Protein 5IYX (pdb70)

GO terms:
  GO:0005886 plasma membrane (C, IDA)
  GO:0005515 protein binding (F, IPI)
  GO:0004672 protein kinase activity (F, IDA)
  GO:0046777 protein autophosphorylation (P, IDA)
  GO:0045490 pectin catabolic process (P, IMP)
  GO:0010102 lateral root morphogenesis (P, IMP)
  GO:0010227 floral organ abscission (P, IMP)
  GO:0010468 regulation of gene expression (P, IMP)
  GO:0050829 defense response to Gram-negative bacterium (P, IMP)
  GO:0060866 leaf abscission (P, IMP)

Secondary structure (DSSP, 8-state):
-HHHHHHHHHHHHTSB-TT-TTTTTTS-TT--GGGSTTEEE-TTS-EEEEE-TT---EES--GGGGG-TT--EEE--SSEE-SB--GGGGSS-TT-SEEE--SS--EEPPPTTHHHH-TT-SEEE--SSEE-SPPPGGGGG-SS--EEE--SS---S---GGGGG-TT-SEEE--S--PPSBPPPGGGGG-TT-SEEE-TTS-BEEPPPGGGGG-TT-SEEE--SSEE-S---GGGGG-TT--EEE--SS---SPPPGGGGG-TT--EEE--SS---SPPPSS---TT--EEE--SS--EE---GGGGG-TT--EEE--SSEEEEEPPTTTTTSS---EEE--SSEEEEPPPTTTTTTS---EEE--SSEEEE---GGGGG-TT--EEE--SSEEEEEPPHHHHT-TT--EEE--SSEEEEPPPGGGGG-TT--EEE--SSEEEEEPPGGGGG-TT--EEE--SSEEESPPPGGGGG-TT--EEE--SS--EE---S--TT-TT--EEE--SSEEEEPPPGGGGG-TT--EEE--SSEEEEPPPGGGGGS--SEEE--SSEEEEEPPTTTTSGGGGGGGTT-TEEEEE-SS-EE--/---PPP-----B-/-HHHHHHHHHHHHHEE-TT-TTTT--TTBSSGGGSTTEEE-TTS-EEEEE-TTS--EE---GGGGG-TT--EEE--SSEEEEEPPGGGGG-TT--EEE--SSEEEEPPPGGGGG-TT--EEE--SSEEEEPPPGGGGG-TT--EEE--SSEEEEEPP-SGGGGG--GGGT-S-SEEESTTSSSPP-

CATH classification: 3.80.10.10

Organism: Arabidopsis thaliana (NCBI:txid3702)

Nearest PDB structures (foldseek):
  5iyx-assembly1_A  TM=1.002E+00  e=1.194E-97  Arabidopsis thaliana
  5ixt-assembly1_A  TM=9.736E-01  e=2.784E-84  Arabidopsis thaliana
  7odv-assembly1_AAA  TM=9.701E-01  e=9.876E-59  Arabidopsis thaliana
  7ogz-assembly2_DDD  TM=9.778E-01  e=3.346E-57  Arabidopsis thaliana
  5xjx-assembly1_A  TM=7.274E-01  e=4.740E-36  Arabidopsis thaliana

InterPro domains:
  IPR000719 Protein kinase domain [PF00069] (685-958)
  IPR000719 Protein kinase domain [PS50011] (683-968)
  IPR000719 Protein kinase domain [SM00220] (683-968)
  IPR001611 Leucine-rich repeat [PF00560] (214-235)
  IPR001611 Leucine-rich repeat [PF00560] (237-259)
  IPR001611 Leucine-rich repeat [PF00560] (357-376)
  IPR001611 Leucine-rich repeat [PF00560] (501-521)
  IPR001611 Leucine-rich repeat [PF00560] (524-543)
  IPR001611 Leucine-rich repeat [PF00560] (549-570)
  IPR001611 Leucine-rich repeat [PF00560] (571-589)
  IPR001611 Leucine-rich repeat [PF13855] (115-173)
  IPR001611 Leucine-rich repeat [PF13855] (404-463)
  IPR001611 Leucine-rich repeat [PS51450] (571-593)
  IPR003591 Leucine-rich repeat, typical subtype [SM00369] (88-112)
  IPR003591 Leucine-rich repeat, typical subtype [SM00369] (138-162)
  IPR003591 Leucine-rich repeat, typical subtype [SM00369] (186-211)
  IPR003591 Leucine-rich repeat, typical subtype [SM00369] (235-259)
  IPR003591 Leucine-rich repeat, typical subtype [SM00369] (306-330)
  IPR003591 Leucine-rich repeat, typical subtype [SM00369] (426-450)
  IPR003591 Leucine-rich repeat, typical subtype [SM00369] (498-521)

Sequence (795 aa):
LNQDATILRQAKLGLSDPAQSLSSWSDNNDVTPCKWLGVSCDATSNVVSVDLSSFMLVGPFPSILCHLPSLHSLSLYNNSINGSLSADDFDTCHNLISLDLSENLLVGSIPKSLPFNLPNLKFLEISGNNLSDTIPSSFGEFRKLESLNLAGNFLSGTIPASLGNVTTLKELKLAYNLFSPSQIPSQLGNLTELQVLWLAGCNLVGPIPPSLSRLTSLVNLDLTFNQLTGSIPSWITQLKTVEQIELFNNSFSGELPESMGNMTTLKRFDASMNKLTGKIPDNLNLLNLESLNLFENMLEGPLPESITRSKTLSELKLFNNRLTGVLPSQLGANSPLQYVDLSYNRFSGEIPANVCGEGKLEYLILIDNSFSGEISNNLGKCKSLTRVRLSNNNKLSGQIPHGFWGLPRLSLLELSDNSFTGSIPKTIIGAKNLSNLRISKNRFSGSIPNEIGSLNGIIEISGAENDFSGEIPESLVKLKQLSRLDLSKNQLSGEIPRELRGWKNLNELNLANNHLSGEIPKEVGILPVLNYLDLSSNQFSGEIPLELQNLKLNVLNLSYNHLSGKIPPLYANKIYAHDFIGNPGLCVDLDGLCRKIYVPIPPSASKRHNANLEGDALHTLRVTLVDPNNVLQSWDPTLVNPCTWFHVTCNNENSVIRVDLGNAELSGHLVPELGVLKNLQQYLELYSNNITGPIPSNLGDLTNLVSLDLYLNSFSGPIPESLGKLSKLRFLRLNNNSLTGSIPMSLTQITTLQVLDLSNNRLSGSVPDNGSFSLFTPISFANNLDLCGPVTSHPCP

Foldseek 3Di:
DPCLLVLVVVLVVQKDQVPCLQVQSPPCPPDQQCPGPQFHDDPVSQGAEGACAQRQIAHADRLSNLVRQNYAEYAPHAYAHEEEDEPVSQQSNQNYQEYHQDNYAYEEADYLCVCVSHQNYQYDAHEQYAYEEADHLSVLSRAQHAEYAHENYAYEEADHLSVLSHLNYQEDHHADYNYDEEADRLSVLSNQNHQYDHHANVQYEEAHHPSVLSVQNHAEAAHHHYAYEEAPDLSVLSNQQYAYYHQDNYAYEEAHHLSQQPNQNYAEYAHAHYAYEEEDHENHQNQRYAEDHHAHYAYEEEDYLCVVNNQAHAYDHHAHYAYEEEHNLCALQRYQHAADAHAHYAYEEADRQCNVNPLRYAHDHHHAYAYEEEHHPVCLVNLNYAYYADADYAYEEEHHLSNLQRQRHAADAHDHYAYEEENDLNNLNPLNHAHAHHAQYAYEEANDLSVLNNQRHAEDAHDNYAYEEEDHPSVLQRQRHAEDAHEHYAYEEEDDQDRQSPLNHQEDHHYNYAYEEADHLCVLVNNRHAADHHDQYAYEEEDHLSVVSDNHPHAAHAQYQYADEDNQVCLDPVNVNRYHNHQRYFHDPPPDTHRD/DDDDDDPDDPDDD/DLLQLVQVVVFVVQKDQPPPLQVQSDNPDPACCVGPQFHADPVRATAGRHCEQRQMEGEGDLSNLVSQNHAYYANAQYAYEEADDLSVLSNQNYAEDHHENYAHEEADHLSVLSNQNHAYYHHAHYAYEEEDHPSVLNNQNHAHAAHEHYAYAEEDDCHHNNVNDALRRHYHYNHYADDRDPHHGD

B-factor: mean 60.58, std 15.47, range [33.72, 133.99]

Solvent-accessible surface area: 31802 Å² total

Radius of gyration: 32.92 Å; Cα contacts (8 Å, |Δi|>4): 2300; chains: 3; bounding box: 84×80×84 Å

Structure (mmCIF, N/CA/C/O backbone):
data_5IYX
#
_entry.id   5IYX
#
_cell.length_a   74.507
_cell.length_b   100.456
_cell.length_c   142.759
_cell.angle_alpha   90.00
_cell.angle_beta   90.00
_cell.angle_gamma   90.00
#
_symmetry.space_group_name_H-M   'P 21 21 21'
#
loop_
_entity.id
_entity.type
_entity.pdbx_description
1 polymer 'Receptor-like protein kinase 5'
2 polymer 'Protein IDA'
3 polymer 'Somatic embryogenesis receptor kinase 1'
4 branched 2-acetamido-2-deoxy-beta-D-glucopyranose-(1-4)-2-acetamido-2-deoxy-beta-D-glucopyranose
5 non-polymer 2-acetamido-2-deoxy-beta-D-glucopyranose
6 non-polymer 1,2-ETHANEDIOL
7 water water
#
loop_
_atom_site.group_PDB
_atom_site.id
_atom_site.type_symbol
_atom_site.label_atom_id
_atom_site.label_alt_id
_atom_site.label_comp_id
_atom_site.label_asym_id
_atom_site.label_entity_id
_atom_site.label_seq_id
_atom_site.pdbx_PDB_ins_code
_atom_site.Cartn_x
_atom_site.Cartn_y
_atom_site.Cartn_z
_atom_site.occupancy
_atom_site.B_iso_or_equiv
_atom_site.auth_seq_id
_atom_site.auth_comp_id
_atom_site.auth_asym_id
_atom_site.auth_atom_id
_atom_site.pdbx_PDB_model_num
ATOM 1 N N . LEU A 1 7 ? 6.781 7.646 27.380 1.00 121.98 21 LEU A N 1
ATOM 2 C CA . LEU A 1 7 ? 8.274 7.526 27.378 1.00 122.24 21 LEU A CA 1
ATOM 3 C C . LEU A 1 7 ? 8.923 8.527 26.408 1.00 120.71 21 LEU A C 1
ATOM 4 O O . LEU A 1 7 ? 9.413 8.157 25.333 1.00 117.97 21 LEU A O 1
ATOM 6 N N . ASN A 1 8 ? 8.906 9.800 26.811 1.00 122.42 22 ASN A N 1
ATOM 7 C CA . ASN A 1 8 ? 9.473 10.920 26.037 1.00 121.58 22 ASN A CA 1
ATOM 8 C C . ASN A 1 8 ? 8.736 11.172 24.716 1.00 116.97 22 ASN A C 1
ATOM 9 O O . ASN A 1 8 ? 7.827 10.424 24.329 1.00 113.54 22 ASN A O 1
ATOM 11 N N . GLN A 1 9 ? 9.139 12.241 24.032 1.00 116.12 23 GLN A N 1
ATOM 12 C CA . GLN A 1 9 ? 8.556 12.597 22.730 1.00 112.18 23 GLN A CA 1
ATOM 13 C C . GLN A 1 9 ? 8.919 11.607 21.615 1.00 106.65 23 GLN A C 1
ATOM 14 O O . GLN A 1 9 ? 8.218 11.539 20.607 1.00 102.10 23 GLN A O 1
ATOM 20 N N . ASP A 1 10 ? 10.011 10.858 21.799 1.00 105.81 24 ASP A N 1
ATOM 21 C CA . ASP A 1 10 ? 10.425 9.807 20.861 1.00 101.72 24 ASP A CA 1
ATOM 22 C C . ASP A 1 10 ? 9.345 8.738 20.701 1.00 97.94 24 ASP A C 1
ATOM 23 O O . ASP A 1 10 ? 9.070 8.305 19.588 1.00 94.63 24 ASP A O 1
ATOM 28 N N . ALA A 1 11 ? 8.731 8.329 21.811 1.00 98.71 25 ALA A N 1
ATOM 29 C CA . ALA A 1 11 ? 7.581 7.406 21.782 1.00 95.93 25 ALA A CA 1
ATOM 30 C C . ALA A 1 11 ? 6.363 8.015 21.073 1.00 93.61 25 ALA A C 1
ATOM 31 O O . ALA A 1 11 ? 5.668 7.336 20.319 1.00 91.15 25 ALA A O 1
ATOM 33 N N . THR A 1 12 ? 6.116 9.295 21.337 1.00 94.44 26 THR A N 1
ATOM 34 C CA . THR A 1 12 ? 5.008 10.050 20.738 1.00 93.16 26 THR A CA 1
ATOM 35 C C . THR A 1 12 ? 5.172 10.236 19.228 1.00 90.32 26 THR A C 1
ATOM 36 O O . THR A 1 12 ? 4.255 9.955 18.456 1.00 88.78 26 THR A O 1
ATOM 40 N N . ILE A 1 13 ? 6.345 10.720 18.833 1.00 89.99 27 ILE A N 1
ATOM 41 C CA . ILE A 1 13 ? 6.673 10.987 17.432 1.00 88.34 27 ILE A CA 1
ATOM 42 C C . ILE A 1 13 ? 6.605 9.710 16.569 1.00 85.01 27 ILE A C 1
ATOM 43 O O . ILE A 1 13 ? 6.064 9.738 15.462 1.00 83.29 27 ILE A O 1
ATOM 48 N N . LEU A 1 14 ? 7.150 8.606 17.079 1.00 84.16 28 LEU A N 1
ATOM 49 C CA . LEU A 1 14 ? 7.099 7.314 16.382 1.00 81.59 28 LEU A CA 1
ATOM 50 C C . LEU A 1 14 ? 5.658 6.828 16.151 1.00 80.79 28 LEU A C 1
ATOM 51 O O . LEU A 1 14 ? 5.346 6.323 15.066 1.00 78.56 28 LEU A O 1
ATOM 56 N N . ARG A 1 15 ? 4.796 6.982 17.163 1.00 81.97 29 ARG A N 1
ATOM 57 C CA . ARG A 1 15 ? 3.382 6.596 17.052 1.00 81.97 29 ARG A CA 1
ATOM 58 C C . ARG A 1 15 ? 2.574 7.472 16.089 1.00 81.85 29 ARG A C 1
ATOM 59 O O . ARG A 1 15 ? 1.659 6.977 15.438 1.00 81.02 29 ARG A O 1
ATOM 67 N N . GLN A 1 16 ? 2.894 8.762 16.014 1.00 83.73 30 GLN A N 1
ATOM 68 C CA . GLN A 1 16 ? 2.303 9.658 14.998 1.00 84.84 30 GLN A CA 1
ATOM 69 C C . GLN A 1 16 ? 2.666 9.226 13.571 1.00 82.85 30 GLN A C 1
ATOM 70 O O . GLN A 1 16 ? 1.810 9.241 12.680 1.00 82.26 30 GLN A O 1
ATOM 76 N N . ALA A 1 17 ? 3.937 8.861 13.370 1.00 81.33 31 ALA A N 1
ATOM 77 C CA . ALA A 1 17 ? 4.422 8.330 12.096 1.00 79.93 31 ALA A CA 1
ATOM 78 C C . ALA A 1 17 ? 3.716 7.022 11.699 1.00 78.36 31 ALA A C 1
ATOM 79 O O . ALA A 1 17 ? 3.397 6.815 10.527 1.00 77.17 31 ALA A O 1
ATOM 81 N N . LYS A 1 18 ? 3.482 6.158 12.686 1.00 78.28 32 LYS A N 1
ATOM 82 C CA . LYS A 1 18 ? 2.740 4.911 12.496 1.00 77.93 32 LYS A CA 1
ATOM 83 C C . LYS A 1 18 ? 1.269 5.153 12.139 1.00 79.49 32 LYS A C 1
ATOM 84 O O . LYS A 1 18 ? 0.680 4.367 11.394 1.00 79.54 32 LYS A O 1
ATOM 90 N N . LEU A 1 19 ? 0.681 6.219 12.684 1.00 81.61 33 LEU A N 1
ATOM 91 C CA . LEU A 1 19 ? -0.696 6.616 12.362 1.00 84.11 33 LEU A CA 1
ATOM 92 C C . LEU A 1 19 ? -0.867 6.990 10.875 1.00 83.96 33 LEU A C 1
ATOM 93 O O . LEU A 1 19 ? -1.896 6.684 10.264 1.00 84.40 33 LEU A O 1
ATOM 98 N N . GLY A 1 20 ? 0.153 7.626 10.300 1.00 82.48 34 GLY A N 1
ATOM 99 C CA . GLY A 1 20 ? 0.132 8.033 8.897 1.00 82.60 34 GLY A CA 1
ATOM 100 C C . GLY A 1 20 ? 0.316 6.932 7.863 1.00 80.94 34 GLY A C 1
ATOM 101 O O . GLY A 1 20 ? 0.067 7.163 6.678 1.00 81.15 34 GLY A O 1
ATOM 102 N N . LEU A 1 21 ? 0.768 5.754 8.302 1.00 78.90 35 LEU A N 1
ATOM 103 C CA . LEU A 1 21 ? 1.011 4.611 7.422 1.00 77.01 35 LEU A CA 1
ATOM 104 C C . LEU A 1 21 ? 0.002 3.493 7.678 1.00 77.02 35 LEU A C 1
ATOM 105 O O . LEU A 1 21 ? -0.366 3.228 8.820 1.00 77.05 35 LEU A O 1
ATOM 110 N N . SER A 1 22 ? -0.424 2.841 6.597 1.00 77.29 36 SER A N 1
ATOM 111 C CA . SER A 1 22 ? -1.224 1.617 6.660 1.00 77.25 36 SER A CA 1
ATOM 112 C C . SER A 1 22 ? -0.290 0.402 6.873 1.00 75.99 36 SER A C 1
ATOM 113 O O . SER A 1 22 ? 0.747 0.271 6.204 1.00 73.91 36 SER A O 1
ATOM 116 N N . ASP A 1 23 ? -0.673 -0.470 7.808 1.00 76.67 37 ASP A N 1
ATOM 117 C CA . ASP A 1 23 ? 0.193 -1.533 8.333 1.00 75.56 37 ASP A CA 1
ATOM 118 C C . ASP A 1 23 ? -0.546 -2.878 8.324 1.00 75.78 37 ASP A C 1
ATOM 119 O O . ASP A 1 23 ? -0.835 -3.435 9.380 1.00 77.11 37 ASP A O 1
ATOM 124 N N . PRO A 1 24 ? -0.860 -3.408 7.128 1.00 75.79 38 PRO A N 1
ATOM 125 C CA . PRO A 1 24 ? -1.683 -4.634 7.049 1.00 77.06 38 PRO A CA 1
ATOM 126 C C . PRO A 1 24 ? -1.054 -5.884 7.698 1.00 76.19 38 PRO A C 1
ATOM 127 O O . PRO A 1 24 ? -1.782 -6.729 8.222 1.00 77.20 38 PRO A O 1
ATOM 131 N N . ALA A 1 25 ? 0.278 -5.984 7.675 1.00 74.14 39 ALA A N 1
ATOM 132 C CA . ALA A 1 25 ? 0.988 -7.125 8.271 1.00 73.69 39 ALA A CA 1
ATOM 133 C C . ALA A 1 25 ? 1.202 -7.009 9.787 1.00 73.75 39 ALA A C 1
ATOM 134 O O . ALA A 1 25 ? 1.680 -7.959 10.402 1.00 74.23 39 ALA A O 1
ATOM 136 N N . GLN A 1 26 ? 0.851 -5.857 10.370 1.00 73.54 40 GLN A N 1
ATOM 137 C CA . GLN A 1 26 ? 1.091 -5.544 11.780 1.00 73.27 40 GLN A CA 1
ATOM 138 C C . GLN A 1 26 ? 2.569 -5.668 12.168 1.00 71.80 40 GLN A C 1
ATOM 139 O O . GLN A 1 26 ? 2.899 -6.134 13.271 1.00 73.24 40 GLN A O 1
ATOM 145 N N . SER A 1 27 ? 3.437 -5.223 11.261 1.00 69.25 41 SER A N 1
ATOM 146 C CA . SER A 1 27 ? 4.885 -5.215 11.466 1.00 68.36 41 SER A CA 1
ATOM 147 C C . SER A 1 27 ? 5.317 -4.321 12.609 1.00 69.04 41 SER A C 1
ATOM 148 O O . SER A 1 27 ? 6.400 -4.522 13.158 1.00 69.75 41 SER A O 1
ATOM 151 N N . LEU A 1 28 ? 4.496 -3.320 12.940 1.00 69.99 42 LEU A N 1
ATOM 152 C CA . LEU A 1 28 ? 4.785 -2.379 14.021 1.00 70.90 42 LEU A CA 1
ATOM 153 C C . LEU A 1 28 ? 3.909 -2.635 15.251 1.00 72.69 42 LEU A C 1
ATOM 154 O O . LEU A 1 28 ? 3.594 -1.700 15.984 1.00 74.04 42 LEU A O 1
ATOM 159 N N . SER A 1 29 ? 3.526 -3.887 15.503 1.00 73.34 43 SER A N 1
ATOM 160 C CA . SER A 1 29 ? 2.644 -4.198 16.649 1.00 75.55 43 SER A CA 1
ATOM 161 C C . SER A 1 29 ? 3.305 -3.952 18.014 1.00 76.70 43 SER A C 1
ATOM 162 O O . SER A 1 29 ? 2.616 -3.688 18.984 1.00 79.34 43 SER A O 1
ATOM 165 N N . SER A 1 30 ? 4.632 -4.018 18.079 1.00 76.67 44 SER A N 1
ATOM 166 C CA . SER A 1 30 ? 5.382 -3.631 19.280 1.00 79.06 44 SER A CA 1
ATOM 167 C C . SER A 1 30 ? 5.264 -2.139 19.629 1.00 80.93 44 SER A C 1
ATOM 168 O O . SER A 1 30 ? 5.394 -1.774 20.791 1.00 83.92 44 SER A O 1
ATOM 171 N N . TRP A 1 31 ? 5.022 -1.291 18.628 1.00 80.86 45 TRP A N 1
ATOM 172 C CA . TRP A 1 31 ? 4.954 0.168 18.815 1.00 82.49 45 TRP A CA 1
ATOM 173 C C . TRP A 1 31 ? 3.675 0.581 19.533 1.00 86.68 45 TRP A C 1
ATOM 174 O O . TRP A 1 31 ? 3.724 1.189 20.599 1.00 89.02 45 TRP A O 1
ATOM 185 N N . SER A 1 32 ? 2.536 0.242 18.927 1.00 89.22 46 SER A N 1
ATOM 186 C CA . SER A 1 32 ? 1.209 0.573 19.444 1.00 92.66 46 SER A CA 1
ATOM 187 C C . SER A 1 32 ? 0.656 -0.629 20.182 1.00 96.12 46 SER A C 1
ATOM 188 O O . SER A 1 32 ? -0.365 -1.188 19.788 1.00 97.03 46 SER A O 1
ATOM 189 N N . ASP A 1 33 ? 1.350 -1.015 21.249 1.00 99.06 47 ASP A N 1
ATOM 190 C CA . ASP A 1 33 ? 0.968 -2.149 22.086 1.00 103.12 47 ASP A CA 1
ATOM 191 C C . ASP A 1 33 ? 1.839 -2.022 23.317 1.00 107.65 47 ASP A C 1
ATOM 192 O O . ASP A 1 33 ? 3.010 -2.396 23.288 1.00 107.22 47 ASP A O 1
ATOM 193 N N . ASN A 1 34 ? 1.248 -1.505 24.391 1.00 113.05 48 ASN A N 1
ATOM 194 C CA . ASN A 1 34 ? 1.990 -0.787 25.440 1.00 116.96 48 ASN A CA 1
ATOM 195 C C . ASN A 1 34 ? 2.966 -1.623 26.293 1.00 119.66 48 ASN A C 1
ATOM 196 O O . ASN A 1 34 ? 4.129 -1.783 25.914 1.00 117.35 48 ASN A O 1
ATOM 201 N N . ASN A 1 35 ? 2.492 -2.131 27.437 1.00 123.56 49 ASN A N 1
ATOM 202 C CA . ASN A 1 35 ? 3.337 -2.710 28.496 1.00 127.08 49 ASN A CA 1
ATOM 203 C C . ASN A 1 35 ? 4.443 -1.787 29.062 1.00 130.07 49 ASN A C 1
ATOM 204 O O . ASN A 1 35 ? 5.428 -2.275 29.630 1.00 133.99 49 ASN A O 1
ATOM 209 N N . ASP A 1 36 ? 4.256 -0.464 28.941 1.00 129.39 50 ASP A N 1
ATOM 210 C CA . ASP A 1 36 ? 5.227 0.555 29.403 1.00 129.44 50 ASP A CA 1
ATOM 211 C C . ASP A 1 36 ? 6.643 0.457 28.783 1.00 125.93 50 ASP A C 1
ATOM 212 O O . ASP A 1 36 ? 7.604 0.998 29.342 1.00 127.77 50 ASP A O 1
ATOM 214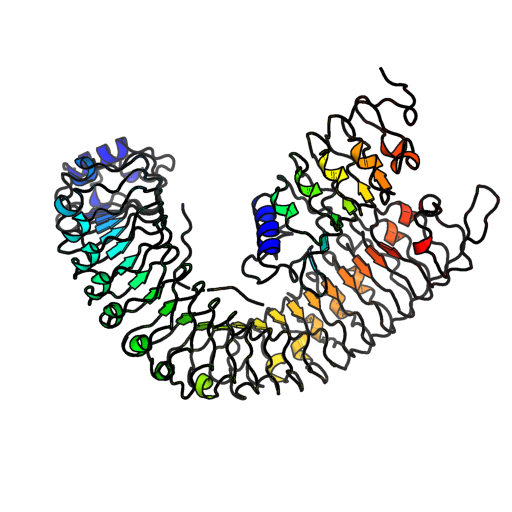 N N . VAL A 1 37 ? 6.761 -0.203 27.626 1.00 121.35 51 VAL A N 1
ATOM 215 C CA . VAL A 1 37 ? 8.073 -0.427 26.990 1.00 118.80 51 VAL A CA 1
ATOM 216 C C . VAL A 1 37 ? 8.536 0.852 26.272 1.00 116.17 51 VAL A C 1
ATOM 217 O O . VAL A 1 37 ? 7.755 1.494 25.562 1.00 113.28 51 VAL A O 1
ATOM 221 N N . THR A 1 38 ? 9.803 1.219 26.478 1.00 116.33 52 THR A N 1
ATOM 222 C CA . THR A 1 38 ? 10.370 2.461 25.929 1.00 114.26 52 THR A CA 1
ATOM 223 C C . THR A 1 38 ? 10.755 2.247 24.451 1.00 108.17 52 THR A C 1
ATOM 224 O O . THR A 1 38 ? 10.901 1.096 24.024 1.00 104.98 52 THR A O 1
ATOM 228 N N . PRO A 1 39 ? 10.913 3.346 23.665 1.00 105.46 53 PRO A N 1
ATOM 229 C CA . PRO A 1 39 ? 11.173 3.237 22.214 1.00 100.85 53 PRO A CA 1
ATOM 230 C C . PRO A 1 39 ? 12.368 2.373 21.786 1.00 99.61 53 PRO A C 1
ATOM 231 O O . PRO A 1 39 ? 12.329 1.782 20.710 1.00 96.65 53 PRO A O 1
ATOM 235 N N . CYS A 1 40 ? 13.406 2.298 22.615 1.00 101.87 54 CYS A N 1
ATOM 236 C CA . CYS A 1 40 ? 14.658 1.625 22.250 1.00 102.09 54 CYS A CA 1
ATOM 237 C C . CYS A 1 40 ? 14.586 0.109 22.043 1.00 98.89 54 CYS A C 1
ATOM 238 O O . CYS A 1 40 ? 15.478 -0.457 21.412 1.00 98.45 54 CYS A O 1
ATOM 241 N N . LYS A 1 41 ? 13.543 -0.540 22.562 1.00 96.98 55 LYS A N 1
ATOM 242 C CA . LYS A 1 41 ? 13.319 -1.978 22.341 1.00 94.66 55 LYS A CA 1
ATOM 243 C C . LYS A 1 41 ? 12.167 -2.283 21.367 1.00 90.12 55 LYS A C 1
ATOM 244 O O . LYS A 1 41 ? 11.840 -3.449 21.140 1.00 88.16 55 LYS A O 1
ATOM 250 N N . TRP A 1 42 ? 11.584 -1.237 20.776 1.00 81.12 56 TRP A N 1
ATOM 251 C CA . TRP A 1 42 ? 10.585 -1.381 19.709 1.00 78.69 56 TRP A CA 1
ATOM 252 C C . TRP A 1 42 ? 11.264 -1.859 18.421 1.00 75.82 56 TRP A C 1
ATOM 253 O O . TRP A 1 42 ? 12.413 -1.499 18.148 1.00 74.07 56 TRP A O 1
ATOM 264 N N . LEU A 1 43 ? 10.539 -2.659 17.640 1.00 75.23 57 LEU A N 1
ATOM 265 C CA . LEU A 1 43 ? 11.079 -3.314 16.448 1.00 73.94 57 LEU A CA 1
ATOM 266 C C . LEU A 1 43 ? 11.471 -2.283 15.395 1.00 71.60 57 LEU A C 1
ATOM 267 O O . LEU A 1 43 ? 10.684 -1.386 15.070 1.00 69.74 57 LEU A O 1
ATOM 272 N N . GLY A 1 44 ? 12.697 -2.411 14.888 1.00 71.29 58 GLY A N 1
ATOM 273 C CA . GLY A 1 44 ? 13.240 -1.487 13.896 1.00 70.00 58 GLY A CA 1
ATOM 274 C C . GLY A 1 44 ? 13.852 -0.200 14.435 1.00 71.57 58 GLY A C 1
ATOM 275 O O . GLY A 1 44 ? 14.465 0.553 13.668 1.00 70.45 58 GLY A O 1
ATOM 276 N N . VAL A 1 45 ? 13.694 0.067 15.732 1.00 74.33 59 VAL A N 1
ATOM 277 C CA . VAL A 1 45 ? 14.173 1.301 16.349 1.00 76.47 59 VAL A CA 1
ATOM 278 C C . VAL A 1 45 ? 15.418 0.978 17.169 1.00 79.59 59 VAL A C 1
ATOM 279 O O . VAL A 1 45 ? 15.405 0.066 18.011 1.00 83.02 59 VAL A O 1
ATOM 283 N N . SER A 1 46 ? 16.477 1.749 16.943 1.00 79.45 60 SER A N 1
ATOM 284 C CA . SER A 1 46 ? 17.762 1.529 17.592 1.00 81.35 60 SER A CA 1
ATOM 285 C C . SER A 1 46 ? 18.203 2.819 18.271 1.00 82.38 60 SER A C 1
ATOM 286 O O . SER A 1 46 ? 17.965 3.910 17.759 1.00 79.53 60 SER A O 1
ATOM 289 N N . CYS A 1 47 ? 18.834 2.682 19.434 1.00 86.96 61 CYS A N 1
ATOM 290 C CA . CYS A 1 47 ? 19.271 3.831 20.239 1.00 89.95 61 CYS A CA 1
ATOM 291 C C . CYS A 1 47 ? 20.766 3.823 20.502 1.00 91.17 61 CYS A C 1
ATOM 292 O O . CYS A 1 47 ? 21.452 2.833 20.254 1.00 91.34 61 CYS A O 1
ATOM 295 N N . ASP A 1 48 ? 21.250 4.958 21.001 1.00 93.07 62 ASP A N 1
ATOM 296 C CA . ASP A 1 48 ? 22.618 5.094 21.516 1.00 94.51 62 ASP A CA 1
ATOM 297 C C . ASP A 1 48 ? 22.595 4.803 23.019 1.00 97.93 62 ASP A C 1
ATOM 298 O O . ASP A 1 48 ? 21.579 4.339 23.547 1.00 98.21 62 ASP A O 1
ATOM 303 N N . ALA A 1 49 ? 23.706 5.065 23.703 1.00 101.38 63 ALA A N 1
ATOM 304 C CA . ALA A 1 49 ? 23.814 4.831 25.146 1.00 104.93 63 ALA A CA 1
ATOM 305 C C . ALA A 1 49 ? 22.933 5.739 26.034 1.00 107.58 63 ALA A C 1
ATOM 306 O O . ALA A 1 49 ? 22.669 5.383 27.190 1.00 110.85 63 ALA A O 1
ATOM 308 N N . THR A 1 50 ? 22.491 6.891 25.511 1.00 106.28 64 THR A N 1
ATOM 309 C CA . THR A 1 50 ? 21.665 7.863 26.273 1.00 108.33 64 THR A CA 1
ATOM 310 C C . THR A 1 50 ? 20.150 7.798 25.957 1.00 106.53 64 THR A C 1
ATOM 311 O O . THR A 1 50 ? 19.424 8.775 26.172 1.00 107.33 64 THR A O 1
ATOM 315 N N . SER A 1 51 ? 19.680 6.651 25.459 1.00 104.48 65 SER A N 1
ATOM 316 C CA . SER A 1 51 ? 18.259 6.426 25.116 1.00 103.05 65 SER A CA 1
ATOM 317 C C . SER A 1 51 ? 17.644 7.453 24.145 1.00 100.17 65 SER A C 1
ATOM 318 O O . SER A 1 51 ? 16.468 7.807 24.253 1.00 100.18 65 SER A O 1
ATOM 321 N N . ASN A 1 52 ? 18.455 7.918 23.199 1.00 97.94 66 ASN A N 1
ATOM 322 C CA . ASN A 1 52 ? 17.985 8.752 22.092 1.00 95.35 66 ASN A CA 1
ATOM 323 C C . ASN A 1 52 ? 17.886 7.869 20.864 1.00 90.46 66 ASN A C 1
ATOM 324 O O . ASN A 1 52 ? 18.819 7.122 20.565 1.00 88.68 66 ASN A O 1
ATOM 329 N N . VAL A 1 53 ? 16.757 7.962 20.160 1.00 88.12 67 VAL A N 1
ATOM 330 C CA . VAL A 1 53 ? 16.552 7.219 18.920 1.00 83.63 67 VAL A CA 1
ATOM 331 C C . VAL A 1 53 ? 17.519 7.778 17.886 1.00 81.43 67 VAL A C 1
ATOM 332 O O . VAL A 1 53 ? 17.371 8.911 17.425 1.00 80.61 67 VAL A O 1
ATOM 336 N N . VAL A 1 54 ? 18.522 6.966 17.566 1.00 80.67 68 VAL A N 1
ATOM 337 C CA . VAL A 1 54 ? 19.589 7.330 16.646 1.00 80.48 68 VAL A CA 1
ATOM 338 C C . VAL A 1 54 ? 19.310 6.834 15.207 1.00 76.62 68 VAL A C 1
ATOM 339 O O . VAL A 1 54 ? 19.822 7.411 14.248 1.00 75.14 68 VAL A O 1
ATOM 343 N N . SER A 1 55 ? 18.506 5.775 15.062 1.00 74.93 69 SER A N 1
ATOM 344 C CA . SER A 1 55 ? 18.084 5.283 13.744 1.00 72.06 69 SER A CA 1
ATOM 345 C C . SER A 1 55 ? 16.730 4.574 13.739 1.00 70.64 69 SER A C 1
ATOM 346 O O . SER A 1 55 ? 16.300 4.018 14.745 1.00 72.40 69 SER A O 1
ATOM 349 N N . VAL A 1 56 ? 16.076 4.598 12.578 1.00 68.71 70 VAL A N 1
ATOM 350 C CA . VAL A 1 56 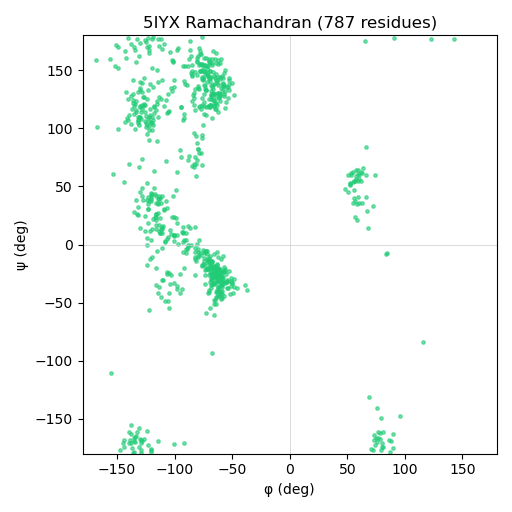? 14.819 3.878 12.336 1.00 67.22 70 VAL A CA 1
ATOM 351 C C . VAL A 1 56 ? 14.961 3.074 11.044 1.00 65.55 70 VAL A C 1
ATOM 352 O O . VAL A 1 56 ? 15.165 3.652 9.965 1.00 65.37 70 VAL A O 1
ATOM 356 N N . ASP A 1 57 ? 14.857 1.748 11.161 1.00 65.47 71 ASP A N 1
ATOM 357 C CA . ASP A 1 57 ? 14.944 0.834 10.017 1.00 63.84 71 ASP A CA 1
ATOM 358 C C . ASP A 1 57 ? 13.656 0.006 9.943 1.00 63.32 71 ASP A C 1
ATOM 359 O O . ASP A 1 57 ? 13.427 -0.877 10.783 1.00 64.08 71 ASP A O 1
ATOM 364 N N . LEU A 1 58 ? 12.836 0.287 8.928 1.00 61.44 72 LEU A N 1
ATOM 365 C CA . LEU A 1 58 ? 11.558 -0.404 8.731 1.00 61.37 72 LEU A CA 1
ATOM 366 C C . LEU A 1 58 ? 11.568 -1.257 7.460 1.00 59.83 72 LEU A C 1
ATOM 367 O O . LEU A 1 58 ? 10.560 -1.339 6.752 1.00 59.47 72 LEU A O 1
ATOM 372 N N . SER A 1 59 ? 12.696 -1.915 7.197 1.00 59.55 73 SER A N 1
ATOM 373 C CA . SER A 1 59 ? 12.905 -2.644 5.942 1.00 58.18 73 SER A CA 1
ATOM 374 C C . SER A 1 59 ? 11.994 -3.841 5.792 1.00 57.99 73 SER A C 1
ATOM 375 O O . SER A 1 59 ? 11.902 -4.659 6.697 1.00 60.19 73 SER A O 1
ATOM 378 N N . SER A 1 60 ? 11.334 -3.933 4.637 1.00 56.67 74 SER A N 1
ATOM 379 C CA . SER A 1 60 ? 10.481 -5.073 4.290 1.00 57.19 74 SER A CA 1
ATOM 380 C C . SER A 1 60 ? 9.325 -5.291 5.276 1.00 57.38 74 SER A C 1
ATOM 381 O O . SER A 1 60 ? 9.018 -6.429 5.614 1.00 58.63 74 SER A O 1
ATOM 384 N N . PHE A 1 61 ? 8.688 -4.201 5.714 1.00 56.87 75 PHE A N 1
ATOM 385 C CA . PHE A 1 61 ? 7.555 -4.261 6.675 1.00 59.66 75 PHE A CA 1
ATOM 386 C C . PHE A 1 61 ? 6.168 -4.207 6.014 1.00 60.18 75 PHE A C 1
ATOM 387 O O . PHE A 1 61 ? 5.165 -4.266 6.718 1.00 61.47 75 PHE A O 1
ATOM 395 N N . MET A 1 62 ? 6.120 -4.116 4.680 1.00 60.29 76 MET A N 1
ATOM 396 C CA . MET A 1 62 ? 4.869 -3.980 3.900 1.00 61.09 76 MET A CA 1
ATOM 397 C C . MET A 1 62 ? 4.049 -2.745 4.283 1.00 60.48 76 MET A C 1
ATOM 398 O O . MET A 1 62 ? 2.820 -2.778 4.244 1.00 63.38 76 MET A O 1
ATOM 403 N N . LEU A 1 63 ? 4.733 -1.655 4.628 1.00 58.86 77 LEU A N 1
ATOM 404 C CA . LEU A 1 63 ? 4.072 -0.403 5.004 1.00 59.29 77 LEU A CA 1
ATOM 405 C C . LEU A 1 63 ? 3.623 0.348 3.754 1.00 58.71 77 LEU A C 1
ATOM 406 O O . LEU A 1 63 ? 4.365 0.452 2.780 1.00 55.99 77 LEU A O 1
ATOM 411 N N . VAL A 1 64 ? 2.401 0.872 3.805 1.00 61.12 78 VAL A N 1
ATOM 412 C CA . VAL A 1 64 ? 1.789 1.589 2.695 1.00 61.04 78 VAL A CA 1
ATOM 413 C C . VAL A 1 64 ? 1.397 2.976 3.188 1.00 62.33 78 VAL A C 1
ATOM 414 O O . VAL A 1 64 ? 0.798 3.114 4.260 1.00 62.05 78 VAL A O 1
ATOM 418 N N . GLY A 1 65 ? 1.736 3.993 2.399 1.00 62.25 79 GLY A N 1
ATOM 419 C CA . GLY A 1 65 ? 1.287 5.370 2.654 1.00 65.09 79 GLY A CA 1
ATOM 420 C C . GLY A 1 65 ? 2.362 6.374 2.322 1.00 64.36 79 GLY A C 1
ATOM 421 O O . GLY A 1 65 ? 3.464 5.980 1.967 1.00 62.84 79 GLY A O 1
ATOM 422 N N . PRO A 1 66 ? 2.056 7.681 2.448 1.00 66.32 80 PRO A N 1
ATOM 423 C CA . PRO A 1 66 ? 3.045 8.718 2.096 1.00 65.50 80 PRO A CA 1
ATOM 424 C C . PRO A 1 66 ? 4.285 8.699 2.993 1.00 64.24 80 PRO A C 1
ATOM 425 O O . PRO A 1 66 ? 4.278 8.067 4.053 1.00 65.01 80 PRO A O 1
ATOM 429 N N . PHE A 1 67 ? 5.340 9.372 2.551 1.00 63.62 81 PHE A N 1
ATOM 430 C CA . PHE A 1 67 ? 6.586 9.436 3.303 1.00 63.43 81 PHE A CA 1
ATOM 431 C C . PHE A 1 67 ? 6.334 10.092 4.669 1.00 66.68 81 PHE A C 1
ATOM 432 O O . PHE A 1 67 ? 5.825 11.219 4.725 1.00 69.01 81 PHE A O 1
ATOM 440 N N . PRO A 1 68 ? 6.681 9.393 5.772 1.00 67.86 82 PRO A N 1
ATOM 441 C CA . PRO A 1 68 ? 6.409 9.931 7.107 1.00 71.27 82 PRO A CA 1
ATOM 442 C C . PRO A 1 68 ? 7.443 10.980 7.559 1.00 73.05 82 PRO A C 1
ATOM 443 O O . PRO A 1 68 ? 8.369 10.675 8.311 1.00 72.60 82 PRO A O 1
ATOM 447 N N . SER A 1 69 ? 7.251 12.216 7.099 1.00 75.89 83 SER A N 1
ATOM 448 C CA . SER A 1 69 ? 8.132 13.350 7.434 1.00 78.73 83 SER A CA 1
ATOM 449 C C . SER A 1 69 ? 8.225 13.644 8.941 1.00 82.29 83 SER A C 1
ATOM 450 O O . SER A 1 69 ? 9.204 14.246 9.391 1.00 82.19 83 SER A O 1
ATOM 453 N N . ILE A 1 70 ? 7.210 13.218 9.704 1.00 85.09 84 ILE A N 1
ATOM 454 C CA . ILE A 1 70 ? 7.192 13.390 11.162 1.00 88.47 84 ILE A CA 1
ATOM 455 C C . ILE A 1 70 ? 8.354 12.647 11.849 1.00 85.39 84 ILE A C 1
ATOM 456 O O . ILE A 1 70 ? 8.821 13.086 12.891 1.00 87.45 84 ILE A O 1
ATOM 461 N N . LEU A 1 71 ? 8.847 11.559 11.258 1.00 80.54 85 LEU A N 1
ATOM 462 C CA . LEU A 1 71 ? 10.026 10.848 11.804 1.00 79.50 85 LEU A CA 1
ATOM 463 C C . LEU A 1 71 ? 11.297 11.709 11.997 1.00 80.60 85 LEU A C 1
ATOM 464 O O . LEU A 1 71 ? 12.140 11.386 12.836 1.00 79.85 85 LEU A O 1
ATOM 469 N N . CYS A 1 72 ? 11.431 12.788 11.225 1.00 82.01 86 CYS A N 1
ATOM 470 C CA . CYS A 1 72 ? 12.565 13.718 11.365 1.00 84.49 86 CYS A CA 1
ATOM 471 C C . CYS A 1 72 ? 12.472 14.705 12.539 1.00 88.17 86 CYS A C 1
ATOM 472 O O . CYS A 1 72 ? 13.440 15.417 12.819 1.00 90.35 86 CYS A O 1
ATOM 475 N N . HIS A 1 73 ? 11.328 14.744 13.224 1.00 89.38 87 HIS A N 1
ATOM 476 C CA . HIS A 1 73 ? 11.191 15.512 14.464 1.00 92.79 87 HIS A CA 1
ATOM 477 C C . HIS A 1 73 ? 12.016 14.874 15.601 1.00 92.48 87 HIS A C 1
ATOM 478 O O . HIS A 1 73 ? 12.254 15.517 16.624 1.00 95.94 87 HIS A O 1
ATOM 485 N N . LEU A 1 74 ? 12.431 13.614 15.430 1.00 88.58 88 LEU A N 1
ATOM 486 C CA . LEU A 1 74 ? 13.412 12.981 16.320 1.00 89.11 88 LEU A CA 1
ATOM 487 C C . LEU A 1 74 ? 14.744 13.737 16.233 1.00 89.80 88 LEU A C 1
ATOM 488 O O . LEU A 1 74 ? 15.377 13.729 15.172 1.00 89.41 88 LEU A O 1
ATOM 493 N N . PRO A 1 75 ? 15.175 14.389 17.332 1.00 92.54 89 PRO A N 1
ATOM 494 C CA . PRO A 1 75 ? 16.343 15.283 17.262 1.00 93.84 89 PRO A CA 1
ATOM 495 C C . PRO A 1 75 ? 17.670 14.581 16.973 1.00 91.59 89 PRO A C 1
ATOM 496 O O . PRO A 1 75 ? 18.514 15.143 16.276 1.00 91.51 89 PRO A O 1
ATOM 500 N N . SER A 1 76 ? 17.832 13.360 17.481 1.00 90.45 90 SER A N 1
ATOM 501 C CA . SER A 1 76 ? 19.074 12.590 17.328 1.00 89.46 90 SER A CA 1
ATOM 502 C C . SER A 1 76 ? 19.111 11.633 16.112 1.00 85.16 90 SER A C 1
ATOM 503 O O . SER A 1 76 ? 20.038 10.834 16.000 1.00 83.86 90 SER A O 1
ATOM 506 N N . LEU A 1 77 ? 18.136 11.711 15.207 1.00 83.07 91 LEU A N 1
ATOM 507 C CA . LEU A 1 77 ? 18.034 10.733 14.111 1.00 80.60 91 LEU A CA 1
ATOM 508 C C . LEU A 1 77 ? 19.153 10.889 13.075 1.00 78.81 91 LEU A C 1
ATOM 509 O O . LEU A 1 77 ? 19.347 11.977 12.534 1.00 79.00 91 LEU A O 1
ATOM 514 N N . HIS A 1 78 ? 19.867 9.788 12.821 1.00 77.15 92 HIS A N 1
ATOM 515 C CA . HIS A 1 78 ? 20.989 9.744 11.878 1.00 76.70 92 HIS A CA 1
ATOM 516 C C . HIS A 1 78 ? 20.717 8.865 10.658 1.00 72.79 92 HIS A C 1
ATOM 517 O O . HIS A 1 78 ? 21.102 9.244 9.553 1.00 71.30 92 HIS A O 1
ATOM 524 N N . SER A 1 79 ? 20.101 7.695 10.853 1.00 71.33 93 SER A N 1
ATOM 525 C CA . SER A 1 79 ? 19.746 6.798 9.734 1.00 69.78 93 SER A CA 1
ATOM 526 C C . SER A 1 79 ? 18.243 6.566 9.643 1.00 67.60 93 SER A C 1
ATOM 527 O O . SER A 1 79 ? 17.572 6.335 10.656 1.00 68.36 93 SER A O 1
ATOM 530 N N . LEU A 1 80 ? 17.722 6.627 8.422 1.00 64.25 94 LEU A N 1
ATOM 531 C CA . LEU A 1 80 ? 16.327 6.311 8.160 1.00 61.66 94 LEU A CA 1
ATOM 532 C C . LEU A 1 80 ? 16.277 5.403 6.947 1.00 59.10 94 LEU A C 1
ATOM 533 O O . LEU A 1 80 ? 16.645 5.811 5.837 1.00 58.15 94 LEU A O 1
ATOM 538 N N . SER A 1 81 ? 15.841 4.165 7.174 1.00 58.05 95 SER A N 1
ATOM 539 C CA . SER A 1 81 ? 15.662 3.178 6.114 1.00 56.14 95 SER A CA 1
ATOM 540 C C . SER A 1 81 ? 14.191 2.778 6.025 1.00 55.14 95 SER A C 1
ATOM 541 O O . SER A 1 81 ? 13.617 2.273 6.996 1.00 56.73 95 SER A O 1
ATOM 544 N N . LEU A 1 82 ? 13.583 3.048 4.875 1.00 54.28 96 LEU A N 1
ATOM 545 C CA . LEU A 1 82 ? 12.257 2.545 4.530 1.00 54.11 96 LEU A CA 1
ATOM 546 C C . LEU A 1 82 ? 12.339 1.578 3.356 1.00 54.06 96 LEU A C 1
ATOM 547 O O . LEU A 1 82 ? 11.368 1.427 2.617 1.00 54.12 96 LEU A O 1
ATOM 552 N N . TYR A 1 83 ? 13.497 0.917 3.209 1.00 54.55 97 TYR A N 1
ATOM 553 C CA . TYR A 1 83 ? 13.796 0.019 2.099 1.00 53.04 97 TYR A CA 1
ATOM 554 C C . TYR A 1 83 ? 12.710 -1.044 1.919 1.00 53.24 97 TYR A C 1
ATOM 555 O O . TYR A 1 83 ? 12.281 -1.655 2.896 1.00 55.12 97 TYR A O 1
ATOM 564 N N . ASN A 1 84 ? 12.257 -1.242 0.680 1.00 52.36 98 ASN A N 1
ATOM 565 C CA . ASN A 1 84 ? 11.368 -2.360 0.324 1.00 52.92 98 ASN A CA 1
ATOM 566 C C . ASN A 1 84 ? 10.028 -2.300 1.082 1.00 52.22 98 ASN A C 1
ATOM 567 O O . ASN A 1 84 ? 9.700 -3.171 1.876 1.00 51.98 98 ASN A O 1
ATOM 572 N N . ASN A 1 85 ? 9.280 -1.236 0.839 1.00 51.32 99 ASN A N 1
ATOM 573 C CA . ASN A 1 85 ? 7.918 -1.082 1.360 1.00 52.90 99 ASN A CA 1
ATOM 574 C C . ASN A 1 85 ? 7.024 -0.602 0.211 1.00 52.70 99 ASN A C 1
ATOM 575 O O . ASN A 1 85 ? 7.427 -0.716 -0.944 1.00 52.68 99 ASN A O 1
ATOM 580 N N . SER A 1 86 ? 5.821 -0.103 0.508 1.00 53.79 100 SER A N 1
ATOM 581 C CA . SER A 1 86 ? 5.001 0.584 -0.486 1.00 54.17 100 SER A CA 1
ATOM 582 C C . SER A 1 86 ? 4.745 2.037 -0.081 1.00 55.46 100 SER A C 1
ATOM 583 O O . SER A 1 86 ? 3.614 2.521 -0.146 1.00 57.18 100 SER A O 1
ATOM 586 N N . ILE A 1 87 ? 5.812 2.740 0.293 1.00 55.69 101 ILE A N 1
ATOM 587 C CA . ILE A 1 87 ? 5.745 4.184 0.496 1.00 57.27 101 ILE A CA 1
ATOM 588 C C . ILE A 1 87 ? 5.428 4.813 -0.857 1.00 58.60 101 ILE A C 1
ATOM 589 O O . ILE A 1 87 ? 6.182 4.610 -1.823 1.00 57.68 101 ILE A O 1
ATOM 594 N N . ASN A 1 88 ? 4.321 5.553 -0.934 1.00 62.00 102 ASN A N 1
ATOM 595 C CA . ASN A 1 88 ? 3.824 6.074 -2.217 1.00 65.07 102 ASN A CA 1
ATOM 596 C C . ASN A 1 88 ? 3.673 7.599 -2.240 1.00 64.56 102 ASN A C 1
ATOM 597 O O . ASN A 1 88 ? 4.135 8.279 -1.321 1.00 63.73 102 ASN A O 1
ATOM 602 N N . GLY A 1 89 ? 3.075 8.132 -3.311 1.00 63.62 103 GLY A N 1
ATOM 603 C CA . GLY A 1 89 ? 2.998 9.570 -3.522 1.00 64.62 103 GLY A CA 1
ATOM 604 C C . GLY A 1 89 ? 4.356 10.109 -3.927 1.00 63.40 103 GLY A C 1
ATOM 605 O O . GLY A 1 89 ? 5.245 9.347 -4.317 1.00 60.73 103 GLY A O 1
ATOM 606 N N . SER A 1 90 ? 4.517 11.423 -3.836 1.00 64.74 104 SER A N 1
ATOM 607 C CA . SER A 1 90 ? 5.773 12.067 -4.176 1.00 65.11 104 SER A CA 1
ATOM 608 C C . SER A 1 90 ? 6.449 12.625 -2.940 1.00 66.29 104 SER A C 1
ATOM 609 O O . SER A 1 90 ? 5.853 12.677 -1.864 1.00 67.98 104 SER A O 1
ATOM 612 N N . LEU A 1 91 ? 7.709 13.016 -3.108 1.00 66.53 105 LEU A N 1
ATOM 613 C CA . LEU A 1 91 ? 8.438 13.764 -2.097 1.00 68.41 105 LEU A CA 1
ATOM 614 C C . LEU A 1 91 ? 8.261 15.241 -2.388 1.00 72.90 105 LEU A C 1
ATOM 615 O O . LEU A 1 91 ? 8.034 15.626 -3.534 1.00 75.25 105 LEU A O 1
ATOM 620 N N . SER A 1 92 ? 8.356 16.062 -1.349 1.00 76.37 106 SER A N 1
ATOM 621 C CA . SER A 1 92 ? 8.303 17.518 -1.485 1.00 81.56 106 SER A CA 1
ATOM 622 C C . SER A 1 92 ? 9.398 18.155 -0.636 1.00 84.69 106 SER A C 1
ATOM 623 O O . SER A 1 92 ? 10.058 17.469 0.164 1.00 82.95 106 SER A O 1
ATOM 626 N N . ALA A 1 93 ? 9.603 19.459 -0.832 1.00 89.76 107 ALA A N 1
ATOM 627 C CA . ALA A 1 93 ? 10.546 20.233 -0.014 1.00 93.29 107 ALA A CA 1
ATOM 628 C C . ALA A 1 93 ? 10.198 20.138 1.478 1.00 95.20 107 ALA A C 1
ATOM 629 O O . ALA A 1 93 ? 11.082 19.908 2.313 1.00 94.73 107 ALA A O 1
ATOM 631 N N . ASP A 1 94 ? 8.902 20.279 1.784 1.00 97.66 108 ASP A N 1
ATOM 632 C CA . ASP A 1 94 ? 8.376 20.233 3.166 1.00 99.09 108 ASP A CA 1
ATOM 633 C C . ASP A 1 94 ? 8.653 18.917 3.903 1.00 94.17 108 ASP A C 1
ATOM 634 O O . ASP A 1 94 ? 8.732 18.906 5.129 1.00 94.89 108 ASP A O 1
ATOM 639 N N . ASP A 1 95 ? 8.777 17.815 3.162 1.00 89.27 109 ASP A N 1
ATOM 640 C CA . ASP A 1 95 ? 9.044 16.502 3.760 1.00 86.09 109 ASP A CA 1
ATOM 641 C C . ASP A 1 95 ? 10.387 16.407 4.500 1.00 85.01 109 ASP A C 1
ATOM 642 O O . ASP A 1 95 ? 10.496 15.631 5.454 1.00 84.80 109 ASP A O 1
ATOM 647 N N . PHE A 1 96 ? 11.389 17.187 4.086 1.00 84.79 110 PHE A N 1
ATOM 648 C CA . PHE A 1 96 ? 12.732 17.093 4.680 1.00 83.13 110 PHE A CA 1
ATOM 649 C C . PHE A 1 96 ? 13.212 18.349 5.414 1.00 86.07 110 PHE A C 1
ATOM 650 O O . PHE A 1 96 ? 14.411 18.546 5.559 1.00 86.26 110 PHE A O 1
ATOM 658 N N . ASP A 1 97 ? 12.293 19.171 5.918 1.00 88.69 111 ASP A N 1
ATOM 659 C CA . ASP A 1 97 ? 12.668 20.419 6.599 1.00 92.95 111 ASP A CA 1
ATOM 660 C C . ASP A 1 97 ? 13.442 20.173 7.886 1.00 93.38 111 ASP A C 1
ATOM 661 O O . ASP A 1 97 ? 14.489 20.787 8.116 1.00 95.25 111 ASP A O 1
ATOM 666 N N . THR A 1 98 ? 12.926 19.269 8.713 1.00 91.97 112 THR A N 1
ATOM 667 C CA . THR A 1 98 ? 13.511 18.991 10.026 1.00 93.59 112 THR A CA 1
ATOM 668 C C . THR A 1 98 ? 14.614 17.916 10.018 1.00 90.94 112 THR A C 1
ATOM 669 O O . THR A 1 98 ? 15.231 17.665 11.054 1.00 91.77 112 THR A O 1
ATOM 673 N N . CYS A 1 99 ? 14.901 17.320 8.858 1.00 89.31 113 CYS A N 1
ATOM 674 C CA . CYS A 1 99 ? 15.819 16.167 8.763 1.00 86.66 113 CYS A CA 1
ATOM 675 C C . CYS A 1 99 ? 17.325 16.504 8.725 1.00 87.14 113 CYS A C 1
ATOM 676 O O . CYS A 1 99 ? 18.128 15.626 8.408 1.00 83.94 113 CYS A O 1
ATOM 679 N N . HIS A 1 100 ? 17.724 17.730 9.080 1.00 90.96 114 HIS A N 1
ATOM 680 C CA . HIS A 1 100 ? 19.122 18.177 8.893 1.00 92.40 114 HIS A CA 1
ATOM 681 C C . HIS A 1 100 ? 20.220 17.418 9.674 1.00 88.85 114 HIS A C 1
ATOM 682 O O . HIS A 1 100 ? 21.400 17.676 9.460 1.00 90.44 114 HIS A O 1
ATOM 689 N N . ASN A 1 101 ? 19.844 16.503 10.566 1.00 84.45 115 ASN A N 1
ATOM 690 C CA . ASN A 1 101 ? 20.814 15.619 11.231 1.00 81.56 115 ASN A CA 1
ATOM 691 C C . ASN A 1 101 ? 21.046 14.275 10.533 1.00 76.23 115 ASN A C 1
ATOM 692 O O . ASN A 1 101 ? 21.942 13.535 10.948 1.00 75.70 115 ASN A O 1
ATOM 697 N N . LEU A 1 102 ? 20.274 13.959 9.485 1.00 71.96 116 LEU A N 1
ATOM 698 C CA . LEU A 1 102 ? 20.443 12.688 8.760 1.00 67.70 116 LEU A CA 1
ATOM 699 C C . LEU A 1 102 ? 21.816 12.546 8.099 1.00 66.64 116 LEU A C 1
ATOM 700 O O . LEU A 1 102 ? 22.278 13.458 7.418 1.00 66.24 116 LEU A O 1
ATOM 705 N N . ILE A 1 103 ? 22.442 11.396 8.357 1.00 65.65 117 ILE A N 1
ATOM 706 C CA . ILE A 1 103 ? 23.652 10.933 7.678 1.00 66.05 117 ILE A CA 1
ATOM 707 C C . ILE A 1 103 ? 23.293 9.943 6.568 1.00 63.23 117 ILE A C 1
ATOM 708 O O . ILE A 1 103 ? 23.916 9.936 5.523 1.00 62.58 117 ILE A O 1
ATOM 713 N N . SER A 1 104 ? 22.303 9.099 6.816 1.00 62.47 118 SER A N 1
ATOM 714 C CA . SER A 1 104 ? 21.943 8.022 5.922 1.00 61.22 118 SER A CA 1
ATOM 715 C C . SER A 1 104 ? 20.443 8.043 5.642 1.00 59.82 118 SER A C 1
ATOM 716 O O . SER A 1 104 ? 19.637 8.158 6.568 1.00 59.44 118 SER A O 1
ATOM 719 N N . LEU A 1 105 ? 20.082 7.921 4.366 1.00 59.02 119 LEU A N 1
ATOM 720 C CA . LEU A 1 105 ? 18.683 7.896 3.938 1.00 58.49 119 LEU A CA 1
ATOM 721 C C . LEU A 1 105 ? 18.472 6.856 2.824 1.00 56.81 119 LEU A C 1
ATOM 722 O O . LEU A 1 105 ? 18.960 7.029 1.704 1.00 56.51 119 LEU A O 1
ATOM 727 N N . ASP A 1 106 ? 17.743 5.786 3.148 1.00 55.43 120 ASP A N 1
ATOM 728 C CA . ASP A 1 106 ? 17.401 4.733 2.188 1.00 53.87 120 ASP A CA 1
ATOM 729 C C . ASP A 1 106 ? 15.897 4.718 1.967 1.00 52.26 120 ASP A C 1
ATOM 730 O O . ASP A 1 106 ? 15.142 4.338 2.859 1.00 51.48 120 ASP A O 1
ATOM 735 N N . LEU A 1 107 ? 15.472 5.139 0.774 1.00 51.93 121 LEU A N 1
ATOM 736 C CA . LEU A 1 107 ? 14.059 5.090 0.362 1.00 50.67 121 LEU A CA 1
ATOM 737 C C . LEU A 1 107 ? 13.834 4.145 -0.822 1.00 49.88 121 LEU A C 1
ATOM 738 O O . LEU A 1 107 ? 12.815 4.237 -1.521 1.00 49.68 121 LEU A O 1
ATOM 743 N N . SER A 1 108 ? 14.764 3.216 -1.023 1.00 49.69 122 SER A N 1
ATOM 744 C CA . SER A 1 108 ? 14.755 2.349 -2.196 1.00 48.23 122 SER A CA 1
ATOM 745 C C . SER A 1 108 ? 13.686 1.280 -2.112 1.00 47.75 122 SER A C 1
ATOM 746 O O . SER A 1 108 ? 13.287 0.862 -1.028 1.00 47.55 122 SER A O 1
ATOM 749 N N . GLU A 1 109 ? 13.269 0.821 -3.288 1.00 48.06 123 GLU A N 1
ATOM 750 C CA . GLU A 1 109 ? 12.228 -0.199 -3.455 1.00 48.00 123 GLU A CA 1
ATOM 751 C C . GLU A 1 109 ? 10.910 0.209 -2.799 1.00 47.32 123 GLU A C 1
ATOM 752 O O . GLU A 1 109 ? 10.362 -0.487 -1.960 1.00 47.61 123 GLU A O 1
ATOM 758 N N . ASN A 1 110 ? 10.425 1.364 -3.231 1.00 48.31 124 ASN A N 1
ATOM 759 C CA . ASN A 1 110 ? 9.131 1.911 -2.833 1.00 49.36 124 ASN A CA 1
ATOM 760 C C . ASN A 1 110 ? 8.360 2.343 -4.082 1.00 49.62 124 ASN A C 1
ATOM 761 O O . ASN A 1 110 ? 8.811 2.069 -5.199 1.00 51.59 124 ASN A O 1
ATOM 766 N N . LEU A 1 111 ? 7.203 2.976 -3.907 1.00 55.60 125 LEU A N 1
ATOM 767 C CA . LEU A 1 111 ? 6.381 3.429 -5.032 1.00 55.23 125 LEU A CA 1
ATOM 768 C C . LEU A 1 111 ? 6.350 4.966 -5.159 1.00 56.13 125 LEU A C 1
ATOM 769 O O . LEU A 1 111 ? 5.299 5.551 -5.447 1.00 59.45 125 LEU A O 1
ATOM 774 N N . LEU A 1 112 ? 7.503 5.609 -4.968 1.00 54.25 126 LEU A N 1
ATOM 775 C CA . LEU A 1 112 ? 7.607 7.063 -5.054 1.00 54.11 126 LEU A CA 1
ATOM 776 C C . LEU A 1 112 ? 7.557 7.532 -6.497 1.00 53.68 126 LEU A C 1
ATOM 777 O O . LEU A 1 112 ? 8.201 6.943 -7.365 1.00 52.76 126 LEU A O 1
ATOM 782 N N . VAL A 1 113 ? 6.807 8.608 -6.737 1.00 55.21 127 VAL A N 1
ATOM 783 C CA . VAL A 1 113 ? 6.628 9.184 -8.083 1.00 54.58 127 VAL A CA 1
ATOM 784 C C . VAL A 1 113 ? 6.997 10.662 -8.042 1.00 55.79 127 VAL A C 1
ATOM 785 O O . VAL A 1 113 ? 7.310 11.200 -6.975 1.00 56.18 127 VAL A O 1
ATOM 789 N N . GLY A 1 114 ? 6.971 11.316 -9.200 1.00 56.31 128 GLY A N 1
ATOM 790 C CA . GLY A 1 114 ? 7.257 12.743 -9.278 1.00 57.74 128 GLY A CA 1
ATOM 791 C C . GLY A 1 114 ? 8.748 12.966 -9.270 1.00 57.42 128 GLY A C 1
ATOM 792 O O . GLY A 1 114 ? 9.515 12.038 -9.535 1.00 55.44 128 GLY A O 1
ATOM 793 N N . SER A 1 115 ? 9.161 14.189 -8.947 1.00 60.09 129 SER A N 1
ATOM 794 C CA . SER A 1 115 ? 10.567 14.592 -9.074 1.00 60.62 129 SER A CA 1
ATOM 795 C C . SER A 1 115 ? 11.310 14.611 -7.742 1.00 61.22 129 SER A C 1
ATOM 796 O O . SER A 1 115 ? 10.702 14.691 -6.676 1.00 62.34 129 SER A O 1
ATOM 799 N N . ILE A 1 116 ? 12.636 14.532 -7.825 1.00 60.60 130 ILE A N 1
ATOM 800 C CA . ILE A 1 116 ? 13.498 14.633 -6.660 1.00 61.79 130 ILE A CA 1
ATOM 801 C C . ILE A 1 116 ? 13.543 16.109 -6.291 1.00 65.06 130 ILE A C 1
ATOM 802 O O . ILE A 1 116 ? 13.962 16.916 -7.117 1.00 66.94 130 ILE A O 1
ATOM 807 N N . PRO A 1 117 ? 13.112 16.474 -5.062 1.00 68.19 131 PRO A N 1
ATOM 808 C CA . PRO A 1 117 ? 13.066 17.898 -4.695 1.00 71.11 131 PRO A CA 1
ATOM 809 C C . PRO A 1 117 ? 14.415 18.581 -4.836 1.00 71.46 131 PRO A C 1
ATOM 810 O O . PRO A 1 117 ? 15.438 18.017 -4.434 1.00 70.72 131 PRO A O 1
ATOM 814 N N . LYS A 1 118 ? 14.398 19.782 -5.402 1.00 73.85 132 LYS A N 1
ATOM 815 C CA . LYS A 1 118 ? 15.628 20.533 -5.698 1.00 75.27 132 LYS A CA 1
ATOM 816 C C . LYS A 1 118 ? 16.349 21.002 -4.417 1.00 75.44 132 LYS A C 1
ATOM 817 O O . LYS A 1 118 ? 17.585 21.071 -4.378 1.00 73.54 132 LYS A O 1
ATOM 823 N N . SER A 1 119 ? 15.564 21.261 -3.366 1.00 75.44 133 SER A N 1
ATOM 824 C CA . SER A 1 119 ? 16.066 21.752 -2.085 1.00 76.51 133 SER A CA 1
ATOM 825 C C . SER A 1 119 ? 16.695 20.682 -1.172 1.00 75.33 133 SER A C 1
ATOM 826 O O . SER A 1 119 ? 17.084 20.993 -0.051 1.00 78.05 133 SER A O 1
ATOM 829 N N . LEU A 1 120 ? 16.805 19.441 -1.645 1.00 72.99 134 LEU A N 1
ATOM 830 C CA . LEU A 1 120 ? 17.264 18.307 -0.822 1.00 71.78 134 LEU A CA 1
ATOM 831 C C . LEU A 1 120 ? 18.678 18.453 -0.226 1.00 72.09 134 LEU A C 1
ATOM 832 O O . LEU A 1 120 ? 18.862 18.186 0.965 1.00 72.12 134 LEU A O 1
ATOM 837 N N . PRO A 1 121 ? 19.677 18.873 -1.037 1.00 71.51 135 PRO A N 1
ATOM 838 C CA . PRO A 1 121 ? 21.022 19.121 -0.475 1.00 71.94 135 PRO A CA 1
ATOM 839 C C . PRO A 1 121 ? 21.113 20.228 0.580 1.00 73.93 135 PRO A C 1
ATOM 840 O O . PRO A 1 121 ? 21.897 20.106 1.523 1.00 75.42 135 PRO A O 1
ATOM 844 N N . PHE A 1 122 ? 20.341 21.300 0.407 1.00 74.55 136 PHE A N 1
ATOM 845 C CA . PHE A 1 122 ? 20.261 22.380 1.389 1.00 76.15 136 PHE A CA 1
ATOM 846 C C . PHE A 1 122 ? 19.667 21.867 2.702 1.00 76.74 136 PHE A C 1
ATOM 847 O O . PHE A 1 122 ? 20.187 22.146 3.779 1.00 78.15 136 PHE A O 1
ATOM 849 N N . ASN A 1 123 ? 18.586 21.101 2.597 1.00 75.67 137 ASN A N 1
ATOM 850 C CA . ASN A 1 123 ? 17.929 20.485 3.760 1.00 76.30 137 ASN A CA 1
ATOM 851 C C . ASN A 1 123 ? 18.715 19.366 4.444 1.00 75.83 137 ASN A C 1
ATOM 852 O O . ASN A 1 123 ? 18.587 19.186 5.648 1.00 79.08 137 ASN A O 1
ATOM 857 N N . LEU A 1 124 ? 19.503 18.610 3.685 1.00 74.05 138 LEU A N 1
ATOM 858 C CA . LEU A 1 124 ? 20.245 17.460 4.209 1.00 73.22 138 LEU A CA 1
ATOM 859 C C . LEU A 1 124 ? 21.769 17.651 4.068 1.00 73.97 138 LEU A C 1
ATOM 860 O O . LEU A 1 124 ? 22.434 16.889 3.361 1.00 72.52 138 LEU A O 1
ATOM 865 N N . PRO A 1 125 ? 22.335 18.663 4.753 1.00 76.95 139 PRO A N 1
ATOM 866 C CA . PRO A 1 125 ? 23.766 18.949 4.599 1.00 77.97 139 PRO A CA 1
ATOM 867 C C . PRO A 1 125 ? 24.699 17.816 5.036 1.00 77.67 139 PRO A C 1
ATOM 868 O O . PRO A 1 125 ? 25.803 17.704 4.496 1.00 78.53 139 PRO A O 1
ATOM 872 N N . ASN A 1 126 ? 24.269 16.998 6.001 1.00 76.87 140 ASN A N 1
ATOM 873 C CA . ASN A 1 126 ? 25.132 15.962 6.584 1.00 76.22 140 ASN A CA 1
ATOM 874 C C . ASN A 1 126 ? 25.036 14.585 5.927 1.00 72.14 140 ASN A C 1
ATOM 875 O O . ASN A 1 126 ? 25.704 13.655 6.383 1.00 72.58 140 ASN A O 1
ATOM 880 N N . LEU A 1 127 ? 24.232 14.442 4.872 1.00 68.54 141 LEU A N 1
ATOM 881 C CA . LEU A 1 127 ? 24.038 13.140 4.234 1.00 65.46 141 LEU A CA 1
ATOM 882 C C . LEU A 1 127 ? 25.339 12.561 3.683 1.00 64.33 141 LEU A C 1
ATOM 883 O O . LEU A 1 127 ? 26.054 13.245 2.958 1.00 64.38 141 LEU A O 1
ATOM 888 N N . LYS A 1 128 ? 25.642 11.320 4.061 1.00 63.54 142 LYS A N 1
ATOM 889 C CA . LYS A 1 128 ? 26.692 10.516 3.438 1.00 62.91 142 LYS A CA 1
ATOM 890 C C . LYS A 1 128 ? 26.144 9.445 2.489 1.00 60.21 142 LYS A C 1
ATOM 891 O O . LYS A 1 128 ? 26.846 9.030 1.569 1.00 58.30 142 LYS A O 1
ATOM 897 N N . PHE A 1 129 ? 24.907 8.999 2.709 1.00 59.86 143 PHE A N 1
ATOM 898 C CA . PHE A 1 129 ? 24.291 7.934 1.914 1.00 58.02 143 PHE A CA 1
ATOM 899 C C . PHE A 1 129 ? 22.868 8.322 1.521 1.00 56.57 143 PHE A C 1
ATOM 900 O O . PHE A 1 129 ? 22.033 8.591 2.387 1.00 57.30 143 PHE A O 1
ATOM 908 N N . LEU A 1 130 ? 22.609 8.371 0.219 1.00 54.69 144 LEU A N 1
ATOM 909 C CA . LEU A 1 130 ? 21.271 8.622 -0.316 1.00 54.51 144 LEU A CA 1
ATOM 910 C C . LEU A 1 130 ? 20.922 7.545 -1.337 1.00 53.07 144 LEU A C 1
ATOM 911 O O . LEU A 1 130 ? 21.599 7.417 -2.364 1.00 51.41 144 LEU A O 1
ATOM 916 N N . GLU A 1 131 ? 19.883 6.761 -1.042 1.00 54.28 145 GLU A N 1
ATOM 917 C CA . GLU A 1 131 ? 19.373 5.762 -1.983 1.00 53.81 145 GLU A CA 1
ATOM 918 C C . GLU A 1 131 ? 17.882 5.945 -2.200 1.00 52.98 145 GLU A C 1
ATOM 919 O O . GLU A 1 131 ? 17.106 5.885 -1.245 1.00 52.38 145 GLU A O 1
ATOM 925 N N . ILE A 1 132 ? 17.497 6.172 -3.459 1.00 51.85 146 ILE A N 1
ATOM 926 C CA . ILE A 1 132 ? 16.089 6.187 -3.854 1.00 52.24 146 ILE A CA 1
ATOM 927 C C . ILE A 1 132 ? 15.920 5.285 -5.086 1.00 50.89 146 ILE A C 1
ATOM 928 O O . ILE A 1 132 ? 15.218 5.621 -6.050 1.00 50.41 146 ILE A O 1
ATOM 933 N N . SER A 1 133 ? 16.550 4.115 -5.006 1.00 49.34 147 SER A N 1
ATOM 934 C CA . SER A 1 133 ? 16.606 3.165 -6.101 1.00 48.18 147 SER A CA 1
ATOM 935 C C . SER A 1 133 ? 15.330 2.333 -6.194 1.00 48.56 147 SER A C 1
ATOM 936 O O . SER A 1 133 ? 14.741 2.006 -5.183 1.00 49.77 147 SER A O 1
ATOM 939 N N . GLY A 1 134 ? 14.917 1.971 -7.411 1.00 47.64 148 GLY A N 1
ATOM 940 C CA . GLY A 1 134 ? 13.741 1.124 -7.599 1.00 47.08 148 GLY A CA 1
ATOM 941 C C . GLY A 1 134 ? 12.425 1.762 -7.188 1.00 47.60 148 GLY A C 1
ATOM 942 O O . GLY A 1 134 ? 11.578 1.115 -6.581 1.00 48.96 148 GLY A O 1
ATOM 943 N N . ASN A 1 135 ? 12.273 3.039 -7.509 1.00 47.58 149 ASN A N 1
ATOM 944 C CA . ASN A 1 135 ? 11.025 3.768 -7.324 1.00 49.35 149 ASN A CA 1
ATOM 945 C C . ASN A 1 135 ? 10.520 4.127 -8.714 1.00 49.36 149 ASN A C 1
ATOM 946 O O . ASN A 1 135 ? 11.033 3.597 -9.688 1.00 45.96 149 ASN A O 1
ATOM 951 N N . ASN A 1 136 ? 9.505 4.987 -8.802 1.00 52.97 150 ASN A N 1
ATOM 952 C CA . ASN A 1 136 ? 8.974 5.455 -10.090 1.00 55.02 150 ASN A CA 1
ATOM 953 C C . ASN A 1 136 ? 9.253 6.959 -10.322 1.00 54.53 150 ASN A C 1
ATOM 954 O O . ASN A 1 136 ? 8.384 7.682 -10.849 1.00 54.57 150 ASN A O 1
ATOM 959 N N . LEU A 1 137 ? 10.451 7.424 -9.938 1.00 52.15 151 LEU A N 1
ATOM 960 C CA . LEU A 1 137 ? 10.804 8.861 -10.033 1.00 51.84 151 LEU A CA 1
ATOM 961 C C . LEU A 1 137 ? 10.995 9.326 -11.475 1.00 51.45 151 LEU A C 1
ATOM 962 O O . LEU A 1 137 ? 11.487 8.578 -12.317 1.00 48.80 151 LEU A O 1
ATOM 967 N N . SER A 1 138 ? 10.625 10.577 -11.727 1.00 52.51 152 SER A N 1
ATOM 968 C CA . SER A 1 138 ? 10.651 11.167 -13.069 1.00 53.34 152 SER A CA 1
ATOM 969 C C . SER A 1 138 ? 11.254 12.572 -12.977 1.00 55.44 152 SER A C 1
ATOM 970 O O . SER A 1 138 ? 11.646 12.996 -11.890 1.00 55.18 152 SER A O 1
ATOM 973 N N . ASP A 1 139 ? 11.338 13.275 -14.108 1.00 57.24 153 ASP A N 1
ATOM 974 C CA . ASP A 1 139 ? 11.993 14.592 -14.193 1.00 60.41 153 ASP A CA 1
ATOM 975 C C . ASP A 1 139 ? 13.516 14.412 -14.087 1.00 57.59 153 ASP A C 1
ATOM 976 O O . ASP A 1 139 ? 14.005 13.290 -14.043 1.00 54.43 153 ASP A O 1
ATOM 981 N N . THR A 1 140 ? 14.269 15.503 -14.084 1.00 58.90 154 THR A N 1
ATOM 982 C CA . THR A 1 140 ? 15.737 15.413 -14.124 1.00 58.45 154 THR A CA 1
ATOM 983 C C . THR A 1 140 ? 16.324 15.288 -12.729 1.00 56.89 154 THR A C 1
ATOM 984 O O . THR A 1 140 ? 15.682 15.646 -11.748 1.00 57.28 154 THR A O 1
ATOM 988 N N . ILE A 1 141 ? 17.550 14.784 -12.660 1.00 55.38 155 ILE A N 1
ATOM 989 C CA . ILE A 1 141 ? 18.342 14.838 -11.439 1.00 55.57 155 ILE A CA 1
ATOM 990 C C . ILE A 1 141 ? 18.702 16.315 -11.228 1.00 57.71 155 ILE A C 1
ATOM 991 O O . ILE A 1 141 ? 19.349 16.907 -12.096 1.00 58.76 155 ILE A O 1
ATOM 996 N N . PRO A 1 142 ? 18.296 16.915 -10.092 1.00 59.57 156 PRO A N 1
ATOM 997 C CA . PRO A 1 142 ? 18.596 18.340 -9.866 1.00 62.45 156 PRO A CA 1
ATOM 998 C C . PRO A 1 142 ? 20.090 18.669 -9.895 1.00 63.55 156 PRO A C 1
ATOM 999 O O . PRO A 1 142 ? 20.882 17.938 -9.306 1.00 62.58 156 PRO A O 1
ATOM 1003 N N . SER A 1 143 ? 20.455 19.752 -10.584 1.00 66.36 157 SER A N 1
ATOM 1004 C CA . SER A 1 143 ? 21.838 20.246 -10.607 1.00 68.38 157 SER A CA 1
ATOM 1005 C C . SER A 1 143 ? 22.321 20.734 -9.234 1.00 69.59 157 SER A C 1
ATOM 1006 O O . SER A 1 143 ? 23.529 20.758 -8.974 1.00 70.10 157 SER A O 1
ATOM 1009 N N . SER A 1 144 ? 21.379 21.123 -8.372 1.00 69.80 158 SER A N 1
ATOM 1010 C CA . SER A 1 144 ? 21.663 21.410 -6.964 1.00 71.18 158 SER A CA 1
ATOM 1011 C C . SER A 1 144 ? 22.396 20.278 -6.203 1.00 69.66 158 SER A C 1
ATOM 1012 O O . SER A 1 144 ? 23.051 20.542 -5.200 1.00 70.79 158 SER A O 1
ATOM 1015 N N . PHE A 1 145 ? 22.296 19.033 -6.678 1.00 66.70 159 PHE A N 1
ATOM 1016 C CA . PHE A 1 145 ? 23.053 17.917 -6.094 1.00 65.27 159 PHE A CA 1
ATOM 1017 C C . PHE A 1 145 ? 24.577 18.130 -6.081 1.00 67.64 159 PHE A C 1
ATOM 1018 O O . PHE A 1 145 ? 25.277 17.468 -5.306 1.00 68.78 159 PHE A O 1
ATOM 1026 N N . GLY A 1 146 ? 25.088 19.042 -6.916 1.00 68.46 160 GLY A N 1
ATOM 1027 C CA . GLY A 1 146 ? 26.473 19.501 -6.817 1.00 69.34 160 GLY A CA 1
ATOM 1028 C C . GLY A 1 146 ? 26.856 20.210 -5.519 1.00 71.81 160 GLY A C 1
ATOM 1029 O O . GLY A 1 146 ? 28.040 20.312 -5.209 1.00 72.24 160 GLY A O 1
ATOM 1030 N N . GLU A 1 147 ? 25.869 20.720 -4.777 1.00 73.58 161 GLU A N 1
ATOM 1031 C CA . GLU A 1 147 ? 26.103 21.361 -3.476 1.00 76.14 161 GLU A CA 1
ATOM 1032 C C . GLU A 1 147 ? 26.298 20.410 -2.285 1.00 74.04 161 GLU A C 1
ATOM 1033 O O . GLU A 1 147 ? 26.704 20.865 -1.223 1.00 75.15 161 GLU A O 1
ATOM 1039 N N . PHE A 1 148 ? 26.025 19.112 -2.450 1.00 71.32 162 PHE A N 1
ATOM 1040 C CA . PHE A 1 148 ? 26.312 18.103 -1.397 1.00 70.58 162 PHE A CA 1
ATOM 1041 C C . PHE A 1 148 ? 27.790 18.105 -0.971 1.00 72.71 162 PHE A C 1
ATOM 1042 O O . PHE A 1 148 ? 28.676 17.796 -1.780 1.00 72.08 162 PHE A O 1
ATOM 1050 N N . ARG A 1 149 ? 28.048 18.424 0.299 1.00 75.48 163 ARG A N 1
ATOM 1051 C CA . ARG A 1 149 ? 29.421 18.571 0.787 1.00 77.91 163 ARG A CA 1
ATOM 1052 C C . ARG A 1 149 ? 30.039 17.290 1.391 1.00 74.67 163 ARG A C 1
ATOM 1053 O O . ARG A 1 149 ? 31.262 17.182 1.466 1.00 74.56 163 ARG A O 1
ATOM 1061 N N . LYS A 1 150 ? 29.212 16.325 1.804 1.00 70.95 164 LYS A N 1
ATOM 1062 C CA . LYS A 1 150 ? 29.706 15.095 2.460 1.00 69.36 164 LYS A CA 1
ATOM 1063 C C . LYS A 1 150 ? 29.291 13.771 1.807 1.00 65.49 164 LYS A C 1
ATOM 1064 O O . LYS A 1 150 ? 29.702 12.711 2.268 1.00 64.97 164 LYS A O 1
ATOM 1070 N N . LEU A 1 151 ? 28.528 13.823 0.719 1.00 62.97 165 LEU A N 1
ATOM 1071 C CA . LEU A 1 151 ? 27.891 12.624 0.144 1.00 60.53 165 LEU A CA 1
ATOM 1072 C C . LEU A 1 151 ? 28.895 11.596 -0.420 1.00 59.74 165 LEU A C 1
ATOM 1073 O O . LEU A 1 151 ? 29.713 11.934 -1.273 1.00 60.40 165 LEU A O 1
ATOM 1078 N N . GLU A 1 152 ? 28.821 10.359 0.077 1.00 58.99 166 GLU A N 1
ATOM 1079 C CA . GLU A 1 152 ? 29.712 9.260 -0.317 1.00 58.57 166 GLU A CA 1
ATOM 1080 C C . GLU A 1 152 ? 29.060 8.227 -1.236 1.00 55.93 166 GLU A C 1
ATOM 1081 O O . GLU A 1 152 ? 29.761 7.525 -1.971 1.00 54.12 166 GLU A O 1
ATOM 1087 N N . SER A 1 153 ? 27.736 8.120 -1.190 1.00 55.62 167 SER A N 1
ATOM 1088 C CA . SER A 1 153 ? 27.006 7.170 -2.014 1.00 53.92 167 SER A CA 1
ATOM 1089 C C . SER A 1 153 ? 25.703 7.786 -2.502 1.00 52.37 167 SER A C 1
ATOM 1090 O O . SER A 1 153 ? 24.956 8.381 -1.728 1.00 53.36 167 SER A O 1
ATOM 1093 N N . LEU A 1 154 ? 25.454 7.658 -3.798 1.00 50.51 168 LEU A N 1
ATOM 1094 C CA . LEU A 1 154 ? 24.219 8.106 -4.409 1.00 49.66 168 LEU A CA 1
ATOM 1095 C C . LEU A 1 154 ? 23.750 6.982 -5.305 1.00 48.06 168 LEU A C 1
ATOM 1096 O O . LEU A 1 154 ? 24.438 6.617 -6.249 1.00 48.75 168 LEU A O 1
ATOM 1101 N N . ASN A 1 155 ? 22.601 6.409 -4.980 1.00 48.36 169 ASN A N 1
ATOM 1102 C CA . ASN A 1 155 ? 21.979 5.374 -5.801 1.00 47.47 169 ASN A CA 1
ATOM 1103 C C . ASN A 1 155 ? 20.570 5.843 -6.175 1.00 46.89 169 ASN A C 1
ATOM 1104 O O . ASN A 1 155 ? 19.700 5.916 -5.313 1.00 48.91 169 ASN A O 1
ATOM 1109 N N . LEU A 1 156 ? 20.375 6.206 -7.442 1.00 45.94 170 LEU A N 1
ATOM 1110 C CA . LEU A 1 156 ? 19.053 6.544 -7.990 1.00 45.80 170 LEU A CA 1
ATOM 1111 C C . LEU A 1 156 ? 18.655 5.548 -9.088 1.00 44.47 170 LEU A C 1
ATOM 1112 O O . LEU A 1 156 ? 17.810 5.851 -9.939 1.00 43.63 170 LEU A O 1
ATOM 1117 N N . ALA A 1 157 ? 19.239 4.347 -9.046 1.00 43.38 171 ALA A N 1
ATOM 1118 C CA . ALA A 1 157 ? 19.088 3.379 -10.124 1.00 42.11 171 ALA A CA 1
ATOM 1119 C C . ALA A 1 157 ? 17.668 2.831 -10.191 1.00 42.37 171 ALA A C 1
ATOM 1120 O O . ALA A 1 157 ? 17.029 2.618 -9.160 1.00 43.16 171 ALA A O 1
ATOM 1122 N N . GLY A 1 158 ? 17.178 2.602 -11.408 1.00 42.42 172 GLY A N 1
ATOM 1123 C CA . GLY A 1 158 ? 15.867 1.985 -11.604 1.00 42.08 172 GLY A CA 1
ATOM 1124 C C . GLY A 1 158 ? 14.751 2.946 -11.291 1.00 43.14 172 GLY A C 1
ATOM 1125 O O . GLY A 1 158 ? 13.940 2.711 -10.394 1.00 45.24 172 GLY A O 1
ATOM 1126 N N . ASN A 1 159 ? 14.738 4.053 -12.016 1.00 43.14 173 ASN A N 1
ATOM 1127 C CA . ASN A 1 159 ? 13.653 5.029 -11.963 1.00 44.15 173 ASN A CA 1
ATOM 1128 C C . ASN A 1 159 ? 13.309 5.416 -13.407 1.00 43.60 173 ASN A C 1
ATOM 1129 O O . ASN A 1 159 ? 13.745 4.743 -14.334 1.00 43.36 173 ASN A O 1
ATOM 1134 N N . PHE A 1 160 ? 12.503 6.454 -13.595 1.00 44.84 174 PHE A N 1
ATOM 1135 C CA . PHE A 1 160 ? 12.209 7.013 -14.921 1.00 45.85 174 PHE A CA 1
ATOM 1136 C C . PHE A 1 160 ? 12.765 8.438 -15.040 1.00 46.53 174 PHE A C 1
ATOM 1137 O O . PHE A 1 160 ? 12.170 9.299 -15.695 1.00 47.52 174 PHE A O 1
ATOM 1145 N N . LEU A 1 161 ? 13.924 8.666 -14.415 1.00 46.56 175 LEU A N 1
ATOM 1146 C CA . LEU A 1 161 ? 14.571 9.971 -14.440 1.00 47.42 175 LEU A CA 1
ATOM 1147 C C . LEU A 1 161 ? 15.009 10.270 -15.869 1.00 47.11 175 LEU A C 1
ATOM 1148 O O . LEU A 1 161 ? 15.533 9.390 -16.551 1.00 45.07 175 LEU A O 1
ATOM 1153 N N . SER A 1 162 ? 14.788 11.518 -16.281 1.00 48.06 176 SER A N 1
ATOM 1154 C CA . SER A 1 162 ? 14.919 11.964 -17.662 1.00 48.46 176 SER A CA 1
ATOM 1155 C C . SER A 1 162 ? 15.977 13.081 -17.774 1.00 49.79 176 SER A C 1
ATOM 1156 O O . SER A 1 162 ? 16.628 13.426 -16.793 1.00 48.10 176 SER A O 1
ATOM 1159 N N . GLY A 1 163 ? 16.153 13.632 -18.979 1.00 52.07 177 GLY A N 1
ATOM 1160 C CA . GLY A 1 163 ? 17.213 14.607 -19.240 1.00 53.65 177 GLY A CA 1
ATOM 1161 C C . GLY A 1 163 ? 18.549 13.887 -19.346 1.00 52.67 177 GLY A C 1
ATOM 1162 O O . GLY A 1 163 ? 18.612 12.795 -19.905 1.00 51.45 177 GLY A O 1
ATOM 1163 N N . THR A 1 164 ? 19.605 14.492 -18.805 1.00 53.17 178 THR A N 1
ATOM 1164 C CA . THR A 1 164 ? 20.952 13.904 -18.827 1.00 52.63 178 THR A CA 1
ATOM 1165 C C . THR A 1 164 ? 21.590 13.934 -17.450 1.00 52.26 178 THR A C 1
ATOM 1166 O O . THR A 1 164 ? 21.159 14.674 -16.566 1.00 52.92 178 THR A O 1
ATOM 1170 N N . ILE A 1 165 ? 22.626 13.118 -17.288 1.00 51.83 179 ILE A N 1
ATOM 1171 C CA . ILE A 1 165 ? 23.362 13.037 -16.032 1.00 52.48 179 ILE A CA 1
ATOM 1172 C C . ILE A 1 165 ? 24.019 14.407 -15.798 1.00 54.03 179 ILE A C 1
ATOM 1173 O O . ILE A 1 165 ? 24.843 14.824 -16.604 1.00 55.20 179 ILE A O 1
ATOM 1178 N N . PRO A 1 166 ? 23.639 15.111 -14.715 1.00 54.73 180 PRO A N 1
ATOM 1179 C CA . PRO A 1 166 ? 24.138 16.473 -14.552 1.00 57.09 180 PRO A CA 1
ATOM 1180 C C . PRO A 1 166 ? 25.646 16.521 -14.306 1.00 58.38 180 PRO A C 1
ATOM 1181 O O . PRO A 1 166 ? 26.171 15.729 -13.504 1.00 57.40 180 PRO A O 1
ATOM 1185 N N . ALA A 1 167 ? 26.319 17.426 -15.022 1.00 60.29 181 ALA A N 1
ATOM 1186 C CA . ALA A 1 167 ? 27.763 17.622 -14.907 1.00 61.51 181 ALA A CA 1
ATOM 1187 C C . ALA A 1 167 ? 28.196 18.020 -13.487 1.00 62.45 181 ALA A C 1
ATOM 1188 O O . ALA A 1 167 ? 29.272 17.622 -13.033 1.00 61.77 181 ALA A O 1
ATOM 1190 N N . SER A 1 168 ? 27.345 18.784 -12.795 1.00 62.94 182 SER A N 1
ATOM 1191 C CA . SER A 1 168 ? 27.623 19.242 -11.429 1.00 63.85 182 SER A CA 1
ATOM 1192 C C . SER A 1 168 ? 27.911 18.125 -10.416 1.00 62.57 182 SER A C 1
ATOM 1193 O O . SER A 1 168 ? 28.538 18.384 -9.391 1.00 64.15 182 SER A O 1
ATOM 1196 N N . LEU A 1 169 ? 27.481 16.895 -10.697 1.00 60.38 183 LEU A N 1
ATOM 1197 C CA . LEU A 1 169 ? 27.857 15.742 -9.871 1.00 59.65 183 LEU A CA 1
ATOM 1198 C C . LEU A 1 169 ? 29.362 15.519 -9.768 1.00 61.55 183 LEU A C 1
ATOM 1199 O O . LEU A 1 169 ? 29.817 14.887 -8.814 1.00 63.26 183 LEU A O 1
ATOM 1204 N N . GLY A 1 170 ? 30.127 16.009 -10.747 1.00 62.88 184 GLY A N 1
ATOM 1205 C CA . GLY A 1 170 ? 31.590 16.053 -10.664 1.00 64.14 184 GLY A CA 1
ATOM 1206 C C . GLY A 1 170 ? 32.142 16.913 -9.534 1.00 66.43 184 GLY A C 1
ATOM 1207 O O . GLY A 1 170 ? 33.249 16.680 -9.051 1.00 67.92 184 GLY A O 1
ATOM 1208 N N . ASN A 1 171 ? 31.368 17.911 -9.126 1.00 67.59 185 ASN A N 1
ATOM 1209 C CA . ASN A 1 171 ? 31.705 18.770 -8.002 1.00 70.62 185 ASN A CA 1
ATOM 1210 C C . ASN A 1 171 ? 31.709 18.043 -6.643 1.00 69.57 185 ASN A C 1
ATOM 1211 O O . ASN A 1 171 ? 32.373 18.503 -5.721 1.00 73.08 185 ASN A O 1
ATOM 1216 N N . VAL A 1 172 ? 31.004 16.916 -6.522 1.00 66.18 186 VAL A N 1
ATOM 1217 C CA . VAL A 1 172 ? 30.829 16.200 -5.235 1.00 65.50 186 VAL A CA 1
ATOM 1218 C C . VAL A 1 172 ? 31.969 15.194 -5.002 1.00 64.21 186 VAL A C 1
ATOM 1219 O O . VAL A 1 172 ? 31.776 13.983 -5.065 1.00 62.87 186 VAL A O 1
ATOM 1223 N N . THR A 1 173 ? 33.151 15.713 -4.695 1.00 66.12 187 THR A N 1
ATOM 1224 C CA . THR A 1 173 ? 34.390 14.909 -4.630 1.00 66.46 187 THR A CA 1
ATOM 1225 C C . THR A 1 173 ? 34.477 13.913 -3.468 1.00 65.83 187 THR A C 1
ATOM 1226 O O . THR A 1 173 ? 35.383 13.084 -3.419 1.00 65.43 187 THR A O 1
ATOM 1230 N N . THR A 1 174 ? 33.540 14.005 -2.537 1.00 65.63 188 THR A N 1
ATOM 1231 C CA . THR A 1 174 ? 33.388 13.010 -1.481 1.00 66.06 188 THR A CA 1
ATOM 1232 C C . THR A 1 174 ? 32.751 11.678 -1.948 1.00 63.60 188 THR A C 1
ATOM 1233 O O . THR A 1 174 ? 32.764 10.703 -1.199 1.00 63.15 188 THR A O 1
ATOM 1237 N N . LEU A 1 175 ? 32.196 11.638 -3.164 1.00 62.04 189 LEU A N 1
ATOM 1238 C CA . LEU A 1 175 ? 31.582 10.421 -3.719 1.00 59.74 189 LEU A CA 1
ATOM 1239 C C . LEU A 1 175 ? 32.537 9.227 -3.898 1.00 60.02 189 LEU A C 1
ATOM 1240 O O . LEU A 1 175 ? 33.591 9.335 -4.528 1.00 59.73 189 LEU A O 1
ATOM 1245 N N . LYS A 1 176 ? 32.132 8.091 -3.339 1.00 60.84 190 LYS A N 1
ATOM 1246 C CA . LYS A 1 176 ? 32.765 6.797 -3.579 1.00 61.77 190 LYS A CA 1
ATOM 1247 C C . LYS A 1 176 ? 31.919 5.871 -4.475 1.00 59.57 190 LYS A C 1
ATOM 1248 O O . LYS A 1 176 ? 32.481 4.986 -5.126 1.00 58.57 190 LYS A O 1
ATOM 1254 N N . GLU A 1 177 ? 30.594 6.058 -4.505 1.00 57.72 191 GLU A N 1
ATOM 1255 C CA . GLU A 1 177 ? 29.702 5.230 -5.311 1.00 56.17 191 GLU A CA 1
ATOM 1256 C C . GLU A 1 177 ? 28.666 6.100 -6.035 1.00 53.25 191 GLU A C 1
ATOM 1257 O O . GLU A 1 177 ? 27.915 6.841 -5.400 1.00 51.47 191 GLU A O 1
ATOM 1263 N N . LEU A 1 178 ? 28.645 6.008 -7.364 1.00 50.82 192 LEU A N 1
ATOM 1264 C CA . LEU A 1 178 ? 27.639 6.675 -8.189 1.00 50.05 192 LEU A CA 1
ATOM 1265 C C . LEU A 1 178 ? 26.883 5.635 -9.026 1.00 48.85 192 LEU A C 1
ATOM 1266 O O . LEU A 1 178 ? 27.449 5.024 -9.932 1.00 49.01 192 LEU A O 1
ATOM 1271 N N . LYS A 1 179 ? 25.603 5.448 -8.704 1.00 47.74 193 LYS A N 1
ATOM 1272 C CA . LYS A 1 179 ? 24.755 4.447 -9.329 1.00 45.94 193 LYS A CA 1
ATOM 1273 C C . LYS A 1 179 ? 23.516 5.124 -9.917 1.00 45.34 193 LYS A C 1
ATOM 1274 O O . LYS A 1 179 ? 22.604 5.504 -9.182 1.00 45.75 193 LYS A O 1
ATOM 1280 N N . LEU A 1 180 ? 23.509 5.297 -11.237 1.00 44.68 194 LEU A N 1
ATOM 1281 C CA . LEU A 1 180 ? 22.398 5.927 -11.960 1.00 44.93 194 LEU A CA 1
ATOM 1282 C C . LEU A 1 180 ? 21.764 4.995 -13.003 1.00 43.82 194 LEU A C 1
ATOM 1283 O O . LEU A 1 180 ? 20.933 5.421 -13.806 1.00 43.35 194 LEU A O 1
ATOM 1288 N N . ALA A 1 181 ? 22.102 3.709 -12.928 1.00 43.29 195 ALA A N 1
ATOM 1289 C CA . ALA A 1 181 ? 21.689 2.717 -13.906 1.00 41.92 195 ALA A CA 1
ATOM 1290 C C . ALA A 1 181 ? 20.170 2.598 -14.091 1.00 42.31 195 ALA A C 1
ATOM 1291 O O . ALA A 1 181 ? 19.401 2.783 -13.136 1.00 42.50 195 ALA A O 1
ATOM 1293 N N . TYR A 1 182 ? 19.766 2.278 -15.327 1.00 41.15 196 TYR A N 1
ATOM 1294 C CA . TYR A 1 182 ? 18.359 1.974 -15.685 1.00 41.78 196 TYR A CA 1
ATOM 1295 C C . TYR A 1 182 ? 17.430 3.127 -15.390 1.00 41.19 196 TYR A C 1
ATOM 1296 O O . TYR A 1 182 ? 16.551 3.056 -14.543 1.00 41.76 196 TYR A O 1
ATOM 1305 N N . ASN A 1 183 ? 17.679 4.199 -16.113 1.00 41.60 197 ASN A N 1
ATOM 1306 C CA . ASN A 1 183 ? 16.864 5.394 -16.071 1.00 43.16 197 ASN A CA 1
ATOM 1307 C C . ASN A 1 183 ? 16.597 5.858 -17.494 1.00 44.29 197 ASN A C 1
ATOM 1308 O O . ASN A 1 183 ? 17.227 5.389 -18.455 1.00 44.99 197 ASN A O 1
ATOM 1313 N N . LEU A 1 184 ? 15.660 6.775 -17.627 1.00 45.91 198 LEU A N 1
ATOM 1314 C CA . LEU A 1 184 ? 15.115 7.113 -18.934 1.00 48.45 198 LEU A CA 1
ATOM 1315 C C . LEU A 1 184 ? 15.763 8.389 -19.501 1.00 49.68 198 LEU A C 1
ATOM 1316 O O . LEU A 1 184 ? 15.067 9.288 -19.980 1.00 52.28 198 LEU A O 1
ATOM 1321 N N . PHE A 1 185 ? 17.096 8.460 -19.440 1.00 48.88 199 PHE A N 1
ATOM 1322 C CA . PHE A 1 185 ? 17.833 9.653 -19.878 1.00 50.04 199 PHE A CA 1
ATOM 1323 C C . PHE A 1 185 ? 17.823 9.791 -21.390 1.00 50.33 199 PHE A C 1
ATOM 1324 O O . PHE A 1 185 ? 17.735 8.793 -22.111 1.00 48.63 199 PHE A O 1
ATOM 1332 N N . SER A 1 186 ? 17.951 11.036 -21.845 1.00 52.01 200 SER A N 1
ATOM 1333 C CA . SER A 1 186 ? 18.137 11.350 -23.255 1.00 53.82 200 SER A CA 1
ATOM 1334 C C . SER A 1 186 ? 19.497 10.861 -23.736 1.00 53.50 200 SER A C 1
ATOM 1335 O O . SER A 1 186 ? 20.415 10.728 -22.928 1.00 51.87 200 SER A O 1
ATOM 1338 N N . PRO A 1 187 ? 19.634 10.589 -25.052 1.00 55.49 201 PRO A N 1
ATOM 1339 C CA . PRO A 1 187 ? 20.946 10.197 -25.596 1.00 55.73 201 PRO A CA 1
ATOM 1340 C C . PRO A 1 187 ? 22.003 11.270 -25.306 1.00 56.41 201 PRO A C 1
ATOM 1341 O O . PRO A 1 187 ? 21.754 12.448 -25.568 1.00 59.61 201 PRO A O 1
ATOM 1345 N N . SER A 1 188 ? 23.143 10.874 -24.755 1.00 54.72 202 SER A N 1
ATOM 1346 C CA . SER A 1 188 ? 24.163 11.832 -24.318 1.00 56.63 202 SER A CA 1
ATOM 1347 C C . SER A 1 188 ? 25.477 11.142 -23.993 1.00 56.41 202 SER A C 1
ATOM 1348 O O . SER A 1 188 ? 25.518 9.945 -23.716 1.00 53.98 202 SER A O 1
ATOM 1351 N N . GLN A 1 189 ? 26.558 11.912 -24.015 1.00 58.83 203 GLN A N 1
ATOM 1352 C CA . GLN A 1 189 ? 27.877 11.383 -23.649 1.00 58.59 203 GLN A CA 1
ATOM 1353 C C . GLN A 1 189 ? 28.014 11.349 -22.136 1.00 56.35 203 GLN A C 1
ATOM 1354 O O . GLN A 1 189 ? 27.282 12.043 -21.418 1.00 55.91 203 GLN A O 1
ATOM 1360 N N . ILE A 1 190 ? 28.920 10.509 -21.647 1.00 54.73 204 ILE A N 1
ATOM 1361 C CA . ILE A 1 190 ? 29.219 10.479 -20.222 1.00 54.24 204 ILE A CA 1
ATOM 1362 C C . ILE A 1 190 ? 29.799 11.859 -19.934 1.00 55.33 204 ILE A C 1
ATOM 1363 O O . ILE A 1 190 ? 30.739 12.260 -20.607 1.00 55.18 204 ILE A O 1
ATOM 1368 N N . PRO A 1 191 ? 29.233 12.592 -18.953 1.00 55.93 205 PRO A N 1
ATOM 1369 C CA . PRO A 1 191 ? 29.807 13.904 -18.681 1.00 58.39 205 PRO A CA 1
ATOM 1370 C C . PRO A 1 191 ? 31.287 13.803 -18.319 1.00 60.25 205 PRO A C 1
ATOM 1371 O O . PRO A 1 191 ? 31.708 12.887 -17.606 1.00 60.49 205 PRO A O 1
ATOM 1375 N N . SER A 1 192 ? 32.060 14.739 -18.846 1.00 62.90 206 SER A N 1
ATOM 1376 C CA . SER A 1 192 ? 33.499 14.789 -18.653 1.00 64.19 206 SER A CA 1
ATOM 1377 C C . SER A 1 192 ? 33.862 15.116 -17.198 1.00 64.30 206 SER A C 1
ATOM 1378 O O . SER A 1 192 ? 34.897 14.687 -16.693 1.00 64.38 206 SER A O 1
ATOM 1381 N N . GLN A 1 193 ? 32.981 15.856 -16.533 1.00 64.79 207 GLN A N 1
ATOM 1382 C CA . GLN A 1 193 ? 33.176 16.301 -15.144 1.00 66.44 207 GLN A CA 1
ATOM 1383 C C . GLN A 1 193 ? 33.222 15.160 -14.116 1.00 64.18 207 GLN A C 1
ATOM 1384 O O . GLN A 1 193 ? 33.743 15.346 -13.016 1.00 64.09 207 GLN A O 1
ATOM 1390 N N . LEU A 1 194 ? 32.694 13.989 -14.476 1.00 61.38 208 LEU A N 1
ATOM 1391 C CA . LEU A 1 194 ? 32.774 12.811 -13.612 1.00 60.38 208 LEU A CA 1
ATOM 1392 C C . LEU A 1 194 ? 34.214 12.326 -13.376 1.00 62.28 208 LEU A C 1
ATOM 1393 O O . LEU A 1 194 ? 34.465 11.607 -12.402 1.00 61.29 208 LEU A O 1
ATOM 1398 N N . GLY A 1 195 ? 35.143 12.725 -14.252 1.00 63.90 209 GLY A N 1
ATOM 1399 C CA . GLY A 1 195 ? 36.571 12.476 -14.065 1.00 65.36 209 GLY A CA 1
ATOM 1400 C C . GLY A 1 195 ? 37.175 13.151 -12.857 1.00 67.52 209 GLY A C 1
ATOM 1401 O O . GLY A 1 195 ? 38.203 12.705 -12.360 1.00 69.37 209 GLY A O 1
ATOM 1402 N N . ASN A 1 196 ? 36.545 14.226 -12.384 1.00 69.24 210 ASN A N 1
ATOM 1403 C CA . ASN A 1 196 ? 36.951 14.893 -11.132 1.00 72.09 210 ASN A CA 1
ATOM 1404 C C . ASN A 1 196 ? 36.697 14.063 -9.850 1.00 69.91 210 ASN A C 1
ATOM 1405 O O . ASN A 1 196 ? 37.293 14.341 -8.813 1.00 73.39 210 ASN A O 1
ATOM 1410 N N . LEU A 1 197 ? 35.822 13.063 -9.912 1.00 66.15 211 LEU A N 1
ATOM 1411 C CA . LEU A 1 197 ? 35.466 12.254 -8.742 1.00 64.66 211 LEU A CA 1
ATOM 1412 C C . LEU A 1 197 ? 36.539 11.226 -8.360 1.00 65.19 211 LEU A C 1
ATOM 1413 O O . LEU A 1 197 ? 36.319 10.023 -8.442 1.00 64.39 211 LEU A O 1
ATOM 1418 N N . THR A 1 198 ? 37.684 11.703 -7.885 1.00 68.01 212 THR A N 1
ATOM 1419 C CA . THR A 1 198 ? 38.871 10.844 -7.724 1.00 68.99 212 THR A CA 1
ATOM 1420 C C . THR A 1 198 ? 38.767 9.782 -6.623 1.00 68.47 212 THR A C 1
ATOM 1421 O O . THR A 1 198 ? 39.586 8.875 -6.589 1.00 69.58 212 THR A O 1
ATOM 1425 N N . GLU A 1 199 ? 37.780 9.888 -5.736 1.00 67.99 213 GLU A N 1
ATOM 1426 C CA . GLU A 1 199 ? 37.535 8.850 -4.723 1.00 68.14 213 GLU A CA 1
ATOM 1427 C C . GLU A 1 199 ? 36.568 7.734 -5.177 1.00 64.30 213 GLU A C 1
ATOM 1428 O O . GLU A 1 199 ? 36.370 6.778 -4.428 1.00 64.58 213 GLU A O 1
ATOM 1434 N N . LEU A 1 200 ? 35.987 7.838 -6.380 1.00 61.53 214 LEU A N 1
ATOM 1435 C CA . LEU A 1 200 ? 35.026 6.825 -6.879 1.00 58.54 214 LEU A CA 1
ATOM 1436 C C . LEU A 1 200 ? 35.560 5.390 -6.893 1.00 57.79 214 LEU A C 1
ATOM 1437 O O . LEU A 1 200 ? 36.578 5.099 -7.521 1.00 58.10 214 LEU A O 1
ATOM 1442 N N . GLN A 1 201 ? 34.846 4.511 -6.197 1.00 56.40 215 GLN A N 1
ATOM 1443 C CA . GLN A 1 201 ? 35.086 3.080 -6.224 1.00 56.32 215 GLN A CA 1
ATOM 1444 C C . GLN A 1 201 ? 34.101 2.333 -7.146 1.00 52.33 215 GLN A C 1
ATOM 1445 O O . GLN A 1 201 ? 34.473 1.342 -7.764 1.00 50.45 215 GLN A O 1
ATOM 1451 N N . VAL A 1 202 ? 32.866 2.815 -7.235 1.00 50.27 216 VAL A N 1
ATOM 1452 C CA . VAL A 1 202 ? 31.809 2.188 -8.019 1.00 47.87 216 VAL A CA 1
ATOM 1453 C C . VAL A 1 202 ? 31.190 3.229 -8.954 1.00 46.92 216 VAL A C 1
ATOM 1454 O O . VAL A 1 202 ? 30.793 4.295 -8.504 1.00 46.79 216 VAL A O 1
ATOM 1458 N N . LEU A 1 203 ? 31.135 2.921 -10.248 1.00 46.34 217 LEU A N 1
ATOM 1459 C CA . LEU A 1 203 ? 30.433 3.741 -11.236 1.00 46.42 217 LEU A CA 1
ATOM 1460 C C . LEU A 1 203 ? 29.547 2.823 -12.060 1.00 45.48 217 LEU A C 1
ATOM 1461 O O . LEU A 1 203 ? 30.041 2.024 -12.867 1.00 46.36 217 LEU A O 1
ATOM 1466 N N . TRP A 1 204 ? 28.241 2.955 -11.862 1.00 45.32 218 TRP A N 1
ATOM 1467 C CA . TRP A 1 204 ? 27.250 2.072 -12.465 1.00 44.12 218 TRP A CA 1
ATOM 1468 C C . TRP A 1 204 ? 26.270 2.933 -13.254 1.00 42.58 218 TRP A C 1
ATOM 1469 O O . TRP A 1 204 ? 25.345 3.485 -12.697 1.00 41.47 218 TRP A O 1
ATOM 1480 N N . LEU A 1 205 ? 26.527 3.061 -14.559 1.00 43.34 219 LEU A N 1
ATOM 1481 C CA . LEU A 1 205 ? 25.685 3.827 -15.499 1.00 42.63 219 LEU A CA 1
ATOM 1482 C C . LEU A 1 205 ? 25.156 2.925 -16.609 1.00 41.34 219 LEU A C 1
ATOM 1483 O O . LEU A 1 205 ? 25.137 3.307 -17.774 1.00 40.40 219 LEU A O 1
ATOM 1488 N N . ALA A 1 206 ? 24.688 1.740 -16.230 1.00 41.46 220 ALA A N 1
ATOM 1489 C CA . ALA A 1 206 ? 24.097 0.784 -17.169 1.00 39.93 220 ALA A CA 1
ATOM 1490 C C . ALA A 1 206 ? 22.701 1.203 -17.592 1.00 39.79 220 ALA A C 1
ATOM 1491 O O . ALA A 1 206 ? 21.938 1.697 -16.777 1.00 41.06 220 ALA A O 1
ATOM 1493 N N . GLY A 1 207 ? 22.345 1.003 -18.857 1.00 39.64 221 GLY A N 1
ATOM 1494 C CA . GLY A 1 207 ? 21.021 1.409 -19.336 1.00 39.84 221 GLY A CA 1
ATOM 1495 C C . GLY A 1 207 ? 20.728 2.878 -19.093 1.00 41.47 221 GLY A C 1
ATOM 1496 O O . GLY A 1 207 ? 19.665 3.240 -18.582 1.00 43.19 221 GLY A O 1
ATOM 1497 N N . CYS A 1 208 ? 21.693 3.722 -19.435 1.00 42.83 222 CYS A N 1
ATOM 1498 C CA . CYS A 1 208 ? 21.580 5.168 -19.266 1.00 43.73 222 CYS A CA 1
ATOM 1499 C C . CYS A 1 208 ? 21.556 5.902 -20.589 1.00 43.96 222 CYS A C 1
ATOM 1500 O O . CYS A 1 208 ? 21.673 7.129 -20.612 1.00 46.34 222 CYS A O 1
ATOM 1503 N N . ASN A 1 209 ? 21.406 5.163 -21.686 1.00 43.44 223 ASN A N 1
ATOM 1504 C CA . ASN A 1 209 ? 21.286 5.754 -23.017 1.00 43.87 223 ASN A CA 1
ATOM 1505 C C . ASN A 1 209 ? 22.521 6.583 -23.392 1.00 44.86 223 ASN A C 1
ATOM 1506 O O . ASN A 1 209 ? 22.413 7.606 -24.058 1.00 47.14 223 ASN A O 1
ATOM 1511 N N . LEU A 1 210 ? 23.697 6.129 -22.966 1.00 43.90 224 LEU A N 1
ATOM 1512 C CA . LEU A 1 210 ? 24.946 6.834 -23.240 1.00 44.83 224 LEU A CA 1
ATOM 1513 C C . LEU A 1 210 ? 25.397 6.576 -24.686 1.00 45.40 224 LEU A C 1
ATOM 1514 O O . LEU A 1 210 ? 25.120 5.515 -25.239 1.00 44.53 224 LEU A O 1
ATOM 1519 N N . VAL A 1 211 ? 26.082 7.557 -25.279 1.00 46.95 225 VAL A N 1
ATOM 1520 C CA . VAL A 1 211 ? 26.613 7.475 -26.654 1.00 48.51 225 VAL A CA 1
ATOM 1521 C C . VAL A 1 211 ? 28.015 8.056 -26.700 1.00 50.72 225 VAL A C 1
ATOM 1522 O O . VAL A 1 211 ? 28.490 8.613 -25.706 1.00 51.82 225 VAL A O 1
ATOM 1526 N N . GLY A 1 212 ? 28.683 7.905 -27.844 1.00 51.69 226 GLY A N 1
ATOM 1527 C CA . GLY A 1 212 ? 30.039 8.412 -28.017 1.00 53.82 226 GLY A CA 1
ATOM 1528 C C . GLY A 1 212 ? 31.092 7.650 -27.221 1.00 53.10 226 GLY A C 1
ATOM 1529 O O . GLY A 1 212 ? 30.785 6.647 -26.573 1.00 49.37 226 GLY A O 1
ATOM 1530 N N . PRO A 1 213 ? 32.351 8.123 -27.269 1.00 55.28 227 PRO A N 1
ATOM 1531 C CA . PRO A 1 213 ? 33.453 7.448 -26.569 1.00 55.66 227 PRO A CA 1
ATOM 1532 C C . PRO A 1 213 ? 33.440 7.652 -25.065 1.00 55.07 227 PRO A C 1
ATOM 1533 O O . PRO A 1 213 ? 32.806 8.590 -24.574 1.00 55.45 227 PRO A O 1
ATOM 1537 N N . ILE A 1 214 ? 34.144 6.777 -24.346 1.00 55.88 228 ILE A N 1
ATOM 1538 C CA . ILE A 1 214 ? 34.374 6.967 -22.902 1.00 56.84 228 ILE A CA 1
ATOM 1539 C C . ILE A 1 214 ? 35.298 8.190 -22.776 1.00 59.17 228 ILE A C 1
ATOM 1540 O O . ILE A 1 214 ? 36.358 8.193 -23.406 1.00 61.37 228 ILE A O 1
ATOM 1545 N N . PRO A 1 215 ? 34.902 9.227 -21.999 1.00 59.54 229 PRO A N 1
ATOM 1546 C CA . PRO A 1 215 ? 35.746 10.422 -21.869 1.00 62.88 229 PRO A CA 1
ATOM 1547 C C . PRO A 1 215 ? 37.142 10.113 -21.282 1.00 64.13 229 PRO A C 1
ATOM 1548 O O . PRO A 1 215 ? 37.226 9.359 -20.304 1.00 63.89 229 PRO A O 1
ATOM 1552 N N . PRO A 1 216 ? 38.219 10.670 -21.872 1.00 65.73 230 PRO A N 1
ATOM 1553 C CA . PRO A 1 216 ? 39.575 10.549 -21.286 1.00 67.72 230 PRO A CA 1
ATOM 1554 C C . PRO A 1 216 ? 39.704 10.996 -19.814 1.00 67.82 230 PRO A C 1
ATOM 1555 O O . PRO A 1 216 ? 40.518 10.433 -19.087 1.00 68.31 230 PRO A O 1
ATOM 1559 N N . SER A 1 217 ? 38.903 11.982 -19.401 1.00 68.39 231 SER A N 1
ATOM 1560 C CA . SER A 1 217 ? 38.718 12.372 -17.980 1.00 69.64 231 SER A CA 1
ATOM 1561 C C . SER A 1 217 ? 38.703 11.215 -16.968 1.00 67.20 231 SER A C 1
ATOM 1562 O O . SER A 1 217 ? 39.221 11.346 -15.858 1.00 67.93 231 SER A O 1
ATOM 1565 N N . LEU A 1 218 ? 38.081 10.104 -17.355 1.00 64.02 232 LEU A N 1
ATOM 1566 C CA . LEU A 1 218 ? 37.890 8.972 -16.464 1.00 62.35 232 LEU A CA 1
ATOM 1567 C C . LEU A 1 218 ? 39.157 8.163 -16.160 1.00 64.00 232 LEU A C 1
ATOM 1568 O O . LEU A 1 218 ? 39.109 7.262 -15.323 1.00 64.45 232 LEU A O 1
ATOM 1573 N N . SER A 1 219 ? 40.282 8.478 -16.803 1.00 66.13 233 SER A N 1
ATOM 1574 C CA . SER A 1 219 ? 41.590 7.922 -16.401 1.00 68.65 233 SER A CA 1
ATOM 1575 C C . SER A 1 219 ? 41.973 8.324 -14.982 1.00 71.13 233 SER A C 1
ATOM 1576 O O . SER A 1 219 ? 42.676 7.592 -14.300 1.00 73.11 233 SER A O 1
ATOM 1579 N N . ARG A 1 220 ? 41.502 9.492 -14.553 1.00 73.07 234 ARG A N 1
ATOM 1580 C CA . ARG A 1 220 ? 41.759 10.006 -13.209 1.00 75.80 234 ARG A CA 1
ATOM 1581 C C . ARG A 1 220 ? 40.976 9.314 -12.091 1.00 72.73 234 ARG A C 1
ATOM 1582 O O . ARG A 1 220 ? 41.238 9.571 -10.912 1.00 73.01 234 ARG A O 1
ATOM 1590 N N . LEU A 1 221 ? 40.043 8.429 -12.445 1.00 68.99 235 LEU A N 1
ATOM 1591 C CA . LEU A 1 221 ? 39.325 7.617 -11.457 1.00 67.16 235 LEU A CA 1
ATOM 1592 C C . LEU A 1 221 ? 40.166 6.403 -11.087 1.00 68.25 235 LEU A C 1
ATOM 1593 O O . LEU A 1 221 ? 39.772 5.264 -11.347 1.00 67.77 235 LEU A O 1
ATOM 1598 N N . THR A 1 222 ? 41.299 6.654 -10.427 1.00 70.58 236 THR A N 1
ATOM 1599 C CA . THR A 1 222 ? 42.316 5.622 -10.208 1.00 72.01 236 THR A CA 1
ATOM 1600 C C . THR A 1 222 ? 41.971 4.611 -9.126 1.00 71.43 236 THR A C 1
ATOM 1601 O O . THR A 1 222 ? 42.574 3.540 -9.097 1.00 74.44 236 THR A O 1
ATOM 1605 N N . SER A 1 223 ? 41.024 4.940 -8.246 1.00 69.70 237 SER A N 1
ATOM 1606 C CA . SER A 1 223 ? 40.617 4.023 -7.170 1.00 69.25 237 SER A CA 1
ATOM 1607 C C . SER A 1 223 ? 39.277 3.306 -7.461 1.00 65.09 237 SER A C 1
ATOM 1608 O O . SER A 1 223 ? 38.607 2.840 -6.537 1.00 63.87 237 SER A O 1
ATOM 1611 N N . LEU A 1 224 ? 38.915 3.199 -8.744 1.00 62.62 238 LEU A N 1
ATOM 1612 C CA . LEU A 1 224 ? 37.756 2.405 -9.181 1.00 59.77 238 LEU A CA 1
ATOM 1613 C C . LEU A 1 224 ? 37.930 0.932 -8.856 1.00 59.34 238 LEU A C 1
ATOM 1614 O O . LEU A 1 224 ? 39.011 0.372 -9.059 1.00 61.21 238 LEU A O 1
ATOM 1619 N N . VAL A 1 225 ? 36.847 0.332 -8.357 1.00 56.47 239 VAL A N 1
ATOM 1620 C CA . VAL A 1 225 ? 36.766 -1.089 -8.051 1.00 56.04 239 VAL A CA 1
ATOM 1621 C C . VAL A 1 225 ? 35.857 -1.783 -9.064 1.00 54.20 239 VAL A C 1
ATOM 1622 O O . VAL A 1 225 ? 36.228 -2.821 -9.604 1.00 53.95 239 VAL A O 1
ATOM 1626 N N . ASN A 1 226 ? 34.667 -1.209 -9.294 1.00 53.30 240 ASN A N 1
ATOM 1627 C CA . ASN A 1 226 ? 33.687 -1.712 -10.254 1.00 50.83 240 ASN A CA 1
ATOM 1628 C C . ASN A 1 226 ? 33.243 -0.603 -11.224 1.00 49.15 240 ASN A C 1
ATOM 1629 O O . ASN A 1 226 ? 32.698 0.408 -10.805 1.00 48.34 240 ASN A O 1
ATOM 1634 N N . LEU A 1 227 ? 33.482 -0.814 -12.518 1.00 48.91 241 LEU A N 1
ATOM 1635 C CA . LEU A 1 227 ? 33.048 0.089 -13.587 1.00 47.84 241 LEU A CA 1
ATOM 1636 C C . LEU A 1 227 ? 32.066 -0.704 -14.426 1.00 46.87 241 LEU A C 1
ATOM 1637 O O . LEU A 1 227 ? 32.426 -1.722 -15.012 1.00 46.44 241 LEU A O 1
ATOM 1642 N N . ASP A 1 228 ? 30.815 -0.264 -14.452 1.00 46.19 242 ASP A N 1
ATOM 1643 C CA . ASP A 1 228 ? 29.779 -0.941 -15.224 1.00 46.14 242 ASP A CA 1
ATOM 1644 C C . ASP A 1 228 ? 29.074 0.099 -16.098 1.00 45.14 242 ASP A C 1
ATOM 1645 O O . ASP A 1 228 ? 28.416 1.013 -15.585 1.00 43.04 242 ASP A O 1
ATOM 1650 N N . LEU A 1 229 ? 29.244 -0.051 -17.417 1.00 45.37 243 LEU A N 1
ATOM 1651 C CA . LEU A 1 229 ? 28.608 0.810 -18.412 1.00 45.33 243 LEU A CA 1
ATOM 1652 C C . LEU A 1 229 ? 27.775 -0.018 -19.387 1.00 45.14 243 LEU A C 1
ATOM 1653 O O . LEU A 1 229 ? 27.602 0.375 -20.550 1.00 48.06 243 LEU A O 1
ATOM 1658 N N . THR A 1 230 ? 27.226 -1.139 -18.922 1.00 44.17 244 THR A N 1
ATOM 1659 C CA . THR A 1 230 ? 26.543 -2.083 -19.809 1.00 42.88 244 THR A CA 1
ATOM 1660 C C . THR A 1 230 ? 25.252 -1.493 -20.379 1.00 41.62 244 THR A C 1
ATOM 1661 O O . THR A 1 230 ? 24.684 -0.581 -19.804 1.00 40.59 244 THR A O 1
ATOM 1665 N N . PHE A 1 231 ? 24.811 -2.015 -21.524 1.00 41.05 245 PHE A N 1
ATOM 1666 C CA . PHE A 1 231 ? 23.525 -1.639 -22.142 1.00 40.26 245 PHE A CA 1
ATOM 1667 C C . PHE A 1 231 ? 23.415 -0.145 -22.476 1.00 40.68 245 PHE A C 1
ATOM 1668 O O . PHE A 1 231 ? 22.468 0.534 -22.072 1.00 39.81 245 PHE A O 1
ATOM 1676 N N . ASN A 1 232 ? 24.388 0.351 -23.228 1.00 41.06 246 ASN A N 1
ATOM 1677 C CA . ASN A 1 232 ? 24.357 1.714 -23.758 1.00 42.66 246 ASN A CA 1
ATOM 1678 C C . ASN A 1 232 ? 24.727 1.645 -25.226 1.00 44.98 246 ASN A C 1
ATOM 1679 O O . ASN A 1 232 ? 24.620 0.579 -25.828 1.00 46.97 246 ASN A O 1
ATOM 1684 N N . GLN A 1 233 ? 25.129 2.763 -25.818 1.00 47.23 247 GLN A N 1
ATOM 1685 C CA . GLN A 1 233 ? 25.591 2.766 -27.196 1.00 49.91 247 GLN A CA 1
ATOM 1686 C C . GLN A 1 233 ? 26.953 3.453 -27.305 1.00 48.99 247 GLN A C 1
ATOM 1687 O O . GLN A 1 233 ? 27.216 4.192 -28.247 1.00 49.62 247 GLN A O 1
ATOM 1693 N N . LEU A 1 234 ? 27.830 3.170 -26.340 1.00 46.93 248 LEU A N 1
ATOM 1694 C CA . LEU A 1 234 ? 29.158 3.747 -26.321 1.00 46.31 248 LEU A CA 1
ATOM 1695 C C . LEU A 1 234 ? 29.953 3.204 -27.508 1.00 46.88 248 LEU A C 1
ATOM 1696 O O . LEU A 1 234 ? 29.730 2.076 -27.957 1.00 45.33 248 LEU A O 1
ATOM 1701 N N . THR A 1 235 ? 30.860 4.033 -28.014 1.00 48.54 249 THR A N 1
ATOM 1702 C CA . THR A 1 235 ? 31.609 3.764 -29.239 1.00 50.53 249 THR A CA 1
ATOM 1703 C C . THR A 1 235 ? 33.116 3.944 -28.994 1.00 51.64 249 THR A C 1
ATOM 1704 O O . THR A 1 235 ? 33.536 4.232 -27.876 1.00 49.43 249 THR A O 1
ATOM 1708 N N . GLY A 1 236 ? 33.914 3.732 -30.041 1.00 53.96 250 GLY A N 1
ATOM 1709 C CA . GLY A 1 236 ? 35.354 3.888 -29.968 1.00 56.13 250 GLY A CA 1
ATOM 1710 C C . GLY A 1 236 ? 36.022 2.674 -29.342 1.00 56.45 250 GLY A C 1
ATOM 1711 O O . GLY A 1 236 ? 35.385 1.632 -29.127 1.00 54.54 250 GLY A O 1
ATOM 1712 N N . SER A 1 237 ? 37.315 2.815 -29.056 1.00 58.23 251 SER A N 1
ATOM 1713 C CA . SER A 1 237 ? 38.078 1.753 -28.416 1.00 58.72 251 SER A CA 1
ATOM 1714 C C . SER A 1 237 ? 37.760 1.671 -26.923 1.00 57.41 251 SER A C 1
ATOM 1715 O O . SER A 1 237 ? 37.293 2.633 -26.321 1.00 57.17 251 SER A O 1
ATOM 1718 N N . ILE A 1 238 ? 37.969 0.486 -26.354 1.00 56.92 252 ILE A N 1
ATOM 1719 C CA . ILE A 1 238 ? 38.054 0.329 -24.920 1.00 56.41 252 ILE A CA 1
ATOM 1720 C C . ILE A 1 238 ? 39.436 0.911 -24.597 1.00 59.27 252 ILE A C 1
ATOM 1721 O O . ILE A 1 238 ? 40.458 0.344 -25.011 1.00 59.16 252 ILE A O 1
ATOM 1726 N N . PRO A 1 239 ? 39.466 2.058 -23.891 1.00 60.67 253 PRO A N 1
ATOM 1727 C CA . PRO A 1 239 ? 40.708 2.813 -23.773 1.00 64.17 253 PRO A CA 1
ATOM 1728 C C . PRO A 1 239 ? 41.819 2.064 -23.024 1.00 66.25 253 PRO A C 1
ATOM 1729 O O . PRO A 1 239 ? 41.538 1.300 -22.104 1.00 66.30 253 PRO A O 1
ATOM 1733 N N . SER A 1 240 ? 43.068 2.292 -23.422 1.00 69.44 254 SER A N 1
ATOM 1734 C CA . SER A 1 240 ? 44.199 1.612 -22.794 1.00 71.31 254 SER A CA 1
ATOM 1735 C C . SER A 1 240 ? 44.486 2.067 -21.360 1.00 71.18 254 SER A C 1
ATOM 1736 O O . SER A 1 240 ? 45.208 1.372 -20.653 1.00 73.86 254 SER A O 1
ATOM 1739 N N . TRP A 1 241 ? 43.924 3.201 -20.927 1.00 69.85 255 TRP A N 1
ATOM 1740 C CA . TRP A 1 241 ? 44.097 3.666 -19.540 1.00 70.55 255 TRP A CA 1
ATOM 1741 C C . TRP A 1 241 ? 43.357 2.872 -18.457 1.00 70.20 255 TRP A C 1
ATOM 1742 O O . TRP A 1 241 ? 43.550 3.144 -17.267 1.00 71.57 255 TRP A O 1
ATOM 1753 N N . ILE A 1 242 ? 42.530 1.892 -18.831 1.00 69.90 256 ILE A N 1
ATOM 1754 C CA . ILE A 1 242 ? 41.950 0.959 -17.840 1.00 68.79 256 ILE A CA 1
ATOM 1755 C C . ILE A 1 242 ? 43.031 0.151 -17.109 1.00 71.99 256 ILE A C 1
ATOM 1756 O O . ILE A 1 242 ? 42.809 -0.325 -15.995 1.00 71.68 256 ILE A O 1
ATOM 1761 N N . THR A 1 243 ? 44.178 -0.013 -17.764 1.00 75.30 257 THR A N 1
ATOM 1762 C CA . THR A 1 243 ? 45.379 -0.591 -17.167 1.00 80.60 257 THR A CA 1
ATOM 1763 C C . THR A 1 243 ? 45.900 0.178 -15.940 1.00 83.63 257 THR A C 1
ATOM 1764 O O . THR A 1 243 ? 46.445 -0.422 -15.010 1.00 86.52 257 THR A O 1
ATOM 1768 N N . GLN A 1 244 ? 45.738 1.501 -15.958 1.00 84.57 258 GLN A N 1
ATOM 1769 C CA . GLN A 1 244 ? 46.172 2.377 -14.867 1.00 85.58 258 GLN A CA 1
ATOM 1770 C C . GLN A 1 244 ? 45.208 2.426 -13.688 1.00 82.78 258 GLN A C 1
ATOM 1771 O O . GLN A 1 244 ? 45.464 3.144 -12.726 1.00 85.54 258 GLN A O 1
ATOM 1777 N N . LEU A 1 245 ? 44.101 1.687 -13.761 1.00 79.22 259 LEU A N 1
ATOM 1778 C CA . LEU A 1 245 ? 43.189 1.514 -12.628 1.00 76.45 259 LEU A CA 1
ATOM 1779 C C . LEU A 1 245 ? 43.789 0.413 -11.742 1.00 78.13 259 LEU A C 1
ATOM 1780 O O . LEU A 1 245 ? 43.567 -0.785 -11.957 1.00 78.16 259 LEU A O 1
ATOM 1785 N N . LYS A 1 246 ? 44.560 0.852 -10.748 1.00 79.50 260 LYS A N 1
ATOM 1786 C CA . LYS A 1 246 ? 45.431 -0.009 -9.944 1.00 81.72 260 LYS A CA 1
ATOM 1787 C C . LYS A 1 246 ? 44.683 -1.015 -9.041 1.00 78.91 260 LYS A C 1
ATOM 1788 O O . LYS A 1 246 ? 45.232 -2.062 -8.689 1.00 79.37 260 LYS A O 1
ATOM 1794 N N . THR A 1 247 ? 43.453 -0.673 -8.660 1.00 75.36 261 THR A N 1
ATOM 1795 C CA . THR A 1 247 ? 42.662 -1.443 -7.697 1.00 73.99 261 THR A CA 1
ATOM 1796 C C . THR A 1 247 ? 41.381 -2.037 -8.309 1.00 69.44 261 THR A C 1
ATOM 1797 O O . THR A 1 247 ? 40.517 -2.515 -7.580 1.00 67.79 261 THR A O 1
ATOM 1801 N N . VAL A 1 248 ? 41.274 -2.036 -9.638 1.00 66.97 262 VAL A N 1
ATOM 1802 C CA . VAL A 1 248 ? 40.035 -2.435 -10.319 1.00 62.95 262 VAL A CA 1
ATOM 1803 C C . VAL A 1 248 ? 39.809 -3.959 -10.281 1.00 61.54 262 VAL A C 1
ATOM 1804 O O . VAL A 1 248 ? 40.706 -4.747 -10.605 1.00 61.55 262 VAL A O 1
ATOM 1808 N N . GLU A 1 249 ? 38.602 -4.348 -9.852 1.00 59.02 263 GLU A N 1
ATOM 1809 C CA . GLU A 1 249 ? 38.203 -5.757 -9.710 1.00 58.18 263 GLU A CA 1
ATOM 1810 C C . GLU A 1 249 ? 37.145 -6.207 -10.746 1.00 54.38 263 GLU A C 1
ATOM 1811 O O . GLU A 1 249 ? 37.121 -7.377 -11.147 1.00 53.36 263 GLU A O 1
ATOM 1817 N N . GLN A 1 250 ? 36.287 -5.287 -11.175 1.00 51.05 264 GLN A N 1
ATOM 1818 C CA . GLN A 1 250 ? 35.209 -5.600 -12.092 1.00 47.94 264 GLN A CA 1
ATOM 1819 C C . GLN A 1 250 ? 35.087 -4.520 -13.150 1.00 46.55 264 GLN A C 1
ATOM 1820 O O . GLN A 1 250 ? 35.001 -3.353 -12.820 1.00 45.63 264 GLN A O 1
ATOM 1826 N N . ILE A 1 251 ? 35.078 -4.928 -14.418 1.00 46.01 265 ILE A N 1
ATOM 1827 C CA . ILE A 1 251 ? 34.772 -4.045 -15.534 1.00 45.50 265 ILE A CA 1
ATOM 1828 C C . ILE A 1 251 ? 33.674 -4.709 -16.370 1.00 44.17 265 ILE A C 1
ATOM 1829 O O . ILE A 1 251 ? 33.861 -5.814 -16.878 1.00 45.12 265 ILE A O 1
ATOM 1834 N N . GLU A 1 252 ? 32.534 -4.033 -16.499 1.00 42.61 266 GLU A N 1
ATOM 1835 C CA . GLU A 1 252 ? 31.385 -4.550 -17.251 1.00 41.59 266 GLU A CA 1
ATOM 1836 C C . GLU A 1 252 ? 31.075 -3.580 -18.397 1.00 41.54 266 GLU A C 1
ATOM 1837 O O . GLU A 1 252 ? 30.615 -2.470 -18.159 1.00 40.57 266 GLU A O 1
ATOM 1843 N N . LEU A 1 253 ? 31.353 -4.008 -19.631 1.00 42.04 267 LEU A N 1
ATOM 1844 C CA . LEU A 1 253 ? 31.171 -3.171 -20.816 1.00 42.51 267 LEU A CA 1
ATOM 1845 C C . LEU A 1 253 ? 30.300 -3.813 -21.897 1.00 42.96 267 LEU A C 1
ATOM 1846 O O . LEU A 1 253 ? 30.229 -3.309 -23.032 1.00 43.03 267 LEU A O 1
ATOM 1851 N N . PHE A 1 254 ? 29.621 -4.911 -21.560 1.00 42.45 268 PHE A N 1
ATOM 1852 C CA . PHE A 1 254 ? 28.857 -5.644 -22.561 1.00 41.88 268 PHE A CA 1
ATOM 1853 C C . PHE A 1 254 ? 27.610 -4.897 -23.014 1.00 42.19 268 PHE A C 1
ATOM 1854 O O . PHE A 1 254 ? 27.069 -4.082 -22.279 1.00 41.03 268 PHE A O 1
ATOM 1862 N N . ASN A 1 255 ? 27.183 -5.188 -24.247 1.00 43.91 269 ASN A N 1
ATOM 1863 C CA . ASN A 1 255 ? 26.062 -4.509 -24.921 1.00 43.44 269 ASN A CA 1
ATOM 1864 C C . ASN A 1 255 ? 26.334 -3.036 -25.151 1.00 41.94 269 ASN A C 1
ATOM 1865 O O . ASN A 1 255 ? 25.692 -2.174 -24.577 1.00 40.90 269 ASN A O 1
ATOM 1870 N N . ASN A 1 256 ? 27.319 -2.783 -26.003 1.00 42.64 270 ASN A N 1
ATOM 1871 C CA . ASN A 1 256 ? 27.699 -1.436 -26.439 1.00 43.64 270 ASN A CA 1
ATOM 1872 C C . ASN A 1 256 ? 28.145 -1.507 -27.916 1.00 45.41 270 ASN A C 1
ATOM 1873 O O . ASN A 1 256 ? 27.941 -2.538 -28.550 1.00 46.06 270 ASN A O 1
ATOM 1878 N N . SER A 1 257 ? 28.715 -0.433 -28.468 1.00 46.66 271 SER A N 1
ATOM 1879 C CA . SER A 1 257 ? 29.285 -0.463 -29.830 1.00 48.40 271 SER A CA 1
ATOM 1880 C C . SER A 1 257 ? 30.790 -0.213 -29.805 1.00 47.94 271 SER A C 1
ATOM 1881 O O . SER A 1 257 ? 31.325 0.507 -30.651 1.00 48.84 271 SER A O 1
ATOM 1884 N N . PHE A 1 258 ? 31.471 -0.824 -28.840 1.00 46.16 272 PHE A N 1
ATOM 1885 C CA . PHE A 1 258 ? 32.914 -0.696 -28.747 1.00 46.51 272 PHE A CA 1
ATOM 1886 C C . PHE A 1 258 ? 33.543 -1.462 -29.921 1.00 47.32 272 PHE A C 1
ATOM 1887 O O . PHE A 1 258 ? 33.040 -2.510 -30.336 1.00 46.70 272 PHE A O 1
ATOM 1895 N N . SER A 1 259 ? 34.620 -0.906 -30.466 1.00 49.26 273 SER A N 1
ATOM 1896 C CA . SER A 1 259 ? 35.322 -1.484 -31.621 1.00 50.60 273 SER A CA 1
ATOM 1897 C C . SER A 1 259 ? 36.820 -1.387 -31.354 1.00 52.15 273 SER A C 1
ATOM 1898 O O . SER A 1 259 ? 37.221 -0.999 -30.261 1.00 52.54 273 SER A O 1
ATOM 1901 N N . GLY A 1 260 ? 37.642 -1.766 -32.331 1.00 54.73 274 GLY A N 1
ATOM 1902 C CA . GLY A 1 260 ? 39.084 -1.795 -32.153 1.00 56.39 274 GLY A CA 1
ATOM 1903 C C . GLY A 1 260 ? 39.494 -2.988 -31.314 1.00 56.34 274 GLY A C 1
ATOM 1904 O O . GLY A 1 260 ? 38.682 -3.871 -31.023 1.00 54.66 274 GLY A O 1
ATOM 1905 N N . GLU A 1 261 ? 40.759 -3.003 -30.915 1.00 60.05 275 GLU A N 1
ATOM 1906 C CA . GLU A 1 261 ? 41.343 -4.129 -30.195 1.00 61.77 275 GLU A CA 1
ATOM 1907 C C . GLU A 1 261 ? 41.174 -3.914 -28.716 1.00 59.92 275 GLU A C 1
ATOM 1908 O O . GLU A 1 261 ? 41.085 -2.780 -28.262 1.00 60.97 275 GLU A O 1
ATOM 1914 N N . LEU A 1 262 ? 41.137 -5.008 -27.962 1.00 58.23 276 LEU A N 1
ATOM 1915 C CA . LEU A 1 262 ? 41.317 -4.934 -26.515 1.00 58.33 276 LEU A CA 1
ATOM 1916 C C . LEU A 1 262 ? 42.726 -4.396 -26.265 1.00 60.81 276 LEU A C 1
ATOM 1917 O O . LEU A 1 262 ? 43.663 -4.755 -26.994 1.00 62.24 276 LEU A O 1
ATOM 1922 N N . PRO A 1 263 ? 42.889 -3.528 -25.255 1.00 61.42 277 PRO A N 1
ATOM 1923 C CA . PRO A 1 263 ? 44.216 -2.917 -25.094 1.00 64.16 277 PRO A CA 1
ATOM 1924 C C . PRO A 1 263 ? 45.272 -3.955 -24.716 1.00 66.27 277 PRO A C 1
ATOM 1925 O O . PRO A 1 263 ? 45.055 -4.741 -23.795 1.00 63.49 277 PRO A O 1
ATOM 1929 N N . GLU A 1 264 ? 46.388 -3.965 -25.443 1.00 71.55 278 GLU A N 1
ATOM 1930 C CA . GLU A 1 264 ? 47.438 -4.978 -25.256 1.00 75.12 278 GLU A CA 1
ATOM 1931 C C . GLU A 1 264 ? 48.041 -4.953 -23.849 1.00 74.22 278 GLU A C 1
ATOM 1932 O O . GLU A 1 264 ? 48.457 -5.982 -23.332 1.00 72.58 278 GLU A O 1
ATOM 1938 N N . SER A 1 265 ? 48.050 -3.775 -23.238 1.00 75.52 279 SER A N 1
ATOM 1939 C CA . SER A 1 265 ? 48.525 -3.584 -21.869 1.00 77.25 279 SER A CA 1
ATOM 1940 C C . SER A 1 265 ? 47.703 -4.298 -20.775 1.00 74.57 279 SER A C 1
ATOM 1941 O O . SER A 1 265 ? 48.197 -4.465 -19.671 1.00 77.50 279 SER A O 1
ATOM 1944 N N . MET A 1 266 ? 46.464 -4.692 -21.068 1.00 70.78 280 MET A N 1
ATOM 1945 C CA . MET A 1 266 ? 45.607 -5.480 -20.151 1.00 68.10 280 MET A CA 1
ATOM 1946 C C . MET A 1 266 ? 46.253 -6.581 -19.308 1.00 67.52 280 MET A C 1
ATOM 1947 O O . MET A 1 266 ? 45.796 -6.838 -18.186 1.00 64.22 280 MET A O 1
ATOM 1952 N N . GLY A 1 267 ? 47.254 -7.262 -19.871 1.00 67.55 281 GLY A N 1
ATOM 1953 C CA . GLY A 1 267 ? 47.902 -8.398 -19.224 1.00 68.32 281 GLY A CA 1
ATOM 1954 C C . GLY A 1 267 ? 48.376 -8.222 -17.785 1.00 69.70 281 GLY A C 1
ATOM 1955 O O . GLY A 1 267 ? 48.332 -9.181 -17.015 1.00 69.44 281 GLY A O 1
ATOM 1956 N N . ASN A 1 268 ? 48.815 -7.016 -17.420 1.00 71.76 282 ASN A N 1
ATOM 1957 C CA . ASN A 1 268 ? 49.353 -6.748 -16.076 1.00 76.08 282 ASN A CA 1
ATOM 1958 C C . ASN A 1 268 ? 48.320 -6.214 -15.039 1.00 72.33 282 ASN A C 1
ATOM 1959 O O . ASN A 1 268 ? 48.695 -5.766 -13.946 1.00 74.77 282 ASN A O 1
ATOM 1964 N N . MET A 1 269 ? 47.033 -6.256 -15.370 1.00 66.61 283 MET A N 1
ATOM 1965 C CA . MET A 1 269 ? 45.974 -5.856 -14.431 1.00 63.91 283 MET A CA 1
ATOM 1966 C C . MET A 1 269 ? 45.752 -6.968 -13.396 1.00 61.67 283 MET A C 1
ATOM 1967 O O . MET A 1 269 ? 44.799 -7.747 -13.483 1.00 59.04 283 MET A O 1
ATOM 1972 N N . THR A 1 270 ? 46.645 -7.024 -12.415 1.00 62.39 284 THR A N 1
ATOM 1973 C CA . THR A 1 270 ? 46.704 -8.135 -11.463 1.00 61.54 284 THR A CA 1
ATOM 1974 C C . THR A 1 270 ? 45.506 -8.226 -10.501 1.00 59.86 284 THR A C 1
ATOM 1975 O O . THR A 1 270 ? 45.199 -9.317 -10.011 1.00 58.05 284 THR A O 1
ATOM 1979 N N . THR A 1 271 ? 44.839 -7.094 -10.237 1.00 59.30 285 THR A N 1
ATOM 1980 C CA . THR A 1 271 ? 43.674 -7.053 -9.341 1.00 58.52 285 THR A CA 1
ATOM 1981 C C . THR A 1 271 ? 42.345 -7.458 -9.994 1.00 57.11 285 THR A C 1
ATOM 1982 O O . THR A 1 271 ? 41.366 -7.689 -9.281 1.00 57.97 285 THR A O 1
ATOM 1986 N N . LEU A 1 272 ? 42.312 -7.559 -11.326 1.00 55.98 286 LEU A N 1
ATOM 1987 C CA . LEU A 1 272 ? 41.069 -7.776 -12.076 1.00 53.96 286 LEU A CA 1
ATOM 1988 C C . LEU A 1 272 ? 40.468 -9.165 -11.868 1.00 52.60 286 LEU A C 1
ATOM 1989 O O . LEU A 1 272 ? 41.091 -10.172 -12.177 1.00 53.41 286 LEU A O 1
ATOM 1994 N N . LYS A 1 273 ? 39.248 -9.203 -11.338 1.00 51.87 287 LYS A N 1
ATOM 1995 C CA . LYS A 1 273 ? 38.506 -10.451 -11.138 1.00 50.37 287 LYS A CA 1
ATOM 1996 C C . LYS A 1 273 ? 37.543 -10.770 -12.284 1.00 47.30 287 LYS A C 1
ATOM 1997 O O . LYS A 1 273 ? 37.442 -11.917 -12.713 1.00 46.71 287 LYS A O 1
ATOM 2003 N N . ARG A 1 274 ? 36.840 -9.759 -12.775 1.00 45.85 288 ARG A N 1
ATOM 2004 C CA . ARG A 1 274 ? 35.706 -9.969 -13.684 1.00 43.66 288 ARG A CA 1
ATOM 2005 C C . ARG A 1 274 ? 35.754 -8.974 -14.811 1.00 41.92 288 ARG A C 1
ATOM 2006 O O . ARG A 1 274 ? 35.654 -7.781 -14.575 1.00 41.89 288 ARG A O 1
ATOM 2014 N N . PHE A 1 275 ? 35.919 -9.470 -16.033 1.00 41.67 289 PHE A N 1
ATOM 2015 C CA . PHE A 1 275 ? 35.955 -8.623 -17.222 1.00 42.62 289 PHE A CA 1
ATOM 2016 C C . PHE A 1 275 ? 34.935 -9.151 -18.218 1.00 41.76 289 PHE A C 1
ATOM 2017 O O . PHE A 1 275 ? 34.954 -10.341 -18.532 1.00 42.00 289 PHE A O 1
ATOM 2025 N N . ASP A 1 276 ? 34.045 -8.277 -18.694 1.00 41.48 290 ASP A N 1
ATOM 2026 C CA . ASP A 1 276 ? 33.013 -8.644 -19.687 1.00 40.42 290 ASP A CA 1
ATOM 2027 C C . ASP A 1 276 ? 32.852 -7.505 -20.671 1.00 39.90 290 ASP A C 1
ATOM 2028 O O . ASP A 1 276 ? 32.342 -6.429 -20.322 1.00 39.88 290 ASP A O 1
ATOM 2033 N N . ALA A 1 277 ? 33.326 -7.734 -21.890 1.00 40.51 291 ALA A N 1
ATOM 2034 C CA . ALA A 1 277 ? 33.122 -6.818 -23.007 1.00 41.10 291 ALA A CA 1
ATOM 2035 C C . ALA A 1 277 ? 32.433 -7.564 -24.143 1.00 41.04 291 ALA A C 1
ATOM 2036 O O . ALA A 1 277 ? 32.604 -7.237 -25.304 1.00 44.02 291 ALA A O 1
ATOM 2038 N N . SER A 1 278 ? 31.616 -8.548 -23.797 1.00 40.76 292 SER A N 1
ATOM 2039 C CA . SER A 1 278 ? 30.802 -9.266 -24.765 1.00 40.69 292 SER A CA 1
ATOM 2040 C C . SER A 1 278 ? 29.842 -8.349 -25.521 1.00 40.71 292 SER A C 1
ATOM 2041 O O . SER A 1 278 ? 29.535 -7.232 -25.084 1.00 39.03 292 SER A O 1
ATOM 2044 N N . MET A 1 279 ? 29.385 -8.829 -26.674 1.00 40.11 293 MET A N 1
ATOM 2045 C CA . MET A 1 279 ? 28.320 -8.163 -27.424 1.00 40.55 293 MET A CA 1
ATOM 2046 C C . MET A 1 279 ? 28.693 -6.724 -27.750 1.00 40.26 293 MET A C 1
ATOM 2047 O O . MET A 1 279 ? 27.987 -5.776 -27.426 1.00 41.95 293 MET A O 1
ATOM 2052 N N . ASN A 1 280 ? 29.841 -6.599 -28.392 1.00 40.27 294 ASN A N 1
ATOM 2053 C CA . ASN A 1 280 ? 30.355 -5.328 -28.888 1.00 41.44 294 ASN A CA 1
ATOM 2054 C C . ASN A 1 280 ? 30.764 -5.546 -30.351 1.00 43.03 294 ASN A C 1
ATOM 2055 O O . ASN A 1 280 ? 30.252 -6.472 -30.982 1.00 42.80 294 ASN A O 1
ATOM 2060 N N . LYS A 1 281 ? 31.654 -4.721 -30.898 1.00 45.82 295 LYS A N 1
ATOM 2061 C CA . LYS A 1 281 ? 32.177 -4.939 -32.253 1.00 48.95 295 LYS A CA 1
ATOM 2062 C C . LYS A 1 281 ? 33.703 -5.065 -32.234 1.00 49.94 295 LYS A C 1
ATOM 2063 O O . LYS A 1 281 ? 34.389 -4.610 -33.163 1.00 53.36 295 LYS A O 1
ATOM 2069 N N . LEU A 1 282 ? 34.227 -5.716 -31.194 1.00 47.64 296 LEU A N 1
ATOM 2070 C CA . LEU A 1 282 ? 35.686 -5.846 -31.007 1.00 47.64 296 LEU A CA 1
ATOM 2071 C C . LEU A 1 282 ? 36.359 -6.733 -32.062 1.00 47.75 296 LEU A C 1
ATOM 2072 O O . LEU A 1 282 ? 35.862 -7.805 -32.386 1.00 48.00 296 LEU A O 1
ATOM 2077 N N . THR A 1 283 ? 37.490 -6.261 -32.572 1.00 49.41 297 THR A N 1
ATOM 2078 C CA . THR A 1 283 ? 38.313 -6.956 -33.582 1.00 51.29 297 THR A CA 1
ATOM 2079 C C . THR A 1 283 ? 39.727 -7.190 -33.016 1.00 52.31 297 THR A C 1
ATOM 2080 O O . THR A 1 283 ? 39.989 -6.862 -31.852 1.00 52.59 297 THR A O 1
ATOM 2084 N N . GLY A 1 284 ? 40.616 -7.780 -33.814 1.00 53.73 298 GLY A N 1
ATOM 2085 C CA . GLY A 1 284 ? 41.983 -8.073 -33.393 1.00 55.28 298 GLY A CA 1
ATOM 2086 C C . GLY A 1 284 ? 42.076 -9.285 -32.482 1.00 54.90 298 GLY A C 1
ATOM 2087 O O . GLY A 1 284 ? 41.151 -10.111 -32.411 1.00 54.06 298 GLY A O 1
ATOM 2088 N N . LYS A 1 285 ? 43.191 -9.381 -31.758 1.00 56.66 299 LYS A N 1
ATOM 2089 C CA . LYS A 1 285 ? 43.509 -10.565 -30.948 1.00 56.01 299 LYS A CA 1
ATOM 2090 C C . LYS A 1 285 ? 43.224 -10.347 -29.475 1.00 53.50 299 LYS A C 1
ATOM 2091 O O . LYS A 1 285 ? 43.169 -9.220 -29.012 1.00 52.73 299 LYS A O 1
ATOM 2097 N N . ILE A 1 286 ? 43.022 -11.440 -28.749 1.00 52.65 300 ILE A N 1
ATOM 2098 C CA . ILE A 1 286 ? 43.045 -11.408 -27.289 1.00 52.78 300 ILE A CA 1
ATOM 2099 C C . ILE A 1 286 ? 44.500 -11.091 -26.873 1.00 55.80 300 ILE A C 1
ATOM 2100 O O . ILE A 1 286 ? 45.431 -11.779 -27.328 1.00 57.05 300 ILE A O 1
ATOM 2105 N N . PRO A 1 287 ? 44.705 -10.054 -26.031 1.00 56.03 301 PRO A N 1
ATOM 2106 C CA . PRO A 1 287 ? 46.063 -9.716 -25.611 1.00 59.07 301 PRO A CA 1
ATOM 2107 C C . PRO A 1 287 ? 46.809 -10.915 -25.032 1.00 60.67 301 PRO A C 1
ATOM 2108 O O . PRO A 1 287 ? 46.208 -11.735 -24.333 1.00 60.80 301 PRO A O 1
ATOM 2112 N N . ASP A 1 288 ? 48.097 -11.012 -25.338 1.00 64.01 302 ASP A N 1
ATOM 2113 C CA . ASP A 1 288 ? 48.932 -12.126 -24.884 1.00 66.31 302 ASP A CA 1
ATOM 2114 C C . ASP A 1 288 ? 49.769 -11.669 -23.681 1.00 67.25 302 ASP A C 1
ATOM 2115 O O . ASP A 1 288 ? 49.534 -10.578 -23.151 1.00 64.43 302 ASP A O 1
ATOM 2120 N N . ASN A 1 289 ? 50.712 -12.507 -23.236 1.00 70.36 303 ASN A N 1
ATOM 2121 C CA . ASN A 1 289 ? 51.557 -12.206 -22.069 1.00 72.88 303 ASN A CA 1
ATOM 2122 C C . ASN A 1 289 ? 50.697 -11.789 -20.876 1.00 69.83 303 ASN A C 1
ATOM 2123 O O . ASN A 1 289 ? 50.991 -10.802 -20.189 1.00 71.48 303 ASN A O 1
ATOM 2128 N N . LEU A 1 290 ? 49.622 -12.543 -20.657 1.00 65.73 304 LEU A N 1
ATOM 2129 C CA . LEU A 1 290 ? 48.656 -12.244 -19.610 1.00 62.63 304 LEU A CA 1
ATOM 2130 C C . LEU A 1 290 ? 49.232 -12.610 -18.255 1.00 63.40 304 LEU A C 1
ATOM 2131 O O . LEU A 1 290 ? 49.968 -13.577 -18.124 1.00 64.34 304 LEU A O 1
ATOM 2136 N N . ASN A 1 291 ? 48.891 -11.812 -17.255 1.00 63.14 305 ASN A N 1
ATOM 2137 C CA . ASN A 1 291 ? 49.315 -12.065 -15.896 1.00 66.25 305 ASN A CA 1
ATOM 2138 C C . ASN A 1 291 ? 48.182 -11.662 -14.949 1.00 64.41 305 ASN A C 1
ATOM 2139 O O . ASN A 1 291 ? 48.359 -10.881 -14.008 1.00 65.40 305 ASN A O 1
ATOM 2144 N N . LEU A 1 292 ? 47.014 -12.232 -15.223 1.00 61.92 306 LEU A N 1
ATOM 2145 C CA . LEU A 1 292 ? 45.786 -11.881 -14.537 1.00 60.54 306 LEU A CA 1
ATOM 2146 C C . LEU A 1 292 ? 45.583 -12.852 -13.377 1.00 60.30 306 LEU A C 1
ATOM 2147 O O . LEU A 1 292 ? 44.756 -13.763 -13.425 1.00 58.87 306 LEU A O 1
ATOM 2152 N N . LEU A 1 293 ? 46.371 -12.621 -12.334 1.00 62.42 307 LEU A N 1
ATOM 2153 C CA . LEU A 1 293 ? 46.452 -13.512 -11.181 1.00 64.28 307 LEU A CA 1
ATOM 2154 C C . LEU A 1 293 ? 45.111 -13.715 -10.476 1.00 62.58 307 LEU A C 1
ATOM 2155 O O . LEU A 1 293 ? 44.874 -14.805 -9.958 1.00 63.80 307 LEU A O 1
ATOM 2160 N N . ASN A 1 294 ? 44.256 -12.686 -10.450 1.00 60.20 308 ASN A N 1
ATOM 2161 C CA . ASN A 1 294 ? 42.976 -12.753 -9.720 1.00 59.44 308 ASN A CA 1
ATOM 2162 C C . ASN A 1 294 ? 41.719 -12.943 -10.580 1.00 56.84 308 ASN A C 1
ATOM 2163 O O . ASN A 1 294 ? 40.594 -12.822 -10.063 1.00 54.42 308 ASN A O 1
ATOM 2168 N N . LEU A 1 295 ? 41.908 -13.284 -11.858 1.00 55.71 309 LEU A N 1
ATOM 2169 C CA . LEU A 1 295 ? 40.807 -13.359 -12.806 1.00 53.51 309 LEU A CA 1
ATOM 2170 C C . LEU A 1 295 ? 39.892 -14.539 -12.498 1.00 52.61 309 LEU A C 1
ATOM 2171 O O . LEU A 1 295 ? 40.332 -15.685 -12.511 1.00 52.78 309 LEU A O 1
ATOM 2176 N N . GLU A 1 296 ? 38.630 -14.231 -12.202 1.00 51.41 310 GLU A N 1
ATOM 2177 C CA . GLU A 1 296 ? 37.570 -15.225 -12.042 1.00 52.03 310 GLU A CA 1
ATOM 2178 C C . GLU A 1 296 ? 36.709 -15.383 -13.300 1.00 49.11 310 GLU A C 1
ATOM 2179 O O . GLU A 1 296 ? 36.270 -16.494 -13.608 1.00 48.15 310 GLU A O 1
ATOM 2185 N N . SER A 1 297 ? 36.461 -14.289 -14.018 1.00 47.77 311 SER A N 1
ATOM 2186 C CA . SER A 1 297 ? 35.565 -14.323 -15.173 1.00 46.20 311 SER A CA 1
ATOM 2187 C C . SER A 1 297 ? 36.053 -13.468 -16.335 1.00 44.29 311 SER A C 1
ATOM 2188 O O . SER A 1 297 ? 36.293 -12.277 -16.178 1.00 42.06 311 SER A O 1
ATOM 2191 N N . LEU A 1 298 ? 36.170 -14.106 -17.501 1.00 44.31 312 LEU A N 1
ATOM 2192 C CA . LEU A 1 298 ? 36.485 -13.431 -18.762 1.00 44.21 312 LEU A CA 1
ATOM 2193 C C . LEU A 1 298 ? 35.392 -13.769 -19.790 1.00 42.05 312 LEU A C 1
ATOM 2194 O O . LEU A 1 298 ? 35.286 -14.909 -20.247 1.00 42.20 312 LEU A O 1
ATOM 2199 N N . ASN A 1 299 ? 34.583 -12.771 -20.135 1.00 40.05 313 ASN A N 1
ATOM 2200 C CA . ASN A 1 299 ? 33.542 -12.913 -21.147 1.00 39.23 313 ASN A CA 1
ATOM 2201 C C . ASN A 1 299 ? 33.845 -11.960 -22.294 1.00 38.17 313 ASN A C 1
ATOM 2202 O O . ASN A 1 299 ? 33.911 -10.755 -22.080 1.00 37.28 313 ASN A O 1
ATOM 2207 N N . LEU A 1 300 ? 34.050 -12.504 -23.492 1.00 38.32 314 LEU A N 1
ATOM 2208 C CA . LEU A 1 300 ? 34.257 -11.693 -24.710 1.00 39.12 314 LEU A CA 1
ATOM 2209 C C . LEU A 1 300 ? 33.439 -12.254 -25.875 1.00 38.51 314 LEU A C 1
ATOM 2210 O O . LEU A 1 300 ? 33.789 -12.068 -27.037 1.00 39.51 314 LEU A O 1
ATOM 2215 N N . PHE A 1 301 ? 32.325 -12.909 -25.558 1.00 38.57 315 PHE A N 1
ATOM 2216 C CA . PHE A 1 301 ? 31.490 -13.556 -26.570 1.00 38.78 315 PHE A CA 1
ATOM 2217 C C . PHE A 1 301 ? 30.769 -12.554 -27.462 1.00 39.37 315 PHE A C 1
ATOM 2218 O O . PHE A 1 301 ? 30.588 -11.394 -27.096 1.00 39.44 315 PHE A O 1
ATOM 2226 N N . GLU A 1 302 ? 30.384 -13.007 -28.651 1.00 41.48 316 GLU A N 1
ATOM 2227 C CA . GLU A 1 302 ? 29.699 -12.163 -29.651 1.00 42.24 316 GLU A CA 1
ATOM 2228 C C . GLU A 1 302 ? 30.444 -10.867 -29.985 1.00 40.35 316 GLU A C 1
ATOM 2229 O O . GLU A 1 302 ? 29.957 -9.776 -29.795 1.00 39.53 316 GLU A O 1
ATOM 2235 N N . ASN A 1 303 ? 31.654 -11.034 -30.484 1.00 40.97 317 ASN A N 1
ATOM 2236 C CA . ASN A 1 303 ? 32.471 -9.951 -31.029 1.00 41.63 317 ASN A CA 1
ATOM 2237 C C . ASN A 1 303 ? 33.023 -10.511 -32.324 1.00 43.59 317 ASN A C 1
ATOM 2238 O O . ASN A 1 303 ? 32.524 -11.532 -32.790 1.00 44.15 317 ASN A O 1
ATOM 2243 N N . MET A 1 304 ? 34.032 -9.867 -32.918 1.00 46.35 318 MET A N 1
ATOM 2244 C CA . MET A 1 304 ? 34.720 -10.431 -34.093 1.00 49.31 318 MET A CA 1
ATOM 2245 C C . MET A 1 304 ? 36.212 -10.645 -33.797 1.00 49.36 318 MET A C 1
ATOM 2246 O O . MET A 1 304 ? 37.063 -10.322 -34.609 1.00 49.53 318 MET A O 1
ATOM 2251 N N . LEU A 1 305 ? 36.509 -11.179 -32.611 1.00 48.68 319 LEU A N 1
ATOM 2252 C CA . LEU A 1 305 ? 37.888 -11.455 -32.186 1.00 49.25 319 LEU A CA 1
ATOM 2253 C C . LEU A 1 305 ? 38.513 -12.589 -33.009 1.00 51.08 319 LEU A C 1
ATOM 2254 O O . LEU A 1 305 ? 37.868 -13.605 -33.261 1.00 51.43 319 LEU A O 1
ATOM 2259 N N . GLU A 1 306 ? 39.769 -12.404 -33.398 1.00 53.09 320 GLU A N 1
ATOM 2260 C CA . GLU A 1 306 ? 40.511 -13.376 -34.199 1.00 56.28 320 GLU A CA 1
ATOM 2261 C C . GLU A 1 306 ? 41.789 -13.797 -33.468 1.00 56.48 320 GLU A C 1
ATOM 2262 O O . GLU A 1 306 ? 42.149 -13.209 -32.450 1.00 55.07 320 GLU A O 1
ATOM 2268 N N . GLY A 1 307 ? 42.462 -14.819 -33.995 1.00 57.76 321 GLY A N 1
ATOM 2269 C CA . GLY A 1 307 ? 43.666 -15.346 -33.378 1.00 58.82 321 GLY A CA 1
ATOM 2270 C C . GLY A 1 307 ? 43.407 -16.285 -32.209 1.00 57.40 321 GLY A C 1
ATOM 2271 O O . GLY A 1 307 ? 42.254 -16.611 -31.904 1.00 54.76 321 GLY A O 1
ATOM 2272 N N . PRO A 1 308 ? 44.485 -16.717 -31.527 1.00 58.82 322 PRO A N 1
ATOM 2273 C CA . PRO A 1 308 ? 44.374 -17.792 -30.556 1.00 57.86 322 PRO A CA 1
ATOM 2274 C C . PRO A 1 308 ? 43.978 -17.350 -29.153 1.00 55.66 322 PRO A C 1
ATOM 2275 O O . PRO A 1 308 ? 43.799 -16.157 -28.900 1.00 55.27 322 PRO A O 1
ATOM 2279 N N . LEU A 1 309 ? 43.773 -18.340 -28.283 1.00 55.21 323 LEU A N 1
ATOM 2280 C CA . LEU A 1 309 ? 43.683 -18.141 -26.839 1.00 54.30 323 LEU A CA 1
ATOM 2281 C C . LEU A 1 309 ? 45.108 -18.338 -26.302 1.00 56.13 323 LEU A C 1
ATOM 2282 O O . LEU A 1 309 ? 45.643 -19.462 -26.368 1.00 57.36 323 LEU A O 1
ATOM 2287 N N . PRO A 1 310 ? 45.747 -17.263 -25.800 1.00 55.90 324 PRO A N 1
ATOM 2288 C CA . PRO A 1 310 ? 47.153 -17.416 -25.370 1.00 59.14 324 PRO A CA 1
ATOM 2289 C C . PRO A 1 310 ? 47.330 -18.345 -24.168 1.00 59.86 324 PRO A C 1
ATOM 2290 O O . PRO A 1 310 ? 46.459 -18.365 -23.280 1.00 57.49 324 PRO A O 1
ATOM 2294 N N . GLU A 1 311 ? 48.442 -19.095 -24.152 1.00 63.17 325 GLU A N 1
ATOM 2295 C CA . GLU A 1 311 ? 48.793 -19.987 -23.031 1.00 65.03 325 GLU A CA 1
ATOM 2296 C C . GLU A 1 311 ? 48.700 -19.308 -21.680 1.00 62.81 325 GLU A C 1
ATOM 2297 O O . GLU A 1 311 ? 48.200 -19.895 -20.728 1.00 61.65 325 GLU A O 1
ATOM 2303 N N . SER A 1 312 ? 49.163 -18.063 -21.612 1.00 61.98 326 SER A N 1
ATOM 2304 C CA . SER A 1 312 ? 49.252 -17.330 -20.355 1.00 61.66 326 SER A CA 1
ATOM 2305 C C . SER A 1 312 ? 47.935 -17.165 -19.582 1.00 58.68 326 SER A C 1
ATOM 2306 O O . SER A 1 312 ? 47.960 -16.741 -18.427 1.00 59.02 326 SER A O 1
ATOM 2309 N N . ILE A 1 313 ? 46.805 -17.517 -20.195 1.00 56.25 327 ILE A N 1
ATOM 2310 C CA . ILE A 1 313 ? 45.530 -17.655 -19.470 1.00 54.48 327 ILE A CA 1
ATOM 2311 C C . ILE A 1 313 ? 45.601 -18.672 -18.325 1.00 55.47 327 ILE A C 1
ATOM 2312 O O . ILE A 1 313 ? 44.876 -18.550 -17.339 1.00 55.14 327 ILE A O 1
ATOM 2317 N N . THR A 1 314 ? 46.481 -19.661 -18.449 1.00 58.14 328 THR A N 1
ATOM 2318 C CA . THR A 1 314 ? 46.693 -20.660 -17.390 1.00 59.87 328 THR A CA 1
ATOM 2319 C C . THR A 1 314 ? 47.352 -20.115 -16.123 1.00 62.30 328 THR A C 1
ATOM 2320 O O . THR A 1 314 ? 47.277 -20.756 -15.083 1.00 63.95 328 THR A O 1
ATOM 2324 N N . ARG A 1 315 ? 47.998 -18.950 -16.215 1.00 63.96 329 ARG A N 1
ATOM 2325 C CA . ARG A 1 315 ? 48.488 -18.222 -15.031 1.00 65.88 329 ARG A CA 1
ATOM 2326 C C . ARG A 1 315 ? 47.352 -17.698 -14.139 1.00 63.06 329 ARG A C 1
ATOM 2327 O O . ARG A 1 315 ? 47.587 -17.392 -12.976 1.00 63.60 329 ARG A O 1
ATOM 2335 N N . SER A 1 316 ? 46.142 -17.580 -14.691 1.00 60.61 330 SER A N 1
ATOM 2336 C CA . SER A 1 316 ? 44.937 -17.237 -13.914 1.00 59.23 330 SER A CA 1
ATOM 2337 C C . SER A 1 316 ? 44.400 -18.477 -13.199 1.00 59.61 330 SER A C 1
ATOM 2338 O O . SER A 1 316 ? 43.535 -19.182 -13.704 1.00 60.97 330 SER A O 1
ATOM 2341 N N . LYS A 1 317 ? 44.915 -18.721 -12.009 1.00 62.79 331 LYS A N 1
ATOM 2342 C CA . LYS A 1 317 ? 44.635 -19.941 -11.265 1.00 64.89 331 LYS A CA 1
ATOM 2343 C C . LYS A 1 317 ? 43.312 -19.912 -10.483 1.00 62.47 331 LYS A C 1
ATOM 2344 O O . LYS A 1 317 ? 42.963 -20.908 -9.855 1.00 63.25 331 LYS A O 1
ATOM 2350 N N . THR A 1 318 ? 42.595 -18.788 -10.496 1.00 59.89 332 THR A N 1
ATOM 2351 C CA . THR A 1 318 ? 41.253 -18.716 -9.890 1.00 59.61 332 THR A CA 1
ATOM 2352 C C . THR A 1 318 ? 40.123 -18.549 -10.947 1.00 55.75 332 THR A C 1
ATOM 2353 O O . THR A 1 318 ? 38.983 -18.226 -10.599 1.00 54.44 332 THR A O 1
ATOM 2357 N N . LEU A 1 319 ? 40.441 -18.807 -12.218 1.00 53.09 333 LEU A N 1
ATOM 2358 C CA . LEU A 1 319 ? 39.509 -18.623 -13.331 1.00 50.78 333 LEU A CA 1
ATOM 2359 C C . LEU A 1 319 ? 38.409 -19.675 -13.300 1.00 50.54 333 LEU A C 1
ATOM 2360 O O . LEU A 1 319 ? 38.690 -20.870 -13.374 1.00 52.61 333 LEU A O 1
ATOM 2365 N N . SER A 1 320 ? 37.164 -19.219 -13.178 1.00 49.40 334 SER A N 1
ATOM 2366 C CA . SER A 1 320 ? 35.985 -20.097 -13.158 1.00 49.44 334 SER A CA 1
ATOM 2367 C C . SER A 1 320 ? 35.089 -19.980 -14.405 1.00 47.02 334 SER A C 1
ATOM 2368 O O . SER A 1 320 ? 34.469 -20.961 -14.790 1.00 45.94 334 SER A O 1
ATOM 2371 N N . GLU A 1 321 ? 35.032 -18.805 -15.026 1.00 46.28 335 GLU A N 1
ATOM 2372 C CA . GLU A 1 321 ? 34.157 -18.563 -16.176 1.00 45.56 335 GLU A CA 1
ATOM 2373 C C . GLU A 1 321 ? 34.955 -18.057 -17.379 1.00 43.90 335 GLU A C 1
ATOM 2374 O O . GLU A 1 321 ? 35.661 -17.054 -17.285 1.00 43.15 335 GLU A O 1
ATOM 2380 N N . LEU A 1 322 ? 34.822 -18.751 -18.507 1.00 43.05 336 LEU A N 1
ATOM 2381 C CA . LEU A 1 322 ? 35.487 -18.356 -19.743 1.00 43.59 336 LEU A CA 1
ATOM 2382 C C . LEU A 1 322 ? 34.519 -18.520 -20.910 1.00 41.55 336 LEU A C 1
ATOM 2383 O O . LEU A 1 322 ? 34.278 -19.632 -21.355 1.00 42.89 336 LEU A O 1
ATOM 2388 N N . LYS A 1 323 ? 33.968 -17.412 -21.396 1.00 39.55 337 LYS A N 1
ATOM 2389 C CA . LYS A 1 323 ? 32.955 -17.452 -22.465 1.00 38.54 337 LYS A CA 1
ATOM 2390 C C . LYS A 1 323 ? 33.388 -16.579 -23.629 1.00 37.63 337 LYS A C 1
ATOM 2391 O O . LYS A 1 323 ? 33.293 -15.361 -23.565 1.00 37.44 337 LYS A O 1
ATOM 2397 N N . LEU A 1 324 ? 33.898 -17.230 -24.668 1.00 39.76 338 LEU A N 1
ATOM 2398 C CA . LEU A 1 324 ? 34.433 -16.581 -25.863 1.00 40.49 338 LEU A CA 1
ATOM 2399 C C . LEU A 1 324 ? 33.628 -16.941 -27.114 1.00 39.80 338 LEU A C 1
ATOM 2400 O O . LEU A 1 324 ? 34.109 -16.744 -28.242 1.00 41.38 338 LEU A O 1
ATOM 2405 N N . PHE A 1 325 ? 32.422 -17.462 -26.929 1.00 37.92 339 PHE A N 1
ATOM 2406 C CA . PHE A 1 325 ? 31.632 -17.969 -28.049 1.00 37.20 339 PHE A CA 1
ATOM 2407 C C . PHE A 1 325 ? 31.281 -16.908 -29.070 1.00 36.92 339 PHE A C 1
ATOM 2408 O O . PHE A 1 325 ? 31.269 -15.732 -28.769 1.00 36.82 339 PHE A O 1
ATOM 2416 N N . ASN A 1 326 ? 31.042 -17.347 -30.298 1.00 38.02 340 ASN A N 1
ATOM 2417 C CA . ASN A 1 326 ? 30.690 -16.469 -31.420 1.00 39.17 340 ASN A CA 1
ATOM 2418 C C . ASN A 1 326 ? 31.737 -15.397 -31.676 1.00 40.29 340 ASN A C 1
ATOM 2419 O O . ASN A 1 326 ? 31.494 -14.202 -31.534 1.00 39.48 340 ASN A O 1
ATOM 2424 N N . ASN A 1 327 ? 32.921 -15.871 -32.052 1.00 42.27 341 ASN A N 1
ATOM 2425 C CA . ASN A 1 327 ? 34.021 -15.024 -32.518 1.00 43.95 341 ASN A CA 1
ATOM 2426 C C . ASN A 1 327 ? 34.688 -15.726 -33.719 1.00 46.64 341 ASN A C 1
ATOM 2427 O O . ASN A 1 327 ? 34.122 -16.674 -34.278 1.00 46.60 341 ASN A O 1
ATOM 2432 N N . ARG A 1 328 ? 35.857 -15.249 -34.137 1.00 50.41 342 ARG A N 1
ATOM 2433 C CA . ARG A 1 328 ? 36.630 -15.878 -35.207 1.00 53.83 342 ARG A CA 1
ATOM 2434 C C . ARG A 1 328 ? 37.951 -16.440 -34.669 1.00 52.87 342 ARG A C 1
ATOM 2435 O O . ARG A 1 328 ? 38.995 -16.368 -35.333 1.00 54.92 342 ARG A O 1
ATOM 2443 N N . LEU A 1 329 ? 37.895 -17.024 -33.475 1.00 49.13 343 LEU A N 1
ATOM 2444 C CA . LEU A 1 329 ? 39.082 -17.514 -32.793 1.00 48.17 343 LEU A CA 1
ATOM 2445 C C . LEU A 1 329 ? 39.573 -18.817 -33.431 1.00 50.54 343 LEU A C 1
ATOM 2446 O O . LEU A 1 329 ? 38.763 -19.650 -33.838 1.00 51.11 343 LEU A O 1
ATOM 2451 N N . THR A 1 330 ? 40.897 -18.972 -33.509 1.00 51.75 344 THR A N 1
ATOM 2452 C CA . THR A 1 330 ? 41.539 -20.090 -34.211 1.00 53.74 344 THR A CA 1
ATOM 2453 C C . THR A 1 330 ? 42.591 -20.775 -33.348 1.00 55.06 344 THR A C 1
ATOM 2454 O O . THR A 1 330 ? 42.892 -20.328 -32.232 1.00 55.63 344 THR A O 1
ATOM 2458 N N . GLY A 1 331 ? 43.120 -21.883 -33.864 1.00 56.33 345 GLY A N 1
ATOM 2459 C CA . GLY A 1 331 ? 44.210 -22.595 -33.222 1.00 57.48 345 GLY A CA 1
ATOM 2460 C C . GLY A 1 331 ? 43.809 -23.508 -32.084 1.00 55.65 345 GLY A C 1
ATOM 2461 O O . GLY A 1 331 ? 42.641 -23.729 -31.807 1.00 54.23 345 GLY A O 1
ATOM 2462 N N . VAL A 1 332 ? 44.827 -24.042 -31.442 1.00 56.96 346 VAL A N 1
ATOM 2463 C CA . VAL A 1 332 ? 44.714 -25.045 -30.403 1.00 57.26 346 VAL A CA 1
ATOM 2464 C C . VAL A 1 332 ? 44.490 -24.297 -29.092 1.00 54.81 346 VAL A C 1
ATOM 2465 O O . VAL A 1 332 ? 44.971 -23.186 -28.922 1.00 54.19 346 VAL A O 1
ATOM 2469 N N . LEU A 1 333 ? 43.736 -24.897 -28.179 1.00 53.94 347 LEU A N 1
ATOM 2470 C CA . LEU A 1 333 ? 43.600 -24.367 -26.822 1.00 53.19 347 LEU A CA 1
ATOM 2471 C C . LEU A 1 333 ? 44.841 -24.712 -26.025 1.00 55.16 347 LEU A C 1
ATOM 2472 O O . LEU A 1 333 ? 45.504 -25.702 -26.337 1.00 56.70 347 LEU A O 1
ATOM 2477 N N . PRO A 1 334 ? 45.150 -23.921 -24.981 1.00 55.73 348 PRO A N 1
ATOM 2478 C CA . PRO A 1 334 ? 46.234 -24.293 -24.072 1.00 58.01 348 PRO A CA 1
ATOM 2479 C C . PRO A 1 334 ? 46.024 -25.701 -23.541 1.00 59.03 348 PRO A C 1
ATOM 2480 O O . PRO A 1 334 ? 44.942 -25.999 -23.018 1.00 58.94 348 PRO A O 1
ATOM 2484 N N . SER A 1 335 ? 47.029 -26.562 -23.699 1.00 61.22 349 SER A N 1
ATOM 2485 C CA . SER A 1 335 ? 46.918 -27.964 -23.286 1.00 62.80 349 SER A CA 1
ATOM 2486 C C . SER A 1 335 ? 46.680 -28.143 -21.770 1.00 63.47 349 SER A C 1
ATOM 2487 O O . SER A 1 335 ? 46.117 -29.154 -21.346 1.00 62.30 349 SER A O 1
ATOM 2490 N N . GLN A 1 336 ? 47.092 -27.154 -20.975 1.00 65.12 350 GLN A N 1
ATOM 2491 C CA . GLN A 1 336 ? 46.970 -27.203 -19.515 1.00 67.13 350 GLN A CA 1
ATOM 2492 C C . GLN A 1 336 ? 45.774 -26.405 -18.957 1.00 62.54 350 GLN A C 1
ATOM 2493 O O . GLN A 1 336 ? 45.642 -26.265 -17.740 1.00 62.62 350 GLN A O 1
ATOM 2499 N N . LEU A 1 337 ? 44.911 -25.897 -19.834 1.00 58.32 351 LEU A N 1
ATOM 2500 C CA . LEU A 1 337 ? 4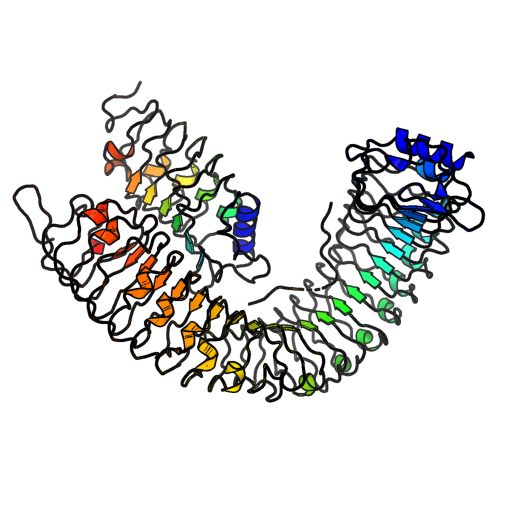3.723 -25.152 -19.423 1.00 55.63 351 LEU A CA 1
ATOM 2501 C C . LEU A 1 337 ? 42.845 -25.996 -18.496 1.00 54.52 351 LEU A C 1
ATOM 2502 O O . LEU A 1 337 ? 42.509 -27.127 -18.833 1.00 54.68 351 LEU A O 1
ATOM 2507 N N . GLY A 1 338 ? 42.499 -25.448 -17.333 1.00 53.34 352 GLY A N 1
ATOM 2508 C CA . GLY A 1 338 ? 41.706 -26.162 -16.338 1.00 53.37 352 GLY A CA 1
ATOM 2509 C C . GLY A 1 338 ? 42.465 -27.083 -15.389 1.00 55.17 352 GLY A C 1
ATOM 2510 O O . GLY A 1 338 ? 41.875 -27.607 -14.439 1.00 57.05 352 GLY A O 1
ATOM 2511 N N . ALA A 1 339 ? 43.759 -27.290 -15.624 1.00 56.63 353 ALA A N 1
ATOM 2512 C CA . ALA A 1 339 ? 44.572 -28.153 -14.767 1.00 58.55 353 ALA A CA 1
ATOM 2513 C C . ALA A 1 339 ? 44.704 -27.563 -13.377 1.00 59.29 353 ALA A C 1
ATOM 2514 O O . ALA A 1 339 ? 44.483 -28.255 -12.391 1.00 59.52 353 ALA A O 1
ATOM 2516 N N . ASN A 1 340 ? 45.035 -26.275 -13.316 1.00 60.53 354 ASN A N 1
ATOM 2517 C CA . ASN A 1 340 ? 45.266 -25.571 -12.048 1.00 63.45 354 ASN A CA 1
ATOM 2518 C C . ASN A 1 340 ? 44.363 -24.360 -11.881 1.00 60.72 354 ASN A C 1
ATOM 2519 O O . ASN A 1 340 ? 44.799 -23.323 -11.391 1.00 61.40 354 ASN A O 1
ATOM 2524 N N . SER A 1 341 ? 43.097 -24.500 -12.265 1.00 59.50 355 SER A N 1
ATOM 2525 C CA . SER A 1 341 ? 42.080 -23.482 -11.989 1.00 56.98 355 SER A CA 1
ATOM 2526 C C . SER A 1 341 ? 40.718 -24.130 -11.815 1.00 55.86 355 SER A C 1
ATOM 2527 O O . SER A 1 341 ? 40.471 -25.191 -12.400 1.00 57.60 355 SER A O 1
ATOM 2530 N N . PRO A 1 342 ? 39.820 -23.505 -11.020 1.00 54.13 356 PRO A N 1
ATOM 2531 C CA . PRO A 1 342 ? 38.520 -24.112 -10.791 1.00 52.57 356 PRO A CA 1
ATOM 2532 C C . PRO A 1 342 ? 37.524 -23.760 -11.905 1.00 50.95 356 PRO A C 1
ATOM 2533 O O . PRO A 1 342 ? 36.527 -23.065 -11.651 1.00 50.51 356 PRO A O 1
ATOM 2537 N N . LEU A 1 343 ? 37.775 -24.266 -13.113 1.00 50.02 357 LEU A N 1
ATOM 2538 C CA . LEU A 1 343 ? 36.915 -23.982 -14.261 1.00 49.11 357 LEU A CA 1
ATOM 2539 C C . LEU A 1 343 ? 35.524 -24.515 -14.030 1.00 49.80 357 LEU A C 1
ATOM 2540 O O . LEU A 1 343 ? 35.350 -25.667 -13.665 1.00 52.45 357 LEU A O 1
ATOM 2545 N N . GLN A 1 344 ? 34.540 -23.657 -14.254 1.00 49.51 358 GLN A N 1
ATOM 2546 C CA . GLN A 1 344 ? 33.152 -23.940 -13.920 1.00 50.21 358 GLN A CA 1
ATOM 2547 C C . GLN A 1 344 ? 32.269 -23.836 -15.168 1.00 48.14 358 GLN A C 1
ATOM 2548 O O . GLN A 1 344 ? 31.581 -24.804 -15.505 1.00 48.78 358 GLN A O 1
ATOM 2554 N N . TYR A 1 345 ? 32.294 -22.678 -15.836 1.00 45.22 359 TYR A N 1
ATOM 2555 C CA . TYR A 1 345 ? 31.525 -22.463 -17.055 1.00 43.95 359 TYR A CA 1
ATOM 2556 C C . TYR A 1 345 ? 32.461 -22.168 -18.226 1.00 43.34 359 TYR A C 1
ATOM 2557 O O . TYR A 1 345 ? 33.131 -21.138 -18.249 1.00 44.31 359 TYR A O 1
ATOM 2566 N N . VAL A 1 346 ? 32.512 -23.076 -19.193 1.00 42.13 360 VAL A N 1
ATOM 2567 C CA . VAL A 1 346 ? 33.311 -22.882 -20.396 1.00 42.53 360 VAL A CA 1
ATOM 2568 C C . VAL A 1 346 ? 32.411 -22.952 -21.637 1.00 42.00 360 VAL A C 1
ATOM 2569 O O . VAL A 1 346 ? 31.832 -24.003 -21.919 1.00 43.20 360 VAL A O 1
ATOM 2573 N N . ASP A 1 347 ? 32.310 -21.845 -22.373 1.00 41.10 361 ASP A N 1
ATOM 2574 C CA . ASP A 1 347 ? 31.599 -21.825 -23.656 1.00 40.17 361 ASP A CA 1
ATOM 2575 C C . ASP A 1 347 ? 32.434 -21.148 -24.742 1.00 39.69 361 ASP A C 1
ATOM 2576 O O . ASP A 1 347 ? 32.575 -19.931 -24.746 1.00 40.88 361 ASP A O 1
ATOM 2581 N N . LEU A 1 348 ? 32.960 -21.951 -25.666 1.00 39.37 362 LEU A N 1
ATOM 2582 C CA . LEU A 1 348 ? 33.779 -21.478 -26.786 1.00 40.30 362 LEU A CA 1
ATOM 2583 C C . LEU A 1 348 ? 33.113 -21.774 -28.144 1.00 40.60 362 LEU A C 1
ATOM 2584 O O . LEU A 1 348 ? 33.795 -21.825 -29.186 1.00 40.74 362 LEU A O 1
ATOM 2589 N N . SER A 1 349 ? 31.787 -21.923 -28.116 1.00 39.30 363 SER A N 1
ATOM 2590 C CA . SER A 1 349 ? 30.969 -22.275 -29.269 1.00 39.57 363 SER A CA 1
ATOM 2591 C C . SER A 1 349 ? 31.154 -21.319 -30.425 1.00 40.06 363 SER A C 1
ATOM 2592 O O . SER A 1 349 ? 31.425 -20.148 -30.226 1.00 40.58 363 SER A O 1
ATOM 2595 N N . TYR A 1 350 ? 30.986 -21.823 -31.638 1.00 41.09 364 TYR A N 1
ATOM 2596 C CA . TYR A 1 350 ? 30.999 -20.991 -32.830 1.00 42.99 364 TYR A CA 1
ATOM 2597 C C . TYR A 1 350 ? 32.281 -20.166 -32.980 1.00 42.73 364 TYR A C 1
ATOM 2598 O O . TYR A 1 350 ? 32.259 -18.942 -33.084 1.00 41.81 364 TYR A O 1
ATOM 2607 N N . ASN A 1 351 ? 33.399 -20.879 -32.954 1.00 43.38 365 ASN A N 1
ATOM 2608 C CA . ASN A 1 351 ? 34.699 -20.344 -33.287 1.00 44.55 365 ASN A CA 1
ATOM 2609 C C . ASN A 1 351 ? 35.341 -21.305 -34.295 1.00 47.93 365 ASN A C 1
ATOM 2610 O O . ASN A 1 351 ? 34.652 -22.151 -34.856 1.00 48.13 365 ASN A O 1
ATOM 2615 N N . ARG A 1 352 ? 36.643 -21.158 -34.553 1.00 51.68 366 ARG A N 1
ATOM 2616 C CA . ARG A 1 352 ? 37.374 -22.054 -35.436 1.00 54.67 366 ARG A CA 1
ATOM 2617 C C . ARG A 1 352 ? 38.531 -22.730 -34.686 1.00 53.19 366 ARG A C 1
ATOM 2618 O O . ARG A 1 352 ? 39.625 -22.898 -35.222 1.00 53.08 366 ARG A O 1
ATOM 2626 N N . PHE A 1 353 ? 38.275 -23.141 -33.442 1.00 51.13 367 PHE A N 1
ATOM 2627 C CA . PHE A 1 353 ? 39.302 -23.809 -32.630 1.00 51.36 367 PHE A CA 1
ATOM 2628 C C . PHE A 1 353 ? 39.585 -25.201 -33.216 1.00 52.94 367 PHE A C 1
ATOM 2629 O O . PHE A 1 353 ? 38.662 -25.884 -33.665 1.00 52.89 367 PHE A O 1
ATOM 2637 N N . SER A 1 354 ? 40.860 -25.597 -33.225 1.00 53.32 368 SER A N 1
ATOM 2638 C CA . SER A 1 354 ? 41.273 -26.906 -33.699 1.00 55.29 368 SER A CA 1
ATOM 2639 C C . SER A 1 354 ? 41.985 -27.675 -32.570 1.00 56.99 368 SER A C 1
ATOM 2640 O O . SER A 1 354 ? 42.042 -27.205 -31.421 1.00 56.24 368 SER A O 1
ATOM 2643 N N . GLY A 1 355 ? 42.497 -28.864 -32.891 1.00 59.24 369 GLY A N 1
ATOM 2644 C CA . GLY A 1 355 ? 43.256 -29.663 -31.956 1.00 60.13 369 GLY A CA 1
ATOM 2645 C C . GLY A 1 355 ? 42.408 -30.348 -30.894 1.00 59.52 369 GLY A C 1
ATOM 2646 O O . GLY A 1 355 ? 41.181 -30.412 -30.977 1.00 56.09 369 GLY A O 1
ATOM 2647 N N . GLU A 1 356 ? 43.096 -30.844 -29.876 1.00 62.43 370 GLU A N 1
ATOM 2648 C CA . GLU A 1 356 ? 42.515 -31.697 -28.856 1.00 63.79 370 GLU A CA 1
ATOM 2649 C C . GLU A 1 356 ? 41.820 -30.845 -27.809 1.00 60.54 370 GLU A C 1
ATOM 2650 O O . GLU A 1 356 ? 42.242 -29.712 -27.537 1.00 59.28 370 GLU A O 1
ATOM 2656 N N . ILE A 1 357 ? 40.748 -31.386 -27.225 1.00 58.56 371 ILE A N 1
ATOM 2657 C CA . ILE A 1 357 ? 40.159 -30.802 -26.016 1.00 56.28 371 ILE A CA 1
ATOM 2658 C C . ILE A 1 357 ? 41.196 -31.044 -24.919 1.00 57.44 371 ILE A C 1
ATOM 2659 O O . ILE A 1 357 ? 41.682 -32.172 -24.790 1.00 59.30 371 ILE A O 1
ATOM 2664 N N . PRO A 1 358 ? 41.589 -29.989 -24.172 1.00 56.66 372 PRO A N 1
ATOM 2665 C CA . PRO A 1 358 ? 42.546 -30.135 -23.058 1.00 57.55 372 PRO A CA 1
ATOM 2666 C C . PRO A 1 358 ? 42.181 -31.276 -22.116 1.00 57.42 372 PRO A C 1
ATOM 2667 O O . PRO A 1 358 ? 41.041 -31.365 -21.671 1.00 56.92 372 PRO A O 1
ATOM 2671 N N . ALA A 1 359 ? 43.144 -32.144 -21.847 1.00 59.38 373 ALA A N 1
ATOM 2672 C CA . ALA A 1 359 ? 42.906 -33.402 -21.135 1.00 61.29 373 ALA A CA 1
ATOM 2673 C C . ALA A 1 359 ? 42.502 -33.247 -19.658 1.00 61.23 373 ALA A C 1
ATOM 2674 O O . ALA A 1 359 ? 41.816 -34.111 -19.128 1.00 62.57 373 ALA A O 1
ATOM 2676 N N . ASN A 1 360 ? 42.940 -32.173 -19.002 1.00 60.88 374 ASN A N 1
ATOM 2677 C CA . ASN A 1 360 ? 42.604 -31.920 -17.591 1.00 60.50 374 ASN A CA 1
ATOM 2678 C C . ASN A 1 360 ? 41.773 -30.665 -17.438 1.00 57.62 374 ASN A C 1
ATOM 2679 O O . ASN A 1 360 ? 41.921 -29.948 -16.445 1.00 58.57 374 ASN A O 1
ATOM 2684 N N . VAL A 1 361 ? 40.891 -30.411 -18.403 1.00 54.46 375 VAL A N 1
ATOM 2685 C CA . VAL A 1 361 ? 40.013 -29.249 -18.369 1.00 52.33 375 VAL A CA 1
ATOM 2686 C C . VAL A 1 361 ? 39.132 -29.211 -17.110 1.00 52.49 375 VAL A C 1
ATOM 2687 O O . VAL A 1 361 ? 38.801 -28.136 -16.634 1.00 51.99 375 VAL A O 1
ATOM 2691 N N . CYS A 1 362 ? 38.784 -30.383 -16.581 1.00 54.74 376 CYS A N 1
ATOM 2692 C CA . CYS A 1 362 ? 38.106 -30.528 -15.292 1.00 56.56 376 CYS A CA 1
ATOM 2693 C C . CYS A 1 362 ? 39.107 -30.936 -14.203 1.00 58.17 376 CYS A C 1
ATOM 2694 O O . CYS A 1 362 ? 38.814 -31.783 -13.360 1.00 59.84 376 CYS A O 1
ATOM 2697 N N . GLY A 1 363 ? 40.288 -30.327 -14.208 1.00 58.04 377 GLY A N 1
ATOM 2698 C CA . GLY A 1 363 ? 41.362 -30.712 -13.286 1.00 59.25 377 GLY A CA 1
ATOM 2699 C C . GLY A 1 363 ? 40.999 -30.606 -11.814 1.00 59.06 377 GLY A C 1
ATOM 2700 O O . GLY A 1 363 ? 41.437 -31.428 -11.028 1.00 60.69 377 GLY A O 1
ATOM 2701 N N . GLU A 1 364 ? 40.179 -29.612 -11.460 1.00 56.72 378 GLU A N 1
ATOM 2702 C CA . GLU A 1 364 ? 39.809 -29.349 -10.075 1.00 57.49 378 GLU A CA 1
ATOM 2703 C C . GLU A 1 364 ? 38.397 -29.817 -9.685 1.00 56.77 378 GLU A C 1
ATOM 2704 O O . GLU A 1 364 ? 37.939 -29.532 -8.582 1.00 57.29 378 GLU A O 1
ATOM 2710 N N . GLY A 1 365 ? 37.729 -30.562 -10.565 1.00 55.41 379 GLY A N 1
ATOM 2711 C CA . GLY A 1 365 ? 36.415 -31.145 -10.271 1.00 55.44 379 GLY A CA 1
ATOM 2712 C C . GLY A 1 365 ? 35.245 -30.181 -10.090 1.00 53.94 379 GLY A C 1
ATOM 2713 O O . GLY A 1 365 ? 34.294 -30.484 -9.356 1.00 54.20 379 GLY A O 1
ATOM 2714 N N . LYS A 1 366 ? 35.316 -29.032 -10.756 1.00 52.56 380 LYS A N 1
ATOM 2715 C CA . LYS A 1 366 ? 34.278 -27.997 -10.673 1.00 52.09 380 LYS A CA 1
ATOM 2716 C C . LYS A 1 366 ? 33.541 -27.742 -11.993 1.00 48.68 380 LYS A C 1
ATOM 2717 O O . LYS A 1 366 ? 32.595 -26.985 -12.002 1.00 48.90 380 LYS A O 1
ATOM 2723 N N . LEU A 1 367 ? 33.950 -28.366 -13.090 1.00 47.40 381 LEU A N 1
ATOM 2724 C CA . LEU A 1 367 ? 33.411 -28.035 -14.409 1.00 45.76 381 LEU A CA 1
ATOM 2725 C C . LEU A 1 367 ? 31.943 -28.456 -14.539 1.00 45.92 381 LEU A C 1
ATOM 2726 O O . LEU A 1 367 ? 31.616 -29.627 -14.386 1.00 46.50 381 LEU A O 1
ATOM 2731 N N . GLU A 1 368 ? 31.077 -27.477 -14.801 1.00 45.67 382 GLU A N 1
ATOM 2732 C CA . GLU A 1 368 ? 29.643 -27.696 -14.992 1.00 46.67 382 GLU A CA 1
ATOM 2733 C C . GLU A 1 368 ? 29.227 -27.583 -16.462 1.00 45.50 382 GLU A C 1
ATOM 2734 O O . GLU A 1 368 ? 28.500 -28.451 -16.961 1.00 45.45 382 GLU A O 1
ATOM 2740 N N . TYR A 1 369 ? 29.653 -26.518 -17.141 1.00 44.94 383 TYR A N 1
ATOM 2741 C CA . TYR A 1 369 ? 29.351 -26.352 -18.571 1.00 45.13 383 TYR A CA 1
ATOM 2742 C C . TYR A 1 369 ? 30.605 -26.577 -19.391 1.00 44.79 383 TYR A C 1
ATOM 2743 O O . TYR A 1 369 ? 31.605 -25.919 -19.157 1.00 46.18 383 TYR A O 1
ATOM 2752 N N . LEU A 1 370 ? 30.540 -27.505 -20.343 1.00 44.23 384 LEU A N 1
ATOM 2753 C CA . LEU A 1 370 ? 31.569 -27.659 -21.366 1.00 44.25 384 LEU A CA 1
ATOM 2754 C C . LEU A 1 370 ? 30.846 -27.578 -22.697 1.00 42.76 384 LEU A C 1
ATOM 2755 O O . LEU A 1 370 ? 30.178 -28.517 -23.108 1.00 43.15 384 LEU A O 1
ATOM 2760 N N . ILE A 1 371 ? 30.981 -26.438 -23.360 1.00 41.70 385 ILE A N 1
ATOM 2761 C CA . ILE A 1 371 ? 30.175 -26.108 -24.509 1.00 40.50 385 ILE A CA 1
ATOM 2762 C C . ILE A 1 371 ? 31.122 -25.647 -25.598 1.00 42.60 385 ILE A C 1
ATOM 2763 O O . ILE A 1 371 ? 31.700 -24.570 -25.498 1.00 43.16 385 ILE A O 1
ATOM 2768 N N . LEU A 1 372 ? 31.283 -26.486 -26.626 1.00 44.35 386 LEU A N 1
ATOM 2769 C CA . LEU A 1 372 ? 32.291 -26.296 -27.658 1.00 45.94 386 LEU A CA 1
ATOM 2770 C C . LEU A 1 372 ? 31.703 -26.438 -29.059 1.00 47.45 386 LEU A C 1
ATOM 2771 O O . LEU A 1 372 ? 32.409 -26.841 -29.982 1.00 49.29 386 LEU A O 1
ATOM 2776 N N . ILE A 1 373 ? 30.434 -26.048 -29.228 1.00 47.53 387 ILE A N 1
ATOM 2777 C CA . ILE A 1 373 ? 29.690 -26.235 -30.479 1.00 47.41 387 ILE A CA 1
ATOM 2778 C C . ILE A 1 373 ? 30.387 -25.587 -31.652 1.00 47.04 387 ILE A C 1
ATOM 2779 O O . ILE A 1 373 ? 30.812 -24.450 -31.539 1.00 45.23 387 ILE A O 1
ATOM 2784 N N . ASP A 1 374 ? 30.431 -26.287 -32.791 1.00 48.53 388 ASP A N 1
ATOM 2785 C CA . ASP A 1 374 ? 30.792 -25.684 -34.077 1.00 50.69 388 ASP A CA 1
ATOM 2786 C C . ASP A 1 374 ? 32.212 -25.130 -34.085 1.00 48.99 388 ASP A C 1
ATOM 2787 O O . ASP A 1 374 ? 32.439 -23.958 -34.365 1.00 49.19 388 ASP A O 1
ATOM 2792 N N . ASN A 1 375 ? 33.160 -25.988 -33.752 1.00 47.52 389 ASN A N 1
ATOM 2793 C CA . ASN A 1 375 ? 34.575 -25.688 -33.905 1.00 48.29 389 ASN A CA 1
ATOM 2794 C C . ASN A 1 375 ? 35.156 -26.794 -34.771 1.00 49.83 389 ASN A C 1
ATOM 2795 O O . ASN A 1 375 ? 34.405 -27.456 -35.475 1.00 50.18 389 ASN A O 1
ATOM 2800 N N . SER A 1 376 ? 36.471 -26.987 -34.753 1.00 51.53 390 SER A N 1
ATOM 2801 C CA . SER A 1 376 ? 37.093 -28.117 -35.450 1.00 53.63 390 SER A CA 1
ATOM 2802 C C . SER A 1 376 ? 37.921 -28.954 -34.498 1.00 53.44 390 SER A C 1
ATOM 2803 O O . SER A 1 376 ? 38.974 -29.448 -34.874 1.00 56.23 390 SER A O 1
ATOM 2806 N N . PHE A 1 377 ? 37.422 -29.128 -33.270 1.00 51.75 391 PHE A N 1
ATOM 2807 C CA . PHE A 1 377 ? 38.098 -29.956 -32.268 1.00 51.63 391 PHE A CA 1
ATOM 2808 C C . PHE A 1 377 ? 38.189 -31.387 -32.781 1.00 52.89 391 PHE A C 1
ATOM 2809 O O . PHE A 1 377 ? 37.195 -31.952 -33.196 1.00 53.00 391 PHE A O 1
ATOM 2817 N N . SER A 1 378 ? 39.399 -31.936 -32.801 1.00 54.98 392 SER A N 1
ATOM 2818 C CA . SER A 1 378 ? 39.657 -33.293 -33.277 1.00 57.38 392 SER A CA 1
ATOM 2819 C C . SER A 1 378 ? 40.146 -34.171 -32.126 1.00 58.30 392 SER A C 1
ATOM 2820 O O . SER A 1 378 ? 40.291 -33.699 -30.994 1.00 56.66 392 SER A O 1
ATOM 2823 N N . GLY A 1 379 ? 40.360 -35.452 -32.415 1.00 61.31 393 GLY A N 1
ATOM 2824 C CA . GLY A 1 379 ? 40.801 -36.413 -31.414 1.00 63.87 393 GLY A CA 1
ATOM 2825 C C . GLY A 1 379 ? 39.662 -36.897 -30.537 1.00 64.17 393 GLY A C 1
ATOM 2826 O O . GLY A 1 379 ? 38.507 -36.952 -30.980 1.00 65.20 393 GLY A O 1
ATOM 2827 N N . GLU A 1 380 ? 39.982 -37.224 -29.284 1.00 65.67 394 GLU A N 1
ATOM 2828 C CA . GLU A 1 380 ? 39.072 -37.942 -28.397 1.00 66.14 394 GLU A CA 1
ATOM 2829 C C . GLU A 1 380 ? 38.784 -37.195 -27.118 1.00 64.58 394 GLU A C 1
ATOM 2830 O O . GLU A 1 380 ? 39.460 -36.226 -26.788 1.00 64.14 394 GLU A O 1
ATOM 2836 N N . ILE A 1 381 ? 37.739 -37.651 -26.429 1.00 64.19 395 ILE A N 1
ATOM 2837 C CA . ILE A 1 381 ? 37.408 -37.211 -25.083 1.00 64.11 395 ILE A CA 1
ATOM 2838 C C . ILE A 1 381 ? 38.298 -38.047 -24.160 1.00 66.25 395 ILE A C 1
ATOM 2839 O O . ILE A 1 381 ? 38.296 -39.281 -24.248 1.00 66.96 395 ILE A O 1
ATOM 2844 N N . SER A 1 382 ? 39.053 -37.378 -23.287 1.00 66.30 396 SER A N 1
ATOM 2845 C CA . SER A 1 382 ? 40.013 -38.072 -22.421 1.00 68.75 396 SER A CA 1
ATOM 2846 C C . SER A 1 382 ? 39.313 -38.850 -21.313 1.00 69.79 396 SER A C 1
ATOM 2847 O O . SER A 1 382 ? 38.148 -38.576 -20.972 1.00 66.84 396 SER A O 1
ATOM 2850 N N . ASN A 1 383 ? 40.053 -39.804 -20.752 1.00 73.22 397 ASN A N 1
ATOM 2851 C CA . ASN A 1 383 ? 39.614 -40.593 -19.595 1.00 75.46 397 ASN A CA 1
ATOM 2852 C C . ASN A 1 383 ? 39.278 -39.742 -18.368 1.00 74.46 397 ASN A C 1
ATOM 2853 O O . ASN A 1 383 ? 38.395 -40.096 -17.585 1.00 75.59 397 ASN A O 1
ATOM 2858 N N . ASN A 1 384 ? 39.983 -38.625 -18.210 1.00 73.52 398 ASN A N 1
ATOM 2859 C CA . ASN A 1 384 ? 39.883 -37.792 -17.011 1.00 73.30 398 ASN A CA 1
ATOM 2860 C C . ASN A 1 384 ? 38.571 -36.997 -16.948 1.00 71.26 398 ASN A C 1
ATOM 2861 O O . ASN A 1 384 ? 38.113 -36.652 -15.852 1.00 68.99 398 ASN A O 1
ATOM 2866 N N . LEU A 1 385 ? 37.974 -36.708 -18.112 1.00 70.75 399 LEU A N 1
ATOM 2867 C CA . LEU A 1 385 ? 36.612 -36.138 -18.183 1.00 68.89 399 LEU A CA 1
ATOM 2868 C C . LEU A 1 385 ? 35.530 -37.108 -17.686 1.00 67.34 399 LEU A C 1
ATOM 2869 O O . LEU A 1 385 ? 34.467 -36.666 -17.255 1.00 66.73 399 LEU A O 1
ATOM 2874 N N . GLY A 1 386 ? 35.798 -38.410 -17.738 1.00 66.93 400 GLY A N 1
ATOM 2875 C CA . GLY A 1 386 ? 34.923 -39.406 -17.122 1.00 67.55 400 GLY A CA 1
ATOM 2876 C C . GLY A 1 386 ? 34.820 -39.293 -15.610 1.00 68.21 400 GLY A C 1
ATOM 2877 O O . GLY A 1 386 ? 33.841 -39.751 -15.018 1.00 69.23 400 GLY A O 1
ATOM 2878 N N . LYS A 1 387 ? 35.838 -38.694 -14.990 1.00 68.27 401 LYS A N 1
ATOM 2879 C CA . LYS A 1 387 ? 35.892 -38.462 -13.544 1.00 68.45 401 LYS A CA 1
ATOM 2880 C C . LYS A 1 387 ? 35.256 -37.129 -13.137 1.00 65.68 401 LYS A C 1
ATOM 2881 O O . LYS A 1 387 ? 35.220 -36.809 -11.958 1.00 66.35 401 LYS A O 1
ATOM 2887 N N . CYS A 1 388 ? 34.753 -36.361 -14.104 1.00 62.86 402 CYS A N 1
ATOM 2888 C CA . CYS A 1 388 ? 34.267 -35.003 -13.862 1.00 61.00 402 CYS A CA 1
ATOM 2889 C C . CYS A 1 388 ? 32.801 -35.001 -13.438 1.00 58.63 402 CYS A C 1
ATOM 2890 O O . CYS A 1 388 ? 31.909 -34.652 -14.211 1.00 55.69 402 CYS A O 1
ATOM 2893 N N . LYS A 1 389 ? 32.570 -35.368 -12.182 1.00 59.58 403 LYS A N 1
ATOM 2894 C CA . LYS A 1 389 ? 31.219 -35.611 -11.672 1.00 59.19 403 LYS A CA 1
ATOM 2895 C C . LYS A 1 389 ? 30.379 -34.343 -11.430 1.00 56.25 403 LYS A C 1
ATOM 2896 O O . LYS A 1 389 ? 29.199 -34.439 -11.142 1.00 56.43 403 LYS A O 1
ATOM 2902 N N . SER A 1 390 ? 30.982 -33.164 -11.566 1.00 54.30 404 SER A N 1
ATOM 2903 C CA . SER A 1 390 ? 30.269 -31.883 -11.496 1.00 52.31 404 SER A CA 1
ATOM 2904 C C . SER A 1 390 ? 29.559 -31.447 -12.807 1.00 49.82 404 SER A C 1
ATOM 2905 O O . SER A 1 390 ? 28.797 -30.492 -12.781 1.00 49.07 404 SER A O 1
ATOM 2908 N N . LEU A 1 391 ? 29.811 -32.126 -13.929 1.00 49.10 405 LEU A N 1
ATOM 2909 C CA . LEU A 1 391 ? 29.233 -31.733 -15.240 1.00 48.00 405 LEU A CA 1
ATOM 2910 C C . LEU A 1 391 ? 27.719 -31.903 -15.329 1.00 47.74 405 LEU A C 1
ATOM 2911 O O . LEU A 1 391 ? 27.197 -32.971 -15.012 1.00 48.66 405 LEU A O 1
ATOM 2916 N N . THR A 1 392 ? 27.049 -30.839 -15.774 1.00 47.06 406 THR A N 1
ATOM 2917 C CA . THR A 1 392 ? 25.596 -30.811 -15.991 1.00 47.32 406 THR A CA 1
ATOM 2918 C C . THR A 1 392 ? 25.216 -30.601 -17.457 1.00 45.42 406 THR A C 1
ATOM 2919 O O . THR A 1 392 ? 24.220 -31.154 -17.911 1.00 45.01 406 THR A O 1
ATOM 2923 N N . ARG A 1 393 ? 25.994 -29.807 -18.190 1.00 44.22 407 ARG A N 1
ATOM 2924 C CA . ARG A 1 393 ? 25.679 -29.446 -19.570 1.00 43.05 407 ARG A CA 1
ATOM 2925 C C . ARG A 1 393 ? 26.900 -29.638 -20.472 1.00 42.62 407 ARG A C 1
ATOM 2926 O O . ARG A 1 393 ? 27.854 -28.864 -20.410 1.00 43.03 407 ARG A O 1
ATOM 2934 N N . VAL A 1 394 ? 26.871 -30.681 -21.299 1.00 42.58 408 VAL A N 1
ATOM 2935 C CA . VAL A 1 394 ? 27.939 -30.954 -22.255 1.00 43.52 408 VAL A CA 1
ATOM 2936 C C . VAL A 1 394 ? 27.392 -30.831 -23.679 1.00 43.08 408 VAL A C 1
ATOM 2937 O O . VAL A 1 394 ? 26.442 -31.532 -24.039 1.00 43.97 408 VAL A O 1
ATOM 2941 N N . ARG A 1 395 ? 27.974 -29.930 -24.468 1.00 42.43 409 ARG A N 1
ATOM 2942 C CA . ARG A 1 395 ? 27.625 -29.800 -25.887 1.00 43.48 409 ARG A CA 1
ATOM 2943 C C . ARG A 1 395 ? 28.890 -29.755 -26.756 1.00 42.51 409 ARG A C 1
ATOM 2944 O O . ARG A 1 395 ? 29.568 -28.734 -26.838 1.00 41.21 409 ARG A O 1
ATOM 2952 N N . LEU A 1 396 ? 29.168 -30.873 -27.420 1.00 43.36 410 LEU A N 1
ATOM 2953 C CA . LEU A 1 396 ? 30.344 -31.035 -28.256 1.00 44.26 410 LEU A CA 1
ATOM 2954 C C . LEU A 1 396 ? 30.011 -31.135 -29.735 1.00 45.41 410 LEU A C 1
ATOM 2955 O O . LEU A 1 396 ? 30.880 -31.484 -30.537 1.00 47.38 410 LEU A O 1
ATOM 2960 N N . SER A 1 397 ? 28.780 -30.798 -30.118 1.00 44.43 411 SER A N 1
ATOM 2961 C CA . SER A 1 397 ? 28.307 -31.129 -31.454 1.00 44.96 411 SER A CA 1
ATOM 2962 C C . SER A 1 397 ? 28.910 -30.280 -32.566 1.00 44.20 411 SER A C 1
ATOM 2963 O O . SER A 1 397 ? 29.332 -29.149 -32.336 1.00 42.31 411 SER A O 1
ATOM 2966 N N . ASN A 1 398 ? 28.933 -30.872 -33.764 1.00 44.92 412 ASN A N 1
ATOM 2967 C CA A ASN A 1 398 ? 29.517 -30.275 -34.972 0.50 45.99 412 ASN A CA 1
ATOM 2968 C CA B ASN A 1 398 ? 29.512 -30.269 -34.964 0.50 45.58 412 ASN A CA 1
ATOM 2969 C C . ASN A 1 398 ? 31.002 -29.963 -34.788 1.00 46.14 412 ASN A C 1
ATOM 2970 O O . ASN A 1 398 ? 31.443 -28.824 -34.919 1.00 46.24 412 ASN A O 1
ATOM 2979 N N . ASN A 1 399 ? 31.769 -30.999 -34.489 1.00 47.45 413 ASN A N 1
ATOM 2980 C CA . ASN A 1 399 ? 33.237 -30.919 -34.413 1.00 50.01 413 ASN A CA 1
ATOM 2981 C C . ASN A 1 399 ? 33.831 -32.050 -35.258 1.00 52.80 413 ASN A C 1
ATOM 2982 O O . ASN A 1 399 ? 33.102 -32.652 -36.056 1.00 53.34 413 ASN A O 1
ATOM 2987 N N . LYS A 1 400 ? 35.141 -32.307 -35.134 1.00 55.08 414 LYS A N 1
ATOM 2988 C CA . LYS A 1 400 ? 35.790 -33.436 -35.809 1.00 58.18 414 LYS A CA 1
ATOM 2989 C C . LYS A 1 400 ? 36.191 -34.511 -34.805 1.00 57.57 414 LYS A C 1
ATOM 2990 O O . LYS A 1 400 ? 37.173 -35.216 -35.014 1.00 58.74 414 LYS A O 1
ATOM 2996 N N . LEU A 1 401 ? 35.437 -34.646 -33.715 1.00 55.48 415 LEU A N 1
ATOM 2997 C CA . LEU A 1 401 ? 35.820 -35.556 -32.626 1.00 55.86 415 LEU A CA 1
ATOM 2998 C C . LEU A 1 401 ? 35.571 -37.002 -33.030 1.00 57.54 415 LEU A C 1
ATOM 2999 O O . LEU A 1 401 ? 34.669 -37.284 -33.813 1.00 58.41 415 LEU A O 1
ATOM 3004 N N . SER A 1 402 ? 36.379 -37.910 -32.505 1.00 59.20 416 SER A N 1
ATOM 3005 C CA . SER A 1 402 ? 36.330 -39.308 -32.924 1.00 61.85 416 SER A CA 1
ATOM 3006 C C . SER A 1 402 ? 36.667 -40.261 -31.786 1.00 63.01 416 SER A C 1
ATOM 3007 O O . SER A 1 402 ? 36.844 -39.842 -30.644 1.00 61.19 416 SER A O 1
ATOM 3010 N N . GLY A 1 403 ? 36.716 -41.549 -32.107 1.00 66.89 417 GLY A N 1
ATOM 3011 C CA . GLY A 1 403 ? 37.096 -42.576 -31.152 1.00 69.97 417 GLY A CA 1
ATOM 3012 C C . GLY A 1 403 ? 35.951 -42.938 -30.232 1.00 70.36 417 GLY A C 1
ATOM 3013 O O . GLY A 1 403 ? 34.836 -42.434 -30.367 1.00 67.25 417 GLY A O 1
ATOM 3014 N N . GLN A 1 404 ? 36.238 -43.815 -29.283 1.00 74.78 418 GLN A N 1
ATOM 3015 C CA . GLN A 1 404 ? 35.232 -44.274 -28.339 1.00 76.58 418 GLN A CA 1
ATOM 3016 C C . GLN A 1 404 ? 35.112 -43.296 -27.167 1.00 74.57 418 GLN A C 1
ATOM 3017 O O . GLN A 1 404 ? 36.096 -42.697 -26.747 1.00 74.12 418 GLN A O 1
ATOM 3023 N N . ILE A 1 405 ? 33.893 -43.125 -26.658 1.00 73.78 419 ILE A N 1
ATOM 3024 C CA . ILE A 1 405 ? 33.653 -42.291 -25.478 1.00 71.67 419 ILE A CA 1
ATOM 3025 C C . ILE A 1 405 ? 34.047 -43.149 -24.267 1.00 72.96 419 ILE A C 1
ATOM 3026 O O . ILE A 1 405 ? 33.667 -44.328 -24.214 1.00 74.53 419 ILE A O 1
ATOM 3031 N N . PRO A 1 406 ? 34.802 -42.578 -23.300 1.00 72.45 420 PRO A N 1
ATOM 3032 C CA . PRO A 1 406 ? 35.117 -43.320 -22.056 1.00 74.29 420 PRO A CA 1
ATOM 3033 C C . PRO A 1 406 ? 33.873 -43.710 -21.257 1.00 73.24 420 PRO A C 1
ATOM 3034 O O . PRO A 1 406 ? 32.905 -42.948 -21.199 1.00 71.19 420 PRO A O 1
ATOM 3038 N N . HIS A 1 407 ? 33.926 -44.880 -20.635 1.00 75.39 421 HIS A N 1
ATOM 3039 C CA . HIS A 1 407 ? 32.750 -45.516 -20.029 1.00 76.28 421 HIS A CA 1
ATOM 3040 C C . HIS A 1 407 ? 32.155 -44.694 -18.880 1.00 73.06 421 HIS A C 1
ATOM 3041 O O . HIS A 1 407 ? 30.931 -44.588 -18.746 1.00 71.30 421 HIS A O 1
ATOM 3048 N N . GLY A 1 408 ? 33.022 -44.100 -18.071 1.00 71.51 422 GLY A N 1
ATOM 3049 C CA . GLY A 1 408 ? 32.599 -43.270 -16.952 1.00 70.12 422 GLY A CA 1
ATOM 3050 C C . GLY A 1 408 ? 31.887 -41.990 -17.339 1.00 66.36 422 GLY A C 1
ATOM 3051 O O . GLY A 1 408 ? 31.104 -41.462 -16.548 1.00 65.46 422 GLY A O 1
ATOM 3052 N N . PHE A 1 409 ? 32.169 -41.490 -18.541 1.00 64.71 423 PHE A N 1
ATOM 3053 C CA . PHE A 1 409 ? 31.539 -40.266 -19.073 1.00 62.46 423 PHE A CA 1
ATOM 3054 C C . PHE A 1 409 ? 30.019 -40.395 -19.252 1.00 59.98 423 PHE A C 1
ATOM 3055 O O . PHE A 1 409 ? 29.269 -39.468 -18.937 1.00 57.03 423 PHE A O 1
ATOM 3063 N N . TRP A 1 410 ? 29.586 -41.555 -19.737 1.00 60.35 424 TRP A N 1
ATOM 3064 C CA . TRP A 1 410 ? 28.161 -41.863 -19.893 1.00 59.66 424 TRP A CA 1
ATOM 3065 C C . TRP A 1 410 ? 27.395 -41.905 -18.575 1.00 59.60 424 TRP A C 1
ATOM 3066 O O . TRP A 1 410 ? 26.203 -41.618 -18.555 1.00 58.86 424 TRP A O 1
ATOM 3077 N N . GLY A 1 411 ? 28.065 -42.288 -17.493 1.00 61.29 425 GLY A N 1
ATOM 3078 C CA . GLY A 1 411 ? 27.426 -42.436 -16.176 1.00 63.09 425 GLY A CA 1
ATOM 3079 C C . GLY A 1 411 ? 27.600 -41.279 -15.199 1.00 62.19 425 GLY A C 1
ATOM 3080 O O . GLY A 1 411 ? 27.469 -41.485 -13.995 1.00 63.74 425 GLY A O 1
ATOM 3081 N N . LEU A 1 412 ? 27.882 -40.072 -15.702 1.00 59.75 426 LEU A N 1
ATOM 3082 C CA . LEU A 1 412 ? 28.107 -38.907 -14.834 1.00 58.95 426 LEU A CA 1
ATOM 3083 C C . LEU A 1 412 ? 26.803 -38.518 -14.146 1.00 58.05 426 LEU A C 1
ATOM 3084 O O . LEU A 1 412 ? 25.790 -38.339 -14.814 1.00 57.87 426 LEU A O 1
ATOM 3089 N N . PRO A 1 413 ? 26.825 -38.375 -12.815 1.00 58.77 427 PRO A N 1
ATOM 3090 C CA . PRO A 1 413 ? 25.603 -38.340 -12.000 1.00 59.50 427 PRO A CA 1
ATOM 3091 C C . PRO A 1 413 ? 24.734 -37.083 -12.072 1.00 57.93 427 PRO A C 1
ATOM 3092 O O . PRO A 1 413 ? 23.566 -37.150 -11.691 1.00 59.69 427 PRO A O 1
ATOM 3096 N N . ARG A 1 414 ? 25.298 -35.956 -12.502 1.00 56.38 428 ARG A N 1
ATOM 3097 C CA . ARG A 1 414 ? 24.558 -34.695 -12.649 1.00 54.95 428 ARG A CA 1
ATOM 3098 C C . ARG A 1 414 ? 24.352 -34.257 -14.100 1.00 51.47 428 ARG A C 1
ATOM 3099 O O . ARG A 1 414 ? 23.695 -33.252 -14.354 1.00 49.21 428 ARG A O 1
ATOM 3107 N N . LEU A 1 415 ? 24.911 -35.008 -15.042 1.00 51.22 429 LEU A N 1
ATOM 3108 C CA . LEU A 1 415 ? 24.866 -34.665 -16.463 1.00 50.17 429 LEU A CA 1
ATOM 3109 C C . LEU A 1 415 ? 23.417 -34.664 -16.923 1.00 49.95 429 LEU A C 1
ATOM 3110 O O . LEU A 1 415 ? 22.724 -35.670 -16.792 1.00 51.23 429 LEU A O 1
ATOM 3115 N N . SER A 1 416 ? 22.967 -33.511 -17.413 1.00 49.34 430 SER A N 1
ATOM 3116 C CA . SER A 1 416 ? 21.560 -33.266 -17.772 1.00 49.59 430 SER A CA 1
ATOM 3117 C C . SER A 1 416 ? 21.383 -33.286 -19.286 1.00 47.81 430 SER A C 1
ATOM 3118 O O . SER A 1 416 ? 20.559 -34.033 -19.796 1.00 48.56 430 SER A O 1
ATOM 3121 N N . LEU A 1 417 ? 22.165 -32.459 -19.981 1.00 46.67 431 LEU A N 1
ATOM 3122 C CA . LEU A 1 417 ? 22.213 -32.419 -21.440 1.00 46.29 431 LEU A CA 1
ATOM 3123 C C . LEU A 1 417 ? 23.539 -32.997 -21.894 1.00 46.28 431 LEU A C 1
ATOM 3124 O O . LEU A 1 417 ? 24.578 -32.481 -21.545 1.00 47.49 431 LEU A O 1
ATOM 3129 N N . LEU A 1 418 ? 23.484 -34.073 -22.670 1.00 47.32 432 LEU A N 1
ATOM 3130 C CA . LEU A 1 418 ? 24.651 -34.681 -23.281 1.00 48.46 432 LEU A CA 1
ATOM 3131 C C . LEU A 1 418 ? 24.441 -34.650 -24.789 1.00 48.97 432 LEU A C 1
ATOM 3132 O O . LEU A 1 418 ? 23.630 -35.410 -25.340 1.00 49.35 432 LEU A O 1
ATOM 3137 N N . GLU A 1 419 ? 25.158 -33.750 -25.445 1.00 48.13 433 GLU A N 1
ATOM 3138 C CA . GLU A 1 419 ? 25.013 -33.541 -26.869 1.00 48.14 433 GLU A CA 1
ATOM 3139 C C . GLU A 1 419 ? 26.366 -33.778 -27.527 1.00 46.78 433 GLU A C 1
ATOM 3140 O O . GLU A 1 419 ? 27.268 -32.963 -27.416 1.00 44.62 433 GLU A O 1
ATOM 3146 N N . LEU A 1 420 ? 26.478 -34.923 -28.192 1.00 47.24 434 LEU A N 1
ATOM 3147 C CA . LEU A 1 420 ? 27.679 -35.354 -28.880 1.00 48.85 434 LEU A CA 1
ATOM 3148 C C . LEU A 1 420 ? 27.477 -35.399 -30.396 1.00 49.01 434 LEU A C 1
ATOM 3149 O O . LEU A 1 420 ? 28.262 -36.020 -31.104 1.00 52.13 434 LEU A O 1
ATOM 3154 N N . SER A 1 421 ? 26.441 -34.742 -30.900 1.00 47.71 435 SER A N 1
ATOM 3155 C CA . SER A 1 421 ? 25.942 -35.044 -32.239 1.00 48.63 435 SER A CA 1
ATOM 3156 C C . SER A 1 421 ? 26.833 -34.490 -33.353 1.00 49.16 435 SER A C 1
ATOM 3157 O O . SER A 1 421 ? 27.531 -33.518 -33.168 1.00 48.64 435 SER A O 1
ATOM 3160 N N . ASP A 1 422 ? 26.828 -35.149 -34.499 1.00 51.50 436 ASP A N 1
ATOM 3161 C CA . ASP A 1 422 ? 27.595 -34.704 -35.662 1.00 54.24 436 ASP A CA 1
ATOM 3162 C C . ASP A 1 422 ? 29.122 -34.680 -35.426 1.00 53.87 436 ASP A C 1
ATOM 3163 O O . ASP A 1 422 ? 29.778 -33.636 -35.514 1.00 50.95 436 ASP A O 1
ATOM 3168 N N . ASN A 1 423 ? 29.656 -35.864 -35.135 1.00 54.28 437 ASN A N 1
ATOM 3169 C CA . ASN A 1 423 ? 31.088 -36.102 -34.997 1.00 55.22 437 ASN A CA 1
ATOM 3170 C C . ASN A 1 423 ? 31.416 -37.442 -35.693 1.00 57.42 437 ASN A C 1
ATOM 3171 O O . ASN A 1 423 ? 30.690 -37.843 -36.603 1.00 57.79 437 ASN A O 1
ATOM 3176 N N . SER A 1 424 ? 32.499 -38.121 -35.304 1.00 58.90 438 SER A N 1
ATOM 3177 C CA . SER A 1 424 ? 32.774 -39.483 -35.771 1.00 60.97 438 SER A CA 1
ATOM 3178 C C . SER A 1 424 ? 33.056 -40.409 -34.599 1.00 60.68 438 SER A C 1
ATOM 3179 O O . SER A 1 424 ? 34.033 -41.175 -34.614 1.00 64.44 438 SER A O 1
ATOM 3182 N N . PHE A 1 425 ? 32.189 -40.353 -33.595 1.00 58.03 439 PHE A N 1
ATOM 3183 C CA . PHE A 1 425 ? 32.306 -41.223 -32.426 1.00 58.09 439 PHE A CA 1
ATOM 3184 C C . PHE A 1 425 ? 31.929 -42.653 -32.793 1.00 60.89 439 PHE A C 1
ATOM 3185 O O . PHE A 1 425 ? 30.990 -42.875 -33.560 1.00 60.60 439 PHE A O 1
ATOM 3193 N N . THR A 1 426 ? 32.689 -43.605 -32.243 1.00 63.54 440 THR A N 1
ATOM 3194 C CA . THR A 1 426 ? 32.513 -45.034 -32.493 1.00 66.06 440 THR A CA 1
ATOM 3195 C C . THR A 1 426 ? 32.214 -45.757 -31.179 1.00 66.06 440 THR A C 1
ATOM 3196 O O . THR A 1 426 ? 32.192 -45.146 -30.112 1.00 62.71 440 THR A O 1
ATOM 3200 N N . GLY A 1 427 ? 31.966 -47.061 -31.284 1.00 69.00 441 GLY A N 1
ATOM 3201 C CA . GLY A 1 427 ? 31.732 -47.917 -30.132 1.00 70.46 441 GLY A CA 1
ATOM 3202 C C . GLY A 1 427 ? 30.268 -48.006 -29.769 1.00 69.29 441 GLY A C 1
ATOM 3203 O O . GLY A 1 427 ? 29.428 -47.367 -30.391 1.00 67.28 441 GLY A O 1
ATOM 3204 N N . SER A 1 428 ? 29.973 -48.810 -28.753 1.00 71.00 442 SER A N 1
ATOM 3205 C CA . SER A 1 428 ? 28.623 -48.971 -28.246 1.00 70.89 442 SER A CA 1
ATOM 3206 C C . SER A 1 428 ? 28.415 -48.163 -26.972 1.00 69.58 442 SER A C 1
ATOM 3207 O O . SER A 1 428 ? 29.373 -47.810 -26.290 1.00 70.68 442 SER A O 1
ATOM 3210 N N . ILE A 1 429 ? 27.156 -47.859 -26.670 1.00 68.45 443 ILE A N 1
ATOM 3211 C CA . ILE A 1 429 ? 26.807 -47.146 -25.448 1.00 67.73 443 ILE A CA 1
ATOM 3212 C C . ILE A 1 429 ? 26.860 -48.177 -24.322 1.00 70.19 443 ILE A C 1
ATOM 3213 O O . ILE A 1 429 ? 26.113 -49.158 -24.355 1.00 71.11 443 ILE A O 1
ATOM 3218 N N . PRO A 1 430 ? 27.736 -47.961 -23.322 1.00 71.07 444 PRO A N 1
ATOM 3219 C CA . PRO A 1 430 ? 27.969 -48.982 -22.306 1.00 74.18 444 PRO A CA 1
ATOM 3220 C C . PRO A 1 430 ? 26.895 -49.053 -21.222 1.00 74.03 444 PRO A C 1
ATOM 3221 O O . PRO A 1 430 ? 26.059 -48.163 -21.119 1.00 71.51 444 PRO A O 1
ATOM 3225 N N . LYS A 1 431 ? 26.968 -50.115 -20.418 1.00 77.50 445 LYS A N 1
ATOM 3226 C CA . LYS A 1 431 ? 26.024 -50.387 -19.325 1.00 78.48 445 LYS A CA 1
ATOM 3227 C C . LYS A 1 431 ? 26.100 -49.297 -18.243 1.00 76.06 445 LYS A C 1
ATOM 3228 O O . LYS A 1 431 ? 25.112 -49.045 -17.563 1.00 75.32 445 LYS A O 1
ATOM 3234 N N . THR A 1 432 ? 27.267 -48.654 -18.104 1.00 74.46 446 THR A N 1
ATOM 3235 C CA . THR A 1 432 ? 27.529 -47.644 -17.059 1.00 73.47 446 THR A CA 1
ATOM 3236 C C . THR A 1 432 ? 26.642 -46.382 -17.127 1.00 69.95 446 THR A C 1
ATOM 3237 O O . THR A 1 432 ? 26.631 -45.577 -16.200 1.00 68.31 446 THR A O 1
ATOM 3241 N N . ILE A 1 433 ? 25.902 -46.216 -18.219 1.00 68.44 447 ILE A N 1
ATOM 3242 C CA . ILE A 1 433 ? 24.900 -45.155 -18.334 1.00 66.21 447 ILE A CA 1
ATOM 3243 C C . ILE A 1 433 ? 23.770 -45.202 -17.277 1.00 65.97 447 ILE A C 1
ATOM 3244 O O . ILE A 1 433 ? 23.055 -44.223 -17.153 1.00 62.95 447 ILE A O 1
ATOM 3249 N N . ILE A 1 434 ? 23.622 -46.300 -16.515 1.00 68.99 448 ILE A N 1
ATOM 3250 C CA . ILE A 1 434 ? 22.737 -46.320 -15.320 1.00 71.61 448 ILE A CA 1
ATOM 3251 C C . ILE A 1 434 ? 23.021 -45.143 -14.382 1.00 69.26 448 ILE A C 1
ATOM 3252 O O . ILE A 1 434 ? 22.096 -44.615 -13.756 1.00 69.26 448 ILE A O 1
ATOM 3257 N N . GLY A 1 435 ? 24.293 -44.763 -14.271 1.00 66.98 449 GLY A N 1
ATOM 3258 C CA . GLY A 1 435 ? 24.712 -43.673 -13.401 1.00 66.34 449 GLY A CA 1
ATOM 3259 C C . GLY A 1 435 ? 24.130 -42.298 -13.665 1.00 63.75 449 GLY A C 1
ATOM 3260 O O . GLY A 1 435 ? 24.022 -41.503 -12.733 1.00 63.00 449 GLY A O 1
ATOM 3261 N N . ALA A 1 436 ? 23.750 -42.018 -14.917 1.00 62.10 450 ALA A N 1
ATOM 3262 C CA . ALA A 1 436 ? 23.294 -40.678 -15.330 1.00 60.09 450 ALA A CA 1
ATOM 3263 C C . ALA A 1 436 ? 21.829 -40.405 -14.974 1.00 60.31 450 ALA A C 1
ATOM 3264 O O . ALA A 1 436 ? 20.976 -40.261 -15.854 1.00 58.68 450 ALA A O 1
ATOM 3266 N N . LYS A 1 437 ? 21.579 -40.282 -13.672 1.00 61.83 451 LYS A N 1
ATOM 3267 C CA . LYS A 1 437 ? 20.231 -40.225 -13.102 1.00 63.12 451 LYS A CA 1
ATOM 3268 C C . LYS A 1 437 ? 19.514 -38.885 -13.316 1.00 60.92 451 LYS A C 1
ATOM 3269 O O . LYS A 1 437 ? 18.295 -38.819 -13.134 1.00 61.52 451 LYS A O 1
ATOM 3271 N N . ASN A 1 438 ? 20.259 -37.831 -13.664 1.00 58.87 452 ASN A N 1
ATOM 3272 C CA . ASN A 1 438 ? 19.678 -36.527 -14.030 1.00 56.92 452 ASN A CA 1
ATOM 3273 C C . ASN A 1 438 ? 19.616 -36.280 -15.547 1.00 53.00 452 ASN A C 1
ATOM 3274 O O . ASN A 1 438 ? 19.181 -35.215 -15.971 1.00 51.66 452 ASN A O 1
ATOM 3279 N N . LEU A 1 439 ? 20.020 -37.257 -16.356 1.00 52.20 453 LEU A N 1
ATOM 3280 C CA . LEU A 1 439 ? 20.039 -37.107 -17.819 1.00 50.54 453 LEU A CA 1
ATOM 3281 C C . LEU A 1 439 ? 18.618 -36.943 -18.355 1.00 50.04 453 LEU A C 1
ATOM 3282 O O . LEU A 1 439 ? 17.754 -37.784 -18.103 1.00 52.55 453 LEU A O 1
ATOM 3287 N N . SER A 1 440 ? 18.371 -35.830 -19.033 1.00 47.60 454 SER A N 1
ATOM 3288 C CA . SER A 1 440 ? 17.053 -35.538 -19.590 1.00 47.26 454 SER A CA 1
ATOM 3289 C C . SER A 1 440 ? 17.056 -35.329 -21.106 1.00 45.55 454 SER A C 1
ATOM 3290 O O . SER A 1 440 ? 16.000 -35.343 -21.729 1.00 44.57 454 SER A O 1
ATOM 3293 N N . ASN A 1 441 ? 18.233 -35.183 -21.696 1.00 45.27 455 ASN A N 1
ATOM 3294 C CA . ASN A 1 441 ? 18.352 -34.812 -23.096 1.00 44.83 455 ASN A CA 1
ATOM 3295 C C . ASN A 1 441 ? 19.612 -35.438 -23.682 1.00 45.62 455 ASN A C 1
ATOM 3296 O O . ASN A 1 441 ? 20.727 -34.930 -23.461 1.00 46.40 455 ASN A O 1
ATOM 3301 N N . LEU A 1 442 ? 19.433 -36.561 -24.386 1.00 45.69 456 LEU A N 1
ATOM 3302 C CA . LEU A 1 442 ? 20.540 -37.279 -25.007 1.00 46.34 456 LEU A CA 1
ATOM 3303 C C . LEU A 1 442 ? 20.540 -37.052 -26.519 1.00 46.81 456 LEU A C 1
ATOM 3304 O O . LEU A 1 442 ? 19.617 -37.491 -27.216 1.00 47.18 456 LEU A O 1
ATOM 3309 N N . ARG A 1 443 ? 21.574 -36.368 -27.013 1.00 46.76 457 ARG A N 1
ATOM 3310 C CA . ARG A 1 443 ? 21.696 -36.027 -28.432 1.00 47.52 457 ARG A CA 1
ATOM 3311 C C . ARG A 1 443 ? 22.984 -36.584 -29.012 1.00 48.63 457 ARG A C 1
ATOM 3312 O O . ARG A 1 443 ? 24.052 -36.035 -28.802 1.00 49.66 457 ARG A O 1
ATOM 3320 N N . ILE A 1 444 ? 22.870 -37.685 -29.743 1.00 49.82 458 ILE A N 1
ATOM 3321 C CA . ILE A 1 444 ? 24.028 -38.396 -30.254 1.00 50.52 458 ILE A CA 1
ATOM 3322 C C . ILE A 1 444 ? 23.871 -38.727 -31.745 1.00 50.98 458 ILE A C 1
ATOM 3323 O O . ILE A 1 444 ? 24.515 -39.647 -32.245 1.00 52.84 458 ILE A O 1
ATOM 3328 N N . SER A 1 445 ? 23.059 -37.942 -32.454 1.00 49.33 459 SER A N 1
ATOM 3329 C CA . SER A 1 445 ? 22.819 -38.156 -33.884 1.00 50.26 459 SER A CA 1
ATOM 3330 C C . SER A 1 445 ? 24.071 -37.939 -34.719 1.00 51.25 459 SER A C 1
ATOM 3331 O O . SER A 1 445 ? 25.001 -37.261 -34.287 1.00 50.67 459 SER A O 1
ATOM 3334 N N . LYS A 1 446 ? 24.071 -38.506 -35.923 1.00 52.95 460 LYS A N 1
ATOM 3335 C CA . LYS A 1 446 ? 25.136 -38.315 -36.904 1.00 54.49 460 LYS A CA 1
ATOM 3336 C C . LYS A 1 446 ? 26.500 -38.675 -36.320 1.00 54.07 460 LYS A C 1
ATOM 3337 O O . LYS A 1 446 ? 27.382 -37.833 -36.190 1.00 52.76 460 LYS A O 1
ATOM 3343 N N . ASN A 1 447 ? 26.649 -39.935 -35.944 1.00 54.85 461 ASN A N 1
ATOM 3344 C CA . ASN A 1 447 ? 27.919 -40.462 -35.443 1.00 55.78 461 ASN A CA 1
ATOM 3345 C C . ASN A 1 447 ? 28.116 -41.868 -36.026 1.00 58.64 461 ASN A C 1
ATOM 3346 O O . ASN A 1 447 ? 27.531 -42.180 -37.052 1.00 59.30 461 ASN A O 1
ATOM 3351 N N . ARG A 1 448 ? 28.984 -42.684 -35.437 1.00 61.30 462 ARG A N 1
ATOM 3352 C CA . ARG A 1 448 ? 29.159 -44.062 -35.874 1.00 64.99 462 ARG A CA 1
ATOM 3353 C C . ARG A 1 448 ? 29.026 -45.003 -34.685 1.00 64.04 462 ARG A C 1
ATOM 3354 O O . ARG A 1 448 ? 29.728 -46.003 -34.595 1.00 66.87 462 ARG A O 1
ATOM 3362 N N . PHE A 1 449 ? 28.101 -44.680 -33.783 1.00 61.17 463 PHE A N 1
ATOM 3363 C CA . PHE A 1 449 ? 27.801 -45.536 -32.636 1.00 60.91 463 PHE A CA 1
ATOM 3364 C C . PHE A 1 449 ? 27.214 -46.859 -33.114 1.00 62.53 463 PHE A C 1
ATOM 3365 O O . PHE A 1 449 ? 26.472 -46.886 -34.084 1.00 63.64 463 PHE A O 1
ATOM 3373 N N . SER A 1 450 ? 27.555 -47.945 -32.430 1.00 64.32 464 SER A N 1
ATOM 3374 C CA . SER A 1 450 ? 27.234 -49.304 -32.884 1.00 66.98 464 SER A CA 1
ATOM 3375 C C . SER A 1 450 ? 26.720 -50.174 -31.726 1.00 67.38 464 SER A C 1
ATOM 3376 O O . SER A 1 450 ? 26.573 -49.695 -30.606 1.00 65.00 464 SER A O 1
ATOM 3379 N N . GLY A 1 451 ? 26.406 -51.438 -32.012 1.00 70.00 465 GLY A N 1
ATOM 3380 C CA . GLY A 1 451 ? 25.875 -52.353 -31.007 1.00 71.25 465 GLY A CA 1
ATOM 3381 C C . GLY A 1 451 ? 24.429 -52.052 -30.662 1.00 70.11 465 GLY A C 1
ATOM 3382 O O . GLY A 1 451 ? 23.779 -51.218 -31.303 1.00 67.23 465 GLY A O 1
ATOM 3383 N N . SER A 1 452 ? 23.923 -52.743 -29.644 1.00 72.01 466 SER A N 1
ATOM 3384 C CA . SER A 1 452 ? 22.553 -52.537 -29.172 1.00 71.17 466 SER A CA 1
ATOM 3385 C C . SER A 1 452 ? 22.438 -51.277 -28.345 1.00 69.35 466 SER A C 1
ATOM 3386 O O . SER A 1 452 ? 23.384 -50.887 -27.667 1.00 69.71 466 SER A O 1
ATOM 3389 N N . ILE A 1 453 ? 21.268 -50.648 -28.402 1.00 68.82 467 ILE A N 1
ATOM 3390 C CA . ILE A 1 453 ? 20.897 -49.607 -27.445 1.00 67.10 467 ILE A CA 1
ATOM 3391 C C . ILE A 1 453 ? 20.807 -50.381 -26.125 1.00 68.73 467 ILE A C 1
ATOM 3392 O O . ILE A 1 453 ? 20.027 -51.321 -26.041 1.00 69.86 467 ILE A O 1
ATOM 3397 N N . PRO A 1 454 ? 21.625 -50.029 -25.109 1.00 69.29 468 PRO A N 1
ATOM 3398 C CA . PRO A 1 454 ? 21.597 -50.821 -23.871 1.00 71.34 468 PRO A CA 1
ATOM 3399 C C . PRO A 1 454 ? 20.285 -50.658 -23.094 1.00 71.48 468 PRO A C 1
ATOM 3400 O O . PRO A 1 454 ? 19.720 -49.565 -23.060 1.00 69.64 468 PRO A O 1
ATOM 3404 N N . ASN A 1 455 ? 19.827 -51.738 -22.467 1.00 74.85 469 ASN A N 1
ATOM 3405 C CA . ASN A 1 455 ? 18.565 -51.744 -21.710 1.00 77.10 469 ASN A CA 1
ATOM 3406 C C . ASN A 1 455 ? 18.566 -50.797 -20.498 1.00 75.82 469 ASN A C 1
ATOM 3407 O O . ASN A 1 455 ? 17.507 -50.452 -19.978 1.00 75.39 469 ASN A O 1
ATOM 3412 N N . GLU A 1 456 ? 19.757 -50.379 -20.070 1.00 75.33 470 GLU A N 1
ATOM 3413 C CA . GLU A 1 456 ? 19.942 -49.498 -18.919 1.00 74.73 470 GLU A CA 1
ATOM 3414 C C . GLU A 1 456 ? 19.444 -48.055 -19.132 1.00 71.63 470 GLU A C 1
ATOM 3415 O O . GLU A 1 456 ? 19.249 -47.334 -18.157 1.00 70.56 470 GLU A O 1
ATOM 3421 N N . ILE A 1 457 ? 19.249 -47.634 -20.385 1.00 69.50 471 ILE A N 1
ATOM 3422 C CA . ILE A 1 457 ? 18.639 -46.324 -20.684 1.00 67.75 471 ILE A CA 1
ATOM 3423 C C . ILE A 1 457 ? 17.188 -46.262 -20.184 1.00 67.36 471 ILE A C 1
ATOM 3424 O O . ILE A 1 457 ? 16.718 -45.209 -19.751 1.00 65.38 471 ILE A O 1
ATOM 3429 N N . GLY A 1 458 ? 16.498 -47.396 -20.214 1.00 68.77 472 GLY A N 1
ATOM 3430 C CA . GLY A 1 458 ? 15.121 -47.478 -19.744 1.00 69.65 472 GLY A CA 1
ATOM 3431 C C . GLY A 1 458 ? 14.900 -47.301 -18.258 1.00 70.78 472 GLY A C 1
ATOM 3432 O O . GLY A 1 458 ? 13.767 -47.103 -17.831 1.00 70.92 472 GLY A O 1
ATOM 3433 N N . SER A 1 459 ? 15.967 -47.392 -17.467 1.00 72.26 473 SER A N 1
ATOM 3434 C CA . SER A 1 459 ? 15.885 -47.160 -16.022 1.00 75.59 473 SER A CA 1
ATOM 3435 C C . SER A 1 459 ? 16.155 -45.697 -15.626 1.00 73.42 473 SER A C 1
ATOM 3436 O O . SER A 1 459 ? 16.171 -45.379 -14.434 1.00 75.70 473 SER A O 1
ATOM 3439 N N . LEU A 1 460 ? 16.350 -44.818 -16.614 1.00 69.93 474 LEU A N 1
ATOM 3440 C CA . LEU A 1 460 ? 16.562 -43.390 -16.380 1.00 67.74 474 LEU A CA 1
ATOM 3441 C C . LEU A 1 460 ? 15.242 -42.617 -16.506 1.00 68.46 474 LEU A C 1
ATOM 3442 O O . LEU A 1 460 ? 14.966 -42.000 -17.529 1.00 67.29 474 LEU A O 1
ATOM 3447 N N . ASN A 1 461 ? 14.458 -42.638 -15.429 1.00 71.84 475 ASN A N 1
ATOM 3448 C CA . ASN A 1 461 ? 13.078 -42.102 -15.378 1.00 72.25 475 ASN A CA 1
ATOM 3449 C C . ASN A 1 461 ? 12.892 -40.679 -15.914 1.00 69.38 475 ASN A C 1
ATOM 3450 O O . ASN A 1 461 ? 11.832 -40.366 -16.445 1.00 69.18 475 ASN A O 1
ATOM 3455 N N . GLY A 1 462 ? 13.897 -39.820 -15.749 1.00 67.41 476 GLY A N 1
ATOM 3456 C CA . GLY A 1 462 ? 13.790 -38.399 -16.109 1.00 64.99 476 GLY A CA 1
ATOM 3457 C C . GLY A 1 462 ? 14.179 -38.011 -17.528 1.00 62.38 476 GLY A C 1
ATOM 3458 O O . GLY A 1 462 ? 14.289 -36.818 -17.814 1.00 61.28 476 GLY A O 1
ATOM 3459 N N . ILE A 1 463 ? 14.394 -38.988 -18.415 1.00 61.09 477 ILE A N 1
ATOM 3460 C CA . ILE A 1 463 ? 14.726 -38.702 -19.811 1.00 58.63 477 ILE A CA 1
ATOM 3461 C C . ILE A 1 463 ? 13.494 -38.190 -20.554 1.00 55.98 477 ILE A C 1
ATOM 3462 O O . ILE A 1 463 ? 12.426 -38.772 -20.449 1.00 55.13 477 ILE A O 1
ATOM 3467 N N . ILE A 1 464 ? 13.692 -37.096 -21.295 1.00 53.56 478 ILE A N 1
ATOM 3468 C CA . ILE A 1 464 ? 12.658 -36.422 -22.072 1.00 53.14 478 ILE A CA 1
ATOM 3469 C C . ILE A 1 464 ? 12.909 -36.513 -23.590 1.00 52.25 478 ILE A C 1
ATOM 3470 O O . ILE A 1 464 ? 11.964 -36.648 -24.344 1.00 52.41 478 ILE A O 1
ATOM 3475 N N . GLU A 1 465 ? 14.163 -36.448 -24.028 1.00 52.84 479 GLU A N 1
ATOM 3476 C CA . GLU A 1 465 ? 14.524 -36.630 -25.433 1.00 53.32 479 GLU A CA 1
ATOM 3477 C C . GLU A 1 465 ? 15.662 -37.645 -25.598 1.00 52.04 479 GLU A C 1
ATOM 3478 O O . GLU A 1 465 ? 16.642 -37.591 -24.872 1.00 52.47 479 GLU A O 1
ATOM 3484 N N . ILE A 1 466 ? 15.512 -38.558 -26.557 1.00 50.97 480 ILE A N 1
ATOM 3485 C CA . ILE A 1 466 ? 16.584 -39.411 -27.054 1.00 50.25 480 ILE A CA 1
ATOM 3486 C C . ILE A 1 466 ? 16.628 -39.213 -28.556 1.00 50.92 480 ILE A C 1
ATOM 3487 O O . ILE A 1 466 ? 15.652 -39.483 -29.253 1.00 52.58 480 ILE A O 1
ATOM 3492 N N . SER A 1 467 ? 17.766 -38.759 -29.053 1.00 51.13 481 SER A N 1
ATOM 3493 C CA . SER A 1 467 ? 17.932 -38.433 -30.456 1.00 50.93 481 SER A CA 1
ATOM 3494 C C . SER A 1 467 ? 19.263 -39.039 -30.920 1.00 51.85 481 SER A C 1
ATOM 3495 O O . SER A 1 467 ? 20.353 -38.480 -30.679 1.00 51.77 481 SER A O 1
ATOM 3498 N N . GLY A 1 468 ? 19.159 -40.195 -31.572 1.00 52.49 482 GLY A N 1
ATOM 3499 C CA . GLY A 1 468 ? 20.317 -40.959 -32.015 1.00 52.80 482 GLY A CA 1
ATOM 3500 C C . GLY A 1 468 ? 20.213 -41.435 -33.438 1.00 53.18 482 GLY A C 1
ATOM 3501 O O . GLY A 1 468 ? 20.660 -42.531 -33.744 1.00 54.51 482 GLY A O 1
ATOM 3502 N N . ALA A 1 469 ? 19.664 -40.595 -34.314 1.00 52.63 483 ALA A N 1
ATOM 3503 C CA . ALA A 1 469 ? 19.549 -40.920 -35.746 1.00 54.05 483 ALA A CA 1
ATOM 3504 C C . ALA A 1 469 ? 20.908 -40.930 -36.445 1.00 54.65 483 ALA A C 1
ATOM 3505 O O . ALA A 1 469 ? 21.855 -40.358 -35.947 1.00 54.74 483 ALA A O 1
ATOM 3507 N N . GLU A 1 470 ? 20.995 -41.593 -37.593 1.00 56.96 484 GLU A N 1
ATOM 3508 C CA . GLU A 1 470 ? 22.222 -41.602 -38.424 1.00 58.76 484 GLU A CA 1
ATOM 3509 C C . GLU A 1 470 ? 23.440 -42.135 -37.647 1.00 58.41 484 GLU A C 1
ATOM 3510 O O . GLU A 1 470 ? 24.444 -41.452 -37.464 1.00 56.19 484 GLU A O 1
ATOM 3516 N N . ASN A 1 471 ? 23.290 -43.373 -37.189 1.00 59.60 485 ASN A N 1
ATOM 3517 C CA . ASN A 1 471 ? 24.322 -44.124 -36.501 1.00 60.75 485 ASN A CA 1
ATOM 3518 C C . ASN A 1 471 ? 24.349 -45.546 -37.078 1.00 63.89 485 ASN A C 1
ATOM 3519 O O . ASN A 1 471 ? 23.785 -45.781 -38.151 1.00 65.35 485 ASN A O 1
ATOM 3524 N N . ASP A 1 472 ? 25.030 -46.475 -36.402 1.00 65.81 486 ASP A N 1
ATOM 3525 C CA . ASP A 1 472 ? 25.016 -47.886 -36.772 1.00 68.85 486 ASP A CA 1
ATOM 3526 C C . ASP A 1 472 ? 24.492 -48.777 -35.645 1.00 67.28 486 ASP A C 1
ATOM 3527 O O . ASP A 1 472 ? 24.987 -49.890 -35.445 1.00 69.59 486 ASP A O 1
ATOM 3532 N N . PHE A 1 473 ? 23.469 -48.298 -34.933 1.00 63.02 487 PHE A N 1
ATOM 3533 C CA . PHE A 1 473 ? 22.844 -49.088 -33.879 1.00 62.22 487 PHE A CA 1
ATOM 3534 C C . PHE A 1 473 ? 22.148 -50.290 -34.489 1.00 64.60 487 PHE A C 1
ATOM 3535 O O . PHE A 1 473 ? 21.492 -50.176 -35.522 1.00 64.17 487 PHE A O 1
ATOM 3543 N N . SER A 1 474 ? 22.305 -51.441 -33.842 1.00 67.63 488 SER A N 1
ATOM 3544 C CA . SER A 1 474 ? 21.714 -52.699 -34.302 1.00 70.75 488 SER A CA 1
ATOM 3545 C C . SER A 1 474 ? 20.958 -53.363 -33.146 1.00 71.41 488 SER A C 1
ATOM 3546 O O . SER A 1 474 ? 20.834 -52.782 -32.064 1.00 69.88 488 SER A O 1
ATOM 3549 N N . GLY A 1 475 ? 20.421 -54.554 -33.393 1.00 74.60 489 GLY A N 1
ATOM 3550 C CA . GLY A 1 475 ? 19.647 -55.278 -32.400 1.00 75.98 489 GLY A CA 1
ATOM 3551 C C . GLY A 1 475 ? 18.250 -54.704 -32.260 1.00 75.08 489 GLY A C 1
ATOM 3552 O O . GLY A 1 475 ? 17.794 -53.908 -33.092 1.00 71.94 489 GLY A O 1
ATOM 3553 N N . GLU A 1 476 ? 17.573 -55.119 -31.195 1.00 76.94 490 GLU A N 1
ATOM 3554 C CA . GLU A 1 476 ? 16.209 -54.699 -30.934 1.00 76.63 490 GLU A CA 1
ATOM 3555 C C . GLU A 1 476 ? 16.165 -53.377 -30.196 1.00 73.28 490 GLU A C 1
ATOM 3556 O O . GLU A 1 476 ? 17.151 -52.946 -29.610 1.00 74.00 490 GLU A O 1
ATOM 3562 N N . ILE A 1 477 ? 15.004 -52.741 -30.240 1.00 71.67 491 ILE A N 1
ATOM 3563 C CA . ILE A 1 477 ? 14.689 -51.610 -29.373 1.00 69.59 491 ILE A CA 1
ATOM 3564 C C . ILE A 1 477 ? 14.423 -52.218 -27.999 1.00 70.47 491 ILE A C 1
ATOM 3565 O O . ILE A 1 477 ? 13.554 -53.074 -27.883 1.00 70.78 491 ILE A O 1
ATOM 3570 N N . PRO A 1 478 ? 15.174 -51.795 -26.959 1.00 70.80 492 PRO A N 1
ATOM 3571 C CA . PRO A 1 478 ? 14.917 -52.296 -25.596 1.00 72.65 492 PRO A CA 1
ATOM 3572 C C . PRO A 1 478 ? 13.473 -52.108 -25.132 1.00 72.86 492 PRO A C 1
ATOM 3573 O O . PRO A 1 478 ? 12.908 -51.042 -25.320 1.00 71.84 492 PRO A O 1
ATOM 3577 N N . GLU A 1 479 ? 12.900 -53.139 -24.521 1.00 76.17 493 GLU A N 1
ATOM 3578 C CA . GLU A 1 479 ? 11.532 -53.087 -23.982 1.00 78.00 493 GLU A CA 1
ATOM 3579 C C . GLU A 1 479 ? 11.421 -52.055 -22.848 1.00 75.54 493 GLU A C 1
ATOM 3580 O O . GLU A 1 479 ? 10.355 -51.492 -22.614 1.00 75.07 493 GLU A O 1
ATOM 3586 N N . SER A 1 480 ? 12.537 -51.812 -22.166 1.00 74.32 494 SER A N 1
ATOM 3587 C CA . SER A 1 480 ? 12.620 -50.850 -21.075 1.00 73.26 494 SER A CA 1
ATOM 3588 C C . SER A 1 480 ? 12.455 -49.390 -21.501 1.00 70.04 494 SER A C 1
ATOM 3589 O O . SER A 1 480 ? 12.141 -48.555 -20.658 1.00 70.06 494 SER A O 1
ATOM 3592 N N . LEU A 1 481 ? 12.653 -49.072 -22.783 1.00 67.97 495 LEU A N 1
ATOM 3593 C CA . LEU A 1 481 ? 12.360 -47.725 -23.299 1.00 65.62 495 LEU A CA 1
ATOM 3594 C C . LEU A 1 481 ? 10.895 -47.317 -23.141 1.00 65.59 495 LEU A C 1
ATOM 3595 O O . LEU A 1 481 ? 10.592 -46.138 -23.074 1.00 64.96 495 LEU A O 1
ATOM 3600 N N . VAL A 1 482 ? 9.998 -48.289 -23.089 1.00 67.91 496 VAL A N 1
ATOM 3601 C CA . VAL A 1 482 ? 8.584 -48.038 -22.823 1.00 69.73 496 VAL A CA 1
ATOM 3602 C C . VAL A 1 482 ? 8.318 -47.639 -21.359 1.00 71.54 496 VAL A C 1
ATOM 3603 O O . VAL A 1 482 ? 7.290 -47.029 -21.069 1.00 73.55 496 VAL A O 1
ATOM 3607 N N . LYS A 1 483 ? 9.224 -47.969 -20.438 1.00 72.41 497 LYS A N 1
ATOM 3608 C CA . LYS A 1 483 ? 9.083 -47.561 -19.025 1.00 74.12 497 LYS A CA 1
ATOM 3609 C C . LYS A 1 483 ? 9.303 -46.061 -18.794 1.00 72.17 497 LYS A C 1
ATOM 3610 O O . LYS A 1 483 ? 8.996 -45.562 -17.710 1.00 73.97 497 LYS A O 1
ATOM 3612 N N . LEU A 1 484 ? 9.851 -45.360 -19.792 1.00 69.64 498 LEU A N 1
ATOM 3613 C CA . LEU A 1 484 ? 10.146 -43.924 -19.708 1.00 67.35 498 LEU A CA 1
ATOM 3614 C C . LEU A 1 484 ? 8.880 -43.066 -19.857 1.00 66.86 498 LEU A C 1
ATOM 3615 O O . LEU A 1 484 ? 8.458 -42.733 -20.968 1.00 65.50 498 LEU A O 1
ATOM 3620 N N . LYS A 1 485 ? 8.290 -42.700 -18.721 1.00 68.46 499 LYS A N 1
ATOM 3621 C CA . LYS A 1 485 ? 6.999 -41.996 -18.689 1.00 68.04 499 LYS A CA 1
ATOM 3622 C C . LYS A 1 485 ? 7.052 -40.566 -19.205 1.00 64.05 499 LYS A C 1
ATOM 3623 O O . LYS A 1 485 ? 6.031 -40.049 -19.623 1.00 63.70 499 LYS A O 1
ATOM 3629 N N . GLN A 1 486 ? 8.224 -39.932 -19.155 1.00 61.06 500 GLN A N 1
ATOM 3630 C CA . GLN A 1 486 ? 8.386 -38.521 -19.535 1.00 58.16 500 GLN A CA 1
ATOM 3631 C C . GLN A 1 486 ? 9.073 -38.317 -20.887 1.00 53.84 500 GLN A C 1
ATOM 3632 O O . GLN A 1 486 ? 9.355 -37.190 -21.260 1.00 52.45 500 GLN A O 1
ATOM 3638 N N . LEU A 1 487 ? 9.326 -39.397 -21.621 1.00 52.01 501 LEU A N 1
ATOM 3639 C CA . LEU A 1 487 ? 9.936 -39.317 -22.946 1.00 49.67 501 LEU A CA 1
ATOM 3640 C C . LEU A 1 487 ? 8.958 -38.688 -23.952 1.00 49.18 501 LEU A C 1
ATOM 3641 O O . LEU A 1 487 ? 7.881 -39.208 -24.165 1.00 48.83 501 LEU A O 1
ATOM 3646 N N . SER A 1 488 ? 9.338 -37.547 -24.524 1.00 48.72 502 SER A N 1
ATOM 3647 C CA . SER A 1 488 ? 8.515 -36.843 -25.494 1.00 50.03 502 SER A CA 1
ATOM 3648 C C . SER A 1 488 ? 9.009 -36.935 -26.953 1.00 50.26 502 SER A C 1
ATOM 3649 O O . SER A 1 488 ? 8.212 -36.776 -27.872 1.00 48.94 502 SER A O 1
ATOM 3652 N N . ARG A 1 489 ? 10.300 -37.196 -27.157 1.00 51.37 503 ARG A N 1
ATOM 3653 C CA . ARG A 1 489 ? 10.851 -37.460 -28.485 1.00 53.07 503 ARG A CA 1
ATOM 3654 C C . ARG A 1 489 ? 11.741 -38.707 -28.467 1.00 50.95 503 ARG A C 1
ATOM 3655 O O . ARG A 1 489 ? 12.613 -38.839 -27.612 1.00 51.26 503 ARG A O 1
ATOM 3663 N N . LEU A 1 490 ? 11.519 -39.609 -29.417 1.00 48.71 504 LEU A N 1
ATOM 3664 C CA . LEU A 1 490 ? 12.425 -40.711 -29.696 1.00 47.64 504 LEU A CA 1
ATOM 3665 C C . LEU A 1 490 ? 12.683 -40.714 -31.177 1.00 48.42 504 LEU A C 1
ATOM 3666 O O . LEU A 1 490 ? 11.779 -40.996 -31.959 1.00 50.04 504 LEU A O 1
ATOM 3671 N N . ASP A 1 491 ? 13.910 -40.356 -31.563 1.00 49.33 505 ASP A N 1
ATOM 3672 C CA . ASP A 1 491 ? 14.370 -40.413 -32.954 1.00 49.88 505 ASP A CA 1
ATOM 3673 C C . ASP A 1 491 ? 15.566 -41.366 -33.032 1.00 50.25 505 ASP A C 1
ATOM 3674 O O . ASP A 1 491 ? 16.694 -40.990 -32.721 1.00 49.26 505 ASP A O 1
ATOM 3679 N N . LEU A 1 492 ? 15.293 -42.600 -33.450 1.00 51.54 506 LEU A N 1
ATOM 3680 C CA . LEU A 1 492 ? 16.322 -43.607 -33.713 1.00 52.82 506 LEU A CA 1
ATOM 3681 C C . LEU A 1 492 ? 16.351 -43.966 -35.205 1.00 53.26 506 LEU A C 1
ATOM 3682 O O . LEU A 1 492 ? 16.646 -45.091 -35.578 1.00 55.11 506 LEU A O 1
ATOM 3687 N N . SER A 1 493 ? 16.085 -42.984 -36.056 1.00 52.46 507 SER A N 1
ATOM 3688 C CA . SER A 1 493 ? 15.919 -43.218 -37.487 1.00 52.93 507 SER A CA 1
ATOM 3689 C C . SER A 1 493 ? 17.270 -43.360 -38.169 1.00 53.88 507 SER A C 1
ATOM 3690 O O . SER A 1 493 ? 18.264 -42.838 -37.689 1.00 52.48 507 SER A O 1
ATOM 3693 N N . LYS A 1 494 ? 17.298 -44.069 -39.292 1.00 56.62 508 LYS A N 1
ATOM 3694 C CA . LYS A 1 494 ? 18.500 -44.173 -40.128 1.00 58.40 508 LYS A CA 1
ATOM 3695 C C . LYS A 1 494 ? 19.613 -44.933 -39.364 1.00 58.70 508 LYS A C 1
ATOM 3696 O O . LYS A 1 494 ? 20.688 -44.418 -39.084 1.00 58.14 508 LYS A O 1
ATOM 3702 N N . ASN A 1 495 ? 19.289 -46.171 -39.012 1.00 60.22 509 ASN A N 1
ATOM 3703 C CA . ASN A 1 495 ? 20.154 -47.072 -38.258 1.00 61.45 509 ASN A CA 1
ATOM 3704 C C . ASN A 1 495 ? 20.016 -48.490 -38.859 1.00 64.52 509 ASN A C 1
ATOM 3705 O O . ASN A 1 495 ? 19.426 -48.650 -39.918 1.00 64.67 509 ASN A O 1
ATOM 3710 N N . GLN A 1 496 ? 20.585 -49.491 -38.189 1.00 66.81 510 GLN A N 1
ATOM 3711 C CA . GLN A 1 496 ? 20.480 -50.903 -38.573 1.00 69.85 510 GLN A CA 1
ATOM 3712 C C . GLN A 1 496 ? 19.610 -51.734 -37.609 1.00 68.98 510 GLN A C 1
ATOM 3713 O O . GLN A 1 496 ? 19.691 -52.959 -37.613 1.00 70.81 510 GLN A O 1
ATOM 3719 N N . LEU A 1 497 ? 18.814 -51.081 -36.764 1.00 66.36 511 LEU A N 1
ATOM 3720 C CA . LEU A 1 497 ? 17.907 -51.769 -35.828 1.00 66.49 511 LEU A CA 1
ATOM 3721 C C . LEU A 1 497 ? 16.990 -52.783 -36.499 1.00 68.78 511 LEU A C 1
ATOM 3722 O O . LEU A 1 497 ? 16.515 -52.566 -37.614 1.00 69.69 511 LEU A O 1
ATOM 3727 N N . SER A 1 498 ? 16.741 -53.883 -35.792 1.00 70.27 512 SER A N 1
ATOM 3728 C CA . SER A 1 498 ? 15.973 -55.014 -36.309 1.00 72.30 512 SER A CA 1
ATOM 3729 C C . SER A 1 498 ? 14.922 -55.471 -35.286 1.00 72.79 512 SER A C 1
ATOM 3730 O O . SER A 1 498 ? 14.819 -54.918 -34.191 1.00 70.45 512 SER A O 1
ATOM 3733 N N . GLY A 1 499 ? 14.121 -56.459 -35.668 1.00 75.97 513 GLY A N 1
ATOM 3734 C CA . GLY A 1 499 ? 13.096 -56.999 -34.794 1.00 77.88 513 GLY A CA 1
ATOM 3735 C C . GLY A 1 499 ? 11.886 -56.100 -34.762 1.00 78.07 513 GLY A C 1
ATOM 3736 O O . GLY A 1 499 ? 11.715 -55.255 -35.636 1.00 77.16 513 GLY A O 1
ATOM 3737 N N . GLU A 1 500 ? 11.053 -56.275 -33.742 1.00 80.71 514 GLU A N 1
ATOM 3738 C CA . GLU A 1 500 ? 9.767 -55.587 -33.658 1.00 82.36 514 GLU A CA 1
ATOM 3739 C C . GLU A 1 500 ? 9.757 -54.608 -32.508 1.00 81.32 514 GLU A C 1
ATOM 3740 O O . GLU A 1 500 ? 10.684 -54.583 -31.696 1.00 80.35 514 GLU A O 1
ATOM 3746 N N . ILE A 1 501 ? 8.708 -53.787 -32.461 1.00 81.86 515 ILE A N 1
ATOM 3747 C CA . ILE A 1 501 ? 8.535 -52.813 -31.377 1.00 81.47 515 ILE A CA 1
ATOM 3748 C C . ILE A 1 501 ? 7.533 -53.330 -30.348 1.00 83.00 515 ILE A C 1
ATOM 3749 O O . ILE A 1 501 ? 6.551 -53.974 -30.729 1.00 85.18 515 ILE A O 1
ATOM 3754 N N . PRO A 1 502 ? 7.786 -53.081 -29.044 1.00 82.81 516 PRO A N 1
ATOM 3755 C CA . PRO A 1 502 ? 6.928 -53.637 -27.975 1.00 84.77 516 PRO A CA 1
ATOM 3756 C C . PRO A 1 502 ? 5.428 -53.393 -28.172 1.00 85.19 516 PRO A C 1
ATOM 3757 O O . PRO A 1 502 ? 5.037 -52.303 -28.591 1.00 84.92 516 PRO A O 1
ATOM 3761 N N . ARG A 1 503 ? 4.613 -54.403 -27.876 1.00 86.64 517 ARG A N 1
ATOM 3762 C CA . ARG A 1 503 ? 3.160 -54.305 -28.026 1.00 87.62 517 ARG A CA 1
ATOM 3763 C C . ARG A 1 503 ? 2.507 -53.447 -26.942 1.00 86.15 517 ARG A C 1
ATOM 3764 O O . ARG A 1 503 ? 1.511 -52.773 -27.209 1.00 85.37 517 ARG A O 1
ATOM 3772 N N . GLU A 1 504 ? 3.056 -53.487 -25.730 1.00 86.02 518 GLU A N 1
ATOM 3773 C CA . GLU A 1 504 ? 2.502 -52.747 -24.592 1.00 85.80 518 GLU A CA 1
ATOM 3774 C C . GLU A 1 504 ? 3.198 -51.396 -24.501 1.00 80.92 518 GLU A C 1
ATOM 3775 O O . GLU A 1 504 ? 4.354 -51.328 -24.104 1.00 79.71 518 GLU A O 1
ATOM 3781 N N . LEU A 1 505 ? 2.481 -50.331 -24.868 1.00 78.63 519 LEU A N 1
ATOM 3782 C CA . LEU A 1 505 ? 3.046 -48.978 -25.010 1.00 74.58 519 LEU A CA 1
ATOM 3783 C C . LEU A 1 505 ? 2.419 -47.898 -24.118 1.00 73.45 519 LEU A C 1
ATOM 3784 O O . LEU A 1 505 ? 2.809 -46.746 -24.226 1.00 70.55 519 LEU A O 1
ATOM 3789 N N . ARG A 1 506 ? 1.482 -48.247 -23.236 1.00 75.43 520 ARG A N 1
ATOM 3790 C CA . ARG A 1 506 ? 0.798 -47.240 -22.401 1.00 76.38 520 ARG A CA 1
ATOM 3791 C C . ARG A 1 506 ? 1.729 -46.414 -21.509 1.00 75.11 520 ARG A C 1
ATOM 3792 O O . ARG A 1 506 ? 1.366 -45.307 -21.110 1.00 75.68 520 ARG A O 1
ATOM 3800 N N . GLY A 1 507 ? 2.913 -46.950 -21.198 1.00 63.60 521 GLY A N 1
ATOM 3801 C CA . GLY A 1 507 ? 3.965 -46.194 -20.543 1.00 62.58 521 GLY A CA 1
ATOM 3802 C C . GLY A 1 507 ? 4.379 -44.897 -21.226 1.00 60.70 521 GLY A C 1
ATOM 3803 O O . GLY A 1 507 ? 4.757 -43.947 -20.544 1.00 61.05 521 GLY A O 1
ATOM 3804 N N . TRP A 1 508 ? 4.302 -44.839 -22.561 1.00 59.24 522 TRP A N 1
ATOM 3805 C CA . TRP A 1 508 ? 4.674 -43.641 -23.329 1.00 55.97 522 TRP A CA 1
ATOM 3806 C C . TRP A 1 508 ? 3.540 -42.598 -23.362 1.00 56.92 522 TRP A C 1
ATOM 3807 O O . TRP A 1 508 ? 3.074 -42.175 -24.433 1.00 56.12 522 TRP A O 1
ATOM 3818 N N . LYS A 1 509 ? 3.122 -42.149 -22.183 1.00 59.49 523 LYS A N 1
ATOM 3819 C CA . LYS A 1 509 ? 2.002 -41.212 -22.062 1.00 59.22 523 LYS A CA 1
ATOM 3820 C C . LYS A 1 509 ? 2.355 -39.774 -22.483 1.00 55.34 523 LYS A C 1
ATOM 3821 O O . LYS A 1 509 ? 1.451 -38.969 -22.716 1.00 54.87 523 LYS A O 1
ATOM 3827 N N . ASN A 1 510 ? 3.654 -39.458 -22.558 1.00 52.22 524 ASN A N 1
ATOM 3828 C CA . ASN A 1 510 ? 4.132 -38.140 -22.997 1.00 49.71 524 ASN A CA 1
ATOM 3829 C C . ASN A 1 510 ? 4.779 -38.141 -24.392 1.00 47.56 524 ASN A C 1
ATOM 3830 O O . ASN A 1 510 ? 5.254 -37.102 -24.845 1.00 46.95 524 ASN A O 1
ATOM 3835 N N . LEU A 1 511 ? 4.800 -39.282 -25.073 1.00 47.10 525 LEU A N 1
ATOM 3836 C CA . LEU A 1 511 ? 5.521 -39.392 -26.330 1.00 46.13 525 LEU A CA 1
ATOM 3837 C C . LEU A 1 511 ? 4.791 -38.642 -27.419 1.00 45.76 525 LEU A C 1
ATOM 3838 O O . LEU A 1 511 ? 3.706 -39.015 -27.850 1.00 45.54 525 LEU A O 1
ATOM 3843 N N . ASN A 1 512 ? 5.428 -37.570 -27.847 1.00 45.96 526 ASN A N 1
ATOM 3844 C CA . ASN A 1 512 ? 4.911 -36.685 -28.854 1.00 47.07 526 ASN A CA 1
ATOM 3845 C C . ASN A 1 512 ? 5.425 -37.068 -30.255 1.00 45.35 526 ASN A C 1
ATOM 3846 O O . ASN A 1 512 ? 4.671 -37.019 -31.226 1.00 45.50 526 ASN A O 1
ATOM 3851 N N . GLU A 1 513 ? 6.680 -37.487 -30.346 1.00 45.13 527 GLU A N 1
ATOM 3852 C CA . GLU A 1 513 ? 7.311 -37.849 -31.610 1.00 45.91 527 GLU A CA 1
ATOM 3853 C C . GLU A 1 513 ? 7.963 -39.237 -31.528 1.00 45.50 527 GLU A C 1
ATOM 3854 O O . GLU A 1 513 ? 8.707 -39.535 -30.585 1.00 43.80 527 GLU A O 1
ATOM 3860 N N . LEU A 1 514 ? 7.674 -40.071 -32.527 1.00 44.25 528 LEU A N 1
ATOM 3861 C CA . LEU A 1 514 ? 8.251 -41.400 -32.658 1.00 44.01 528 LEU A CA 1
ATOM 3862 C C . LEU A 1 514 ? 8.732 -41.547 -34.072 1.00 43.90 528 LEU A C 1
ATOM 3863 O O . LEU A 1 514 ? 7.926 -41.625 -34.989 1.00 44.27 528 LEU A O 1
ATOM 3868 N N . ASN A 1 515 ? 10.052 -41.575 -34.237 1.00 44.35 529 ASN A N 1
ATOM 3869 C CA . ASN A 1 515 ? 10.668 -41.705 -35.537 1.00 45.36 529 ASN A CA 1
ATOM 3870 C C . ASN A 1 515 ? 11.636 -42.880 -35.557 1.00 47.11 529 ASN A C 1
ATOM 3871 O O . ASN A 1 515 ? 12.739 -42.801 -35.002 1.00 48.09 529 ASN A O 1
ATOM 3876 N N . LEU A 1 516 ? 11.209 -43.953 -36.222 1.00 47.60 530 LEU A N 1
ATOM 3877 C CA . LEU A 1 516 ? 11.971 -45.183 -36.352 1.00 49.27 530 LEU A CA 1
ATOM 3878 C C . LEU A 1 516 ? 12.289 -45.488 -37.820 1.00 50.34 530 LEU A C 1
ATOM 3879 O O . LEU A 1 516 ? 12.594 -46.629 -38.171 1.00 51.03 530 LEU A O 1
ATOM 3884 N N . ALA A 1 517 ? 12.266 -44.455 -38.664 1.00 49.98 531 ALA A N 1
ATOM 3885 C CA . ALA A 1 517 ? 12.374 -44.638 -40.108 1.00 50.98 531 ALA A CA 1
ATOM 3886 C C . ALA A 1 517 ? 13.773 -45.093 -40.539 1.00 53.37 531 ALA A C 1
ATOM 3887 O O . ALA A 1 517 ? 14.741 -44.891 -39.818 1.00 52.59 531 ALA A O 1
ATOM 3889 N N . ASN A 1 518 ? 13.851 -45.715 -41.718 1.00 54.86 532 ASN A N 1
ATOM 3890 C CA . ASN A 1 518 ? 15.107 -46.203 -42.296 1.00 57.09 532 ASN A CA 1
ATOM 3891 C C . ASN A 1 518 ? 15.888 -47.113 -41.343 1.00 58.76 532 ASN A C 1
ATOM 3892 O O . ASN A 1 518 ? 17.012 -46.818 -40.932 1.00 58.41 532 ASN A O 1
ATOM 3897 N N . ASN A 1 519 ? 15.248 -48.225 -40.997 1.00 59.69 533 ASN A N 1
ATOM 3898 C CA . ASN A 1 519 ? 15.821 -49.273 -40.141 1.00 60.92 533 ASN A CA 1
ATOM 3899 C C . ASN A 1 519 ? 15.516 -50.624 -40.801 1.00 63.48 533 ASN A C 1
ATOM 3900 O O . ASN A 1 519 ? 15.079 -50.659 -41.961 1.00 62.58 533 ASN A O 1
ATOM 3905 N N . HIS A 1 520 ? 15.759 -51.725 -40.090 1.00 66.73 534 HIS A N 1
ATOM 3906 C CA . HIS A 1 520 ? 15.324 -53.057 -40.540 1.00 70.31 534 HIS A CA 1
ATOM 3907 C C . HIS A 1 520 ? 14.221 -53.639 -39.633 1.00 69.53 534 HIS A C 1
ATOM 3908 O O . HIS A 1 520 ? 14.165 -54.847 -39.412 1.00 71.97 534 HIS A O 1
ATOM 3915 N N . LEU A 1 521 ? 13.333 -52.778 -39.133 1.00 66.97 535 LEU A N 1
ATOM 3916 C CA . LEU A 1 521 ? 12.294 -53.191 -38.187 1.00 67.09 535 LEU A CA 1
ATOM 3917 C C . LEU A 1 521 ? 11.190 -54.002 -38.862 1.00 68.88 535 LEU A C 1
ATOM 3918 O O . LEU A 1 521 ? 10.865 -53.779 -40.033 1.00 69.19 535 LEU A O 1
ATOM 3923 N N . SER A 1 522 ? 10.603 -54.924 -38.102 1.00 71.17 536 SER A N 1
ATOM 3924 C CA . SER A 1 522 ? 9.650 -55.910 -38.626 1.00 73.37 536 SER A CA 1
ATOM 3925 C C . SER A 1 522 ? 8.490 -56.132 -37.656 1.00 72.90 536 SER A C 1
ATOM 3926 O O . SER A 1 522 ? 8.442 -55.547 -36.575 1.00 71.86 536 SER A O 1
ATOM 3929 N N . GLY A 1 523 ? 7.552 -56.977 -38.062 1.00 74.77 537 GLY A N 1
ATOM 3930 C CA . GLY A 1 523 ? 6.384 -57.300 -37.252 1.00 75.17 537 GLY A CA 1
ATOM 3931 C C . GLY A 1 523 ? 5.254 -56.344 -37.550 1.00 72.21 537 GLY A C 1
ATOM 3932 O O . GLY A 1 523 ? 5.261 -55.655 -38.565 1.00 70.72 537 GLY A O 1
ATOM 3933 N N . GLU A 1 524 ? 4.281 -56.313 -36.652 1.00 72.75 538 GLU A N 1
ATOM 3934 C CA . GLU A 1 524 ? 3.107 -55.473 -36.798 1.00 71.91 538 GLU A CA 1
ATOM 3935 C C . GLU A 1 524 ? 3.380 -54.119 -36.202 1.00 67.95 538 GLU A C 1
ATOM 3936 O O . GLU A 1 524 ? 4.204 -53.990 -35.303 1.00 69.69 538 GLU A O 1
ATOM 3942 N N . ILE A 1 525 ? 2.683 -53.105 -36.698 1.00 65.36 539 ILE A N 1
ATOM 3943 C CA . ILE A 1 525 ? 2.597 -51.824 -35.994 1.00 62.49 539 ILE A CA 1
ATOM 3944 C C . ILE A 1 525 ? 1.639 -52.105 -34.832 1.00 63.87 539 ILE A C 1
ATOM 3945 O O . ILE A 1 525 ? 0.496 -52.503 -35.083 1.00 66.02 539 ILE A O 1
ATOM 3950 N N . PRO A 1 526 ? 2.089 -51.942 -33.569 1.00 63.25 540 PRO A N 1
ATOM 3951 C CA . PRO A 1 526 ? 1.196 -52.262 -32.449 1.00 65.00 540 PRO A CA 1
ATOM 3952 C C . PRO A 1 526 ? -0.088 -51.449 -32.457 1.00 65.04 540 PRO A C 1
ATOM 3953 O O . PRO A 1 526 ? -0.077 -50.288 -32.856 1.00 65.19 540 PRO A O 1
ATOM 3957 N N . LYS A 1 527 ? -1.181 -52.067 -32.029 1.00 67.94 541 LYS A N 1
ATOM 3958 C CA . LYS A 1 527 ? -2.475 -51.396 -31.943 1.00 67.49 541 LYS A CA 1
ATOM 3959 C C . LYS A 1 527 ? -2.468 -50.291 -30.879 1.00 65.72 541 LYS A C 1
ATOM 3960 O O . LYS A 1 527 ? -3.158 -49.281 -31.021 1.00 63.34 541 LYS A O 1
ATOM 3966 N N . GLU A 1 528 ? -1.668 -50.478 -29.827 1.00 66.19 542 GLU A N 1
ATOM 3967 C CA . GLU A 1 528 ? -1.571 -49.488 -28.758 1.00 64.78 542 GLU A CA 1
ATOM 3968 C C . GLU A 1 528 ? -0.908 -48.157 -29.171 1.00 61.32 542 GLU A C 1
ATOM 3969 O O . GLU A 1 528 ? -1.029 -47.167 -28.448 1.00 60.57 542 GLU A O 1
ATOM 3975 N N . VAL A 1 529 ? -0.244 -48.119 -30.327 1.00 58.50 543 VAL A N 1
ATOM 3976 C CA . VAL A 1 529 ? 0.253 -46.860 -30.883 1.00 55.93 543 VAL A CA 1
ATOM 3977 C C . VAL A 1 529 ? -0.892 -45.853 -31.049 1.00 55.48 543 VAL A C 1
ATOM 3978 O O . VAL A 1 529 ? -0.692 -44.657 -30.887 1.00 55.24 543 VAL A O 1
ATOM 3982 N N . GLY A 1 530 ? -2.090 -46.341 -31.342 1.00 57.46 544 GLY A N 1
ATOM 3983 C CA . GLY A 1 530 ? -3.277 -45.496 -31.451 1.00 57.81 544 GLY A CA 1
ATOM 3984 C C . GLY A 1 530 ? -3.876 -44.917 -30.178 1.00 58.74 544 GLY A C 1
ATOM 3985 O O . GLY A 1 530 ? -4.786 -44.105 -30.270 1.00 59.39 544 GLY A O 1
ATOM 3986 N N . ILE A 1 531 ? -3.405 -45.335 -29.001 1.00 61.25 545 ILE A N 1
ATOM 3987 C CA . ILE A 1 531 ? -3.924 -44.813 -27.709 1.00 62.87 545 ILE A CA 1
ATOM 3988 C C . ILE A 1 531 ? -2.907 -43.965 -26.926 1.00 60.64 545 ILE A C 1
ATOM 3989 O O . ILE A 1 531 ? -3.150 -43.610 -25.763 1.00 61.50 545 ILE A O 1
ATOM 3994 N N . LEU A 1 532 ? -1.785 -43.630 -27.563 1.00 57.34 546 LEU A N 1
ATOM 3995 C CA . LEU A 1 532 ? -0.782 -42.756 -26.956 1.00 55.45 546 LEU A CA 1
ATOM 3996 C C . LEU A 1 532 ? -1.345 -41.325 -26.949 1.00 53.43 546 LEU A C 1
ATOM 3997 O O . LEU A 1 532 ? -1.622 -40.790 -28.020 1.00 52.80 546 LEU A O 1
ATOM 4002 N N . PRO A 1 533 ? -1.536 -40.714 -25.756 1.00 52.79 547 PRO A N 1
ATOM 4003 C CA . PRO A 1 533 ? -2.322 -39.467 -25.640 1.00 51.90 547 PRO A CA 1
ATOM 4004 C C . PRO A 1 533 ? -1.849 -38.252 -26.448 1.00 49.79 547 PRO A C 1
ATOM 4005 O O . PRO A 1 533 ? -2.679 -37.460 -26.863 1.00 49.89 547 PRO A O 1
ATOM 4009 N N . VAL A 1 534 ? -0.542 -38.091 -26.639 1.00 48.63 548 VAL A N 1
ATOM 4010 C CA . VAL A 1 534 ? -0.005 -36.883 -27.291 1.00 48.26 548 VAL A CA 1
ATOM 4011 C C . VAL A 1 534 ? 0.903 -37.168 -28.491 1.00 46.28 548 VAL A C 1
ATOM 4012 O O . VAL A 1 534 ? 1.716 -36.330 -28.852 1.00 45.43 548 VAL A O 1
ATOM 4016 N N . LEU A 1 535 ? 0.733 -38.318 -29.134 1.00 45.46 549 LEU A N 1
ATOM 4017 C CA . LEU A 1 535 ? 1.549 -38.654 -30.292 1.00 44.29 549 LEU A CA 1
ATOM 4018 C C . LEU A 1 535 ? 1.018 -37.864 -31.501 1.00 43.60 549 LEU A C 1
ATOM 4019 O O . LEU A 1 535 ? -0.135 -38.018 -31.888 1.00 45.16 549 LEU A O 1
ATOM 4024 N N . ASN A 1 536 ? 1.851 -36.984 -32.049 1.00 42.18 550 ASN A N 1
ATOM 4025 C CA . ASN A 1 536 ? 1.501 -36.188 -33.227 1.00 42.37 550 ASN A CA 1
ATOM 4026 C C . ASN A 1 536 ? 2.420 -36.400 -34.448 1.00 41.19 550 ASN A C 1
ATOM 4027 O O . ASN A 1 536 ? 2.088 -35.940 -35.540 1.00 40.44 550 ASN A O 1
ATOM 4032 N N . TYR A 1 537 ? 3.551 -37.084 -34.275 1.00 40.42 551 TYR A N 1
ATOM 4033 C CA . TYR A 1 537 ? 4.510 -37.297 -35.380 1.00 40.65 551 TYR A CA 1
ATOM 4034 C C . TYR A 1 537 ? 4.944 -38.749 -35.357 1.00 41.15 551 TYR A C 1
ATOM 4035 O O . TYR A 1 537 ? 5.591 -39.180 -34.420 1.00 41.72 551 TYR A O 1
ATOM 4044 N N . LEU A 1 538 ? 4.546 -39.501 -36.374 1.00 42.21 552 LEU A N 1
ATOM 4045 C CA . LEU A 1 538 ? 4.795 -40.935 -36.424 1.00 44.10 552 LEU A CA 1
ATOM 4046 C C . LEU A 1 538 ? 5.432 -41.230 -37.765 1.00 45.32 552 LEU A C 1
ATOM 4047 O O . LEU A 1 538 ? 4.769 -41.127 -38.796 1.00 45.28 552 LEU A O 1
ATOM 4052 N N . ASP A 1 539 ? 6.732 -41.540 -37.742 1.00 47.10 553 ASP A N 1
ATOM 4053 C CA . ASP A 1 539 ? 7.458 -41.946 -38.939 1.00 47.98 553 ASP A CA 1
ATOM 4054 C C . ASP A 1 539 ? 8.023 -43.352 -38.737 1.00 48.36 553 ASP A C 1
ATOM 4055 O O . ASP A 1 539 ? 9.000 -43.529 -38.008 1.00 48.84 553 ASP A O 1
ATOM 4060 N N . LEU A 1 540 ? 7.374 -44.334 -39.375 1.00 47.27 554 LEU A N 1
ATOM 4061 C CA . LEU A 1 540 ? 7.818 -45.727 -39.388 1.00 48.41 554 LEU A CA 1
ATOM 4062 C C . LEU A 1 540 ? 8.175 -46.187 -40.810 1.00 49.46 554 LEU A C 1
ATOM 4063 O O . LEU A 1 540 ? 8.141 -47.368 -41.111 1.00 50.70 554 LEU A O 1
ATOM 4068 N N . SER A 1 541 ? 8.553 -45.237 -41.662 1.00 49.38 555 SER A N 1
ATOM 4069 C CA . SER A 1 541 ? 8.788 -45.483 -43.063 1.00 49.94 555 SER A CA 1
ATOM 4070 C C . SER A 1 541 ? 10.129 -46.164 -43.313 1.00 51.88 555 SER A C 1
ATOM 4071 O O . SER A 1 541 ? 10.998 -46.178 -42.448 1.00 52.10 555 SER A O 1
ATOM 4074 N N . SER A 1 542 ? 10.277 -46.719 -44.515 1.00 53.33 556 SER A N 1
ATOM 4075 C CA . SER A 1 542 ? 11.473 -47.433 -44.947 1.00 55.16 556 SER A CA 1
ATOM 4076 C C . SER A 1 542 ? 11.905 -48.488 -43.936 1.00 56.99 556 SER A C 1
ATOM 4077 O O . SER A 1 542 ? 13.001 -48.447 -43.395 1.00 58.04 556 SER A O 1
ATOM 4080 N N . ASN A 1 543 ? 11.004 -49.437 -43.695 1.00 58.52 557 ASN A N 1
ATOM 4081 C CA . ASN A 1 543 ? 11.251 -50.578 -42.807 1.00 60.30 557 ASN A CA 1
ATOM 4082 C C . ASN A 1 543 ? 10.684 -51.859 -43.454 1.00 64.05 557 ASN A C 1
ATOM 4083 O O . ASN A 1 543 ? 10.464 -51.899 -44.674 1.00 64.25 557 ASN A O 1
ATOM 4088 N N . GLN A 1 544 ? 10.503 -52.912 -42.660 1.00 67.36 558 GLN A N 1
ATOM 4089 C CA . GLN A 1 544 ? 9.862 -54.142 -43.121 1.00 69.93 558 GLN A CA 1
ATOM 4090 C C . GLN A 1 544 ? 8.593 -54.465 -42.287 1.00 68.75 558 GLN A C 1
ATOM 4091 O O . GLN A 1 544 ? 8.308 -55.629 -41.994 1.00 71.45 558 GLN A O 1
ATOM 4097 N N . PHE A 1 545 ? 7.832 -53.437 -41.912 1.00 65.01 559 PHE A N 1
ATOM 4098 C CA . PHE A 1 545 ? 6.588 -53.630 -41.152 1.00 63.81 559 PHE A CA 1
ATOM 4099 C C . PHE A 1 545 ? 5.536 -54.314 -42.022 1.00 64.95 559 PHE A C 1
ATOM 4100 O O . PHE A 1 545 ? 5.311 -53.906 -43.158 1.00 63.51 559 PHE A O 1
ATOM 4108 N N . SER A 1 546 ? 4.908 -55.354 -41.476 1.00 67.29 560 SER A N 1
ATOM 4109 C CA . SER A 1 546 ? 3.893 -56.138 -42.186 1.00 68.62 560 SER A CA 1
ATOM 4110 C C . SER A 1 546 ? 2.577 -56.154 -41.406 1.00 67.72 560 SER A C 1
ATOM 4111 O O . SER A 1 546 ? 2.486 -55.588 -40.321 1.00 66.35 560 SER A O 1
ATOM 4114 N N . GLY A 1 547 ? 1.562 -56.795 -41.981 1.00 69.11 561 GLY A N 1
ATOM 4115 C CA . GLY A 1 547 ? 0.233 -56.872 -41.383 1.00 68.95 561 GLY A CA 1
ATOM 4116 C C . GLY A 1 547 ? -0.608 -55.673 -41.759 1.00 66.02 561 GLY A C 1
ATOM 4117 O O . GLY A 1 547 ? -0.238 -54.894 -42.636 1.00 64.38 561 GLY A O 1
ATOM 4118 N N . GLU A 1 548 ? -1.741 -55.525 -41.083 1.00 66.77 562 GLU A N 1
ATOM 4119 C CA . GLU A 1 548 ? -2.671 -54.424 -41.345 1.00 65.72 562 GLU A CA 1
ATOM 4120 C C . GLU A 1 548 ? -2.266 -53.167 -40.572 1.00 63.48 562 GLU A C 1
ATOM 4121 O O . GLU A 1 548 ? -1.724 -53.252 -39.466 1.00 64.63 562 GLU A O 1
ATOM 4123 N N . ILE A 1 549 ? -2.515 -52.004 -41.175 1.00 61.83 563 ILE A N 1
ATOM 4124 C CA . ILE A 1 549 ? -2.436 -50.719 -40.484 1.00 58.71 563 ILE A CA 1
ATOM 4125 C C . ILE A 1 549 ? -3.547 -50.738 -39.448 1.00 60.06 563 ILE A C 1
ATOM 4126 O O . ILE A 1 549 ? -4.714 -50.868 -39.824 1.00 61.09 563 ILE A O 1
ATOM 4131 N N . PRO A 1 550 ? -3.208 -50.624 -38.147 1.00 60.37 564 PRO A N 1
ATOM 4132 C CA . PRO A 1 550 ? -4.289 -50.700 -37.150 1.00 61.37 564 PRO A CA 1
ATOM 4133 C C . PRO A 1 550 ? -5.336 -49.606 -37.327 1.00 60.53 564 PRO A C 1
ATOM 4134 O O . PRO A 1 550 ? -4.994 -48.469 -37.668 1.00 59.82 564 PRO A O 1
ATOM 4138 N N . LEU A 1 551 ? -6.598 -49.961 -37.100 1.00 61.95 565 LEU A N 1
ATOM 4139 C CA . LEU A 1 551 ? -7.696 -48.995 -37.084 1.00 61.91 565 LEU A CA 1
ATOM 4140 C C . LEU A 1 551 ? -7.553 -47.982 -35.941 1.00 61.29 565 LEU A C 1
ATOM 4141 O O . LEU A 1 551 ? -8.088 -46.889 -36.024 1.00 58.70 565 LEU A O 1
ATOM 4146 N N . GLU A 1 552 ? -6.816 -48.350 -34.895 1.00 64.27 566 GLU A N 1
ATOM 4147 C CA . GLU A 1 552 ? -6.636 -47.504 -33.716 1.00 65.55 566 GLU A CA 1
ATOM 4148 C C . GLU A 1 552 ? -5.861 -46.221 -34.080 1.00 61.78 566 GLU A C 1
ATOM 4149 O O . GLU A 1 552 ? -6.037 -45.192 -33.424 1.00 61.47 566 GLU A O 1
ATOM 4155 N N . LEU A 1 553 ? -5.020 -46.270 -35.115 1.00 58.32 567 LEU A N 1
ATOM 4156 C CA . LEU A 1 553 ? -4.355 -45.064 -35.614 1.00 56.13 567 LEU A CA 1
ATOM 4157 C C . LEU A 1 553 ? -5.291 -43.919 -36.014 1.00 55.19 567 LEU A C 1
ATOM 4158 O O . LEU A 1 553 ? -4.847 -42.768 -36.061 1.00 54.09 567 LEU A O 1
ATOM 4163 N N . GLN A 1 554 ? -6.552 -44.225 -36.330 1.00 56.49 568 GLN A N 1
ATOM 4164 C CA . GLN A 1 554 ? -7.560 -43.202 -36.613 1.00 56.28 568 GLN A CA 1
ATOM 4165 C C . GLN A 1 554 ? -7.902 -42.343 -35.401 1.00 56.26 568 GLN A C 1
ATOM 4166 O O . GLN A 1 554 ? -8.376 -41.230 -35.565 1.00 55.49 568 GLN A O 1
ATOM 4172 N N . ASN A 1 555 ? -7.696 -42.862 -34.195 1.00 57.16 569 ASN A N 1
ATOM 4173 C CA . ASN A 1 555 ? -7.884 -42.070 -32.974 1.00 58.73 569 ASN A CA 1
ATOM 4174 C C . ASN A 1 555 ? -6.845 -40.942 -32.821 1.00 56.08 569 ASN A C 1
ATOM 4175 O O . ASN A 1 555 ? -7.116 -39.945 -32.149 1.00 56.37 569 ASN A O 1
ATOM 4180 N N . LEU A 1 556 ? -5.668 -41.100 -33.433 1.00 53.38 570 LEU A N 1
ATOM 4181 C CA . LEU A 1 556 ? -4.604 -40.096 -33.346 1.00 51.43 570 LEU A CA 1
ATOM 4182 C C . LEU A 1 556 ? -4.914 -38.854 -34.186 1.00 51.20 570 LEU A C 1
ATOM 4183 O O . LEU A 1 556 ? -5.549 -38.943 -35.240 1.00 50.90 570 LEU A O 1
ATOM 4188 N N . LYS A 1 557 ? -4.443 -37.706 -33.704 1.00 51.18 571 LYS A N 1
ATOM 4189 C CA . LYS A 1 557 ? -4.510 -36.438 -34.415 1.00 51.06 571 LYS A CA 1
ATOM 4190 C C . LYS A 1 557 ? -3.091 -36.109 -34.881 1.00 50.25 571 LYS A C 1
ATOM 4191 O O . LYS A 1 557 ? -2.431 -35.214 -34.345 1.00 52.76 571 LYS A O 1
ATOM 4197 N N . LEU A 1 558 ? -2.627 -36.860 -35.877 1.00 49.54 572 LEU A N 1
ATOM 4198 C CA . LEU A 1 558 ? -1.270 -36.732 -36.398 1.00 48.57 572 LEU A CA 1
ATOM 4199 C C . LEU A 1 558 ? -1.062 -35.535 -37.332 1.00 48.56 572 LEU A C 1
ATOM 4200 O O . LEU A 1 558 ? -1.982 -35.097 -38.019 1.00 50.69 572 LEU A O 1
ATOM 4205 N N . ASN A 1 559 ? 0.165 -35.015 -37.316 1.00 47.06 573 ASN A N 1
ATOM 4206 C CA . ASN A 1 559 ? 0.635 -33.985 -38.232 1.00 47.02 573 ASN A CA 1
ATOM 4207 C C . ASN A 1 559 ? 1.563 -34.563 -39.282 1.00 46.95 573 ASN A C 1
ATOM 4208 O O . ASN A 1 559 ? 1.541 -34.144 -40.449 1.00 46.22 573 ASN A O 1
ATOM 4213 N N . VAL A 1 560 ? 2.442 -35.456 -38.827 1.00 46.52 574 VAL A N 1
ATOM 4214 C CA . VAL A 1 560 ? 3.237 -36.308 -39.691 1.00 46.82 574 VAL A CA 1
ATOM 4215 C C . VAL A 1 560 ? 2.764 -37.724 -39.442 1.00 46.14 574 VAL A C 1
ATOM 4216 O O . VAL A 1 560 ? 2.694 -38.163 -38.286 1.00 45.63 574 VAL A O 1
ATOM 4220 N N . LEU A 1 561 ? 2.408 -38.407 -40.531 1.00 46.66 575 LEU A N 1
ATOM 4221 C CA . LEU A 1 561 ? 2.148 -39.846 -40.536 1.00 47.92 575 LEU A CA 1
ATOM 4222 C C . LEU A 1 561 ? 2.860 -40.384 -41.761 1.00 48.53 575 LEU A C 1
ATOM 4223 O O . LEU A 1 561 ? 2.569 -39.950 -42.879 1.00 48.82 575 LEU A O 1
ATOM 4228 N N . ASN A 1 562 ? 3.813 -41.286 -41.554 1.00 48.99 576 ASN A N 1
ATOM 4229 C CA . ASN A 1 562 ? 4.570 -41.846 -42.665 1.00 50.02 576 ASN A CA 1
ATOM 4230 C C . ASN A 1 562 ? 4.874 -43.320 -42.443 1.00 49.42 576 ASN A C 1
ATOM 4231 O O . ASN A 1 562 ? 5.733 -43.668 -41.631 1.00 48.13 576 ASN A O 1
ATOM 4236 N N . LEU A 1 563 ? 4.139 -44.164 -43.182 1.00 48.98 577 LEU A N 1
ATOM 4237 C CA . LEU A 1 563 ? 4.328 -45.613 -43.197 1.00 49.34 577 LEU A CA 1
ATOM 4238 C C . LEU A 1 563 ? 4.847 -46.104 -44.567 1.00 49.84 577 LEU A C 1
ATOM 4239 O O . LEU A 1 563 ? 4.719 -47.281 -44.898 1.00 49.43 577 LEU A O 1
ATOM 4244 N N . SER A 1 564 ? 5.475 -45.212 -45.325 1.00 50.04 578 SER A N 1
ATOM 4245 C CA . SER A 1 564 ? 5.898 -45.521 -46.688 1.00 52.88 578 SER A CA 1
ATOM 4246 C C . SER A 1 564 ? 7.035 -46.530 -46.726 1.00 54.54 578 SER A C 1
ATOM 4247 O O . SER A 1 564 ? 7.847 -46.577 -45.810 1.00 54.50 578 SER A O 1
ATOM 4250 N N . TYR A 1 565 ? 7.080 -47.325 -47.791 1.00 55.98 579 TYR A N 1
ATOM 4251 C CA . TYR A 1 565 ? 8.173 -48.269 -48.020 1.00 58.77 579 TYR A CA 1
ATOM 4252 C C . TYR A 1 565 ? 8.298 -49.301 -46.892 1.00 58.72 579 TYR A C 1
ATOM 4253 O O . TYR A 1 565 ? 9.346 -49.453 -46.273 1.00 59.52 579 TYR A O 1
ATOM 4262 N N . ASN A 1 566 ? 7.201 -50.006 -46.654 1.00 58.99 580 ASN A N 1
ATOM 4263 C CA . ASN A 1 566 ? 7.150 -51.144 -45.744 1.00 61.01 580 ASN A CA 1
ATOM 4264 C C . ASN A 1 566 ? 6.512 -52.342 -46.486 1.00 64.72 580 ASN A C 1
ATOM 4265 O O . ASN A 1 566 ? 6.370 -52.295 -47.716 1.00 66.00 580 ASN A O 1
ATOM 4270 N N . HIS A 1 567 ? 6.170 -53.415 -45.762 1.00 67.17 581 HIS A N 1
ATOM 4271 C CA . HIS A 1 567 ? 5.441 -54.565 -46.326 1.00 70.02 581 HIS A CA 1
ATOM 4272 C C . HIS A 1 567 ? 3.990 -54.613 -45.840 1.00 67.15 581 HIS A C 1
ATOM 4273 O O . HIS A 1 567 ? 3.455 -55.689 -45.602 1.00 69.45 581 HIS A O 1
ATOM 4280 N N . LEU A 1 568 ? 3.348 -53.463 -45.690 1.00 63.77 582 LEU A N 1
ATOM 4281 C CA . LEU A 1 568 ? 1.986 -53.416 -45.140 1.00 62.67 582 LEU A CA 1
ATOM 4282 C C . LEU A 1 568 ? 0.965 -53.872 -46.173 1.00 64.38 582 LEU A C 1
ATOM 4283 O O . LEU A 1 568 ? 1.167 -53.701 -47.386 1.00 63.95 582 LEU A O 1
ATOM 4288 N N . SER A 1 569 ? -0.121 -54.460 -45.679 1.00 65.83 583 SER A N 1
ATOM 4289 C CA . SER A 1 569 ? -1.174 -55.004 -46.533 1.00 67.81 583 SER A CA 1
ATOM 4290 C C . SER A 1 569 ? -2.541 -54.958 -45.847 1.00 68.26 583 SER A C 1
ATOM 4291 O O . SER A 1 569 ? -2.649 -54.628 -44.663 1.00 66.92 583 SER A O 1
ATOM 4294 N N . GLY A 1 570 ? -3.582 -55.280 -46.614 1.00 69.90 584 GLY A N 1
ATOM 4295 C CA . GLY A 1 570 ? -4.963 -55.228 -46.133 1.00 70.31 584 GLY A CA 1
ATOM 4296 C C . GLY A 1 570 ? -5.542 -53.859 -46.397 1.00 68.14 584 GLY A C 1
ATOM 4297 O O . GLY A 1 570 ? -4.890 -53.012 -47.012 1.00 66.81 584 GLY A O 1
ATOM 4298 N N . LYS A 1 571 ? -6.763 -53.636 -45.928 1.00 69.31 585 LYS A N 1
ATOM 4299 C CA . LYS A 1 571 ? -7.440 -52.364 -46.169 1.00 69.58 585 LYS A CA 1
ATOM 4300 C C . LYS A 1 571 ? -6.790 -51.216 -45.381 1.00 66.81 585 LYS A C 1
ATOM 4301 O O . LYS A 1 571 ? -6.296 -51.408 -44.273 1.00 69.12 585 LYS A O 1
ATOM 4307 N N . ILE A 1 572 ? -6.766 -50.036 -45.993 1.00 63.93 586 ILE A N 1
ATOM 4308 C CA . ILE A 1 572 ? -6.414 -48.804 -45.314 1.00 61.00 586 ILE A CA 1
ATOM 4309 C C . ILE A 1 572 ? -7.595 -48.417 -44.419 1.00 60.40 586 ILE A C 1
ATOM 4310 O O . ILE A 1 572 ? -8.733 -48.469 -44.872 1.00 60.87 586 ILE A O 1
ATOM 4315 N N . PRO A 1 573 ? -7.339 -48.046 -43.143 1.00 59.11 587 PRO A N 1
ATOM 4316 C CA . PRO A 1 573 ? -8.430 -47.580 -42.283 1.00 59.78 587 PRO A CA 1
ATOM 4317 C C . PRO A 1 573 ? -9.219 -46.445 -42.937 1.00 60.27 587 PRO A C 1
ATOM 4318 O O . PRO A 1 573 ? -8.607 -45.537 -43.491 1.00 60.18 587 PRO A O 1
ATOM 4322 N N . PRO A 1 574 ? -10.561 -46.490 -42.874 1.00 62.33 588 PRO A N 1
ATOM 4323 C CA . PRO A 1 574 ? -11.406 -45.636 -43.740 1.00 62.29 588 PRO A CA 1
ATOM 4324 C C . PRO A 1 574 ? -11.152 -44.128 -43.679 1.00 60.91 588 PRO A C 1
ATOM 4325 O O . PRO A 1 574 ? -11.333 -43.458 -44.693 1.00 61.78 588 PRO A O 1
ATOM 4329 N N . LEU A 1 575 ? -10.750 -43.597 -42.525 1.00 59.62 589 LEU A N 1
ATOM 4330 C CA . LEU A 1 575 ? -10.427 -42.166 -42.423 1.00 59.34 589 LEU A CA 1
ATOM 4331 C C . LEU A 1 575 ? -9.163 -41.804 -43.235 1.00 57.91 589 LEU A C 1
ATOM 4332 O O . LEU A 1 575 ? -9.079 -40.716 -43.813 1.00 58.42 589 LEU A O 1
ATOM 4337 N N . TYR A 1 576 ? -8.207 -42.727 -43.298 1.00 56.77 590 TYR A N 1
ATOM 4338 C CA . TYR A 1 576 ? -6.970 -42.529 -44.050 1.00 55.96 590 TYR A CA 1
ATOM 4339 C C . TYR A 1 576 ? -7.006 -42.995 -45.527 1.00 55.95 590 TYR A C 1
ATOM 4340 O O . TYR A 1 576 ? -6.031 -42.804 -46.246 1.00 55.65 590 TYR A O 1
ATOM 4349 N N . ALA A 1 577 ? -8.108 -43.598 -45.965 1.00 56.96 591 ALA A N 1
ATOM 4350 C CA . ALA A 1 577 ? -8.316 -43.950 -47.380 1.00 58.36 591 ALA A CA 1
ATOM 4351 C C . ALA A 1 577 ? -8.583 -42.721 -48.268 1.00 58.67 591 ALA A C 1
ATOM 4352 O O . ALA A 1 577 ? -8.523 -42.811 -49.489 1.00 59.77 591 ALA A O 1
ATOM 4354 N N . ASN A 1 578 ? -8.920 -41.595 -47.643 1.00 59.74 592 ASN A N 1
ATOM 4355 C CA . ASN A 1 578 ? -9.055 -40.292 -48.309 1.00 60.70 592 ASN A CA 1
ATOM 4356 C C . ASN A 1 578 ? -7.797 -39.960 -49.112 1.00 59.57 592 ASN A C 1
ATOM 4357 O O . ASN A 1 578 ? -6.684 -40.184 -48.652 1.00 58.59 592 ASN A O 1
ATOM 4362 N N . LYS A 1 579 ? -8.009 -39.421 -50.309 1.00 60.66 593 LYS A N 1
ATOM 4363 C CA . LYS A 1 579 ? -6.946 -39.017 -51.230 1.00 61.28 593 LYS A CA 1
ATOM 4364 C C . LYS A 1 579 ? -5.848 -38.166 -50.560 1.00 58.83 593 LYS A C 1
ATOM 4365 O O . LYS A 1 579 ? -4.668 -38.291 -50.886 1.00 57.80 593 LYS A O 1
ATOM 4371 N N . ILE A 1 580 ? -6.253 -37.311 -49.626 1.00 57.76 594 ILE A N 1
ATOM 4372 C CA . ILE A 1 580 ? -5.337 -36.379 -48.954 1.00 56.42 594 ILE A CA 1
ATOM 4373 C C . ILE A 1 580 ? -4.237 -37.030 -48.108 1.00 53.92 594 ILE A C 1
ATOM 4374 O O . ILE A 1 580 ? -3.241 -36.381 -47.821 1.00 54.19 594 ILE A O 1
ATOM 4379 N N . TYR A 1 581 ? -4.429 -38.280 -47.683 1.00 52.75 595 TYR A N 1
ATOM 4380 C CA . TYR A 1 581 ? -3.428 -39.017 -46.916 1.00 51.16 595 TYR A CA 1
ATOM 4381 C C . TYR A 1 581 ? -2.609 -40.017 -47.747 1.00 51.28 595 TYR A C 1
ATOM 4382 O O . TYR A 1 581 ? -1.847 -40.803 -47.183 1.00 49.45 595 TYR A O 1
ATOM 4391 N N . ALA A 1 582 ? -2.754 -39.995 -49.071 1.00 52.81 596 ALA A N 1
ATOM 4392 C CA . ALA A 1 582 ? -2.233 -41.069 -49.937 1.00 54.18 596 ALA A CA 1
ATOM 4393 C C . ALA A 1 582 ? -0.703 -41.181 -49.958 1.00 53.95 596 ALA A C 1
ATOM 4394 O O . ALA A 1 582 ? -0.175 -42.282 -50.077 1.00 54.42 596 ALA A O 1
ATOM 4396 N N . HIS A 1 583 ? -0.003 -40.057 -49.831 1.00 54.52 597 HIS A N 1
ATOM 4397 C CA . HIS A 1 583 ? 1.464 -40.057 -49.774 1.00 55.65 597 HIS A CA 1
ATOM 4398 C C . HIS A 1 583 ? 2.044 -40.692 -48.507 1.00 54.55 597 HIS A C 1
ATOM 4399 O O . HIS A 1 583 ? 3.233 -40.991 -48.477 1.00 54.23 597 HIS A O 1
ATOM 4406 N N . ASP A 1 584 ? 1.210 -40.904 -47.479 1.00 54.52 598 ASP A N 1
ATOM 4407 C CA . ASP A 1 584 ? 1.637 -41.557 -46.237 1.00 54.57 598 ASP A CA 1
ATOM 4408 C C . ASP A 1 584 ? 1.900 -43.061 -46.399 1.00 55.50 598 ASP A C 1
ATOM 4409 O O . ASP A 1 584 ? 2.603 -43.645 -45.567 1.00 55.65 598 ASP A O 1
ATOM 4414 N N . PHE A 1 585 ? 1.342 -43.681 -47.446 1.00 55.99 599 PHE A N 1
ATOM 4415 C CA . PHE A 1 585 ? 1.377 -45.140 -47.629 1.00 56.30 599 PHE A CA 1
ATOM 4416 C C . PHE A 1 585 ? 2.000 -45.606 -48.953 1.00 58.25 599 PHE A C 1
ATOM 4417 O O . PHE A 1 585 ? 1.790 -46.749 -49.346 1.00 59.25 599 PHE A O 1
ATOM 4425 N N . ILE A 1 586 ? 2.768 -44.738 -49.620 1.00 58.83 600 ILE A N 1
ATOM 4426 C CA . ILE A 1 586 ? 3.527 -45.087 -50.833 1.00 61.54 600 ILE A CA 1
ATOM 4427 C C . ILE A 1 586 ? 4.501 -46.248 -50.569 1.00 62.18 600 ILE A C 1
ATOM 4428 O O . ILE A 1 586 ? 5.103 -46.323 -49.494 1.00 62.82 600 ILE A O 1
ATOM 4433 N N . GLY A 1 587 ? 4.668 -47.128 -51.559 1.00 62.20 601 GLY A N 1
ATOM 4434 C CA . GLY A 1 587 ? 5.566 -48.269 -51.456 1.00 63.21 601 GLY A CA 1
ATOM 4435 C C 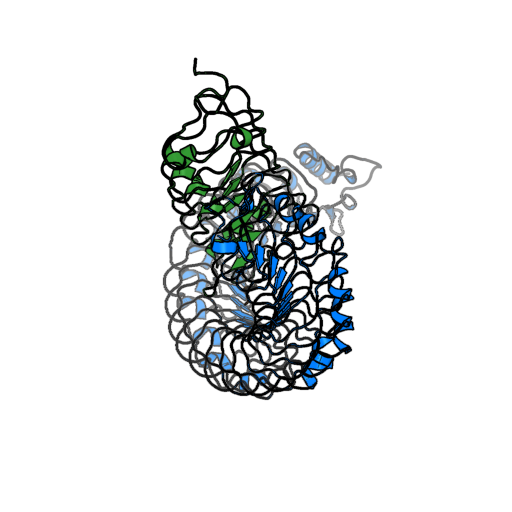. GLY A 1 587 ? 5.081 -49.386 -50.545 1.00 63.49 601 GLY A C 1
ATOM 4436 O O . GLY A 1 587 ? 5.887 -50.067 -49.894 1.00 64.44 601 GLY A O 1
ATOM 4437 N N . ASN A 1 588 ? 3.764 -49.580 -50.501 1.00 63.16 602 ASN A N 1
ATOM 4438 C CA . ASN A 1 588 ? 3.152 -50.709 -49.800 1.00 63.87 602 ASN A CA 1
ATOM 4439 C C . ASN A 1 588 ? 2.200 -51.410 -50.770 1.00 66.15 602 ASN A C 1
ATOM 4440 O O . ASN A 1 588 ? 0.987 -51.281 -50.640 1.00 66.56 602 ASN A O 1
ATOM 4445 N N . PRO A 1 589 ? 2.753 -52.147 -51.752 1.00 69.20 603 PRO A N 1
ATOM 4446 C CA . PRO A 1 589 ? 1.951 -52.752 -52.830 1.00 72.07 603 PRO A CA 1
ATOM 4447 C C . PRO A 1 589 ? 0.674 -53.478 -52.373 1.00 71.76 603 PRO A C 1
ATOM 4448 O O . PRO A 1 589 ? -0.347 -53.405 -53.061 1.00 73.54 603 PRO A O 1
ATOM 4452 N N . GLY A 1 590 ? 0.744 -54.158 -51.226 1.00 70.55 604 GLY A N 1
ATOM 4453 C CA . GLY A 1 590 ? -0.385 -54.910 -50.679 1.00 70.06 604 GLY A CA 1
ATOM 4454 C C . GLY A 1 590 ? -1.532 -54.122 -50.059 1.00 67.26 604 GLY A C 1
ATOM 4455 O O . GLY A 1 590 ? -2.533 -54.712 -49.661 1.00 67.73 604 GLY A O 1
ATOM 4456 N N . LEU A 1 591 ? -1.407 -52.805 -49.944 1.00 64.56 605 LEU A N 1
ATOM 4457 C CA . LEU A 1 591 ? -2.487 -51.998 -49.375 1.00 63.25 605 LEU A CA 1
ATOM 4458 C C . LEU A 1 591 ? -3.629 -51.801 -50.358 1.00 63.49 605 LEU A C 1
ATOM 4459 O O . LEU A 1 591 ? -3.392 -51.672 -51.558 1.00 64.33 605 LEU A O 1
ATOM 4464 N N . CYS A 1 592 ? -4.859 -51.787 -49.840 1.00 64.09 606 CYS A N 1
ATOM 4465 C CA . CYS A 1 592 ? -6.044 -51.529 -50.659 1.00 65.52 606 CYS A CA 1
ATOM 4466 C C . CYS A 1 592 ? -7.010 -50.511 -50.038 1.00 63.13 606 CYS A C 1
ATOM 4467 O O . CYS A 1 592 ? -7.005 -50.276 -48.832 1.00 60.06 606 CYS A O 1
ATOM 4470 N N . VAL A 1 593 ? -7.816 -49.898 -50.900 1.00 63.13 607 VAL A N 1
ATOM 4471 C CA . VAL A 1 593 ? -8.896 -49.016 -50.491 1.00 62.76 607 VAL A CA 1
ATOM 4472 C C . VAL A 1 593 ? -10.197 -49.790 -50.681 1.00 65.28 607 VAL A C 1
ATOM 4473 O O . VAL A 1 593 ? -10.568 -50.130 -51.796 1.00 66.20 607 VAL A O 1
ATOM 4477 N N . ASP A 1 594 ? -10.871 -50.051 -49.566 1.00 66.86 608 ASP A N 1
ATOM 4478 C CA . ASP A 1 594 ? -12.131 -50.780 -49.519 1.00 69.77 608 ASP A CA 1
ATOM 4479 C C . ASP A 1 594 ? -13.283 -49.824 -49.790 1.00 70.16 608 ASP A C 1
ATOM 4480 O O . ASP A 1 594 ? -13.371 -48.783 -49.152 1.00 68.18 608 ASP A O 1
ATOM 4485 N N . LEU A 1 595 ? -14.161 -50.174 -50.734 1.00 73.02 609 LEU A N 1
ATOM 4486 C CA . LEU A 1 595 ? -15.350 -49.363 -51.046 1.00 74.84 609 LEU A CA 1
ATOM 4487 C C . LEU A 1 595 ? -16.662 -50.042 -50.595 1.00 79.14 609 LEU A C 1
ATOM 4488 O O . LEU A 1 595 ? -17.726 -49.800 -51.164 1.00 83.46 609 LEU A O 1
ATOM 4493 N N . ASP A 1 596 ? -16.577 -50.836 -49.527 1.00 80.26 610 ASP A N 1
ATOM 4494 C CA . ASP A 1 596 ? -17.658 -51.709 -49.061 1.00 82.87 610 ASP A CA 1
ATOM 4495 C C . ASP A 1 596 ? -17.934 -52.823 -50.079 1.00 85.38 610 ASP A C 1
ATOM 4496 O O . A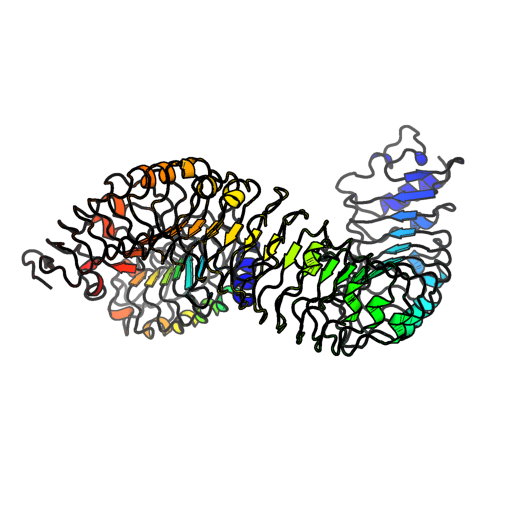SP A 1 596 ? -18.827 -52.730 -50.922 1.00 84.31 610 ASP A O 1
ATOM 4501 N N . GLY A 1 597 ? -17.131 -53.881 -49.966 1.00 87.75 611 GLY A N 1
ATOM 4502 C CA . GLY A 1 597 ? -17.111 -54.992 -50.929 1.00 91.01 611 GLY A CA 1
ATOM 4503 C C . GLY A 1 597 ? -15.736 -55.000 -51.592 1.00 89.99 611 GLY A C 1
ATOM 4504 O O . GLY A 1 597 ? -14.805 -55.708 -51.157 1.00 88.62 611 GLY A O 1
ATOM 4505 N N . LEU A 1 598 ? -15.611 -54.163 -52.620 1.00 87.45 612 LEU A N 1
ATOM 4506 C CA . LEU A 1 598 ? -14.433 -54.128 -53.483 1.00 84.34 612 LEU A CA 1
ATOM 4507 C C . LEU A 1 598 ? -13.264 -53.427 -52.806 1.00 80.35 612 LEU A C 1
ATOM 4508 O O . LEU A 1 598 ? -13.435 -52.306 -52.343 1.00 79.97 612 LEU A O 1
ATOM 4513 N N . CYS A 1 599 ? -12.102 -54.093 -52.741 1.00 79.00 613 CYS A N 1
ATOM 4514 C CA . CYS A 1 599 ? -10.854 -53.515 -52.203 1.00 76.67 613 CYS A CA 1
ATOM 4515 C C . CYS A 1 599 ? -9.848 -53.425 -53.346 1.00 75.60 613 CYS A C 1
ATOM 4516 O O . CYS A 1 599 ? -9.551 -54.436 -53.959 1.00 77.90 613 CYS A O 1
ATOM 4519 N N . ARG A 1 600 ? -9.325 -52.229 -53.629 1.00 73.29 614 ARG A N 1
ATOM 4520 C CA . ARG A 1 600 ? -8.459 -51.987 -54.807 1.00 72.51 614 ARG A CA 1
ATOM 4521 C C . ARG A 1 600 ? -7.079 -51.463 -54.414 1.00 71.37 614 ARG A C 1
ATOM 4522 O O . ARG A 1 600 ? -6.960 -50.587 -53.571 1.00 68.74 614 ARG A O 1
ATOM 4530 N N . LYS A 1 601 ? -6.033 -51.964 -55.054 1.00 74.13 615 LYS A N 1
ATOM 4531 C CA . LYS A 1 601 ? -4.672 -51.628 -54.611 1.00 76.10 615 LYS A CA 1
ATOM 4532 C C . LYS A 1 601 ? -4.142 -50.254 -55.068 1.00 75.94 615 LYS A C 1
ATOM 4533 O O . LYS A 1 601 ? -3.378 -50.145 -56.040 1.00 78.36 615 LYS A O 1
ATOM 4539 N N . ILE A 1 602 ? -4.519 -49.207 -54.338 1.00 74.20 616 ILE A N 1
ATOM 4540 C CA . ILE A 1 602 ? -4.151 -47.830 -54.701 1.00 71.25 616 ILE A CA 1
ATOM 4541 C C . ILE A 1 602 ? -3.600 -47.088 -53.492 1.00 67.60 616 ILE A C 1
ATOM 4542 O O . ILE A 1 602 ? -3.605 -47.613 -52.387 1.00 65.29 616 ILE A O 1
ATOM 4544 N N . TYR B 2 1 ? 8.000 -4.216 -5.951 1.00 79.70 56 TYR B N 1
ATOM 4545 C CA . TYR B 2 1 ? 9.475 -4.405 -5.953 1.00 74.39 56 TYR B CA 1
ATOM 4546 C C . TYR B 2 1 ? 9.978 -4.429 -7.399 1.00 71.73 56 TYR B C 1
ATOM 4547 O O . TYR B 2 1 ? 9.551 -5.261 -8.192 1.00 73.76 56 TYR B O 1
ATOM 4556 N N . VAL B 2 2 ? 10.876 -3.505 -7.722 1.00 68.20 57 VAL B N 1
ATOM 4557 C CA . VAL B 2 2 ? 11.491 -3.406 -9.041 1.00 65.95 57 VAL B CA 1
ATOM 4558 C C . VAL B 2 2 ? 12.804 -4.208 -9.068 1.00 61.75 57 VAL B C 1
ATOM 4559 O O . VAL B 2 2 ? 13.786 -3.784 -8.471 1.00 57.48 57 VAL B O 1
ATOM 4563 N N . PRO B 2 3 ? 12.836 -5.353 -9.783 1.00 61.76 58 PRO B N 1
ATOM 4564 C CA . PRO B 2 3 ? 14.095 -6.113 -9.864 1.00 58.60 58 PRO B CA 1
ATOM 4565 C C . PRO B 2 3 ? 15.084 -5.442 -10.809 1.00 55.55 58 PRO B C 1
ATOM 4566 O O . PRO B 2 3 ? 14.931 -5.516 -12.027 1.00 56.25 58 PRO B O 1
ATOM 4570 N N . ILE B 2 4 ? 16.072 -4.762 -10.236 1.00 53.65 59 ILE B N 1
ATOM 4571 C CA . ILE B 2 4 ? 17.106 -4.078 -11.011 1.00 52.22 59 ILE B CA 1
ATOM 4572 C C . ILE B 2 4 ? 18.211 -5.094 -11.354 1.00 49.06 59 ILE B C 1
ATOM 4573 O O . ILE B 2 4 ? 18.759 -5.711 -10.454 1.00 47.33 59 ILE B O 1
ATOM 4578 N N . PRO B 2 5 ? 18.520 -5.282 -12.654 1.00 48.43 60 PRO B N 1
ATOM 4579 C CA . PRO B 2 5 ? 19.536 -6.268 -13.007 1.00 47.21 60 PRO B CA 1
ATOM 4580 C C . PRO B 2 5 ? 20.877 -5.973 -12.297 1.00 46.30 60 PRO B C 1
ATOM 4581 O O . PRO B 2 5 ? 21.309 -4.831 -12.289 1.00 46.35 60 PRO B O 1
ATOM 4585 N N . PRO B 2 6 ? 21.507 -6.987 -11.681 1.00 45.84 61 PRO B N 1
ATOM 4586 C CA . PRO B 2 6 ? 22.764 -6.731 -10.962 1.00 45.26 61 PRO B CA 1
ATOM 4587 C C . PRO B 2 6 ? 23.916 -6.261 -11.845 1.00 45.10 61 PRO B C 1
ATOM 4588 O O . PRO B 2 6 ? 23.929 -6.528 -13.052 1.00 44.11 61 PRO B O 1
ATOM 4592 N N . SER B 2 7 ? 24.864 -5.562 -11.223 1.00 45.65 62 SER B N 1
ATOM 4593 C CA . SER B 2 7 ? 26.164 -5.282 -11.825 1.00 46.17 62 SER B CA 1
ATOM 4594 C C . SER B 2 7 ? 27.011 -6.556 -11.759 1.00 45.42 62 SER B C 1
ATOM 4595 O O . SER B 2 7 ? 27.681 -6.821 -10.760 1.00 45.90 62 SER B O 1
ATOM 4598 N N . ALA B 2 8 ? 26.923 -7.353 -12.825 1.00 44.36 63 ALA B N 1
ATOM 4599 C CA . ALA B 2 8 ? 27.578 -8.662 -12.899 1.00 43.65 63 ALA B CA 1
ATOM 4600 C C . ALA B 2 8 ? 27.826 -9.065 -14.355 1.00 43.15 63 ALA B C 1
ATOM 4601 O O . ALA B 2 8 ? 27.307 -8.436 -15.271 1.00 43.40 63 ALA B O 1
ATOM 4611 N N . SER B 2 10 ? 27.419 -11.098 -17.808 1.00 43.52 65 SER B N 1
ATOM 4612 C CA . SER B 2 10 ? 26.284 -11.672 -18.551 1.00 43.27 65 SER B CA 1
ATOM 4613 C C . SER B 2 10 ? 26.254 -13.184 -18.359 1.00 43.01 65 SER B C 1
ATOM 4614 O O . SER B 2 10 ? 27.298 -13.847 -18.433 1.00 44.68 65 SER B O 1
ATOM 4617 N N . LYS B 2 11 ? 25.073 -13.722 -18.100 1.00 43.30 66 LYS B N 1
ATOM 4618 C CA . LYS B 2 11 ? 24.901 -15.162 -17.945 1.00 44.59 66 LYS B CA 1
ATOM 4619 C C . LYS B 2 11 ? 24.571 -15.881 -19.273 1.00 43.70 66 LYS B C 1
ATOM 4620 O O . LYS B 2 11 ? 24.334 -17.093 -19.258 1.00 44.40 66 LYS B O 1
ATOM 4626 N N . ARG B 2 12 ? 24.547 -15.164 -20.404 1.00 42.27 67 ARG B N 1
ATOM 4627 C CA . ARG B 2 12 ? 24.224 -15.798 -21.673 1.00 43.94 67 ARG B CA 1
ATOM 4628 C C . ARG B 2 12 ? 25.200 -16.925 -21.969 1.00 41.85 67 ARG B C 1
ATOM 4629 O O . ARG B 2 12 ? 26.413 -16.788 -21.709 1.00 39.58 67 ARG B O 1
ATOM 4637 N N . HIS B 2 13 ? 24.666 -18.037 -22.476 1.00 41.49 68 HIS B N 1
ATOM 4638 C CA . HIS B 2 13 ? 25.484 -19.161 -22.891 1.00 41.78 68 HIS B CA 1
ATOM 4639 C C . HIS B 2 13 ? 24.822 -20.055 -23.939 1.00 42.99 68 HIS B C 1
ATOM 4640 O O . HIS B 2 13 ? 23.616 -20.055 -24.084 1.00 44.35 68 HIS B O 1
ATOM 4647 N N . ASN B 2 14 ? 25.691 -20.804 -24.624 1.00 44.75 69 ASN B N 1
ATOM 4648 C CA . ASN B 2 14 ? 25.492 -21.692 -25.814 1.00 45.86 69 ASN B CA 1
ATOM 4649 C C . ASN B 2 14 ? 25.852 -21.039 -27.177 1.00 46.84 69 ASN B C 1
ATOM 4650 O O . ASN B 2 14 ? 25.250 -21.192 -28.242 1.00 47.83 69 ASN B O 1
ATOM 4656 N N . ALA C 3 7 ? 16.004 -16.944 -32.519 1.00 77.39 26 ALA C N 1
ATOM 4657 C CA . ALA C 3 7 ? 16.955 -17.237 -31.397 1.00 77.00 26 ALA C CA 1
ATOM 4658 C C . ALA C 3 7 ? 16.739 -16.276 -30.212 1.00 75.06 26 ALA C C 1
ATOM 4659 O O . ALA C 3 7 ? 16.139 -16.653 -29.211 1.00 71.94 26 ALA C O 1
ATOM 4661 N N . ASN C 3 8 ? 17.213 -15.035 -30.347 1.00 77.75 27 ASN C N 1
ATOM 4662 C CA . ASN C 3 8 ? 17.030 -13.980 -29.340 1.00 76.32 27 ASN C CA 1
ATOM 4663 C C . ASN C 3 8 ? 15.559 -13.591 -29.325 1.00 71.32 27 ASN C C 1
ATOM 4664 O O . ASN C 3 8 ? 14.914 -13.656 -28.285 1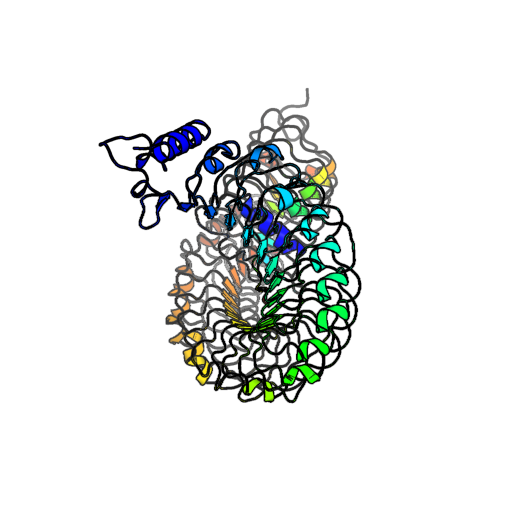.00 68.68 27 ASN C O 1
ATOM 4669 N N . LEU C 3 9 ? 15.041 -13.222 -30.499 1.00 68.52 28 LEU C N 1
ATOM 4670 C CA . LEU C 3 9 ? 13.684 -12.688 -30.639 1.00 65.58 28 LEU C CA 1
ATOM 4671 C C . LEU C 3 9 ? 12.621 -13.768 -30.405 1.00 59.96 28 LEU C C 1
ATOM 4672 O O . LEU C 3 9 ? 11.600 -13.515 -29.764 1.00 58.80 28 LEU C O 1
ATOM 4677 N N . GLU C 3 10 ? 12.890 -14.970 -30.902 1.00 56.28 29 GLU C N 1
ATOM 4678 C CA . GLU C 3 10 ? 11.999 -16.111 -30.755 1.00 52.78 29 GLU C CA 1
ATOM 4679 C C . GLU C 3 10 ? 11.983 -16.627 -29.314 1.00 49.88 29 GLU C C 1
ATOM 4680 O O . GLU C 3 10 ? 10.930 -16.978 -28.782 1.00 45.18 29 GLU C O 1
ATOM 4686 N N . GLY C 3 11 ? 13.160 -16.679 -28.699 1.00 50.70 30 GLY C N 1
ATOM 4687 C CA . GLY C 3 11 ? 13.293 -17.033 -27.287 1.00 49.92 30 GLY C CA 1
ATOM 4688 C C . GLY C 3 11 ? 12.579 -16.081 -26.351 1.00 49.62 30 GLY C C 1
ATOM 4689 O O . GLY C 3 11 ? 11.994 -16.518 -25.373 1.00 48.95 30 GLY C O 1
ATOM 4690 N N . ASP C 3 12 ? 12.624 -14.787 -26.665 1.00 51.87 31 ASP C N 1
ATOM 4691 C CA . ASP C 3 12 ? 11.922 -13.757 -25.897 1.00 53.50 31 ASP C CA 1
ATOM 4692 C C . ASP C 3 12 ? 10.404 -13.855 -26.040 1.00 51.81 31 ASP C C 1
ATOM 4693 O O . ASP C 3 12 ? 9.680 -13.631 -25.066 1.00 51.82 31 ASP C O 1
ATOM 4698 N N . ALA C 3 13 ? 9.925 -14.195 -27.235 1.00 50.13 32 ALA C N 1
ATOM 4699 C CA . ALA C 3 13 ? 8.489 -14.406 -27.439 1.00 49.42 32 ALA C CA 1
ATOM 4700 C C . ALA C 3 13 ? 7.988 -15.589 -26.611 1.00 47.65 32 ALA C C 1
ATOM 4701 O O . ALA C 3 13 ? 7.003 -15.469 -25.882 1.00 48.61 32 ALA C O 1
ATOM 4703 N N . LEU C 3 14 ? 8.673 -16.722 -26.726 1.00 45.93 33 LEU C N 1
ATOM 4704 C CA . LEU C 3 14 ? 8.309 -17.921 -25.979 1.00 45.54 33 LEU C CA 1
ATOM 4705 C C . LEU C 3 14 ? 8.436 -17.738 -24.451 1.00 46.89 33 LEU C C 1
ATOM 4706 O O . LEU C 3 14 ? 7.695 -18.346 -23.695 1.00 45.47 33 LEU C O 1
ATOM 4711 N N . HIS C 3 15 ? 9.382 -16.909 -24.009 1.00 49.31 34 HIS C N 1
ATOM 4712 C CA . HIS C 3 15 ? 9.493 -16.579 -22.605 1.00 50.64 34 HIS C CA 1
ATOM 4713 C C . HIS C 3 15 ? 8.325 -15.698 -22.144 1.00 51.01 34 HIS C C 1
ATOM 4714 O O . HIS C 3 15 ? 7.811 -15.902 -21.045 1.00 51.12 34 HIS C O 1
ATOM 4721 N N . THR C 3 16 ? 7.919 -14.731 -22.969 1.00 51.14 35 THR C N 1
ATOM 4722 C CA . THR C 3 16 ? 6.725 -13.924 -22.693 1.00 53.64 35 THR C CA 1
ATOM 4723 C C . THR C 3 16 ? 5.473 -14.793 -22.562 1.00 53.37 35 THR C C 1
ATOM 4724 O O . THR C 3 16 ? 4.596 -14.498 -21.745 1.00 56.89 35 THR C O 1
ATOM 4728 N N . LEU C 3 17 ? 5.390 -15.847 -23.371 1.00 50.76 36 LEU C N 1
ATOM 4729 C CA . LEU C 3 17 ? 4.327 -16.838 -23.248 1.00 50.88 36 LEU C CA 1
ATOM 4730 C C . LEU C 3 17 ? 4.383 -17.560 -21.910 1.00 50.13 36 LEU C C 1
ATOM 4731 O O . LEU C 3 17 ? 3.352 -17.749 -21.271 1.00 51.83 36 LEU C O 1
ATOM 4736 N N . ARG C 3 18 ? 5.576 -17.976 -21.501 1.00 49.37 37 ARG C N 1
ATOM 4737 C CA . ARG C 3 18 ? 5.767 -18.695 -20.231 1.00 50.13 37 ARG C CA 1
ATOM 4738 C C . ARG C 3 18 ? 5.290 -17.896 -19.008 1.00 52.74 37 ARG C C 1
ATOM 4739 O O . ARG C 3 18 ? 4.618 -18.437 -18.136 1.00 55.52 37 ARG C O 1
ATOM 4747 N N . VAL C 3 19 ? 5.659 -16.624 -18.957 1.00 54.36 38 VAL C N 1
ATOM 4748 C CA . VAL C 3 19 ? 5.266 -15.712 -17.879 1.00 58.11 38 VAL C CA 1
ATOM 4749 C C . VAL C 3 19 ? 3.735 -15.567 -17.792 1.00 59.56 38 VAL C C 1
ATOM 4750 O O . VAL C 3 19 ? 3.182 -15.436 -16.704 1.00 61.19 38 VAL C O 1
ATOM 4754 N N . THR C 3 20 ? 3.075 -15.580 -18.951 1.00 59.54 39 THR C N 1
ATOM 4755 C CA . THR C 3 20 ? 1.622 -15.382 -19.063 1.00 62.70 39 THR C CA 1
ATOM 4756 C C . THR C 3 20 ? 0.801 -16.658 -18.788 1.00 61.30 39 THR C C 1
ATOM 4757 O O . THR C 3 20 ? -0.339 -16.576 -18.388 1.00 65.05 39 THR C O 1
ATOM 4761 N N . LEU C 3 21 ? 1.386 -17.828 -19.018 1.00 56.68 40 LEU C N 1
ATOM 4762 C CA . LEU C 3 21 ? 0.728 -19.097 -18.730 1.00 55.71 40 LEU C CA 1
ATOM 4763 C C . LEU C 3 21 ? 0.912 -19.502 -17.269 1.00 57.13 40 LEU C C 1
ATOM 4764 O O . LEU C 3 21 ? 1.867 -19.094 -16.610 1.00 59.00 40 LEU C O 1
ATOM 4769 N N . VAL C 3 22 ? -0.028 -20.296 -16.776 1.00 56.87 41 VAL C N 1
ATOM 4770 C CA . VAL C 3 22 ? 0.095 -20.955 -15.496 1.00 58.85 41 VAL C CA 1
ATOM 4771 C C . VAL C 3 22 ? 0.504 -22.402 -15.786 1.00 57.40 41 VAL C C 1
ATOM 4772 O O . VAL C 3 22 ? -0.048 -23.048 -16.678 1.00 54.77 41 VAL C O 1
ATOM 4776 N N . ASP C 3 23 ? 1.473 -22.893 -15.015 1.00 58.33 42 ASP C N 1
ATOM 4777 C CA . ASP C 3 23 ? 2.227 -24.095 -15.352 1.00 57.25 42 ASP C CA 1
ATOM 4778 C C . ASP C 3 23 ? 2.465 -24.947 -14.089 1.00 59.81 42 ASP C C 1
ATOM 4779 O O . ASP C 3 23 ? 3.603 -25.065 -13.624 1.00 62.27 42 ASP C O 1
ATOM 4784 N N . PRO C 3 24 ? 1.394 -25.549 -13.537 1.00 61.33 43 PRO C N 1
ATOM 4785 C CA . PRO C 3 24 ? 1.501 -26.297 -12.271 1.00 64.87 43 PRO C CA 1
ATOM 4786 C C . PRO C 3 24 ? 2.454 -27.499 -12.294 1.00 65.47 43 PRO C C 1
ATOM 4787 O O . PRO C 3 24 ? 3.060 -27.799 -11.259 1.00 69.77 43 PRO C O 1
ATOM 4791 N N . ASN C 3 25 ? 2.583 -28.170 -13.439 1.00 62.30 44 ASN C N 1
ATOM 4792 C CA . ASN C 3 25 ? 3.482 -29.330 -13.573 1.00 63.27 44 ASN C CA 1
ATOM 4793 C C . ASN C 3 25 ? 4.896 -28.974 -14.079 1.00 61.51 44 ASN C C 1
ATOM 4794 O O . ASN C 3 25 ? 5.669 -29.872 -14.418 1.00 61.27 44 ASN C O 1
ATOM 4799 N N . ASN C 3 26 ? 5.231 -27.683 -14.128 1.00 59.60 45 ASN C N 1
ATOM 4800 C CA . ASN C 3 26 ? 6.555 -27.219 -14.548 1.00 59.43 45 ASN C CA 1
ATOM 4801 C C . ASN C 3 26 ? 7.074 -27.850 -15.852 1.00 56.54 45 ASN C C 1
ATOM 4802 O O . ASN C 3 26 ? 8.218 -28.300 -15.940 1.00 56.51 45 ASN C O 1
ATOM 4807 N N . VAL C 3 27 ? 6.210 -27.870 -16.863 1.00 54.40 46 VAL C N 1
ATOM 4808 C CA . VAL C 3 27 ? 6.586 -28.340 -18.196 1.00 52.47 46 VAL C CA 1
ATOM 4809 C C . VAL C 3 27 ? 7.469 -27.325 -18.914 1.00 49.27 46 VAL C C 1
ATOM 4810 O O . VAL C 3 27 ? 8.201 -27.693 -19.819 1.00 48.09 46 VAL C O 1
ATOM 4814 N N . LEU C 3 28 ? 7.406 -26.062 -18.488 1.00 48.26 47 LEU C N 1
ATOM 4815 C CA . LEU C 3 28 ? 8.269 -24.995 -19.011 1.00 47.88 47 LEU C CA 1
ATOM 4816 C C . LEU C 3 28 ? 9.522 -24.694 -18.129 1.00 49.83 47 LEU C C 1
ATOM 4817 O O . LEU C 3 28 ? 10.138 -23.640 -18.280 1.00 48.51 47 LEU C O 1
ATOM 4822 N N . GLN C 3 29 ? 9.896 -25.632 -17.248 1.00 53.71 48 GLN C N 1
ATOM 4823 C CA . GLN C 3 29 ? 11.101 -25.541 -16.389 1.00 57.40 48 GLN C CA 1
ATOM 4824 C C . GLN C 3 29 ? 12.366 -25.227 -17.189 1.00 53.29 48 GLN C C 1
ATOM 4825 O O . GLN C 3 29 ? 13.157 -24.394 -16.778 1.00 53.67 48 GLN C O 1
ATOM 4831 N N . SER C 3 30 ? 12.522 -25.881 -18.337 1.00 50.19 49 SER C N 1
ATOM 4832 C CA . SER C 3 30 ? 13.712 -25.746 -19.198 1.00 47.58 49 SER C CA 1
ATOM 4833 C C . SER C 3 30 ? 13.791 -24.463 -20.013 1.00 45.33 49 SER C C 1
ATOM 4834 O O . SER C 3 30 ? 14.786 -24.249 -20.693 1.00 45.26 49 SER C O 1
ATOM 4837 N N . TRP C 3 31 ? 12.765 -23.611 -19.969 1.00 45.57 50 TRP C N 1
ATOM 4838 C CA . TRP C 3 31 ? 12.688 -22.449 -20.877 1.00 44.14 50 TRP C CA 1
ATOM 4839 C C . TRP C 3 31 ? 13.509 -21.296 -20.292 1.00 45.46 50 TRP C C 1
ATOM 4840 O O . TRP C 3 31 ? 12.984 -20.257 -19.862 1.00 46.30 50 TRP C O 1
ATOM 4851 N N . ASP C 3 32 ? 14.820 -21.511 -20.298 1.00 44.94 51 ASP C N 1
ATOM 4852 C CA . ASP C 3 32 ? 15.774 -20.672 -19.607 1.00 44.33 51 ASP C CA 1
ATOM 4853 C C . ASP C 3 32 ? 16.082 -19.459 -20.497 1.00 44.24 51 ASP C C 1
ATOM 4854 O O . ASP C 3 32 ? 16.641 -19.620 -21.575 1.00 43.31 51 ASP C O 1
ATOM 4859 N N . PRO C 3 33 ? 15.725 -18.236 -20.048 1.00 45.27 52 PRO C N 1
ATOM 4860 C CA . PRO C 3 33 ? 15.919 -17.048 -20.897 1.00 44.56 52 PRO C CA 1
ATOM 4861 C C . PRO C 3 33 ? 17.380 -16.616 -21.080 1.00 44.98 52 PRO C C 1
ATOM 4862 O O . PRO C 3 33 ? 17.641 -15.771 -21.944 1.00 46.96 52 PRO C O 1
ATOM 4866 N N . THR C 3 34 ? 18.310 -17.165 -20.281 1.00 42.68 53 THR C N 1
ATOM 4867 C CA . THR C 3 34 ? 19.735 -16.920 -20.468 1.00 41.36 53 THR C CA 1
ATOM 4868 C C . THR C 3 34 ? 20.365 -17.778 -21.589 1.00 39.72 53 THR C C 1
ATOM 4869 O O . THR C 3 34 ? 21.556 -17.607 -21.897 1.00 39.24 53 THR C O 1
ATOM 4873 N N . LEU C 3 35 ? 19.612 -18.714 -22.171 1.00 37.87 54 LEU C N 1
ATOM 4874 C CA . LEU C 3 35 ? 20.122 -19.474 -23.309 1.00 37.46 54 LEU C CA 1
ATOM 4875 C C . LEU C 3 35 ? 20.083 -18.607 -24.570 1.00 38.01 54 LEU C C 1
ATOM 4876 O O . LEU C 3 35 ? 19.195 -17.790 -24.734 1.00 38.93 54 LEU C O 1
ATOM 4881 N N . VAL C 3 36 ? 21.095 -18.747 -25.422 1.00 38.73 55 VAL C N 1
ATOM 4882 C CA . VAL C 3 36 ? 21.208 -17.938 -26.641 1.00 40.48 55 VAL C CA 1
ATOM 4883 C C . VAL C 3 36 ? 19.976 -18.116 -27.549 1.00 40.81 55 VAL C C 1
ATOM 4884 O O . VAL C 3 36 ? 19.505 -17.159 -28.151 1.00 41.73 55 VAL C O 1
ATOM 4888 N N . ASN C 3 37 ? 19.483 -19.346 -27.648 1.00 40.65 56 ASN C N 1
ATOM 4889 C CA . ASN C 3 37 ? 18.265 -19.648 -28.412 1.00 41.83 56 ASN C CA 1
ATOM 4890 C C . ASN C 3 37 ? 17.490 -20.730 -27.664 1.00 41.38 56 ASN C C 1
ATOM 4891 O O . ASN C 3 37 ? 18.056 -21.370 -26.747 1.00 39.30 56 ASN C O 1
ATOM 4896 N N . PRO C 3 38 ? 16.214 -20.951 -28.046 1.00 41.65 57 PRO C N 1
ATOM 4897 C CA . PRO C 3 38 ? 15.404 -21.937 -27.344 1.00 41.86 57 PRO C CA 1
ATOM 4898 C C . PRO C 3 38 ? 15.538 -23.370 -27.864 1.00 44.00 57 PRO C C 1
ATOM 4899 O O . PRO C 3 38 ? 14.733 -24.220 -27.495 1.00 44.47 57 PRO C O 1
ATOM 4903 N N . CYS C 3 39 ? 16.555 -23.664 -28.675 1.00 46.26 58 CYS C N 1
ATOM 4904 C CA . CYS C 3 39 ? 16.585 -24.926 -29.401 1.00 48.85 58 CYS C CA 1
ATOM 4905 C C . CYS C 3 39 ? 16.954 -26.145 -28.557 1.00 48.13 58 CYS C C 1
ATOM 4906 O O . CYS C 3 39 ? 16.654 -27.260 -28.974 1.00 51.59 58 CYS C O 1
ATOM 4909 N N . THR C 3 40 ? 17.553 -25.958 -27.381 1.00 44.44 59 THR C N 1
ATOM 4910 C CA . THR C 3 40 ? 17.696 -27.064 -26.424 1.00 45.05 59 THR C CA 1
ATOM 4911 C C . THR C 3 40 ? 16.519 -27.181 -25.450 1.00 44.03 59 THR C C 1
ATOM 4912 O O . THR C 3 40 ? 16.457 -28.132 -24.698 1.00 44.63 59 THR C O 1
ATOM 4916 N N . TRP C 3 41 ? 15.597 -26.220 -25.458 1.00 41.20 60 TRP C N 1
ATOM 4917 C CA . TRP C 3 41 ? 14.409 -26.253 -24.574 1.00 40.54 60 TRP C CA 1
ATOM 4918 C C . TRP C 3 41 ? 13.520 -27.437 -24.862 1.00 39.69 60 TRP C C 1
ATOM 4919 O O . TRP C 3 41 ? 13.363 -27.815 -26.020 1.00 39.57 60 TRP C O 1
ATOM 4930 N N . PHE C 3 42 ? 12.923 -28.002 -23.816 1.00 40.74 61 PHE C N 1
ATOM 4931 C CA . PHE C 3 42 ? 11.924 -29.053 -23.997 1.00 41.66 61 PHE C CA 1
ATOM 4932 C C . PHE C 3 42 ? 10.644 -28.480 -24.629 1.00 39.43 61 PHE C C 1
ATOM 4933 O O . PHE C 3 42 ? 10.334 -27.305 -24.471 1.00 36.85 61 PHE C O 1
ATOM 4941 N N . HIS C 3 43 ? 9.959 -29.324 -25.399 1.00 40.19 62 HIS C N 1
ATOM 4942 C CA . HIS C 3 43 ? 8.719 -28.968 -26.096 1.00 40.51 62 HIS C CA 1
ATOM 4943 C C . HIS C 3 43 ? 8.895 -27.958 -27.214 1.00 39.18 62 HIS C C 1
ATOM 4944 O O . HIS C 3 43 ? 7.913 -27.394 -27.685 1.00 39.11 62 HIS C O 1
ATOM 4951 N N . VAL C 3 44 ? 10.135 -27.733 -27.643 1.00 38.87 63 VAL C N 1
ATOM 4952 C CA . VAL C 3 44 ? 10.420 -26.818 -28.743 1.00 39.08 63 VAL C CA 1
ATOM 4953 C C . VAL C 3 44 ? 11.316 -27.564 -29.707 1.00 39.52 63 VAL C C 1
ATOM 4954 O O . VAL C 3 44 ? 12.142 -28.336 -29.286 1.00 40.20 63 VAL C O 1
ATOM 4958 N N . THR C 3 45 ? 11.089 -27.392 -30.998 1.00 39.97 64 THR C N 1
ATOM 4959 C CA . THR C 3 45 ? 11.937 -27.995 -32.011 1.00 41.67 64 THR C CA 1
ATOM 4960 C C . THR C 3 45 ? 12.382 -26.906 -32.976 1.00 41.49 64 THR C C 1
ATOM 4961 O O . THR C 3 45 ? 11.601 -26.044 -33.374 1.00 39.73 64 THR C O 1
ATOM 4965 N N . CYS C 3 46 ? 13.650 -26.969 -33.359 1.00 43.71 65 CYS C N 1
ATOM 4966 C CA . CYS C 3 46 ? 14.251 -25.998 -34.244 1.00 43.31 65 CYS C CA 1
ATOM 4967 C C . CYS C 3 46 ? 14.757 -26.685 -35.499 1.00 44.49 65 CYS C C 1
ATOM 4968 O O . CYS C 3 46 ? 15.085 -27.853 -35.469 1.00 43.89 65 CYS C O 1
ATOM 4971 N N . ASN C 3 47 ? 14.792 -25.935 -36.602 1.00 45.43 66 ASN C N 1
ATOM 4972 C CA . ASN C 3 47 ? 15.422 -26.382 -37.847 1.00 48.54 66 ASN C CA 1
ATOM 4973 C C . ASN C 3 47 ? 16.962 -26.285 -37.748 1.00 52.08 66 ASN C C 1
ATOM 4974 O O . ASN C 3 47 ? 17.503 -25.846 -36.726 1.00 51.13 66 ASN C O 1
ATOM 4979 N N . ASN C 3 48 ? 17.656 -26.694 -38.807 1.00 56.32 67 ASN C N 1
ATOM 4980 C CA . ASN C 3 48 ? 19.126 -26.599 -38.870 1.00 60.88 67 ASN C CA 1
ATOM 4981 C C . ASN C 3 48 ? 19.727 -25.202 -38.674 1.00 59.63 67 ASN C C 1
ATOM 4982 O O . ASN C 3 48 ? 20.893 -25.104 -38.307 1.00 62.11 67 ASN C O 1
ATOM 4987 N N . GLU C 3 49 ? 18.944 -24.149 -38.920 1.00 57.25 68 GLU C N 1
ATOM 4988 C CA . GLU C 3 49 ? 19.369 -22.758 -38.692 1.00 56.55 68 GLU C CA 1
ATOM 4989 C C . GLU C 3 49 ? 18.997 -22.211 -37.307 1.00 51.54 68 GLU C C 1
ATOM 4990 O O . GLU C 3 49 ? 19.025 -21.009 -37.101 1.00 49.13 68 GLU C O 1
ATOM 4996 N N . ASN C 3 50 ? 18.639 -23.093 -36.372 1.00 50.38 69 ASN C N 1
ATOM 4997 C CA . ASN C 3 50 ? 18.298 -22.731 -34.989 1.00 48.34 69 ASN C CA 1
ATOM 4998 C C . ASN C 3 50 ? 17.076 -21.827 -34.867 1.00 44.76 69 ASN C C 1
ATOM 4999 O O . ASN C 3 50 ? 17.028 -20.963 -34.004 1.00 43.78 69 ASN C O 1
ATOM 5004 N N . SER C 3 51 ? 16.091 -22.050 -35.734 1.00 43.23 70 SER C N 1
ATOM 5005 C CA . SER C 3 51 ? 14.849 -21.296 -35.734 1.00 40.95 70 SER C CA 1
ATOM 5006 C C . SER C 3 51 ? 13.711 -22.241 -35.360 1.00 38.99 70 SER C C 1
ATOM 5007 O O . SER C 3 51 ? 13.684 -23.386 -35.811 1.00 38.42 70 SER C O 1
ATOM 5010 N N . VAL C 3 52 ? 12.781 -21.758 -34.543 1.00 37.26 71 VAL C N 1
ATOM 5011 C CA . VAL C 3 52 ? 11.692 -22.592 -34.025 1.00 36.46 71 VAL C CA 1
ATOM 5012 C C . VAL C 3 52 ? 10.726 -23.044 -35.136 1.00 36.64 71 VAL C C 1
ATOM 5013 O O . VAL C 3 52 ? 10.175 -22.217 -35.850 1.00 37.27 71 VAL C O 1
ATOM 5017 N N . ILE C 3 53 ? 10.528 -24.357 -35.250 1.00 36.90 72 ILE C N 1
ATOM 5018 C CA . ILE C 3 53 ? 9.554 -24.945 -36.172 1.00 38.68 72 ILE C CA 1
ATOM 5019 C C . ILE C 3 53 ? 8.393 -25.713 -35.487 1.00 39.54 72 ILE C C 1
ATOM 5020 O O . ILE C 3 53 ? 7.371 -25.941 -36.126 1.00 40.84 72 ILE C O 1
ATOM 5025 N N . ARG C 3 54 ? 8.556 -26.142 -34.235 1.00 39.18 73 ARG C N 1
ATOM 5026 C CA . ARG C 3 54 ? 7.480 -26.787 -33.483 1.00 41.67 73 ARG C CA 1
ATOM 5027 C C . ARG C 3 54 ? 7.401 -26.261 -32.062 1.00 39.91 73 ARG C C 1
ATOM 5028 O O . ARG C 3 54 ? 8.429 -26.007 -31.437 1.00 37.75 73 ARG C O 1
ATOM 5036 N N . VAL C 3 55 ? 6.172 -26.102 -31.562 1.00 40.29 74 VAL C N 1
ATOM 5037 C CA . VAL C 3 55 ? 5.916 -25.956 -30.127 1.00 39.51 74 VAL C CA 1
ATOM 5038 C C . VAL C 3 55 ? 4.903 -27.026 -29.772 1.00 41.46 74 VAL C C 1
ATOM 5039 O O . VAL C 3 55 ? 3.760 -26.990 -30.259 1.00 43.08 74 VAL C O 1
ATOM 5043 N N . ASP C 3 56 ? 5.329 -27.993 -28.952 1.00 41.41 75 ASP C N 1
ATOM 5044 C CA . ASP C 3 56 ? 4.511 -29.157 -28.604 1.00 43.51 75 ASP C CA 1
ATOM 5045 C C . ASP C 3 56 ? 4.153 -29.183 -27.112 1.00 43.44 75 ASP C C 1
ATOM 5046 O O . ASP C 3 56 ? 4.866 -29.756 -26.311 1.00 43.48 75 ASP C O 1
ATOM 5051 N N . LEU C 3 57 ? 3.031 -28.556 -26.767 1.00 39.85 76 LEU C N 1
ATOM 5052 C CA . LEU C 3 57 ? 2.575 -28.420 -25.379 1.00 40.74 76 LEU C CA 1
ATOM 5053 C C . LEU C 3 57 ? 1.163 -28.985 -25.148 1.00 41.70 76 LEU C C 1
ATOM 5054 O O . LEU C 3 57 ? 0.402 -28.476 -24.321 1.00 44.20 76 LEU C O 1
ATOM 5059 N N . GLY C 3 58 ? 0.826 -30.062 -25.853 1.00 41.31 77 GLY C N 1
ATOM 5060 C CA . GLY C 3 58 ? -0.451 -30.721 -25.673 1.00 40.74 77 GLY C CA 1
ATOM 5061 C C . GLY C 3 58 ? -0.530 -31.463 -24.344 1.00 43.20 77 GLY C C 1
ATOM 5062 O O . GLY C 3 58 ? 0.483 -32.030 -23.866 1.00 43.67 77 GLY C O 1
ATOM 5063 N N . ASN C 3 59 ? -1.733 -31.458 -23.750 1.00 43.41 78 ASN C N 1
ATOM 5064 C CA . ASN C 3 59 ? -2.047 -32.250 -22.555 1.00 44.72 78 ASN C CA 1
ATOM 5065 C C . ASN C 3 59 ? -1.053 -32.031 -21.402 1.00 46.32 78 ASN C C 1
ATOM 5066 O O . ASN C 3 59 ? -0.514 -32.980 -20.843 1.00 47.80 78 ASN C O 1
ATOM 5071 N N . ALA C 3 60 ? -0.824 -30.766 -21.067 1.00 46.81 79 ALA C N 1
ATOM 5072 C CA . ALA C 3 60 ? 0.217 -30.363 -20.108 1.00 49.73 79 ALA C CA 1
ATOM 5073 C C . ALA C 3 60 ? -0.325 -29.580 -18.908 1.00 52.02 79 ALA C C 1
ATOM 5074 O O . ALA C 3 60 ? 0.445 -29.022 -18.141 1.00 51.97 79 ALA C O 1
ATOM 5076 N N . GLU C 3 61 ? -1.648 -29.562 -18.751 1.00 54.85 80 GLU C N 1
ATOM 5077 C CA . GLU C 3 61 ? -2.334 -28.892 -17.634 1.00 58.15 80 GLU C CA 1
ATOM 5078 C C . GLU C 3 61 ? -2.007 -27.405 -17.504 1.00 56.50 80 GLU C C 1
ATOM 5079 O O . GLU C 3 61 ? -1.922 -26.876 -16.402 1.00 57.30 80 GLU C O 1
ATOM 5085 N N . LEU C 3 62 ? -1.865 -26.748 -18.657 1.00 54.01 81 LEU C N 1
ATOM 5086 C CA . LEU C 3 62 ? -1.601 -25.306 -18.736 1.00 53.14 81 LEU C CA 1
ATOM 5087 C C . LEU C 3 62 ? -2.900 -24.523 -18.665 1.00 53.67 81 LEU C C 1
ATOM 5088 O O . LEU C 3 62 ? -3.939 -25.001 -19.114 1.00 53.52 81 LEU C O 1
ATOM 5093 N N . SER C 3 63 ? -2.827 -23.318 -18.113 1.00 54.85 82 SER C N 1
ATOM 5094 C CA . SER C 3 63 ? -3.947 -22.373 -18.121 1.00 56.06 82 SER C CA 1
ATOM 5095 C C . SER C 3 63 ? -3.402 -20.942 -18.286 1.00 57.50 82 SER C C 1
ATOM 5096 O O . SER C 3 63 ? -2.199 -20.775 -18.519 1.00 57.53 82 SER C O 1
ATOM 5099 N N . GLY C 3 64 ? -4.269 -19.931 -18.203 1.00 59.39 83 GLY C N 1
ATOM 5100 C CA . GLY C 3 64 ? -3.912 -18.558 -18.565 1.00 60.74 83 GLY C CA 1
ATOM 5101 C C . GLY C 3 64 ? -4.327 -18.279 -19.996 1.00 59.79 83 GLY C C 1
ATOM 5102 O O . GLY C 3 64 ? -5.321 -18.820 -20.462 1.00 61.35 83 GLY C O 1
ATOM 5103 N N . HIS C 3 65 ? -3.579 -17.439 -20.699 1.00 60.54 84 HIS C N 1
ATOM 5104 C CA . HIS C 3 65 ? -3.917 -17.071 -22.081 1.00 60.19 84 HIS C CA 1
ATOM 5105 C C . HIS C 3 65 ? -2.675 -16.936 -22.951 1.00 57.66 84 HIS C C 1
ATOM 5106 O O . HIS C 3 65 ? -1.564 -16.789 -22.440 1.00 58.85 84 HIS C O 1
ATOM 5113 N N . LEU C 3 66 ? -2.879 -17.000 -24.263 1.00 55.29 85 LEU C N 1
ATOM 5114 C CA . LEU C 3 66 ? -1.794 -16.872 -25.227 1.00 54.85 85 LEU C CA 1
ATOM 5115 C C . LEU C 3 66 ? -1.404 -15.422 -25.381 1.00 57.46 85 LEU C C 1
ATOM 5116 O O . LEU C 3 66 ? -2.146 -14.532 -24.990 1.00 62.09 85 LEU C O 1
ATOM 5121 N N . VAL C 3 67 ? -0.232 -15.199 -25.959 1.00 56.91 86 VAL C N 1
ATOM 5122 C CA . VAL C 3 67 ? 0.291 -13.852 -26.152 1.00 59.05 86 VAL C CA 1
ATOM 5123 C C . VAL C 3 67 ? 0.394 -13.527 -27.646 1.00 58.72 86 VAL C C 1
ATOM 5124 O O . VAL C 3 67 ? 0.585 -14.428 -28.461 1.00 55.80 86 VAL C O 1
ATOM 5128 N N . PRO C 3 68 ? 0.249 -12.239 -28.010 1.00 61.68 87 PRO C N 1
ATOM 5129 C CA . PRO C 3 68 ? 0.419 -11.839 -29.409 1.00 62.07 87 PRO C CA 1
ATOM 5130 C C . PRO C 3 68 ? 1.875 -11.933 -29.929 1.00 62.00 87 PRO C C 1
ATOM 5131 O O . PRO C 3 68 ? 2.079 -12.004 -31.144 1.00 60.63 87 PRO C O 1
ATOM 5135 N N . GLU C 3 69 ? 2.862 -11.951 -29.027 1.00 62.24 88 GLU C N 1
ATOM 5136 C CA . GLU C 3 69 ? 4.278 -12.108 -29.412 1.00 61.87 88 GLU C CA 1
ATOM 5137 C C . GLU C 3 69 ? 4.602 -13.464 -30.095 1.00 59.22 88 GLU C C 1
ATOM 5138 O O . GLU C 3 69 ? 5.659 -13.593 -30.719 1.00 58.66 88 GLU C O 1
ATOM 5144 N N . LEU C 3 70 ? 3.710 -14.458 -29.972 1.00 56.79 89 LEU C N 1
ATOM 5145 C CA . LEU C 3 70 ? 3.799 -15.720 -30.737 1.00 54.85 89 LEU C CA 1
ATOM 5146 C C . LEU C 3 70 ? 3.965 -15.561 -32.254 1.00 54.00 89 LEU C C 1
ATOM 5147 O O . LEU C 3 70 ? 4.535 -16.432 -32.898 1.00 52.84 89 LEU C O 1
ATOM 5152 N N . GLY C 3 71 ? 3.451 -14.473 -32.817 1.00 54.68 90 GLY C N 1
ATOM 5153 C CA . GLY C 3 71 ? 3.609 -14.171 -34.236 1.00 54.50 90 GLY C CA 1
ATOM 5154 C C . GLY C 3 71 ? 5.007 -13.865 -34.755 1.00 54.58 90 GLY C C 1
ATOM 5155 O O . GLY C 3 71 ? 5.181 -13.749 -35.969 1.00 56.74 90 GLY C O 1
ATOM 5156 N N . VAL C 3 72 ? 6.002 -13.725 -33.875 1.00 53.83 91 VAL C N 1
ATOM 5157 C CA . VAL C 3 72 ? 7.390 -13.540 -34.315 1.00 53.74 91 VAL C CA 1
ATOM 5158 C C . VAL C 3 72 ? 8.068 -14.853 -34.721 1.00 50.86 91 VAL C C 1
ATOM 5159 O O . VAL C 3 72 ? 9.161 -14.822 -35.274 1.00 52.04 91 VAL C O 1
ATOM 5163 N N . LEU C 3 73 ? 7.429 -15.991 -34.446 1.00 47.61 92 LEU C N 1
ATOM 5164 C CA . LEU C 3 73 ? 7.958 -17.296 -34.811 1.00 45.24 92 LEU C CA 1
ATOM 5165 C C . LEU C 3 73 ? 7.658 -17.592 -36.297 1.00 45.76 92 LEU C C 1
ATOM 5166 O O . LEU C 3 73 ? 6.827 -18.452 -36.628 1.00 43.09 92 LEU C O 1
ATOM 5171 N N . LYS C 3 74 ? 8.385 -16.903 -37.176 1.00 47.36 93 LYS C N 1
ATOM 5172 C CA . LYS C 3 74 ? 8.095 -16.888 -38.614 1.00 50.01 93 LYS C CA 1
ATOM 5173 C C . LYS C 3 74 ? 8.256 -18.225 -39.340 1.00 47.00 93 LYS C C 1
ATOM 5174 O O . LYS C 3 74 ? 7.658 -18.416 -40.385 1.00 46.09 93 LYS C O 1
ATOM 5180 N N . ASN C 3 75 ? 9.077 -19.125 -38.798 1.00 45.22 94 ASN C N 1
ATOM 5181 C CA . ASN C 3 75 ? 9.258 -20.470 -39.357 1.00 43.51 94 ASN C CA 1
ATOM 5182 C C . ASN C 3 75 ? 8.486 -21.564 -38.635 1.00 41.25 94 ASN C C 1
ATOM 5183 O O . ASN C 3 75 ? 8.675 -22.732 -38.946 1.00 41.49 94 ASN C O 1
ATOM 5188 N N . LEU C 3 76 ? 7.612 -21.200 -37.697 1.00 40.25 95 LEU C N 1
ATOM 5189 C CA . LEU C 3 76 ? 6.805 -22.169 -36.980 1.00 38.99 95 LEU C CA 1
ATOM 5190 C C . LEU C 3 76 ? 5.918 -22.926 -37.953 1.00 39.42 95 LEU C C 1
ATOM 5191 O O . LEU C 3 76 ? 5.251 -22.309 -38.788 1.00 40.54 95 LEU C O 1
ATOM 5196 N N . GLN C 3 77 ? 5.967 -24.256 -37.861 1.00 39.14 96 GLN C N 1
ATOM 5197 C CA A GLN C 3 77 ? 5.179 -25.145 -38.705 0.57 38.80 96 GLN C CA 1
ATOM 5198 C CA B GLN C 3 77 ? 5.187 -25.158 -38.706 0.43 38.98 96 GLN C CA 1
ATOM 5199 C C . GLN C 3 77 ? 4.059 -25.818 -37.924 1.00 38.14 96 GLN C C 1
ATOM 5200 O O . GLN C 3 77 ? 2.965 -25.982 -38.452 1.00 38.44 96 GLN C O 1
ATOM 5211 N N . TYR C 3 78 ? 4.327 -26.209 -36.681 1.00 37.82 97 TYR C N 1
ATOM 5212 C CA . TYR C 3 78 ? 3.358 -26.933 -35.874 1.00 38.07 97 TYR C CA 1
ATOM 5213 C C . TYR C 3 78 ? 3.196 -26.298 -34.500 1.00 38.14 97 TYR C C 1
ATOM 5214 O O . TYR C 3 78 ? 4.156 -26.218 -33.743 1.00 39.85 97 TYR C O 1
ATOM 5223 N N . LEU C 3 79 ? 1.979 -25.852 -34.186 1.00 38.02 98 LEU C N 1
ATOM 5224 C CA . LEU C 3 79 ? 1.659 -25.258 -32.886 1.00 38.21 98 LEU C CA 1
ATOM 5225 C C . LEU C 3 79 ? 0.588 -26.127 -32.229 1.00 39.97 98 LEU C C 1
ATOM 5226 O O . LEU C 3 79 ? -0.594 -26.093 -32.631 1.00 39.13 98 LEU C O 1
ATOM 5231 N N . GLU C 3 80 ? 1.022 -26.939 -31.257 1.00 40.75 99 GLU C N 1
ATOM 5232 C CA . GLU C 3 80 ? 0.151 -27.849 -30.532 1.00 41.55 99 GLU C CA 1
ATOM 5233 C C . GLU C 3 80 ? -0.055 -27.288 -29.143 1.00 41.77 99 GLU C C 1
ATOM 5234 O O . GLU C 3 80 ? 0.902 -27.216 -28.353 1.00 43.27 99 GLU C O 1
ATOM 5240 N N . LEU C 3 81 ? -1.281 -26.875 -28.844 1.00 41.43 100 LEU C N 1
ATOM 5241 C CA . LEU C 3 81 ? -1.621 -26.336 -27.517 1.00 43.27 100 LEU C CA 1
ATOM 5242 C C . LEU C 3 81 ? -2.897 -26.967 -26.990 1.00 43.12 100 LEU C C 1
ATOM 5243 O O . LEU C 3 81 ? -3.569 -26.413 -26.115 1.00 44.91 100 LEU C O 1
ATOM 5248 N N . TYR C 3 82 ? -3.164 -28.175 -27.470 1.00 41.79 101 TYR C N 1
ATOM 5249 C CA . TYR C 3 82 ? -4.430 -28.852 -27.250 1.00 41.49 101 TYR C CA 1
ATOM 5250 C C . TYR C 3 82 ? -4.495 -29.506 -25.863 1.00 43.15 101 TYR C C 1
ATOM 5251 O O . TYR C 3 82 ? -3.468 -29.731 -25.230 1.00 43.64 101 TYR C O 1
ATOM 5260 N N . SER C 3 83 ? -5.711 -29.820 -25.420 1.00 43.58 102 SER C N 1
ATOM 5261 C CA . SER C 3 83 ? -5.973 -30.479 -24.122 1.00 45.03 102 SER C CA 1
ATOM 5262 C C . SER C 3 83 ? -5.311 -29.759 -22.966 1.00 45.47 102 SER C C 1
ATOM 5263 O O . SER C 3 83 ? -4.572 -30.347 -22.201 1.00 46.66 102 SER C O 1
ATOM 5266 N N . ASN C 3 84 ? -5.563 -28.466 -22.870 1.00 45.64 103 ASN C N 1
ATOM 5267 C CA . ASN C 3 84 ? -5.135 -27.667 -21.737 1.00 47.29 103 ASN C CA 1
ATOM 5268 C C . ASN C 3 84 ? -6.386 -26.962 -21.214 1.00 49.21 103 ASN C C 1
ATOM 5269 O O . ASN C 3 84 ? -7.500 -27.347 -21.569 1.00 49.13 103 ASN C O 1
ATOM 5274 N N . ASN C 3 85 ? -6.213 -25.974 -20.348 1.00 51.60 104 ASN C N 1
ATOM 5275 C CA . ASN C 3 85 ? -7.307 -25.139 -19.914 1.00 54.09 104 ASN C CA 1
ATOM 5276 C C . ASN C 3 85 ? -6.980 -23.675 -20.194 1.00 52.39 104 ASN C C 1
ATOM 5277 O O . ASN C 3 85 ? -7.060 -22.829 -19.326 1.00 53.37 104 ASN C O 1
ATOM 5282 N N . ILE C 3 86 ? -6.620 -23.397 -21.443 1.00 50.11 105 ILE C N 1
ATOM 5283 C CA . ILE C 3 86 ? -6.234 -22.055 -21.870 1.00 50.55 105 ILE C CA 1
ATOM 5284 C C . ILE C 3 86 ? -7.492 -21.253 -22.186 1.00 51.07 105 ILE C C 1
ATOM 5285 O O . ILE C 3 86 ? -8.363 -21.720 -22.926 1.00 51.64 105 ILE C O 1
ATOM 5290 N N . THR C 3 87 ? -7.570 -20.053 -21.620 1.00 52.17 106 THR C N 1
ATOM 5291 C CA . THR C 3 87 ? -8.721 -19.157 -21.761 1.00 53.63 106 THR C CA 1
ATOM 5292 C C . THR C 3 87 ? -8.315 -17.941 -22.590 1.00 54.43 106 THR C C 1
ATOM 5293 O O . THR C 3 87 ? -7.143 -17.806 -22.985 1.00 53.95 106 THR C O 1
ATOM 5297 N N . GLY C 3 88 ? -9.279 -17.064 -22.852 1.00 55.76 107 GLY C N 1
ATOM 5298 C CA . GLY C 3 88 ? -9.028 -15.847 -23.609 1.00 57.27 107 GLY C CA 1
ATOM 5299 C C . GLY C 3 88 ? -9.154 -16.067 -25.107 1.00 55.68 107 GLY C C 1
ATOM 5300 O O . GLY C 3 88 ? -9.468 -17.174 -25.554 1.00 53.14 107 GLY C O 1
ATOM 5301 N N . PRO C 3 89 ? -8.910 -15.007 -25.896 1.00 56.35 108 PRO C N 1
ATOM 5302 C CA . PRO C 3 89 ? -9.091 -15.116 -27.335 1.00 55.29 108 PRO C CA 1
ATOM 5303 C C . PRO C 3 89 ? -7.910 -15.790 -28.042 1.00 52.45 108 PRO C C 1
ATOM 5304 O O . PRO C 3 89 ? -6.798 -15.799 -27.522 1.00 52.77 108 PRO C O 1
ATOM 5308 N N . ILE C 3 90 ? -8.162 -16.349 -29.216 1.00 51.02 109 ILE C N 1
ATOM 5309 C CA . ILE C 3 90 ? -7.093 -16.772 -30.109 1.00 50.19 109 ILE C CA 1
ATOM 5310 C C . ILE C 3 90 ? -6.433 -15.491 -30.626 1.00 53.64 109 ILE C C 1
ATOM 5311 O O . ILE C 3 90 ? -7.119 -14.666 -31.241 1.00 57.44 109 ILE C O 1
ATOM 5316 N N . PRO C 3 91 ? -5.118 -15.296 -30.368 1.00 54.06 110 PRO C N 1
ATOM 5317 C CA . PRO C 3 91 ? -4.529 -14.018 -30.790 1.00 56.31 110 PRO C CA 1
ATOM 5318 C C . PRO C 3 91 ? -4.658 -13.785 -32.287 1.00 56.40 110 PRO C C 1
ATOM 5319 O O . PRO C 3 91 ? -4.382 -14.682 -33.079 1.00 54.05 110 PRO C O 1
ATOM 5323 N N . SER C 3 92 ? -5.115 -12.592 -32.647 1.00 59.83 111 SER C N 1
ATOM 5324 C CA . SER C 3 92 ? -5.287 -12.195 -34.042 1.00 61.41 111 SER C CA 1
ATOM 5325 C C . SER C 3 92 ? -4.010 -12.376 -34.883 1.00 62.13 111 SER C C 1
ATOM 5326 O O . SER C 3 92 ? -4.085 -12.768 -36.038 1.00 61.71 111 SER C O 1
ATOM 5329 N N . ASN C 3 93 ? -2.844 -12.112 -34.304 1.00 63.17 112 ASN C N 1
ATOM 5330 C CA . ASN C 3 93 ? -1.599 -12.188 -35.072 1.00 65.02 112 ASN C CA 1
ATOM 5331 C C . ASN C 3 93 ? -0.929 -13.573 -35.096 1.00 60.84 112 ASN C C 1
ATOM 5332 O O . ASN C 3 93 ? 0.229 -13.684 -35.482 1.00 60.01 112 ASN C O 1
ATOM 5337 N N . LEU C 3 94 ? -1.669 -14.622 -34.728 1.00 57.84 113 LEU C N 1
ATOM 5338 C CA . LEU C 3 94 ? -1.337 -15.979 -35.147 1.00 53.75 113 LEU C CA 1
ATOM 5339 C C . LEU C 3 94 ? -1.411 -16.136 -36.665 1.00 52.72 113 LEU C C 1
ATOM 5340 O O . LEU C 3 94 ? -0.828 -17.066 -37.197 1.00 51.73 113 LEU C O 1
ATOM 5345 N N . GLY C 3 95 ? -2.130 -15.250 -37.351 1.00 53.64 114 GLY C N 1
ATOM 5346 C CA . GLY C 3 95 ? -2.120 -15.185 -38.817 1.00 54.29 114 GLY C CA 1
ATOM 5347 C C . GLY C 3 95 ? -0.834 -14.680 -39.461 1.00 55.50 114 GLY C C 1
ATOM 5348 O O . GLY C 3 95 ? -0.677 -14.775 -40.679 1.00 58.87 114 GLY C O 1
ATOM 5349 N N . ASP C 3 96 ? 0.078 -14.129 -38.667 1.00 54.75 115 ASP C N 1
ATOM 5350 C CA . ASP C 3 96 ? 1.409 -13.759 -39.146 1.00 56.13 115 ASP C CA 1
ATOM 5351 C C . ASP C 3 96 ? 2.353 -14.962 -39.305 1.00 53.57 115 ASP C C 1
ATOM 5352 O O . ASP C 3 96 ? 3.453 -14.807 -39.828 1.00 53.62 115 ASP C O 1
ATOM 5357 N N . LEU C 3 97 ? 1.939 -16.144 -38.837 1.00 50.64 116 LEU C N 1
ATOM 5358 C CA . LEU C 3 97 ? 2.766 -17.340 -38.883 1.00 48.22 116 LEU C CA 1
ATOM 5359 C C . LEU C 3 97 ? 2.677 -17.996 -40.258 1.00 48.68 116 LEU C C 1
ATOM 5360 O O . LEU C 3 97 ? 2.049 -19.043 -40.416 1.00 46.86 116 LEU C O 1
ATOM 5365 N N . THR C 3 98 ? 3.357 -17.396 -41.235 1.00 50.84 117 THR C N 1
ATOM 5366 C CA . THR C 3 98 ? 3.170 -17.742 -42.656 1.00 53.30 117 THR C CA 1
ATOM 5367 C C . THR C 3 98 ? 3.532 -19.180 -43.058 1.00 50.96 117 THR C C 1
ATOM 5368 O O . THR C 3 98 ? 3.019 -19.679 -44.064 1.00 52.30 117 THR C O 1
ATOM 5372 N N . ASN C 3 99 ? 4.398 -19.840 -42.285 1.00 47.71 118 ASN C N 1
ATOM 5373 C CA . ASN C 3 99 ? 4.788 -21.231 -42.560 1.00 44.99 118 ASN C CA 1
ATOM 5374 C C . ASN C 3 99 ? 4.032 -22.285 -41.752 1.00 42.70 118 ASN C C 1
ATOM 5375 O O . ASN C 3 99 ? 4.360 -23.462 -41.831 1.00 42.97 118 ASN C O 1
ATOM 5380 N N . LEU C 3 100 ? 2.997 -21.880 -41.021 1.00 41.76 119 LEU C N 1
ATOM 5381 C CA . LEU C 3 100 ? 2.239 -22.795 -40.164 1.00 39.63 119 LEU C CA 1
ATOM 5382 C C . LEU C 3 100 ? 1.477 -23.841 -41.006 1.00 40.16 119 LEU C C 1
ATOM 5383 O O . LEU C 3 100 ? 0.814 -23.510 -42.000 1.00 40.92 119 LEU C O 1
ATOM 5388 N N . VAL C 3 101 ? 1.643 -25.103 -40.630 1.00 40.06 120 VAL C N 1
ATOM 5389 C CA . VAL C 3 101 ? 0.977 -26.236 -41.270 1.00 40.83 120 VAL C CA 1
ATOM 5390 C C . VAL C 3 101 ? -0.166 -26.739 -40.402 1.00 40.27 120 VAL C C 1
ATOM 5391 O O . VAL C 3 101 ? -1.192 -27.181 -40.923 1.00 40.36 120 VAL C O 1
ATOM 5395 N N . SER C 3 102 ? -0.000 -26.669 -39.088 1.00 39.51 121 SER C N 1
ATOM 5396 C CA . SER C 3 102 ? -0.963 -27.207 -38.170 1.00 40.30 121 SER C CA 1
ATOM 5397 C C . SER C 3 102 ? -1.197 -26.226 -37.024 1.00 39.73 121 SER C C 1
ATOM 5398 O O . SER C 3 102 ? -0.234 -25.792 -36.369 1.00 38.82 121 SER C O 1
ATOM 5401 N N . LEU C 3 103 ? -2.464 -25.850 -36.811 1.00 38.87 122 LEU C N 1
ATOM 5402 C CA . LEU C 3 103 ? -2.865 -25.044 -35.655 1.00 39.15 122 LEU C CA 1
ATOM 5403 C C . LEU C 3 103 ? -3.858 -25.870 -34.861 1.00 40.48 122 LEU C C 1
ATOM 5404 O O . LEU C 3 103 ? -5.005 -26.070 -35.289 1.00 40.75 122 LEU C O 1
ATOM 5409 N N . ASP C 3 104 ? -3.397 -26.372 -33.720 1.00 41.38 123 ASP C N 1
ATOM 5410 C CA . ASP C 3 104 ? -4.139 -27.336 -32.919 1.00 42.13 123 ASP C CA 1
ATOM 5411 C C . ASP C 3 104 ? -4.348 -26.776 -31.524 1.00 41.17 123 ASP C C 1
ATOM 5412 O O . ASP C 3 104 ? -3.511 -26.948 -30.643 1.00 39.29 123 ASP C O 1
ATOM 5417 N N . LEU C 3 105 ? -5.475 -26.071 -31.373 1.00 40.99 124 LEU C N 1
ATOM 5418 C CA . LEU C 3 105 ? -5.868 -25.394 -30.136 1.00 41.45 124 LEU C CA 1
ATOM 5419 C C . LEU C 3 105 ? -7.063 -26.054 -29.475 1.00 40.62 124 LEU C C 1
ATOM 5420 O O . LEU C 3 105 ? -7.641 -25.498 -28.553 1.00 41.56 124 LEU C O 1
ATOM 5425 N N . TYR C 3 106 ? -7.397 -27.260 -29.925 1.00 39.62 125 TYR C N 1
ATOM 5426 C CA . TYR C 3 106 ? -8.609 -27.949 -29.529 1.00 39.70 125 TYR C CA 1
ATOM 5427 C C . TYR C 3 106 ? -8.560 -28.382 -28.065 1.00 41.09 125 TYR C C 1
ATOM 5428 O O . TYR C 3 106 ? -7.483 -28.521 -27.496 1.00 41.84 125 TYR C O 1
ATOM 5437 N N . LEU C 3 107 ? -9.734 -28.564 -27.456 1.00 41.48 126 LEU C N 1
ATOM 5438 C CA . LEU C 3 107 ? -9.850 -28.964 -26.054 1.00 42.76 126 LEU C CA 1
ATOM 5439 C C . LEU C 3 107 ? -9.206 -27.960 -25.117 1.00 42.84 126 LEU C C 1
ATOM 5440 O O . LEU C 3 107 ? -8.277 -28.267 -24.387 1.00 43.82 126 LEU C O 1
ATOM 5445 N N . ASN C 3 108 ? -9.727 -26.743 -25.176 1.00 43.51 127 ASN C N 1
ATOM 5446 C CA . ASN C 3 108 ? -9.348 -25.643 -24.298 1.00 44.48 127 ASN C CA 1
ATOM 5447 C C . ASN C 3 108 ? -10.612 -24.828 -24.006 1.00 46.23 127 ASN C C 1
ATOM 5448 O O . ASN C 3 108 ? -11.706 -25.283 -24.297 1.00 46.05 127 ASN C O 1
ATOM 5453 N N . SER C 3 109 ? -10.471 -23.646 -23.420 1.00 48.32 128 SER C N 1
ATOM 5454 C CA . SER C 3 109 ? -11.609 -22.752 -23.189 1.00 50.28 128 SER C CA 1
ATOM 5455 C C . SER C 3 109 ? -11.409 -21.420 -23.898 1.00 50.03 128 SER C C 1
ATOM 5456 O O . SER C 3 109 ? -11.688 -20.368 -23.329 1.00 51.48 128 SER C O 1
ATOM 5459 N N . PHE C 3 110 ? -10.922 -21.472 -25.141 1.00 48.79 129 PHE C N 1
ATOM 5460 C CA . PHE C 3 110 ? -10.763 -20.266 -25.966 1.00 49.11 129 PHE C CA 1
ATOM 5461 C C . PHE C 3 110 ? -12.127 -19.638 -26.230 1.00 50.34 129 PHE C C 1
ATOM 5462 O O . PHE C 3 110 ? -13.105 -20.338 -26.477 1.00 49.81 129 PHE C O 1
ATOM 5470 N N . SER C 3 111 ? -12.177 -18.317 -26.157 1.00 52.57 130 SER C N 1
ATOM 5471 C CA . SER C 3 111 ? -13.420 -17.562 -26.292 1.00 55.26 130 SER C CA 1
ATOM 5472 C C . SER C 3 111 ? -13.248 -16.533 -27.402 1.00 56.09 130 SER C C 1
ATOM 5473 O O . SER C 3 111 ? -12.162 -16.396 -27.964 1.00 55.61 130 SER C O 1
ATOM 5476 N N . GLY C 3 112 ? -14.326 -15.833 -27.736 1.00 58.84 131 GLY C N 1
ATOM 5477 C CA . GLY C 3 112 ? -14.295 -14.846 -28.805 1.00 60.72 131 GLY C CA 1
ATOM 5478 C C . GLY C 3 112 ? -14.222 -15.477 -30.194 1.00 59.07 131 GLY C C 1
ATOM 5479 O O . GLY C 3 112 ? -14.399 -16.681 -30.353 1.00 54.60 131 GLY C O 1
ATOM 5480 N N . PRO C 3 113 ? -13.953 -14.656 -31.215 1.00 61.82 132 PRO C N 1
ATOM 5481 C CA . PRO C 3 113 ? -14.045 -15.149 -32.577 1.00 61.27 132 PRO C CA 1
ATOM 5482 C C . PRO C 3 113 ? -12.872 -15.997 -33.038 1.00 58.54 132 PRO C C 1
ATOM 5483 O O . PRO C 3 113 ? -11.823 -16.052 -32.387 1.00 58.07 132 PRO C O 1
ATOM 5487 N N . ILE C 3 114 ? -13.085 -16.670 -34.163 1.00 57.55 133 ILE C N 1
ATOM 5488 C CA . ILE C 3 114 ? -12.003 -17.179 -34.970 1.00 56.16 133 ILE C CA 1
ATOM 5489 C C . ILE C 3 114 ? -11.515 -15.950 -35.742 1.00 58.05 133 ILE C C 1
ATOM 5490 O O . ILE C 3 114 ? -12.298 -15.350 -36.479 1.00 60.36 133 ILE C O 1
ATOM 5495 N N . PRO C 3 115 ? -10.245 -15.547 -35.552 1.00 59.10 134 PRO C N 1
ATOM 5496 C CA . PRO C 3 115 ? -9.790 -14.328 -36.222 1.00 62.04 134 PRO C CA 1
ATOM 5497 C C . PRO C 3 115 ? -9.798 -14.430 -37.751 1.00 62.65 134 PRO C C 1
ATOM 5498 O O . PRO C 3 115 ? -9.469 -15.473 -38.317 1.00 60.46 134 PRO C O 1
ATOM 5502 N N . GLU C 3 116 ? -10.177 -13.335 -38.393 1.00 66.66 135 GLU C N 1
ATOM 5503 C CA . GLU C 3 116 ? -10.148 -13.203 -39.851 1.00 69.16 135 GLU C CA 1
ATOM 5504 C C . GLU C 3 116 ? -8.719 -13.420 -40.412 1.00 65.93 135 GLU C C 1
ATOM 5505 O O . GLU C 3 116 ? -8.543 -13.949 -41.514 1.00 64.92 135 GLU C O 1
ATOM 5511 N N . SER C 3 117 ? -7.716 -13.029 -39.631 1.00 63.30 136 SER C N 1
ATOM 5512 C CA . SER C 3 117 ? -6.305 -13.148 -40.000 1.00 62.56 136 SER C CA 1
ATOM 5513 C C . SER C 3 117 ? -5.804 -14.561 -40.303 1.00 58.74 136 SER C C 1
ATOM 5514 O O . SER C 3 117 ? -4.814 -14.720 -41.005 1.00 58.42 136 SER C O 1
ATOM 5517 N N . LEU C 3 118 ? -6.473 -15.582 -39.777 1.00 56.85 137 LEU C N 1
ATOM 5518 C CA . LEU C 3 118 ? -6.107 -16.977 -40.059 1.00 53.11 137 LEU C CA 1
ATOM 5519 C C . LEU C 3 118 ? -6.198 -17.337 -41.535 1.00 53.53 137 LEU C C 1
ATOM 5520 O O . LEU C 3 118 ? -5.567 -18.306 -41.964 1.00 51.60 137 LEU C O 1
ATOM 5525 N N . GLY C 3 119 ? -6.967 -16.568 -42.311 1.00 55.77 138 GLY C N 1
ATOM 5526 C CA . GLY C 3 119 ? -6.987 -16.715 -43.764 1.00 57.70 138 GLY C CA 1
ATOM 5527 C C . GLY C 3 119 ? -5.668 -16.446 -44.478 1.00 58.98 138 GLY C C 1
ATOM 5528 O O . GLY C 3 119 ? -5.482 -16.897 -45.603 1.00 61.09 138 GLY C O 1
ATOM 5529 N N . LYS C 3 120 ? -4.763 -15.708 -43.837 1.00 59.74 139 LYS C N 1
ATOM 5530 C CA . LYS C 3 120 ? -3.420 -15.454 -44.373 1.00 61.28 139 LYS C CA 1
ATOM 5531 C C . LYS C 3 120 ? -2.426 -16.619 -44.160 1.00 57.85 139 LYS C C 1
ATOM 5532 O O . LYS C 3 120 ? -1.284 -16.544 -44.629 1.00 57.75 139 LYS C O 1
ATOM 5538 N N . LEU C 3 121 ? -2.850 -17.674 -43.454 1.00 53.59 140 LEU C N 1
ATOM 5539 C CA . LEU C 3 121 ? -2.052 -18.892 -43.282 1.00 50.15 140 LEU C CA 1
ATOM 5540 C C . LEU C 3 121 ? -2.132 -19.761 -44.537 1.00 50.98 140 LEU C C 1
ATOM 5541 O O . LEU C 3 121 ? -2.846 -20.769 -44.564 1.00 50.54 140 LEU C O 1
ATOM 5546 N N . SER C 3 122 ? -1.365 -19.377 -45.555 1.00 52.96 141 SER C N 1
ATOM 5547 C CA . SER C 3 122 ? -1.460 -19.975 -46.895 1.00 55.25 141 SER C CA 1
ATOM 5548 C C . SER C 3 122 ? -0.943 -21.409 -47.037 1.00 53.89 141 SER C C 1
ATOM 5549 O O . SER C 3 122 ? -1.204 -22.044 -48.057 1.00 55.47 141 SER C O 1
ATOM 5552 N N . LYS C 3 123 ? -0.196 -21.903 -46.048 1.00 52.39 142 LYS C N 1
ATOM 5553 C CA . LYS C 3 123 ? 0.300 -23.289 -46.045 1.00 51.26 142 LYS C CA 1
ATOM 5554 C C . LYS C 3 123 ? -0.400 -24.187 -45.027 1.00 48.70 142 LYS C C 1
ATOM 5555 O O . LYS C 3 123 ? -0.043 -25.363 -44.896 1.00 48.52 142 LYS C O 1
ATOM 5561 N N . LEU C 3 124 ? -1.401 -23.650 -44.324 1.00 47.18 143 LEU C N 1
ATOM 5562 C CA . LEU C 3 124 ? -2.113 -24.396 -43.287 1.00 44.58 143 LEU C CA 1
ATOM 5563 C C . LEU C 3 124 ? -2.774 -25.621 -43.896 1.00 44.76 143 LEU C C 1
ATOM 5564 O O . LEU C 3 124 ? -3.442 -25.522 -44.918 1.00 48.06 143 LEU C O 1
ATOM 5569 N N . ARG C 3 125 ? -2.543 -26.773 -43.278 1.00 43.89 144 ARG C N 1
ATOM 5570 C CA . ARG C 3 125 ? -3.128 -28.050 -43.685 1.00 44.13 144 ARG C CA 1
ATOM 5571 C C . ARG C 3 125 ? -4.145 -28.567 -42.654 1.00 41.90 144 ARG C C 1
ATOM 5572 O O . ARG C 3 125 ? -5.229 -29.010 -43.010 1.00 39.67 144 ARG C O 1
ATOM 5580 N N . PHE C 3 126 ? -3.782 -28.506 -41.380 1.00 40.90 145 PHE C N 1
ATOM 5581 C CA . PHE C 3 126 ? -4.626 -28.980 -40.291 1.00 40.38 145 PHE C CA 1
ATOM 5582 C C . PHE C 3 126 ? -5.108 -27.799 -39.457 1.00 39.17 145 PHE C C 1
ATOM 5583 O O . PHE C 3 126 ? -4.297 -27.019 -38.997 1.00 38.79 145 PHE C O 1
ATOM 5591 N N . LEU C 3 127 ? -6.426 -27.669 -39.282 1.00 38.66 146 LEU C N 1
ATOM 5592 C CA . LEU C 3 127 ? -7.000 -26.657 -38.386 1.00 38.74 146 LEU C CA 1
ATOM 5593 C C . LEU C 3 127 ? -8.032 -27.293 -37.448 1.00 38.79 146 LEU C C 1
ATOM 5594 O O . LEU C 3 127 ? -9.151 -27.567 -37.842 1.00 39.42 146 LEU C O 1
ATOM 5599 N N . ARG C 3 128 ? -7.625 -27.514 -36.203 1.00 39.30 147 ARG C N 1
ATOM 5600 C CA . ARG C 3 128 ? -8.439 -28.193 -35.200 1.00 39.79 147 ARG C CA 1
ATOM 5601 C C . ARG C 3 128 ? -8.640 -27.291 -33.969 1.00 39.65 147 ARG C C 1
ATOM 5602 O O . ARG C 3 128 ? -7.757 -27.184 -33.107 1.00 38.35 147 ARG C O 1
ATOM 5610 N N . LEU C 3 129 ? -9.805 -26.636 -33.938 1.00 39.63 148 LEU C N 1
ATOM 5611 C CA . LEU C 3 129 ? -10.221 -25.707 -32.893 1.00 40.19 148 LEU C CA 1
ATOM 5612 C C . LEU C 3 129 ? -11.393 -26.235 -32.057 1.00 40.44 148 LEU C C 1
ATOM 5613 O O . LEU C 3 129 ? -11.964 -25.512 -31.233 1.00 38.17 148 LEU C O 1
ATOM 5618 N N . ASN C 3 130 ? -11.733 -27.505 -32.251 1.00 41.08 149 ASN C N 1
ATOM 5619 C CA . ASN C 3 130 ? -12.914 -28.080 -31.613 1.00 42.10 149 ASN C CA 1
ATOM 5620 C C . ASN C 3 130 ? -12.818 -28.079 -30.096 1.00 42.34 149 ASN C C 1
ATOM 5621 O O . ASN C 3 130 ? -11.740 -28.001 -29.550 1.00 41.90 149 ASN C O 1
ATOM 5626 N N . ASN C 3 131 ? -13.974 -28.156 -29.438 1.00 44.17 150 ASN C N 1
ATOM 5627 C CA . ASN C 3 131 ? -14.074 -28.210 -27.974 1.00 44.72 150 ASN C CA 1
ATOM 5628 C C . ASN C 3 131 ? -13.459 -27.002 -27.326 1.00 42.55 150 ASN C C 1
ATOM 5629 O O . ASN C 3 131 ? -12.501 -27.091 -26.585 1.00 41.20 150 ASN C O 1
ATOM 5634 N N . ASN C 3 132 ? -14.029 -25.859 -27.676 1.00 42.98 151 ASN C N 1
ATOM 5635 C CA . ASN C 3 132 ? -13.701 -24.563 -27.101 1.00 44.90 151 ASN C CA 1
ATOM 5636 C C . ASN C 3 132 ? -15.027 -23.822 -26.880 1.00 48.03 151 ASN C C 1
ATOM 5637 O O . ASN C 3 132 ? -16.105 -24.424 -27.005 1.00 48.08 151 ASN C O 1
ATOM 5642 N N . SER C 3 133 ? -14.961 -22.537 -26.540 1.00 50.41 152 SER C N 1
ATOM 5643 C CA . SER C 3 133 ? -16.169 -21.688 -26.447 1.00 53.24 152 SER C CA 1
ATOM 5644 C C . SER C 3 133 ? -16.117 -20.551 -27.475 1.00 52.88 152 SER C C 1
ATOM 5645 O O . SER C 3 133 ? -16.450 -19.406 -27.157 1.00 54.25 152 SER C O 1
ATOM 5648 N N . LEU C 3 134 ? -15.702 -20.879 -28.701 1.00 51.03 153 LEU C N 1
ATOM 5649 C CA . LEU C 3 134 ? -15.585 -19.887 -29.780 1.00 51.84 153 LEU C CA 1
ATOM 5650 C C . LEU C 3 134 ? -16.961 -19.471 -30.309 1.00 53.36 153 LEU C C 1
ATOM 5651 O O . LEU C 3 134 ? -17.819 -20.322 -30.515 1.00 53.26 153 LEU C O 1
ATOM 5656 N N . THR C 3 135 ? -17.135 -18.162 -30.530 1.00 54.11 154 THR C N 1
ATOM 5657 C CA . THR C 3 135 ? -18.387 -17.557 -30.962 1.00 55.58 154 THR C CA 1
ATOM 5658 C C . THR C 3 135 ? -18.211 -16.862 -32.316 1.00 55.74 154 THR C C 1
ATOM 5659 O O . THR C 3 135 ? -17.118 -16.859 -32.877 1.00 52.47 154 THR C O 1
ATOM 5663 N N . GLY C 3 136 ? -19.299 -16.286 -32.840 1.00 57.84 155 GLY C N 1
ATOM 5664 C CA . GLY C 3 136 ? -19.278 -15.578 -34.120 1.00 58.84 155 GLY C CA 1
ATOM 5665 C C . GLY C 3 136 ? -19.301 -16.536 -35.292 1.00 57.71 155 GLY C C 1
ATOM 5666 O O . GLY C 3 136 ? -19.563 -17.724 -35.125 1.00 55.49 155 GLY C O 1
ATOM 5667 N N . SER C 3 137 ? -19.027 -16.015 -36.483 1.00 60.09 156 SER C N 1
ATOM 5668 C CA . SER C 3 137 ? -19.050 -16.813 -37.714 1.00 60.61 156 SER C CA 1
ATOM 5669 C C . SER C 3 137 ? -17.667 -17.298 -38.162 1.00 58.74 156 SER C C 1
ATOM 5670 O O . SER C 3 137 ? -16.641 -16.861 -37.655 1.00 57.84 156 SER C O 1
ATOM 5673 N N . ILE C 3 138 ? -17.678 -18.235 -39.105 1.00 57.97 157 ILE C N 1
ATOM 5674 C CA . ILE C 3 138 ? -16.472 -18.806 -39.679 1.00 56.86 157 ILE C CA 1
ATOM 5675 C C . ILE C 3 138 ? -15.987 -17.859 -40.783 1.00 58.24 157 ILE C C 1
ATOM 5676 O O . ILE C 3 138 ? -16.726 -17.617 -41.717 1.00 60.35 157 ILE C O 1
ATOM 5681 N N . PRO C 3 139 ? -14.752 -17.315 -40.672 1.00 58.09 158 PRO C N 1
ATOM 5682 C CA . PRO C 3 139 ? -14.285 -16.359 -41.684 1.00 60.25 158 PRO C CA 1
ATOM 5683 C C . PRO C 3 139 ? -14.200 -16.952 -43.085 1.00 61.00 158 PRO C C 1
ATOM 5684 O O . PRO C 3 139 ? -13.618 -18.014 -43.263 1.00 59.37 158 PRO C O 1
ATOM 5688 N N . MET C 3 140 ? -14.788 -16.269 -44.064 1.00 65.49 159 MET C N 1
ATOM 5689 C CA . MET C 3 140 ? -14.686 -16.673 -45.472 1.00 66.77 159 MET C CA 1
ATOM 5690 C C . MET C 3 140 ? -13.253 -16.837 -45.975 1.00 64.64 159 MET C C 1
ATOM 5691 O O . MET C 3 140 ? -12.979 -17.744 -46.757 1.00 63.38 159 MET C O 1
ATOM 5696 N N . SER C 3 141 ? -12.352 -15.966 -45.528 1.00 64.24 160 SER C N 1
ATOM 5697 C CA . SER C 3 141 ? -10.941 -16.022 -45.922 1.00 63.37 160 SER C CA 1
ATOM 5698 C C . SER C 3 141 ? -10.316 -17.425 -45.795 1.00 60.14 160 SER C C 1
ATOM 5699 O O . SER C 3 141 ? -9.429 -17.771 -46.581 1.00 60.28 160 SER C O 1
ATOM 5702 N N . LEU C 3 142 ? -10.801 -18.235 -44.847 1.00 57.11 161 LEU C N 1
ATOM 5703 C CA . LEU C 3 142 ? -10.361 -19.630 -44.720 1.00 54.47 161 LEU C CA 1
ATOM 5704 C C . LEU C 3 142 ? -10.596 -20.504 -45.976 1.00 54.97 161 LEU C C 1
ATOM 5705 O O . LEU C 3 142 ? -9.862 -21.463 -46.205 1.00 54.69 161 LEU C O 1
ATOM 5710 N N . THR C 3 143 ? -11.602 -20.182 -46.782 1.00 56.48 162 THR C N 1
ATOM 5711 C CA . THR C 3 143 ? -11.858 -20.915 -48.034 1.00 58.05 162 THR C CA 1
ATOM 5712 C C . THR C 3 143 ? -10.716 -20.769 -49.058 1.00 59.82 162 THR C C 1
ATOM 5713 O O . THR C 3 143 ? -10.551 -21.620 -49.932 1.00 59.98 162 THR C O 1
ATOM 5717 N N . GLN C 3 144 ? -9.959 -19.677 -48.936 1.00 61.59 163 GLN C N 1
ATOM 5718 C CA . GLN C 3 144 ? -8.846 -19.349 -49.822 1.00 64.01 163 GLN C CA 1
ATOM 5719 C C . GLN C 3 144 ? -7.503 -19.982 -49.426 1.00 60.23 163 GLN C C 1
ATOM 5720 O O . GLN C 3 144 ? -6.523 -19.780 -50.118 1.00 59.80 163 GLN C O 1
ATOM 5726 N N . ILE C 3 145 ? -7.463 -20.753 -48.333 1.00 57.42 164 ILE C N 1
ATOM 5727 C CA . ILE C 3 145 ? -6.289 -21.564 -47.998 1.00 54.74 164 ILE C CA 1
ATOM 5728 C C . ILE C 3 145 ? -6.358 -22.870 -48.792 1.00 53.88 164 ILE C C 1
ATOM 5729 O O . ILE C 3 145 ? -7.009 -23.816 -48.382 1.00 53.07 164 ILE C O 1
ATOM 5734 N N . THR C 3 146 ? -5.671 -22.905 -49.933 1.00 55.56 165 THR C N 1
ATOM 5735 C CA . THR C 3 146 ? -5.697 -24.042 -50.865 1.00 55.83 165 THR C CA 1
ATOM 5736 C C . THR C 3 146 ? -5.220 -25.353 -50.256 1.00 52.65 165 THR C C 1
ATOM 5737 O O . THR C 3 146 ? -5.662 -26.412 -50.656 1.00 52.94 165 THR C O 1
ATOM 5741 N N . THR C 3 147 ? -4.308 -25.264 -49.296 1.00 50.50 166 THR C N 1
ATOM 5742 C CA . THR C 3 147 ? -3.705 -26.413 -48.654 1.00 48.44 166 THR C CA 1
ATOM 5743 C C . THR C 3 147 ? -4.532 -27.038 -47.542 1.00 46.98 166 THR C C 1
ATOM 5744 O O . THR C 3 147 ? -4.215 -28.146 -47.109 1.00 46.70 166 THR C O 1
ATOM 5748 N N . LEU C 3 148 ? -5.564 -26.336 -47.063 1.00 46.76 167 LEU C N 1
ATOM 5749 C CA . LEU C 3 148 ? -6.367 -26.785 -45.917 1.00 44.68 167 LEU C CA 1
ATOM 5750 C C . LEU C 3 148 ? -7.130 -28.074 -46.239 1.00 45.19 167 LEU C C 1
ATOM 5751 O O . LEU C 3 148 ? -7.989 -28.094 -47.140 1.00 47.64 167 LEU C O 1
ATOM 5756 N N . GLN C 3 149 ? -6.796 -29.141 -45.512 1.00 42.87 168 GLN C N 1
ATOM 5757 C CA . GLN C 3 149 ? -7.373 -30.458 -45.735 1.00 43.63 168 GLN C CA 1
ATOM 5758 C C . GLN C 3 149 ? -8.043 -31.102 -44.531 1.00 42.06 168 GLN C C 1
ATOM 5759 O O . GLN C 3 149 ? -8.826 -32.033 -44.706 1.00 44.41 168 GLN C O 1
ATOM 5765 N N . VAL C 3 150 ? -7.768 -30.638 -43.326 1.00 40.31 169 VAL C N 1
ATOM 5766 C CA . VAL C 3 150 ? -8.406 -31.194 -42.137 1.00 40.06 169 VAL C CA 1
ATOM 5767 C C . VAL C 3 150 ? -8.882 -30.031 -41.290 1.00 40.19 169 VAL C C 1
ATOM 5768 O O . VAL C 3 150 ? -8.083 -29.151 -40.929 1.00 39.99 169 VAL C O 1
ATOM 5772 N N . LEU C 3 151 ? -10.187 -30.035 -40.995 1.00 41.81 170 LEU C N 1
ATOM 5773 C CA . LEU C 3 151 ? -10.859 -28.949 -40.276 1.00 42.05 170 LEU C CA 1
ATOM 5774 C C . LEU C 3 151 ? -11.793 -29.527 -39.219 1.00 41.98 170 LEU C C 1
ATOM 5775 O O . LEU C 3 151 ? -12.612 -30.382 -39.511 1.00 42.30 170 LEU C O 1
ATOM 5780 N N . ASP C 3 152 ? -11.677 -29.044 -37.992 1.00 42.39 171 ASP C N 1
ATOM 5781 C CA . ASP C 3 152 ? -12.618 -29.399 -36.943 1.00 42.48 171 ASP C CA 1
ATOM 5782 C C . ASP C 3 152 ? -12.900 -28.161 -36.112 1.00 41.91 171 ASP C C 1
ATOM 5783 O O . ASP C 3 152 ? -12.019 -27.705 -35.373 1.00 39.03 171 ASP C O 1
ATOM 5788 N N . LEU C 3 153 ? -14.120 -27.617 -36.288 1.00 41.39 172 LEU C N 1
ATOM 5789 C CA . LEU C 3 153 ? -14.642 -26.506 -35.498 1.00 39.90 172 LEU C CA 1
ATOM 5790 C C . LEU C 3 153 ? -15.796 -26.952 -34.579 1.00 40.53 172 LEU C C 1
ATOM 5791 O O . LEU C 3 153 ? -16.462 -26.123 -33.968 1.00 38.88 172 LEU C O 1
ATOM 5796 N N . SER C 3 154 ? -16.011 -28.260 -34.467 1.00 42.01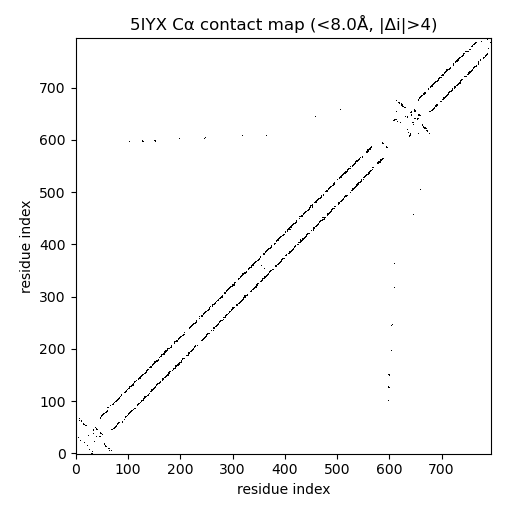 173 SER C N 1
ATOM 5797 C CA . SER C 3 154 ? -17.154 -28.812 -33.751 1.00 43.36 173 SER C CA 1
ATOM 5798 C C . SER C 3 154 ? -17.069 -28.541 -32.240 1.00 43.17 173 SER C C 1
ATOM 5799 O O . SER C 3 154 ? -16.003 -28.264 -31.725 1.00 43.08 173 SER C O 1
ATOM 5802 N N . ASN C 3 155 ? -18.203 -28.619 -31.552 1.00 43.52 174 ASN C N 1
ATOM 5803 C CA . ASN C 3 155 ? -18.283 -28.321 -30.113 1.00 44.40 174 ASN C CA 1
ATOM 5804 C C . ASN C 3 155 ? -17.741 -26.936 -29.754 1.00 43.74 174 ASN C C 1
ATOM 5805 O O . ASN C 3 155 ? -16.875 -26.783 -28.909 1.00 44.05 174 ASN C O 1
ATOM 5810 N N . ASN C 3 156 ? -18.277 -25.940 -30.444 1.00 44.58 175 ASN C N 1
ATOM 5811 C CA . ASN C 3 156 ? -18.068 -24.532 -30.156 1.00 44.94 175 ASN C CA 1
ATOM 5812 C C . ASN C 3 156 ? -19.433 -23.818 -30.074 1.00 47.71 175 ASN C C 1
ATOM 5813 O O . ASN C 3 156 ? -20.468 -24.482 -30.035 1.00 49.33 175 ASN C O 1
ATOM 5818 N N . ARG C 3 157 ? -19.435 -22.483 -30.002 1.00 50.05 176 ARG C N 1
ATOM 5819 C CA . ARG C 3 157 ? -20.664 -21.678 -30.057 1.00 52.36 176 ARG C CA 1
ATOM 5820 C C . ARG C 3 157 ? -20.710 -20.823 -31.322 1.00 51.14 176 ARG C C 1
ATOM 5821 O O . ARG C 3 157 ? -21.119 -19.656 -31.276 1.00 51.74 176 ARG C O 1
ATOM 5829 N N . LEU C 3 158 ? -20.301 -21.409 -32.452 1.00 49.13 177 LEU C N 1
ATOM 5830 C CA . LEU C 3 158 ? -20.266 -20.679 -33.721 1.00 49.10 177 LEU C CA 1
ATOM 5831 C C . LEU C 3 158 ? -21.672 -20.571 -34.303 1.00 51.30 177 LEU C C 1
ATOM 5832 O O . LEU C 3 158 ? -22.551 -21.381 -34.003 1.00 50.69 177 LEU C O 1
ATOM 5837 N N . SER C 3 159 ? -21.870 -19.555 -35.132 1.00 53.29 178 SER C N 1
ATOM 5838 C CA . SER C 3 159 ? -23.164 -19.295 -35.749 1.00 55.52 178 SER C CA 1
ATOM 5839 C C . SER C 3 159 ? -22.980 -18.654 -37.112 1.00 56.17 178 SER C C 1
ATOM 5840 O O . SER C 3 159 ? -21.880 -18.277 -37.469 1.00 55.11 178 SER C O 1
ATOM 5843 N N . GLY C 3 160 ? -24.067 -18.550 -37.867 1.00 58.89 179 GLY C N 1
ATOM 5844 C CA . GLY C 3 160 ? -24.036 -17.982 -39.204 1.00 60.65 179 GLY C CA 1
ATOM 5845 C C . GLY C 3 160 ? -23.719 -19.016 -40.259 1.00 59.35 179 GLY C C 1
ATOM 5846 O O . GLY C 3 160 ? -23.697 -20.213 -39.988 1.00 56.46 179 GLY C O 1
ATOM 5847 N N . SER C 3 161 ? -23.460 -18.527 -41.466 1.00 61.74 180 SER C N 1
ATOM 5848 C CA . SER C 3 161 ? -23.316 -19.364 -42.652 1.00 62.27 180 SER C CA 1
ATOM 5849 C C . SER C 3 161 ? -22.003 -20.148 -42.670 1.00 59.09 180 SER C C 1
ATOM 5850 O O . SER C 3 161 ? -20.936 -19.597 -42.408 1.00 58.52 180 SER C O 1
ATOM 5853 N N . VAL C 3 162 ? -22.085 -21.437 -42.972 1.00 58.69 181 VAL C N 1
ATOM 5854 C CA . VAL C 3 162 ? -20.897 -22.273 -43.151 1.00 56.75 181 VAL C CA 1
ATOM 5855 C C . VAL C 3 162 ? -20.584 -22.272 -44.644 1.00 59.17 181 VAL C C 1
ATOM 5856 O O . VAL C 3 162 ? -21.421 -22.713 -45.445 1.00 62.21 181 VAL C O 1
ATOM 5860 N N . PRO C 3 163 ? -19.394 -21.774 -45.035 1.00 58.68 182 PRO C N 1
ATOM 5861 C CA . PRO C 3 163 ? -19.062 -21.729 -46.466 1.00 60.24 182 PRO C CA 1
ATOM 5862 C C . PRO C 3 163 ? -18.788 -23.115 -47.018 1.00 59.97 182 PRO C C 1
ATOM 5863 O O . PRO C 3 163 ? -18.385 -23.997 -46.258 1.00 57.49 182 PRO C O 1
ATOM 5867 N N . ASP C 3 164 ? -19.054 -23.319 -48.308 1.00 64.02 183 ASP C N 1
ATOM 5868 C CA . ASP C 3 164 ? -18.838 -24.628 -48.943 1.00 66.25 183 ASP C CA 1
ATOM 5869 C C . ASP C 3 164 ? -18.033 -24.585 -50.247 1.00 68.62 183 ASP C C 1
ATOM 5870 O O . ASP C 3 164 ? -18.012 -25.582 -50.979 1.00 71.71 183 ASP C O 1
ATOM 5875 N N . ASN C 3 165 ? -17.368 -23.458 -50.522 1.00 69.00 184 ASN C N 1
ATOM 5876 C CA . ASN C 3 165 ? -16.491 -23.326 -51.705 1.00 71.72 184 ASN C CA 1
ATOM 5877 C C . ASN C 3 165 ? -15.010 -23.409 -51.308 1.00 67.12 184 ASN C C 1
ATOM 5878 O O . ASN C 3 165 ? -14.660 -23.336 -50.131 1.00 62.06 184 ASN C O 1
ATOM 5883 N N . GLY C 3 166 ? -14.160 -23.598 -52.314 1.00 67.76 185 GLY C N 1
ATOM 5884 C CA . GLY C 3 166 ? -12.721 -23.658 -52.135 1.00 65.62 185 GLY C CA 1
ATOM 5885 C C . GLY C 3 166 ? -12.314 -24.901 -51.382 1.00 63.12 185 GLY C C 1
ATOM 5886 O O . GLY C 3 166 ? -12.755 -25.995 -51.705 1.00 64.18 185 GLY C O 1
ATOM 5887 N N . SER C 3 167 ? -11.480 -24.726 -50.360 1.00 60.38 186 SER C N 1
ATOM 5888 C CA . SER C 3 167 ? -11.044 -25.837 -49.522 1.00 59.17 186 SER C CA 1
ATOM 5889 C C . SER C 3 167 ? -12.187 -26.418 -48.683 1.00 59.25 186 SER C C 1
ATOM 5890 O O . SER C 3 167 ? -12.161 -27.609 -48.353 1.00 60.55 186 SER C O 1
ATOM 5893 N N . PHE C 3 168 ? -13.192 -25.597 -48.358 1.00 59.72 187 PHE C N 1
ATOM 5894 C CA . PHE C 3 168 ? -14.358 -26.062 -47.574 1.00 59.20 187 PHE C CA 1
ATOM 5895 C C . PHE C 3 168 ? -15.279 -27.058 -48.293 1.00 61.61 187 PHE C C 1
ATOM 5896 O O . PHE C 3 168 ? -16.073 -27.723 -47.636 1.00 61.99 187 PHE C O 1
ATOM 5904 N N . SER C 3 169 ? -15.163 -27.184 -49.615 1.00 63.54 188 SER C N 1
ATOM 5905 C CA . SER C 3 169 ? -15.924 -28.187 -50.363 1.00 66.27 188 SER C CA 1
ATOM 5906 C C . SER C 3 169 ? -15.642 -29.631 -49.924 1.00 66.41 188 SER C C 1
ATOM 5907 O O . SER C 3 169 ? -16.513 -30.489 -50.055 1.00 68.69 188 SER C O 1
ATOM 5910 N N . LEU C 3 170 ? -14.441 -29.885 -49.407 1.00 65.33 189 LEU C N 1
ATOM 5911 C CA . LEU C 3 170 ? -14.052 -31.210 -48.877 1.00 65.84 189 LEU C CA 1
ATOM 5912 C C . LEU C 3 170 ? -14.702 -31.612 -47.546 1.00 62.55 189 LEU C C 1
ATOM 5913 O O . LEU C 3 170 ? -14.707 -32.793 -47.207 1.00 63.52 189 LEU C O 1
ATOM 5918 N N . PHE C 3 171 ? -15.207 -30.658 -46.769 1.00 58.97 190 PHE C N 1
ATOM 5919 C CA . PHE C 3 171 ? -15.560 -30.949 -45.359 1.00 57.22 190 PHE C CA 1
ATOM 5920 C C . PHE C 3 171 ? -17.002 -31.407 -45.150 1.00 58.20 190 PHE C C 1
ATOM 5921 O O . PHE C 3 171 ? -17.933 -30.890 -45.768 1.00 60.16 190 PHE C O 1
ATOM 5929 N N . THR C 3 172 ? -17.146 -32.411 -44.290 1.00 57.35 191 THR C N 1
ATOM 5930 C CA . THR C 3 172 ? -18.410 -33.066 -44.018 1.00 58.60 191 THR C CA 1
ATOM 5931 C C . THR C 3 172 ? -19.017 -32.439 -42.736 1.00 56.57 191 THR C C 1
ATOM 5932 O O . THR C 3 172 ? -18.344 -31.665 -42.045 1.00 53.17 191 THR C O 1
ATOM 5936 N N . PRO C 3 173 ? -20.299 -32.740 -42.431 1.00 58.45 192 PRO C N 1
ATOM 5937 C CA . PRO C 3 173 ? -20.962 -32.223 -41.209 1.00 56.74 192 PRO C CA 1
ATOM 5938 C C . PRO C 3 173 ? -20.213 -32.427 -39.894 1.00 54.77 192 PRO C C 1
ATOM 5939 O O . PRO C 3 173 ? -20.322 -31.596 -38.996 1.00 53.69 192 PRO C O 1
ATOM 5943 N N . ILE C 3 174 ? -19.449 -33.507 -39.789 1.00 56.12 193 ILE C N 1
ATOM 5944 C CA . ILE C 3 174 ? -18.672 -33.811 -38.585 1.00 55.54 193 ILE C CA 1
ATOM 5945 C C . ILE C 3 174 ? -17.594 -32.749 -38.224 1.00 52.00 193 ILE C C 1
ATOM 5946 O O . ILE C 3 174 ? -17.175 -32.672 -37.078 1.00 53.33 193 ILE C O 1
ATOM 5951 N N . SER C 3 175 ? -17.167 -31.934 -39.193 1.00 49.63 194 SER C N 1
ATOM 5952 C CA . SER C 3 175 ? -16.290 -30.781 -38.946 1.00 46.18 194 SER C CA 1
ATOM 5953 C C . SER C 3 175 ? -16.976 -29.629 -38.228 1.00 43.94 194 SER C C 1
ATOM 5954 O O . SER C 3 175 ? -16.289 -28.770 -37.675 1.00 43.95 194 SER C O 1
ATOM 5957 N N . PHE C 3 176 ? -18.309 -29.566 -38.283 1.00 63.84 195 PHE C N 1
ATOM 5958 C CA . PHE C 3 176 ? -19.073 -28.427 -37.759 1.00 61.30 195 PHE C CA 1
ATOM 5959 C C . PHE C 3 176 ? -20.146 -28.778 -36.715 1.00 61.50 195 PHE C C 1
ATOM 5960 O O . PHE C 3 176 ? -20.869 -27.894 -36.281 1.00 60.97 195 PHE C O 1
ATOM 5968 N N . ALA C 3 177 ? -20.224 -30.039 -36.295 1.00 62.21 196 ALA C N 1
ATOM 5969 C CA . ALA C 3 177 ? -21.265 -30.504 -35.376 1.00 63.20 196 ALA C CA 1
ATOM 5970 C C . ALA C 3 177 ? -21.245 -29.795 -34.015 1.00 62.66 196 ALA C C 1
ATOM 5971 O O . ALA C 3 177 ? -20.224 -29.257 -33.584 1.00 60.64 196 ALA C O 1
ATOM 5973 N N . ASN C 3 178 ? -22.411 -29.806 -33.370 1.00 63.96 197 ASN C N 1
ATOM 5974 C CA . ASN C 3 178 ? -22.646 -29.260 -32.033 1.00 64.15 197 ASN C CA 1
ATOM 5975 C C . ASN C 3 178 ? -22.179 -27.816 -31.839 1.00 61.91 197 ASN C C 1
ATOM 5976 O O . ASN C 3 178 ? -21.440 -27.498 -30.899 1.00 60.79 197 ASN C O 1
ATOM 5981 N N . ASN C 3 179 ? -22.626 -26.949 -32.735 1.00 60.52 198 ASN C N 1
ATOM 5982 C CA . ASN C 3 179 ? -22.425 -25.506 -32.604 1.00 60.53 198 ASN C CA 1
ATOM 5983 C C . ASN C 3 179 ? -23.746 -24.777 -32.286 1.00 61.77 198 ASN C C 1
ATOM 5984 O O . ASN C 3 179 ? -24.817 -25.391 -32.299 1.00 62.93 198 ASN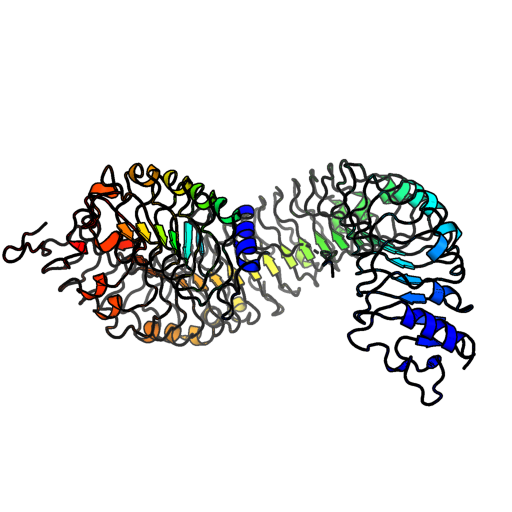 C O 1
ATOM 5989 N N . LEU C 3 180 ? -23.656 -23.478 -31.994 1.00 62.17 199 LEU C N 1
ATOM 5990 C CA . LEU C 3 180 ? -24.811 -22.702 -31.531 1.00 64.14 199 LEU C CA 1
ATOM 5991 C C . LEU C 3 180 ? -25.898 -22.568 -32.579 1.00 64.77 199 LEU C C 1
ATOM 5992 O O . LEU C 3 180 ? -27.025 -23.029 -32.368 1.00 66.67 199 LEU C O 1
ATOM 5997 N N . ASP C 3 181 ? -25.558 -21.962 -33.713 1.00 64.03 200 ASP C N 1
ATOM 5998 C CA . ASP C 3 181 ? -26.556 -21.591 -34.699 1.00 65.05 200 ASP C CA 1
ATOM 5999 C C . ASP C 3 181 ? -25.998 -21.511 -36.122 1.00 64.75 200 ASP C C 1
ATOM 6000 O O . ASP C 3 181 ? -26.046 -20.463 -36.764 1.00 65.29 200 ASP C O 1
ATOM 6005 N N . LEU C 3 182 ? -25.479 -22.632 -36.611 1.00 64.86 201 LEU C N 1
ATOM 6006 C CA . LEU C 3 182 ? -24.893 -22.700 -37.957 1.00 65.51 201 LEU C CA 1
ATOM 6007 C C . LEU C 3 182 ? -25.937 -23.063 -39.017 1.00 68.11 201 LEU C C 1
ATOM 6008 O O . LEU C 3 182 ? -26.754 -23.941 -38.793 1.00 69.77 201 LEU C O 1
ATOM 6013 N N . CYS C 3 183 ? -25.890 -22.390 -40.164 1.00 70.49 202 CYS C N 1
ATOM 6014 C CA . CYS C 3 183 ? -26.744 -22.699 -41.320 1.00 74.95 202 CYS C CA 1
ATOM 6015 C C . CYS C 3 183 ? -25.908 -22.977 -42.572 1.00 74.92 202 CYS C C 1
ATOM 6016 O O . CYS C 3 183 ? -24.704 -22.727 -42.596 1.00 72.43 202 CYS C O 1
ATOM 6019 N N . GLY C 3 184 ? -26.573 -23.478 -43.618 1.00 77.30 203 GLY C N 1
ATOM 6020 C CA . GLY C 3 184 ? -25.951 -23.732 -44.921 1.00 77.64 203 GLY C CA 1
ATOM 6021 C C . GLY C 3 184 ? -26.082 -25.181 -45.364 1.00 79.14 203 GLY C C 1
ATOM 6022 O O . GLY C 3 184 ? -26.610 -26.005 -44.619 1.00 78.49 203 GLY C O 1
ATOM 6023 N N . PRO C 3 185 ? -25.595 -25.505 -46.583 1.00 81.56 204 PRO C N 1
ATOM 6024 C CA . PRO C 3 185 ? -25.798 -26.828 -47.191 1.00 84.32 204 PRO C CA 1
ATOM 6025 C C . PRO C 3 185 ? -25.244 -27.995 -46.391 1.00 83.48 204 PRO C C 1
ATOM 6026 O O . PRO C 3 185 ? -25.882 -29.035 -46.321 1.00 85.04 204 PRO C O 1
ATOM 6030 N N . VAL C 3 186 ? -24.063 -27.825 -45.809 1.00 82.41 205 VAL C N 1
ATOM 6031 C CA . VAL C 3 186 ? -23.427 -28.889 -45.023 1.00 83.19 205 VAL C CA 1
ATOM 6032 C C . VAL C 3 186 ? -24.186 -29.225 -43.722 1.00 85.50 205 VAL C C 1
ATOM 6033 O O . VAL C 3 186 ? -24.097 -30.349 -43.234 1.00 87.04 205 VAL C O 1
ATOM 6037 N N . THR C 3 187 ? -24.905 -28.254 -43.154 1.00 86.66 206 THR C N 1
ATOM 6038 C CA . THR C 3 187 ? -25.849 -28.528 -42.058 1.00 88.66 206 THR C CA 1
ATOM 6039 C C . THR C 3 187 ? -27.199 -28.926 -42.668 1.00 93.71 206 THR C C 1
ATOM 6040 O O . THR C 3 187 ? -27.422 -28.764 -43.870 1.00 95.76 206 THR C O 1
ATOM 6044 N N . SER C 3 188 ? -28.092 -29.459 -41.842 1.00 97.17 207 SER C N 1
ATOM 6045 C CA . SER C 3 188 ? -29.472 -29.753 -42.286 1.00 101.93 207 SER C CA 1
ATOM 6046 C C . SER C 3 188 ? -30.314 -28.483 -42.539 1.00 101.25 207 SER C C 1
ATOM 6047 O O . SER C 3 188 ? -31.239 -28.511 -43.343 1.00 105.28 207 SER C O 1
ATOM 6050 N N . HIS C 3 189 ? -29.975 -27.382 -41.868 1.00 98.22 208 HIS C N 1
ATOM 6051 C CA . HIS C 3 189 ? -30.764 -26.146 -41.878 1.00 98.31 208 HIS C CA 1
ATOM 6052 C C . HIS C 3 189 ? -30.239 -25.174 -42.942 1.00 97.07 208 HIS C C 1
ATOM 6053 O O . HIS C 3 189 ? -29.095 -24.753 -42.861 1.00 95.63 208 HIS C O 1
ATOM 6060 N N . PRO C 3 190 ? -31.068 -24.812 -43.945 1.00 100.52 209 PRO C N 1
ATOM 6061 C CA . PRO C 3 190 ? -30.693 -23.646 -44.761 1.00 100.19 209 PRO C CA 1
ATOM 6062 C C . PRO C 3 190 ? -30.742 -22.347 -43.948 1.00 98.39 209 PRO C C 1
ATOM 6063 O O . PRO C 3 190 ? -31.300 -22.315 -42.846 1.00 98.10 209 PRO C O 1
ATOM 6067 N N . CYS C 3 191 ? -30.167 -21.289 -44.506 1.00 97.44 210 CYS C N 1
ATOM 6068 C CA . CYS C 3 191 ? -29.825 -20.091 -43.743 1.00 95.66 210 CYS C CA 1
ATOM 6069 C C . CYS C 3 191 ? -30.921 -19.021 -43.739 1.00 98.19 210 CYS C C 1
ATOM 6070 O O . CYS C 3 191 ? -31.602 -18.811 -44.744 1.00 100.69 210 CYS C O 1
ATOM 6073 N N . PRO C 3 192 ? -31.108 -18.375 -42.573 1.00 96.94 211 PRO C N 1
ATOM 6074 C CA . PRO C 3 192 ? -32.093 -17.435 -42.039 1.00 98.25 211 PRO C CA 1
ATOM 6075 C C . PRO C 3 192 ? -32.727 -16.526 -43.089 1.00 100.69 211 PRO C C 1
ATOM 6076 O O . PRO C 3 192 ? -32.025 -15.973 -43.926 1.00 100.35 211 PRO C O 1
#